Protein 8Q6R (pdb70)

B-factor: mean 65.74, std 29.76, range [19.93, 190.62]

GO terms:
  GO:0005515 protein binding (F, IPI)
  GO:0050821 protein stabilization (P, IDA)
  GO:0045958 positive regulation of complement activation, alternative pathway (P, IDA)
  GO:0005576 extracellular region (C, TAS)
  GO:0042742 defense response to bacterium (P, TAS)
  GO:0006955 immune response (P, TAS)
  GO:1904724 tertiary granule lumen (C, TAS)
  GO:0035580 specific granule lumen (C, TAS)
  GO:0005788 endoplasmic reticulum lumen (C, TAS)
  GO:0005576 extracellular region (C, HDA)
  GO:0098548 cytoplasmic side of Golgi membrane (C, IDA)
  GO:0005576 extracellular region (C, EXP)

InterPro domains:
  IPR000884 Thrombospondin type-1 (TSP1) repeat [PF00090] (81-132)
  IPR000884 Thrombospondin type-1 (TSP1) repeat [PF00090] (140-190)
  IPR000884 Thrombospondin type-1 (TSP1) repeat [PF00090] (198-254)
  IPR000884 Thrombospondin type-1 (TSP1) repeat [PF00090] (261-312)
  IPR000884 Thrombospondin type-1 (TSP1) repeat [PF00090] (320-376)
  IPR000884 Thrombospondin type-1 (TSP1) repeat [PS50092] (77-134)
  IPR000884 Thrombospondin type-1 (TSP1) repeat [PS50092] (136-191)
  IPR000884 Thrombospondin type-1 (TSP1) repeat [PS50092] (193-255)
  IPR000884 Thrombospondin type-1 (TSP1) repeat [PS50092] (257-313)
  IPR000884 Thrombospondin type-1 (TSP1) repeat [PS50092] (315-377)
  IPR000884 Thrombospondin type-1 (TSP1) repeat [PS50092] (379-462)
  IPR000884 Thrombospondin type-1 (TSP1) repeat [SM00209] (80-134)
  IPR000884 Thrombospondin type-1 (TSP1) repeat [SM00209] (139-191)
  IPR000884 Thrombospondin type-1 (TSP1) repeat [SM00209] (196-255)
  IPR000884 Thrombospondin type-1 (TSP1) repeat [SM00209] (260-313)
  IPR000884 Thrombospondin type-1 (TSP1) repeat [SM00209] (318-377)
  IPR000884 Thrombospondin type-1 (TSP1) repeat [SM00209] (382-462)
  IPR036383 Thrombospondin type-1 repeat superfamily [G3DSA:2.20.100.10] (63-134)
  IPR036383 Thrombospondin type-1 repeat superfamily [G3DSA:2.20.100.10] (135-190)
  IPR036383 Thrombospondin type-1 repeat superfamily [G3DSA:2.20.100.10] (191-254)

Radius of gyration: 34.57 Å; Cα contacts (8 Å, |Δi|>4): 2242; chains: 6; bounding box: 92×76×89 Å

Solvent-accessible surface area: 49781 Å² total; per-residue (Å²): 131,4,88,17,117,6,65,36,32,29,131,27,125,61,58,25,58,33,111,0,32,0,51,13,58,48,150,51,78,3,3,16,2,12,0,0,25,12,64,15,110,74,82,94,34,17,7,0,0,0,17,4,109,129,41,75,56,32,41,2,122,68,0,117,82,34,4,71,7,40,60,40,114,105,138,68,19,0,29,0,45,0,65,62,2,89,73,116,0,34,3,50,0,20,0,0,0,10,18,37,100,163,84,26,12,5,9,35,52,8,108,15,19,96,0,33,6,53,126,129,6,86,17,132,17,62,37,33,32,119,25,89,20,22,6,22,34,124,0,26,0,49,15,59,48,157,51,72,8,4,13,3,11,0,0,24,17,51,18,119,76,89,110,98,16,7,1,0,0,18,4,105,127,46,74,55,35,48,2,122,66,0,127,84,33,4,46,5,41,64,38,114,102,138,72,19,1,25,0,15,0,16,49,2,87,74,117,1,37,2,47,0,23,0,0,0,16,17,38,98,161,95,63,28,44,66,42,98,5,169,24,17,103,0,40,4,34,74,195,163,96,6,44,0,18,47,108,40,61,125,101,46,36,115,15,92,45,101,18,16,42,71,17,36,25,100,45,0,3,39,33,32,70,18,0,11,22,130,190,88,86,29,61,2,6,2,2,48,54,16,82,44,36,161,72,27,120,68,43,121,13,42,38,108,24,41,46,0,0,32,12,59,62,59,20,0,8,0,60,92,38,109,3,89,61,167,31,58,46,23,52,28,68,41,37,0,63,20,19,89,91,90,154,74,68,156,56,89,51,29,17,51,5,121,76,22,92,75,59,119,34,95,52,132,22,0,1,5,80,14,87,15,77,50,69,20,86,129,62,81,26,94,162,84,16,97,143,13,91,60,105,50,66,84,92,79,28,20,68,42,73,64,42,8,76,23,67,10,79,64,50,101,72,40,166,50,42,82,7,98,79,211,122,75,196,53,4,30,68,75,99,35,20,2,61,5,27,65,28,50,59,49,141,46,81,80,90,27,0,8,36,14,16,9,50,91,60,36,52,66,26,0,2,4,9,54,120,2,98,27,124,14,75,47,37,137,73,48,125,56,37,60,0,112,64,29,68,22,96,129,6,34,30,17,57,49,51,92,8,63,36,100,83,33,174,51,62,100,48,33,44,74,101,187,44,189,25,113,79,110,11,53,53,54,25,170,16,98,17,147,15,148,101,45,134,57,87,108,78,63,5,95,62,130,104,81,11,74,121,63,45,70,32,158,58,87,150,148,94,9,44,0,20,51,102,40,65,124,106,44,27,122,14,104,44,100,21,17,43,72,18,35,24,104,44,0,5,36,33,39,71,17,0,19,17,118,183,90,87,35,52,1,5,2,2,47,63,16,83,40,35,166,73,28,120,65,45,120,18,47,35,106,18,41,42,0,0,25,13,59,65,58,23,0,8,0,61,111,37,110,3,88,60,170,35,55,49,24,52,28,66,42,41,0,56,19,21,95,81,83,153,76,77,151,61,78,51,22,17,56,6,118,77,22,103,69,58,122,35,92,54,132,22,0,2,5,79,13,87,16,78,50,68,21,86,124,56,82,32,69,160,86,18,85,147,17,92,61,99,45,68,89,86,82,31,21,65,36,71,76,43,8,74,34,67,10,84,66,47,100,72,39,163,52,44,78,6,102,76,224,114,86,201,57,4,30,67,82,98,34,20,2,72,4,26,66,25,51,61,43,141,50,107,112,80,34,2,6,29,13,19,11,64,82,54,37,69,64,20,0,2,4,9,53,128,3,101,28,122,6,74,49,37,136,69,50,124,66,37,64,1,127,66,35,70,24,118,130,8,36,38,17,56,50,50,91,9,62,37,103,81,31,180,53,60,96,46,33,40,74,87,179,74,101,49,110,68,109,11,57,51,53,26,188,17,101,24,150,14,159,103,41,127,53,85,118,93,64,6,93,63,136,112,79,10,75,120,54,45,68,34,151,56,90,163

Nearest PDB structures (foldseek):
  8q6r-assembly1_C  TM=9.906E-01  e=1.893E-21  Homo sapiens
  6rus-assembly1_A  TM=9.676E-01  e=1.822E-18  Homo sapiens
  6s0b-assembly1_B  TM=9.899E-01  e=2.818E-18  Homo sapiens
  6s08-assembly1_B  TM=9.796E-01  e=3.701E-18  Homo sapiens
  6s0a-assembly1_B  TM=9.145E-01  e=3.654E-17  Homo sapiens

Sequence (875 aa):
EVQLLESGGGLVQPGGSLRLSCAASGRISSIIHMAWFRQAPGKERELVSEISRVGTTVYADSVKGRFTISRDNSKNTLYLQMNSLKPEDTAVYYCNALQYEKHGGADYWGQGTLVTVSSEVQLLESGGGLVQPGGSLRLSCAASGRISSIIHMAWFRQAPGKERELVSEISRVGTTVYADSVKGRFTISRDNSKNTLYLQMNSLKPEDTAVYYCNALQYEKHGGADYWGQGTLVTVSSHDPVLCFTQYEESSGKCKGLLGGGVSVEDCCLNTAFAYQKRSGGLCQPCRSPRWSLWSTWAPCSVTCSEGSQLRYRRCVGWNGQCSGKVAPGTLEWQLQACEDQQACPGVAGGWGPWGPVSPCPVTCGLGQTMEQRTCNHPVPQHGGPFCAGDATRTHICNTAVPCPVDGEWDSWGEWSPCIRRNMKSISCQEIPGQQSRGRTCRGRKFDGHRCAGQQQDIRHCYSIQHCPLKGSWSEWSTWGLCMPPCGPNPTRARQRLCTPLLPKYPPTVSMVEGQGEKNVTFWGRPLPRCEELQGQKLVVEEKRPCLHVPACKDPEDPVLCFTQYEESSGKCKGLLGGGVSVEDCCLNTAFAYQKRSGGLCQPCRSPRWSLWSTWAPCSVTCSEGSQLRYRRCVGWNGQCSGKVAPGTLEWQLQACEDQQACPGVAGGWGPWGPVSPCPVTCGLGQTMEQRTCNHPVPQHGGPFCAGDATRTHICNTAVPCPVDGEWDSWGEWSPCIRRNMKSISCQEIPGQQSRGRTCRGRKFDGHRCAGQQQDIRHCYSIQHCPLKGSWSEWSTWGLCMPPCGPNPTRARQRLCTPLLPKYPPTVSMVEGQGEKNVTFWGRPLPRCEELQGQKLVVEEKRPCLHVPACKDPE

Foldseek 3Di:
DKAKAKDWADEAAAQAKTKMKIAIDDPCVQFFKKFKWWADVPGDIGTAKMAGPVGDMDGDPVQPPFWDWDADPVRNMIMIIGGRDDQRVWTWMKIWTFGDVVVPGDIYIYPTHTHGYDD/DKAKAKDWADEAEAQAKTKMKIAIDDPCVQFFKKFKWWADPPDDIGTAKMAGPVGDMDGPPVQPPFWDWDADVVRNMIMIIGGRHDQVPWTWMKMKTFGDVVSPGDMDIYPTGTHGHDPD/DKWWKAQAQPLVDQDGDHTPGIDDDVVVSLVPQRIWIDRDDPDTIAGAHEWEKRDKADWDPFPDQAAKGKTKIKIFTGHDDYAYPVRHDGGDIDMDMDMDGNHNHDD/DLDWDKDDKDFPDPQPDPAAKGKGKIFIDRPPPNHDPNHDHDDDDGIDIDMDHPVHHDWDAWDKDDKDDKAAFDAPVDDDQAPHLDKGKIKIFIDTDDTDPPHHYDDDDRMDMAIEHENAAPEFAWDKDDKDDWDDFPPLADPFTKIKIKIFGHGDDDDHDQWDDPDPPDDTGGYYYDHDYDYADPDDPNDGTMDMDMDTDPPRDHDDDPD/DKWFKAQAQPLVDQDGDHTPGIDDDVVVRLVPQRIWIDRDPPGTIAGAHEWEKRDKDDWDDFPDQAAKGKTKIKIFTGHDDYAYPVRHHGGDIDMDMDMDGNHRDDD/DQAWDKDDKDFPDPQPDPAAKDKGKIFIDGPNPNHDPNHDTDDDDRMDIDMDHPVHHDWDAWDKDDKDDKDAFAAPVDDDQAPHLDKGKIKIFIDTPDGDPPHHYDDDDGMDMAIEHENAAAEAEWDKADKDPKDDFPPLADPFTKIKIKIFGHGDDPPHDQWDDPDPVDDTTGYYYDHDYHYADDDDPNHGTMDMDMDTDPPRDHDDDPD

Secondary structure (DSSP, 8-state):
-EEEEEE--EEE-TT--EEEEEEEEESGGGEEEEEEEEE-TTS--EEEEEEETTS-EEE-TTTTTTEEEEEEGGGTEEEEEE-S--GGG-EEEEEEEEE-GGGT--EEE---EEEEE--/-EEEEEE--EEE-TT--EEEEEEEEESGGGEEEEEEEEE-TTS--EEEEEEETTS-EEE-TTTTTTEEEEEEGGGTEEEEEE-S--GGG-EEEEEEEEE-GGGT--EEE---EEEEE---/--EEEEEEE-SSS--EEEEEEEEE-HHHHTTSTT-EEESSTTS-EEESSPPEEPPPPPPPPPSSSBSSEEEEEEEEEE-SSS-BTTTB-TT-EEEEEEEE-SBSS--/-----B---EESS--S-SSSEEEEEEE--B-TTPP-TTPPPPPS-SEEEEEEE--PPPPB--EE----PPPPPB-TT-S--TTSS--EEEEEE--EE--BTTPPPPPB-SEEEEEEEE-TT-EEEEEEPPPPPP---BSSSSSS-EEEEEEEEEE------SEE--SSSS--EEEEEES--EEE---BTTBSSEEEEEEE--SPPP-----/--EEEEEEE-SSSS-EEEEEEEEE-HHHHTTSTT-EEESSTTS-EEESSPPEEPPPPPPPPPSSSBSEEEEEEEEEEESSSS-BTTTB-TT-EEEEEEEEESBSS--/--S--B---EESSS-SSSSSEEEEEEE--B-TTPP-TTPPPPPS-SEEEEEEE--PPPPB--EE----PPPP-B-TT-S--TTSS--EEEEEE--EE--BTTPPPPPB-SEEEEEEEE-TT-EEEEEEPPPPPP--BBSSSSSS-EEEEEEEEEE------SEE-SSSSS--EEEEEES--EEE---BTTBSSEEEEEEE-SSPPP-----

Structure (mmCIF, N/CA/C/O backbone):
data_8Q6R
#
_entry.id   8Q6R
#
_cell.length_a   79.210
_cell.length_b   63.701
_cell.length_c   119.249
_cell.angle_alpha   90.000
_cell.angle_beta   103.752
_cell.angle_gamma   90.000
#
_symmetry.space_group_name_H-M   'P 1 21 1'
#
loop_
_entity.id
_entity.type
_entity.pdbx_description
1 polymer 'The properdin specific VHH TPP-3077'
2 polymer Properdin
3 polymer Properdin
4 branched beta-D-glucopyranose-(1-3)-alpha-L-fucopyranose
5 branched 2-acetamido-2-deoxy-beta-D-glucopyranose-(1-4)-2-acetamido-2-deoxy-beta-D-glucopyranose
6 non-polymer 'GLYCOCHOLIC ACID'
7 non-polymer alpha-D-mannopyranose
8 non-polymer 2-acetamido-2-deoxy-beta-D-glucopyranose
9 water water
#
loop_
_atom_site.group_PDB
_atom_site.id
_atom_site.type_symbol
_atom_site.label_atom_id
_atom_site.label_alt_id
_atom_site.label_comp_id
_atom_site.label_asym_id
_atom_site.label_entity_id
_atom_site.label_seq_id
_atom_site.pdbx_PDB_ins_code
_atom_site.Cartn_x
_atom_site.Cartn_y
_atom_site.Cartn_z
_atom_site.occupancy
_atom_site.B_iso_or_equiv
_atom_site.auth_seq_id
_atom_site.auth_comp_id
_atom_site.auth_asym_id
_atom_site.auth_atom_id
_atom_site.pdbx_PDB_model_num
ATOM 1 N N . GLU A 1 1 ? 7.74469 27.95252 42.70556 1.000 48.60458 1 GLU A N 1
ATOM 2 C CA . GLU A 1 1 ? 8.72884 27.08599 43.41292 1.000 51.94019 1 GLU A CA 1
ATOM 3 C C . GLU A 1 1 ? 8.47222 25.62193 43.00636 1.000 44.16723 1 GLU A C 1
ATOM 4 O O . GLU A 1 1 ? 7.34833 25.26224 42.60466 1.000 41.20758 1 GLU A O 1
ATOM 18 N N . VAL A 1 2 ? 9.55198 24.85128 42.99967 1.000 38.63529 2 VAL A N 1
ATOM 19 C CA . VAL A 1 2 ? 9.55837 23.40817 42.83515 1.000 35.66541 2 VAL A CA 1
ATOM 20 C C . VAL A 1 2 ? 10.19548 22.78456 44.07793 1.000 40.30677 2 VAL A C 1
ATOM 21 O O . VAL A 1 2 ? 11.28014 23.20729 44.49021 1.000 42.38017 2 VAL A O 1
ATOM 34 N N . GLN A 1 3 ? 9.56829 21.74149 44.60631 1.000 35.40894 3 GLN A N 1
ATOM 35 C CA . GLN A 1 3 ? 10.05815 21.01171 45.75995 1.000 35.61168 3 GLN A CA 1
ATOM 36 C C . GLN A 1 3 ? 10.51050 19.65332 45.28211 1.000 36.49607 3 GLN A C 1
ATOM 37 O O . GLN A 1 3 ? 9.85482 19.03497 44.44420 1.000 34.57777 3 GLN A O 1
ATOM 51 N N . LEU A 1 4 ? 11.63771 19.18681 45.83233 1.000 31.25579 4 LEU A N 1
ATOM 52 C CA . LEU A 1 4 ? 12.21488 17.90953 45.42885 1.000 25.97160 4 LEU A CA 1
ATOM 53 C C . LEU A 1 4 ? 12.41878 17.04990 46.65759 1.000 34.64016 4 LEU A C 1
ATOM 54 O O . LEU A 1 4 ? 12.89515 17.55647 47.68064 1.000 31.33510 4 LEU A O 1
ATOM 70 N N . LEU A 1 5 ? 12.12635 15.74360 46.55475 1.000 29.38801 5 LEU A N 1
ATOM 71 C CA . LEU A 1 5 ? 12.26676 14.82175 47.68697 1.000 35.34725 5 LEU A CA 1
ATOM 72 C C . LEU A 1 5 ? 12.87915 13.52022 47.20311 1.000 38.51779 5 LEU A C 1
ATOM 73 O O . LEU A 1 5 ? 12.23103 12.81074 46.41886 1.000 32.29553 5 LEU A O 1
ATOM 89 N N . GLU A 1 6 ? 14.13451 13.25435 47.56547 1.000 32.59400 6 GLU A N 1
ATOM 90 C CA . GLU A 1 6 ? 14.87022 12.06841 47.09505 1.000 34.40283 6 GLU A CA 1
ATOM 91 C C . GLU A 1 6 ? 14.73796 10.89977 48.09627 1.000 37.18902 6 GLU A C 1
ATOM 92 O O . GLU A 1 6 ? 14.42895 11.07969 49.28116 1.000 37.18516 6 GLU A O 1
ATOM 104 N N . SER A 1 7 ? 14.98018 9.70493 47.60760 1.000 34.96102 7 SER A N 1
ATOM 105 C CA . SER A 1 7 ? 15.01044 8.52742 48.48187 1.000 39.47968 7 SER A CA 1
ATOM 106 C C . SER A 1 7 ? 15.86448 7.48847 47.75391 1.000 34.14498 7 SER A C 1
ATOM 107 O O . SER A 1 7 ? 16.23173 7.67944 46.58126 1.000 31.47031 7 SER A O 1
ATOM 115 N N . GLY A 1 8 ? 16.12572 6.37229 48.45298 1.000 31.35393 8 GLY A N 1
ATOM 116 C CA . GLY A 1 8 ? 16.80351 5.23976 47.86107 1.000 32.33111 8 GLY A CA 1
ATOM 117 C C . GLY A 1 8 ? 18.23509 4.99090 48.26942 1.000 38.05262 8 GLY A C 1
ATOM 118 O O . GLY A 1 8 ? 18.82035 3.97271 47.84560 1.000 36.57408 8 GLY A O 1
ATOM 122 N N . GLY A 1 9 ? 18.81803 5.84079 49.11878 1.000 39.06550 9 GLY A N 1
ATOM 123 C CA . GLY A 1 9 ? 20.22325 5.65491 49.46069 1.000 34.78291 9 GLY A CA 1
ATOM 124 C C . GLY A 1 9 ? 20.41287 4.45664 50.36777 1.000 38.16651 9 GLY A C 1
ATOM 125 O O . GLY A 1 9 ? 19.48951 3.94130 50.95721 1.000 38.69414 9 GLY A O 1
ATOM 129 N N . GLY A 1 10 ? 21.63841 3.97262 50.51050 1.000 33.15643 10 GLY A N 1
ATOM 130 C CA . GLY A 1 10 ? 21.83924 2.86126 51.42300 1.000 36.05156 10 GLY A CA 1
ATOM 131 C C . GLY A 1 10 ? 23.28048 2.39658 51.31780 1.000 34.48222 10 GLY A C 1
ATOM 132 O O . GLY A 1 10 ? 24.08051 3.01530 50.64259 1.000 28.72402 10 GLY A O 1
ATOM 136 N N . LEU A 1 11 ? 23.56331 1.25836 51.94540 1.000 34.29146 11 LEU A N 1
ATOM 137 C CA . LEU A 1 11 ? 24.89782 0.67632 51.93321 1.000 35.86581 11 LEU A CA 1
ATOM 138 C C . LEU A 1 11 ? 24.91775 -0.50407 50.98432 1.000 34.79548 11 LEU A C 1
ATOM 139 O O . LEU A 1 11 ? 24.11325 -1.41494 51.13998 1.000 33.94899 11 LEU A O 1
ATOM 155 N N . VAL A 1 12 ? 25.90882 -0.54431 50.08607 1.000 31.61132 12 VAL A N 1
ATOM 156 C CA . VAL A 1 12 ? 26.08320 -1.62502 49.11245 1.000 34.26622 12 VAL A CA 1
ATOM 157 C C . VAL A 1 12 ? 27.55128 -1.97088 49.01267 1.000 32.07833 12 VAL A C 1
ATOM 158 O O . VAL A 1 12 ? 28.39510 -1.23219 49.48211 1.000 34.61972 12 VAL A O 1
ATOM 171 N N . GLN A 1 13 ? 27.80955 -3.13847 48.54537 1.000 33.08497 13 GLN A N 1
ATOM 172 C CA . GLN A 1 13 ? 29.16862 -3.65511 48.24869 1.000 40.78899 13 GLN A CA 1
ATOM 173 C C . GLN A 1 13 ? 29.63314 -3.28594 46.84029 1.000 35.05060 13 GLN A C 1
ATOM 174 O O . GLN A 1 13 ? 28.81353 -3.05040 45.95027 1.000 33.43346 13 GLN A O 1
ATOM 188 N N . PRO A 1 14 ? 30.95728 -3.28258 46.57529 1.000 35.87488 14 PRO A N 1
ATOM 189 C CA . PRO A 1 14 ? 31.43494 -2.95998 45.22684 1.000 34.17862 14 PRO A CA 1
ATOM 190 C C . PRO A 1 14 ? 30.85744 -3.91241 44.20441 1.000 37.90276 14 PRO A C 1
ATOM 191 O O . PRO A 1 14 ? 30.65107 -5.09449 44.45854 1.000 31.88711 14 PRO A O 1
ATOM 202 N N . GLY A 1 15 ? 30.52442 -3.35278 43.06785 1.000 32.76504 15 GLY A N 1
ATOM 203 C CA . GLY A 1 15 ? 29.85344 -4.12026 42.05980 1.000 30.86253 15 GLY A CA 1
ATOM 204 C C . GLY A 1 15 ? 28.33076 -4.17328 42.19744 1.000 31.02237 15 GLY A C 1
ATOM 205 O O . GLY A 1 15 ? 27.66412 -4.68278 41.29087 1.000 37.94252 15 GLY A O 1
ATOM 209 N N . GLY A 1 16 ? 27.75971 -3.63894 43.26776 1.000 30.50029 16 GLY A N 1
ATOM 210 C CA . GLY A 1 16 ? 26.32368 -3.72283 43.46852 1.000 31.93381 16 GLY A CA 1
ATOM 211 C C . GLY A 1 16 ? 25.59900 -2.62127 42.70264 1.000 30.10168 16 GLY A C 1
ATOM 212 O O . GLY A 1 16 ? 26.19058 -1.83333 41.95964 1.000 29.65899 16 GLY A O 1
ATOM 216 N N . SER A 1 17 ? 24.27692 -2.55263 42.92178 1.000 32.25725 17 SER A N 1
ATOM 217 C CA . SER A 1 17 ? 23.47234 -1.51154 42.30309 1.000 30.67921 17 SER A CA 1
ATOM 218 C C . SER A 1 17 ? 22.49324 -0.94825 43.30549 1.000 29.70140 17 SER A C 1
ATOM 219 O O . SER A 1 17 ? 22.04204 -1.63716 44.22135 1.000 30.46428 17 SER A O 1
ATOM 227 N N . LEU A 1 18 ? 22.06125 0.28022 43.04242 1.000 27.15313 18 LEU A N 1
ATOM 228 C CA . LEU A 1 18 ? 21.08714 0.99320 43.82707 1.000 31.98603 18 LEU A CA 1
ATOM 229 C C . LEU A 1 18 ? 20.36466 1.94482 42.90115 1.000 29.76966 18 LEU A C 1
ATOM 230 O O . LEU A 1 18 ? 20.95162 2.43615 41.93397 1.000 31.98353 18 LEU A O 1
ATOM 246 N N . ARG A 1 19 ? 19.14520 2.30108 43.24030 1.000 29.31404 19 ARG A N 1
ATOM 247 C CA . ARG A 1 19 ? 18.35631 3.24202 42.43793 1.000 27.29218 19 ARG A CA 1
ATOM 248 C C . ARG A 1 19 ? 17.88094 4.36824 43.33137 1.000 26.70578 19 ARG A C 1
ATOM 249 O O . ARG A 1 19 ? 17.27618 4.09076 44.36114 1.000 27.71779 19 ARG A O 1
ATOM 270 N N . LEU A 1 20 ? 18.19838 5.60496 42.98563 1.000 21.46765 20 LEU A N 1
ATOM 271 C CA . LEU A 1 20 ? 17.70368 6.77146 43.70862 1.000 21.41568 20 LEU A CA 1
ATOM 272 C C . LEU A 1 20 ? 16.44314 7.25888 42.96132 1.000 26.57780 20 LEU A C 1
ATOM 273 O O . LEU A 1 20 ? 16.39829 7.19569 41.73193 1.000 24.83463 20 LEU A O 1
ATOM 289 N N . SER A 1 21 ? 15.47494 7.75041 43.69646 1.000 24.52318 21 SER A N 1
ATOM 290 C CA . SER A 1 21 ? 14.30573 8.35898 43.09643 1.000 27.98581 21 SER A CA 1
ATOM 291 C C . SER A 1 21 ? 14.15864 9.75440 43.66122 1.000 34.60802 21 SER A C 1
ATOM 292 O O . SER A 1 21 ? 14.49856 9.96817 44.80890 1.000 31.23983 21 SER A O 1
ATOM 300 N N . CYS A 1 22 ? 13.56074 10.64782 42.88766 1.000 27.78361 22 CYS A N 1
ATOM 301 C CA . CYS A 1 22 ? 13.24618 12.00393 43.35841 1.000 23.90316 22 CYS A CA 1
ATOM 302 C C . CYS A 1 22 ? 11.87829 12.44517 42.83627 1.000 30.05673 22 CYS A C 1
ATOM 303 O O . CYS A 1 22 ? 11.70720 12.49773 41.62972 1.000 30.23377 22 CYS A O 1
ATOM 310 N N . ALA A 1 23 ? 10.94471 12.74907 43.72935 1.000 28.36322 23 ALA A N 1
ATOM 311 C CA . ALA A 1 23 ? 9.60200 13.15818 43.33491 1.000 28.78190 23 ALA A CA 1
ATOM 312 C C . ALA A 1 23 ? 9.64816 14.67554 43.30610 1.000 32.51420 23 ALA A C 1
ATOM 313 O O . ALA A 1 23 ? 10.11169 15.31126 44.27664 1.000 32.86804 23 ALA A O 1
ATOM 320 N N . ALA A 1 24 ? 9.20688 15.24437 42.19806 1.000 33.46575 24 ALA A N 1
ATOM 321 C CA . ALA A 1 24 ? 9.15690 16.68087 42.02558 1.000 30.11925 24 ALA A CA 1
ATOM 322 C C . ALA A 1 24 ? 7.71755 17.14532 42.14729 1.000 33.50062 24 ALA A C 1
ATOM 323 O O . ALA A 1 24 ? 6.79870 16.46843 41.69679 1.000 38.23146 24 ALA A O 1
ATOM 330 N N . SER A 1 25 ? 7.53753 18.34948 42.68348 1.000 34.49321 25 SER A N 1
ATOM 331 C CA . SER A 1 25 ? 6.21368 18.92171 42.84975 1.000 31.21862 25 SER A CA 1
ATOM 332 C C . SER A 1 25 ? 6.33602 20.43047 42.70641 1.000 36.87644 25 SER A C 1
ATOM 333 O O . SER A 1 25 ? 7.44431 20.97941 42.75499 1.000 34.82383 25 SER A O 1
ATOM 341 N N . GLY A 1 26 ? 5.19395 21.09896 42.50029 1.000 35.13644 26 GLY A N 1
ATOM 342 C CA . GLY A 1 26 ? 5.19807 22.54707 42.24717 1.000 36.50495 26 GLY A CA 1
ATOM 343 C C . GLY A 1 26 ? 5.21890 22.92907 40.77939 1.000 39.55652 26 GLY A C 1
ATOM 344 O O . GLY A 1 26 ? 4.60195 22.27128 39.96329 1.000 42.61313 26 GLY A O 1
ATOM 348 N N . ARG A 1 27 ? 5.90758 24.00422 40.43032 1.000 38.09794 27 ARG A N 1
ATOM 349 C CA . ARG A 1 27 ? 5.91438 24.57336 39.07552 1.000 43.96945 27 ARG A CA 1
ATOM 350 C C . ARG A 1 27 ? 6.86083 23.78006 38.16043 1.000 36.64041 27 ARG A C 1
ATOM 351 O O . ARG A 1 27 ? 7.86374 24.27342 37.62281 1.000 37.07972 27 ARG A O 1
ATOM 372 N N . ILE A 1 28 ? 6.55377 22.49642 38.00627 1.000 33.29631 28 ILE A N 1
ATOM 373 C CA . ILE A 1 28 ? 7.45876 21.61808 37.28548 1.000 34.09104 28 ILE A CA 1
ATOM 374 C C . ILE A 1 28 ? 7.54917 21.92951 35.80502 1.000 37.26117 28 ILE A C 1
ATOM 375 O O . ILE A 1 28 ? 8.56927 21.65603 35.16570 1.000 31.64340 28 ILE A O 1
ATOM 391 N N . SER A 1 29 ? 6.52530 22.58266 35.25409 1.000 36.40911 29 SER A N 1
ATOM 392 C CA . SER A 1 29 ? 6.56184 22.99043 33.85296 1.000 37.45735 29 SER A CA 1
ATOM 393 C C . SER A 1 29 ? 7.65842 24.00020 33.57761 1.000 34.59314 29 SER A C 1
ATOM 394 O O . SER A 1 29 ? 7.94084 24.25918 32.41744 1.000 34.77114 29 SER A O 1
ATOM 402 N N . SER A 1 30 ? 8.20929 24.65966 34.59310 1.000 34.56267 30 SER A N 1
ATOM 403 C CA . SER A 1 30 ? 9.25434 25.67065 34.39904 1.000 29.11120 30 SER A CA 1
ATOM 404 C C . SER A 1 30 ? 10.65797 25.05107 34.28962 1.000 31.92149 30 SER A C 1
ATOM 405 O O . SER A 1 30 ? 11.61002 25.79692 34.12613 1.000 29.40248 30 SER A O 1
ATOM 413 N N . ILE A 1 31 ? 10.76115 23.75482 34.45948 1.000 29.82687 31 ILE A N 1
ATOM 414 C CA . ILE A 1 31 ? 12.03801 23.06639 34.56092 1.000 26.82246 31 ILE A CA 1
ATOM 415 C C . ILE A 1 31 ? 12.47873 22.63306 33.18070 1.000 30.66837 31 ILE A C 1
ATOM 416 O O . ILE A 1 31 ? 11.70618 21.96308 32.46656 1.000 26.04675 31 ILE A O 1
ATOM 432 N N . ILE A 1 32 ? 13.74870 22.91290 32.85861 1.000 28.48367 32 ILE A N 1
ATOM 433 C CA . ILE A 1 32 ? 14.37601 22.41800 31.63353 1.000 29.65623 32 ILE A CA 1
ATOM 434 C C . ILE A 1 32 ? 15.24828 21.20904 31.89241 1.000 29.96304 32 ILE A C 1
ATOM 435 O O . ILE A 1 32 ? 15.19042 20.25943 31.11617 1.000 31.77713 32 ILE A O 1
ATOM 451 N N . HIS A 1 33 ? 16.06027 21.22497 32.96418 1.000 27.05904 33 HIS A N 1
ATOM 452 C CA . HIS A 1 33 ? 16.94081 20.12400 33.25238 1.000 26.21990 33 HIS A CA 1
ATOM 453 C C . HIS A 1 33 ? 16.67308 19.58547 34.65853 1.000 25.50311 33 HIS A C 1
ATOM 454 O O . HIS A 1 33 ? 16.42670 20.36680 35.58717 1.000 25.94406 33 HIS A O 1
ATOM 468 N N . MET A 1 34 ? 16.73586 18.26094 34.78017 1.000 22.72474 34 MET A N 1
ATOM 469 C CA . MET A 1 34 ? 16.82871 17.62248 36.07296 1.000 22.13275 34 MET A CA 1
ATOM 470 C C . MET A 1 34 ? 18.17227 16.89789 36.12794 1.000 22.80124 34 MET A C 1
ATOM 471 O O . MET A 1 34 ? 18.65702 16.41110 35.10148 1.000 24.91017 34 MET A O 1
ATOM 485 N N . ALA A 1 35 ? 18.70970 16.77844 37.36625 1.000 23.82282 35 ALA A N 1
ATOM 486 C CA . ALA A 1 35 ? 20.08420 16.32202 37.49882 1.000 22.67104 35 ALA A CA 1
ATOM 487 C C . ALA A 1 35 ? 20.29105 15.70989 38.87221 1.000 22.71061 35 ALA A C 1
ATOM 488 O O . ALA A 1 35 ? 19.52812 15.97300 39.83813 1.000 27.21923 35 ALA A O 1
ATOM 495 N N . TRP A 1 36 ? 21.37634 14.91378 38.93614 1.000 24.92675 36 TRP A N 1
ATOM 496 C CA . TRP A 1 36 ? 21.90731 14.41856 40.17813 1.000 23.29373 36 TRP A CA 1
ATOM 497 C C . TRP A 1 36 ? 23.33004 14.95814 40.36010 1.000 21.98983 36 TRP A C 1
ATOM 498 O O . TRP A 1 36 ? 24.15746 14.91022 39.43087 1.000 24.13830 36 TRP A O 1
ATOM 519 N N . PHE A 1 37 ? 23.56880 15.41394 41.55881 1.000 23.10191 37 PHE A N 1
ATOM 520 C CA . PHE A 1 37 ? 24.87254 15.85315 41.97415 1.000 24.22914 37 PHE A CA 1
ATOM 521 C C . PHE A 1 37 ? 25.29110 14.95501 43.13775 1.000 26.29488 37 PHE A C 1
ATOM 522 O O . PHE A 1 37 ? 24.45801 14.25747 43.71363 1.000 27.93718 37 PHE A O 1
ATOM 539 N N . ARG A 1 38 ? 26.57663 15.00963 43.49239 1.000 23.13257 38 ARG A N 1
ATOM 540 C CA . ARG A 1 38 ? 26.97498 14.25762 44.67609 1.000 23.19379 38 ARG A CA 1
ATOM 541 C C . ARG A 1 38 ? 28.09776 14.99588 45.34822 1.000 28.13413 38 ARG A C 1
ATOM 542 O O . ARG A 1 38 ? 28.87727 15.70467 44.68849 1.000 28.01269 38 ARG A O 1
ATOM 563 N N . GLN A 1 39 ? 28.22674 14.73354 46.65376 1.000 26.58152 39 GLN A N 1
ATOM 564 C CA . GLN A 1 39 ? 29.27212 15.37068 47.45021 1.000 26.66460 39 GLN A CA 1
ATOM 565 C C . GLN A 1 39 ? 30.00239 14.27447 48.21597 1.000 31.95216 39 GLN A C 1
ATOM 566 O O . GLN A 1 39 ? 29.44219 13.64675 49.12725 1.000 30.58522 39 GLN A O 1
ATOM 580 N N . ALA A 1 40 ? 31.22155 14.03793 47.82365 1.000 33.84505 40 ALA A N 1
ATOM 581 C CA . ALA A 1 40 ? 32.05260 12.99643 48.37854 1.000 35.04376 40 ALA A CA 1
ATOM 582 C C . ALA A 1 40 ? 32.90986 13.57780 49.48952 1.000 39.97707 40 ALA A C 1
ATOM 583 O O . ALA A 1 40 ? 33.12396 14.80361 49.53325 1.000 38.75333 40 ALA A O 1
ATOM 590 N N . PRO A 1 41 ? 33.34539 12.73782 50.44442 1.000 42.08309 41 PRO A N 1
ATOM 591 C CA . PRO A 1 41 ? 34.07228 13.27752 51.60222 1.000 49.65106 41 PRO A CA 1
ATOM 592 C C . PRO A 1 41 ? 35.31941 14.00467 51.14591 1.000 47.03175 41 PRO A C 1
ATOM 593 O O . PRO A 1 41 ? 36.08163 13.48383 50.32963 1.000 50.41579 41 PRO A O 1
ATOM 604 N N . GLY A 1 42 ? 35.46350 15.22862 51.61801 1.000 44.92251 42 GLY A N 1
ATOM 605 C CA . GLY A 1 42 ? 36.58609 16.03622 51.25766 1.000 49.22552 42 GLY A CA 1
ATOM 606 C C . GLY A 1 42 ? 36.40661 16.85153 50.01514 1.000 51.76574 42 GLY A C 1
ATOM 607 O O . GLY A 1 42 ? 37.34935 17.51099 49.61059 1.000 47.40362 42 GLY A O 1
ATOM 611 N N . LYS A 1 43 ? 35.23632 16.77446 49.35328 1.000 48.93776 43 LYS A N 1
ATOM 612 C CA . LYS A 1 43 ? 35.07654 17.33764 48.02306 1.000 47.39785 43 LYS A CA 1
ATOM 613 C C . LYS A 1 43 ? 33.87309 18.24701 47.91604 1.000 48.30245 43 LYS A C 1
ATOM 614 O O . LYS A 1 43 ? 32.94631 18.21232 48.72308 1.000 43.59412 43 LYS A O 1
ATOM 633 N N . GLU A 1 44 ? 33.94697 19.10161 46.91725 1.000 47.95298 44 GLU A N 1
ATOM 634 C CA . GLU A 1 44 ? 32.84107 19.96344 46.55915 1.000 49.19980 44 GLU A CA 1
ATOM 635 C C . GLU A 1 44 ? 31.81840 19.09529 45.84798 1.000 43.06193 44 GLU A C 1
ATOM 636 O O . GLU A 1 44 ? 32.14297 18.00533 45.36198 1.000 39.40318 44 GLU A O 1
ATOM 648 N N . ARG A 1 45 ? 30.55941 19.55338 45.88252 1.000 41.81805 45 ARG A N 1
ATOM 649 C CA . ARG A 1 45 ? 29.45034 18.90132 45.20847 1.000 38.29405 45 ARG A CA 1
ATOM 650 C C . ARG A 1 45 ? 29.67703 19.05141 43.70745 1.000 39.71987 45 ARG A C 1
ATOM 651 O O . ARG A 1 45 ? 30.11535 20.10414 43.27112 1.000 35.62376 45 ARG A O 1
ATOM 672 N N . GLU A 1 46 ? 29.39055 17.98393 42.94777 1.000 30.15076 46 GLU A N 1
ATOM 673 C CA . GLU A 1 46 ? 29.71095 17.91297 41.53019 1.000 28.45313 46 GLU A CA 1
ATOM 674 C C . GLU A 1 46 ? 28.48421 17.36222 40.81141 1.000 27.25329 46 GLU A C 1
ATOM 675 O O . GLU A 1 46 ? 27.79647 16.49902 41.36130 1.000 25.58459 46 GLU A O 1
ATOM 687 N N . LEU A 1 47 ? 28.33025 17.71524 39.55592 1.000 24.86676 47 LEU A N 1
ATOM 688 C CA . LEU A 1 47 ? 27.23400 17.16521 38.75053 1.000 22.25680 47 LEU A CA 1
ATOM 689 C C . LEU A 1 47 ? 27.60510 15.77511 38.26847 1.000 24.60890 47 LEU A C 1
ATOM 690 O O . LEU A 1 47 ? 28.62045 15.59877 37.63962 1.000 29.96818 47 LEU A O 1
ATOM 706 N N . VAL A 1 48 ? 26.72034 14.81729 38.51160 1.000 23.35168 48 VAL A N 1
ATOM 707 C CA . VAL A 1 48 ? 26.92696 13.43383 38.06307 1.000 21.03205 48 VAL A CA 1
ATOM 708 C C . VAL A 1 48 ? 26.23633 13.17510 36.73439 1.000 24.59893 48 VAL A C 1
ATOM 709 O O . VAL A 1 48 ? 26.75285 12.46510 35.87458 1.000 24.87987 48 VAL A O 1
ATOM 722 N N . SER A 1 49 ? 24.98810 13.64144 36.60864 1.000 25.63386 49 SER A N 1
ATOM 723 C CA . SER A 1 49 ? 24.25204 13.33471 35.40597 1.000 22.81632 49 SER A CA 1
ATOM 724 C C . SER A 1 49 ? 23.06101 14.29085 35.34002 1.000 22.71576 49 SER A C 1
ATOM 725 O O . SER A 1 49 ? 22.57981 14.76743 36.35341 1.000 26.94815 49 SER A O 1
ATOM 733 N N . GLU A 1 50 ? 22.60244 14.56194 34.10207 1.000 23.84528 50 GLU A N 1
ATOM 734 C CA . GLU A 1 50 ? 21.53482 15.55093 33.95337 1.000 22.22536 50 GLU A CA 1
ATOM 735 C C . GLU A 1 50 ? 20.75613 15.14857 32.70797 1.000 22.31025 50 GLU A C 1
ATOM 736 O O . GLU A 1 50 ? 21.32478 14.57436 31.77754 1.000 26.55273 50 GLU A O 1
ATOM 748 N N . ILE A 1 51 ? 19.49158 15.51313 32.70244 1.000 21.84011 51 ILE A N 1
ATOM 749 C CA . ILE A 1 51 ? 18.62920 15.15573 31.58863 1.000 24.21686 51 ILE A CA 1
ATOM 750 C C . ILE A 1 51 ? 17.71724 16.31488 31.28355 1.000 26.33403 51 ILE A C 1
ATOM 751 O O . ILE A 1 51 ? 17.18068 16.93130 32.19993 1.000 28.30775 51 ILE A O 1
ATOM 767 N N . SER A 1 52 ? 17.56152 16.60747 29.98894 1.000 27.15850 52 SER A N 1
ATOM 768 C CA . SER A 1 52 ? 16.78808 17.77006 29.62068 1.000 31.38360 52 SER A CA 1
ATOM 769 C C . SER A 1 52 ? 15.33048 17.30662 29.34982 1.000 35.93218 52 SER A C 1
ATOM 770 O O . SER A 1 52 ? 15.02409 16.10441 29.22125 1.000 30.06363 52 SER A O 1
ATOM 778 N N . ARG A 1 53 ? 14.43865 18.29116 29.25957 1.000 32.39649 53 ARG A N 1
ATOM 779 C CA . ARG A 1 53 ? 13.04507 17.98496 28.94732 1.000 43.17404 53 ARG A CA 1
ATOM 780 C C . ARG A 1 53 ? 12.92564 17.25864 27.62060 1.000 40.19293 53 ARG A C 1
ATOM 781 O O . ARG A 1 53 ? 12.24527 16.24529 27.55184 1.000 47.84981 53 ARG A O 1
ATOM 802 N N . VAL A 1 54 ? 13.74202 17.63368 26.63675 1.000 38.32661 54 VAL A N 1
ATOM 803 C CA . VAL A 1 54 ? 13.70108 16.91328 25.36047 1.000 44.80049 54 VAL A CA 1
ATOM 804 C C . VAL A 1 54 ? 14.36756 15.54929 25.42836 1.000 46.51208 54 VAL A C 1
ATOM 805 O O . VAL A 1 54 ? 14.27402 14.80299 24.46819 1.000 54.38465 54 VAL A O 1
ATOM 818 N N . GLY A 1 55 ? 15.03628 15.20146 26.52257 1.000 37.26686 55 GLY A N 1
ATOM 819 C CA . GLY A 1 55 ? 15.58216 13.86981 26.66644 1.000 41.36591 55 GLY A CA 1
ATOM 820 C C . GLY A 1 55 ? 17.09248 13.72866 26.50821 1.000 40.97544 55 GLY A C 1
ATOM 821 O O . GLY A 1 55 ? 17.57749 12.63035 26.68472 1.000 36.70859 55 GLY A O 1
ATOM 825 N N . THR A 1 56 ? 17.83142 14.77163 26.14107 1.000 37.25661 56 THR A N 1
ATOM 826 C CA . THR A 1 56 ? 19.28731 14.63349 25.98242 1.000 32.65967 56 THR A CA 1
ATOM 827 C C . THR A 1 56 ? 19.90477 14.52426 27.38997 1.000 29.01898 56 THR A C 1
ATOM 828 O O . THR A 1 56 ? 19.36348 15.08904 28.33300 1.000 27.91275 56 THR A O 1
ATOM 839 N N . THR A 1 57 ? 21.04248 13.81741 27.49485 1.000 28.62834 57 THR A N 1
ATOM 840 C CA . THR A 1 57 ? 21.67462 13.61524 28.77064 1.000 26.18233 57 THR A CA 1
ATOM 841 C C . THR A 1 57 ? 23.17388 13.92912 28.67400 1.000 26.96826 57 THR A C 1
ATOM 842 O O . THR A 1 57 ? 23.76576 13.92036 27.60027 1.000 30.60374 57 THR A O 1
ATOM 853 N N . VAL A 1 58 ? 23.76820 14.13940 29.84752 1.000 29.35326 58 VAL A N 1
ATOM 854 C CA . VAL A 1 58 ? 25.21519 14.24709 29.96632 1.000 30.87940 58 VAL A CA 1
ATOM 855 C C . VAL A 1 58 ? 25.56289 13.47610 31.23249 1.000 26.06838 58 VAL A C 1
ATOM 856 O O . VAL A 1 58 ? 24.75379 13.43862 32.16937 1.000 25.10690 58 VAL A O 1
ATOM 869 N N . TYR A 1 59 ? 26.75590 12.85808 31.24238 1.000 26.21504 59 TYR A N 1
ATOM 870 C CA . TYR A 1 59 ? 27.19697 12.12412 32.40718 1.000 24.36776 59 TYR A CA 1
ATOM 871 C C . TYR A 1 59 ? 28.64262 12.52481 32.70368 1.000 27.33295 59 TYR A C 1
ATOM 872 O O . TYR A 1 59 ? 29.37028 12.87160 31.79515 1.000 28.06834 59 TYR A O 1
ATOM 890 N N . ALA A 1 60 ? 29.01419 12.46997 33.97996 1.000 26.12458 60 ALA A N 1
ATOM 891 C CA . ALA A 1 60 ? 30.43398 12.66442 34.33245 1.000 28.68593 60 ALA A CA 1
ATOM 892 C C . ALA A 1 60 ? 31.18282 11.50523 33.74646 1.000 29.80640 60 ALA A C 1
ATOM 893 O O . ALA A 1 60 ? 30.70141 10.37141 33.71705 1.000 26.11538 60 ALA A O 1
ATOM 900 N N . ASP A 1 61 ? 32.41030 11.78763 33.31982 1.000 31.29820 61 ASP A N 1
ATOM 901 C CA . ASP A 1 61 ? 33.20558 10.71173 32.75424 1.000 36.37057 61 ASP A CA 1
ATOM 902 C C . ASP A 1 61 ? 33.38600 9.52798 33.72151 1.000 33.53633 61 ASP A C 1
ATOM 903 O O . ASP A 1 61 ? 33.49371 8.38004 33.28169 1.000 36.46233 61 ASP A O 1
ATOM 912 N N . SER A 1 62 ? 33.37879 9.78707 35.02723 1.000 34.23636 62 SER A N 1
ATOM 913 C CA . SER A 1 62 ? 33.66908 8.72590 35.97908 1.000 35.38907 62 SER A CA 1
ATOM 914 C C . SER A 1 62 ? 32.52606 7.75375 36.15079 1.000 38.01270 62 SER A C 1
ATOM 915 O O . SER A 1 62 ? 32.75524 6.66286 36.68194 1.000 33.41611 62 SER A O 1
ATOM 923 N N . VAL A 1 63 ? 31.30366 8.12551 35.74603 1.000 30.92486 63 VAL A N 1
ATOM 924 C CA . VAL A 1 63 ? 30.11799 7.27366 35.89056 1.000 29.65977 63 VAL A CA 1
ATOM 925 C C . VAL A 1 63 ? 29.53951 6.82790 34.55652 1.000 33.58415 63 VAL A C 1
ATOM 926 O O . VAL A 1 63 ? 28.60867 6.04587 34.55532 1.000 32.95756 63 VAL A O 1
ATOM 939 N N . LYS A 1 64 ? 30.08670 7.28174 33.43811 1.000 35.54849 64 LYS A N 1
ATOM 940 C CA . LYS A 1 64 ? 29.51235 7.01390 32.11539 1.000 38.93654 64 LYS A CA 1
ATOM 941 C C . LYS A 1 64 ? 29.48709 5.52066 31.85698 1.000 40.05539 64 LYS A C 1
ATOM 942 O O . LYS A 1 64 ? 30.43754 4.82304 32.13517 1.000 37.09396 64 LYS A O 1
ATOM 961 N N . GLY A 1 65 ? 28.36457 5.01223 31.40101 1.000 37.04392 65 GLY A N 1
ATOM 962 C CA . GLY A 1 65 ? 28.15414 3.58641 31.14337 1.000 37.85921 65 GLY A CA 1
ATOM 963 C C . GLY A 1 65 ? 27.71327 2.79799 32.37656 1.000 38.38923 65 GLY A C 1
ATOM 964 O O . GLY A 1 65 ? 27.08109 1.75132 32.24244 1.000 35.69645 65 GLY A O 1
ATOM 968 N N . ARG A 1 66 ? 27.92810 3.34490 33.57086 1.000 33.35391 66 ARG A N 1
ATOM 969 C CA . ARG A 1 66 ? 27.58148 2.67834 34.83542 1.000 30.71787 66 ARG A CA 1
ATOM 970 C C . ARG A 1 66 ? 26.30538 3.22963 35.43304 1.000 27.79102 66 ARG A C 1
ATOM 971 O O . ARG A 1 66 ? 25.57411 2.49977 36.09565 1.000 28.98110 66 ARG A O 1
ATOM 992 N N . PHE A 1 67 ? 26.06937 4.51384 35.29613 1.000 27.17264 67 PHE A N 1
ATOM 993 C CA . PHE A 1 67 ? 24.90770 5.14502 35.88003 1.000 24.70017 67 PHE A CA 1
ATOM 994 C C . PHE A 1 67 ? 23.98464 5.51372 34.69245 1.000 30.46079 67 PHE A C 1
ATOM 995 O O . PHE A 1 67 ? 24.46068 5.74578 33.55961 1.000 30.63425 67 PHE A O 1
ATOM 1012 N N . THR A 1 68 ? 22.67179 5.51296 34.94911 1.000 28.31682 68 THR A N 1
ATOM 1013 C CA . THR A 1 68 ? 21.68100 5.87126 33.93977 1.000 24.17670 68 THR A CA 1
ATOM 1014 C C . THR A 1 68 ? 20.63861 6.77991 34.58593 1.000 28.07026 68 THR A C 1
ATOM 1015 O O . THR A 1 68 ? 19.99161 6.35030 35.53752 1.000 26.45402 68 THR A O 1
ATOM 1026 N N . ILE A 1 69 ? 20.44933 7.98783 34.05345 1.000 27.35129 69 ILE A N 1
ATOM 1027 C CA . ILE A 1 69 ? 19.43172 8.90538 34.51854 1.000 20.97614 69 ILE A CA 1
ATOM 1028 C C . ILE A 1 69 ? 18.18078 8.75008 33.66394 1.000 26.85350 69 ILE A C 1
ATOM 1029 O O . ILE A 1 69 ? 18.27367 8.47323 32.44137 1.000 25.91548 69 ILE A O 1
ATOM 1045 N N . SER A 1 70 ? 17.01727 8.88919 34.29788 1.000 27.91414 70 SER A N 1
ATOM 1046 C CA . SER A 1 70 ? 15.77705 8.70137 33.55492 1.000 25.08145 70 SER A CA 1
ATOM 1047 C C . SER A 1 70 ? 14.68074 9.43114 34.31072 1.000 32.12111 70 SER A C 1
ATOM 1048 O O . SER A 1 70 ? 14.86101 9.77607 35.50436 1.000 26.73910 70 SER A O 1
ATOM 1056 N N . ARG A 1 71 ? 13.54649 9.65439 33.60840 1.000 35.77145 71 ARG A N 1
ATOM 1057 C CA . ARG A 1 71 ? 12.39661 10.34075 34.17704 1.000 38.70667 71 ARG A CA 1
ATOM 1058 C C . ARG A 1 71 ? 11.17044 9.48609 33.93256 1.000 49.24478 71 ARG A C 1
ATOM 1059 O O . ARG A 1 71 ? 11.06974 8.90597 32.85494 1.000 41.98351 71 ARG A O 1
ATOM 1080 N N . ASP A 1 72 ? 10.23818 9.45421 34.87744 1.000 41.80083 72 ASP A N 1
ATOM 1081 C CA . ASP A 1 72 ? 8.86814 8.99766 34.62400 1.000 52.48237 72 ASP A CA 1
ATOM 1082 C C . ASP A 1 72 ? 7.91744 10.19748 34.71405 1.000 57.09791 72 ASP A C 1
ATOM 1083 O O . ASP A 1 72 ? 7.48355 10.58920 35.80889 1.000 53.43117 72 ASP A O 1
ATOM 1092 N N . ASN A 1 73 ? 7.57204 10.76824 33.56456 1.000 61.70323 73 ASN A N 1
ATOM 1093 C CA . ASN A 1 73 ? 6.68206 11.92690 33.56685 1.000 87.39034 73 ASN A CA 1
ATOM 1094 C C . ASN A 1 73 ? 5.31194 11.58986 34.14438 1.000 76.06129 73 ASN A C 1
ATOM 1095 O O . ASN A 1 73 ? 4.69954 12.42135 34.81573 1.000 61.77002 73 ASN A O 1
ATOM 1106 N N . SER A 1 74 ? 4.83594 10.36610 33.94668 1.000 74.46051 74 SER A N 1
ATOM 1107 C CA . SER A 1 74 ? 3.52926 10.02359 34.48792 1.000 69.91829 74 SER A CA 1
ATOM 1108 C C . SER A 1 74 ? 3.51920 10.04719 36.00752 1.000 70.05154 74 SER A C 1
ATOM 1109 O O . SER A 1 74 ? 2.44388 10.22248 36.59308 1.000 64.29568 74 SER A O 1
ATOM 1117 N N . LYS A 1 75 ? 4.68822 9.89511 36.64153 1.000 60.43700 75 LYS A N 1
ATOM 1118 C CA . LYS A 1 75 ? 4.81659 9.98980 38.08267 1.000 57.91098 75 LYS A CA 1
ATOM 1119 C C . LYS A 1 75 ? 5.53546 11.25031 38.55631 1.000 52.29240 75 LYS A C 1
ATOM 1120 O O . LYS A 1 75 ? 5.68226 11.42049 39.77067 1.000 52.28790 75 LYS A O 1
ATOM 1139 N N . ASN A 1 76 ? 5.98796 12.12035 37.65222 1.000 42.48626 76 ASN A N 1
ATOM 1140 C CA . ASN A 1 76 ? 6.76673 13.32616 38.00873 1.000 37.04321 76 ASN A CA 1
ATOM 1141 C C . ASN A 1 76 ? 7.94386 12.94190 38.90139 1.000 38.43032 76 ASN A C 1
ATOM 1142 O O . ASN A 1 76 ? 8.21508 13.58323 39.92420 1.000 34.85344 76 ASN A O 1
ATOM 1153 N N . THR A 1 77 ? 8.56233 11.82060 38.56295 1.000 30.53305 77 THR A N 1
ATOM 1154 C CA . THR A 1 77 ? 9.76862 11.33342 39.28832 1.000 30.87433 77 THR A CA 1
ATOM 1155 C C . THR A 1 77 ? 10.97490 11.22682 38.37248 1.000 32.81511 77 THR A C 1
ATOM 1156 O O . THR A 1 77 ? 10.88990 10.94325 37.19128 1.000 34.64081 77 THR A O 1
ATOM 1167 N N . LEU A 1 78 ? 12.13206 11.43534 38.97495 1.000 26.26544 78 LEU A N 1
ATOM 1168 C CA . LEU A 1 78 ? 13.42354 11.31097 38.32647 1.000 27.77334 78 LEU A CA 1
ATOM 1169 C C . LEU A 1 78 ? 14.14029 10.16422 39.03302 1.000 28.01486 78 LEU A C 1
ATOM 1170 O O . LEU A 1 78 ? 14.04441 10.05940 40.26105 1.000 28.38265 78 LEU A O 1
ATOM 1186 N N . TYR A 1 79 ? 14.91251 9.38884 38.27014 1.000 26.18057 79 TYR A N 1
ATOM 1187 C CA . TYR A 1 79 ? 15.63836 8.24366 38.77457 1.000 25.74369 79 TYR A CA 1
ATOM 1188 C C . TYR A 1 79 ? 17.12365 8.35508 38.43593 1.000 24.40270 79 TYR A C 1
ATOM 1189 O O . TYR A 1 79 ? 17.50677 8.96004 37.43365 1.000 28.04586 79 TYR A O 1
ATOM 1207 N N . LEU A 1 80 ? 17.96855 7.81972 39.32703 1.000 21.43686 80 LEU A N 1
ATOM 1208 C CA . LEU A 1 80 ? 19.36624 7.51311 38.97965 1.000 21.14161 80 LEU A CA 1
ATOM 1209 C C . LEU A 1 80 ? 19.56841 6.02307 39.26688 1.000 22.80316 80 LEU A C 1
ATOM 1210 O O . LEU A 1 80 ? 19.52398 5.61510 40.42725 1.000 25.10337 80 LEU A O 1
ATOM 1226 N N . GLN A 1 81 ? 19.81937 5.25221 38.23078 1.000 25.91532 81 GLN A N 1
ATOM 1227 C CA . GLN A 1 81 ? 20.06820 3.83036 38.36959 1.000 23.57355 81 GLN A CA 1
ATOM 1228 C C . GLN A 1 81 ? 21.59247 3.72628 38.36073 1.000 24.56060 81 GLN A C 1
ATOM 1229 O O . GLN A 1 81 ? 22.23750 4.09400 37.38205 1.000 26.84483 81 GLN A O 1
ATOM 1243 N N . MET A 1 82 ? 22.14663 3.18589 39.44428 1.000 26.96870 82 MET A N 1
ATOM 1244 C CA . MET A 1 82 ? 23.59325 3.01568 39.56817 1.000 22.45332 82 MET A CA 1
ATOM 1245 C C . MET A 1 82 ? 23.91002 1.52582 39.52526 1.000 26.40122 82 MET A C 1
ATOM 1246 O O . MET A 1 82 ? 23.27616 0.74979 40.22172 1.000 30.51250 82 MET A O 1
ATOM 1260 N N . ASN A 1 83 ? 24.74136 1.13414 38.61714 1.000 22.97516 83 ASN A N 1
ATOM 1261 C CA . ASN A 1 83 ? 25.22735 -0.22692 38.52947 1.000 28.35041 83 ASN A CA 1
ATOM 1262 C C . ASN A 1 83 ? 26.75065 -0.21902 38.70573 1.000 28.05276 83 ASN A C 1
ATOM 1263 O O . ASN A 1 83 ? 27.38559 0.80208 38.54202 1.000 26.05462 83 ASN A O 1
ATOM 1274 N N . SER A 1 84 ? 27.32687 -1.38093 38.92326 1.000 26.63298 84 SER A N 1
ATOM 1275 C CA . SER A 1 84 ? 28.79033 -1.55459 39.04011 1.000 29.60124 84 SER A CA 1
ATOM 1276 C C . SER A 1 84 ? 29.40743 -0.54018 40.01715 1.000 29.16420 84 SER A C 1
ATOM 1277 O O . SER A 1 84 ? 30.36325 0.12877 39.69905 1.000 26.94707 84 SER A O 1
ATOM 1285 N N . LEU A 1 85 ? 28.78776 -0.37594 41.17379 1.000 25.51774 85 LEU A N 1
ATOM 1286 C CA . LEU A 1 85 ? 29.17762 0.68424 42.09194 1.000 27.85335 85 LEU A CA 1
ATOM 1287 C C . LEU A 1 85 ? 30.61105 0.40527 42.61466 1.000 25.33922 85 LEU A C 1
ATOM 1288 O O . LEU A 1 85 ? 31.03126 -0.74767 42.73528 1.000 26.56387 85 LEU A O 1
ATOM 1304 N N . LYS A 1 86 ? 31.33357 1.47268 42.87200 1.000 27.91680 86 LYS A N 1
ATOM 1305 C CA . LYS A 1 86 ? 32.70917 1.42200 43.31292 1.000 25.69065 86 LYS A CA 1
ATOM 1306 C C . LYS A 1 86 ? 32.79489 2.24638 44.56676 1.000 31.61483 86 LYS A C 1
ATOM 1307 O O . LYS A 1 86 ? 32.05384 3.21213 44.71117 1.000 28.22107 86 LYS A O 1
ATOM 1326 N N . PRO A 1 87 ? 33.81641 1.99752 45.41871 1.000 31.30916 87 PRO A N 1
ATOM 1327 C CA . PRO A 1 87 ? 33.95565 2.78957 46.65139 1.000 28.09204 87 PRO A CA 1
ATOM 1328 C C . PRO A 1 87 ? 34.01711 4.27707 46.43467 1.000 28.74285 87 PRO A C 1
ATOM 1329 O O . PRO A 1 87 ? 33.46419 5.04417 47.22927 1.000 30.56446 87 PRO A O 1
ATOM 1340 N N . GLU A 1 88 ? 34.59947 4.68763 45.32557 1.000 29.77411 88 GLU A N 1
ATOM 1341 C CA . GLU A 1 88 ? 34.68461 6.11353 45.08919 1.000 34.07897 88 GLU A CA 1
ATOM 1342 C C . GLU A 1 88 ? 33.33274 6.75091 44.71129 1.000 30.02141 88 GLU A C 1
ATOM 1343 O O . GLU A 1 88 ? 33.27486 7.96742 44.60397 1.000 30.94123 88 GLU A O 1
ATOM 1355 N N . ASP A 1 89 ? 32.28308 5.97139 44.50472 1.000 27.60868 89 ASP A N 1
ATOM 1356 C CA . ASP A 1 89 ? 30.94001 6.56068 44.36413 1.000 28.38585 89 ASP A CA 1
ATOM 1357 C C . ASP A 1 89 ? 30.28588 6.91146 45.70903 1.000 27.89087 89 ASP A C 1
ATOM 1358 O O . ASP A 1 89 ? 29.15762 7.42848 45.73896 1.000 29.19832 89 ASP A O 1
ATOM 1367 N N . THR A 1 90 ? 30.93722 6.60742 46.84276 1.000 26.44357 90 THR A N 1
ATOM 1368 C CA . THR A 1 90 ? 30.37383 6.94476 48.13698 1.000 23.57905 90 THR A CA 1
ATOM 1369 C C . THR A 1 90 ? 30.23779 8.45092 48.22130 1.000 28.83564 90 THR A C 1
ATOM 1370 O O . THR A 1 90 ? 31.19566 9.18679 47.98242 1.000 27.93861 90 THR A O 1
ATOM 1381 N N . ALA A 1 91 ? 29.07429 8.91460 48.64531 1.000 23.40423 91 ALA A N 1
ATOM 1382 C CA . ALA A 1 91 ? 28.78657 10.35547 48.72600 1.000 23.61277 91 ALA A CA 1
ATOM 1383 C C . ALA A 1 91 ? 27.32563 10.56140 49.14228 1.000 23.40342 91 ALA A C 1
ATOM 1384 O O . ALA A 1 91 ? 26.52297 9.64155 49.08765 1.000 26.29260 91 ALA A O 1
ATOM 1391 N N . VAL A 1 92 ? 26.99625 11.78766 49.52829 1.000 24.03409 92 VAL A N 1
ATOM 1392 C CA . VAL A 1 92 ? 25.58242 12.17860 49.62032 1.000 23.84400 92 VAL A CA 1
ATOM 1393 C C . VAL A 1 92 ? 25.16289 12.60847 48.21564 1.000 25.71281 92 VAL A C 1
ATOM 1394 O O . VAL A 1 92 ? 25.80192 13.48977 47.60926 1.000 27.66904 92 VAL A O 1
ATOM 1407 N N . TYR A 1 93 ? 24.04340 12.06263 47.73920 1.000 23.86126 93 TYR A N 1
ATOM 1408 C CA . TYR A 1 93 ? 23.58959 12.40115 46.37783 1.000 21.04170 93 TYR A CA 1
ATOM 1409 C C . TYR A 1 93 ? 22.38716 13.31360 46.48677 1.000 23.00171 93 TYR A C 1
ATOM 1410 O O . TYR A 1 93 ? 21.53704 13.07119 47.34196 1.000 26.55130 93 TYR A O 1
ATOM 1428 N N . TYR A 1 94 ? 22.32375 14.37514 45.68129 1.000 24.22029 94 TYR A N 1
ATOM 1429 C CA . TYR A 1 94 ? 21.27396 15.39534 45.75299 1.000 23.03168 94 TYR A CA 1
ATOM 1430 C C . TYR A 1 94 ? 20.53209 15.42784 44.39648 1.000 23.74769 94 TYR A C 1
ATOM 1431 O O . TYR A 1 94 ? 21.19211 15.34127 43.36905 1.000 26.26418 94 TYR A O 1
ATOM 1449 N N . CYS A 1 95 ? 19.17330 15.44039 44.41083 1.000 23.90621 95 CYS A N 1
ATOM 1450 C CA . CYS A 1 95 ? 18.31669 15.71858 43.20120 1.000 19.93298 95 CYS A CA 1
ATOM 1451 C C . CYS A 1 95 ? 18.40811 17.24672 42.97025 1.000 20.64243 95 CYS A C 1
ATOM 1452 O O . CYS A 1 95 ? 18.53268 18.01976 43.93264 1.000 25.35759 95 CYS A O 1
ATOM 1459 N N . ASN A 1 96 ? 18.33834 17.68774 41.72025 1.000 22.61630 96 ASN A N 1
ATOM 1460 C CA . ASN A 1 96 ? 18.42544 19.11106 41.37568 1.000 24.13242 96 ASN A CA 1
ATOM 1461 C C . ASN A 1 96 ? 17.48658 19.31931 40.15445 1.000 24.17395 96 ASN A C 1
ATOM 1462 O O . ASN A 1 96 ? 17.29528 18.39472 39.38018 1.000 25.42916 96 ASN A O 1
ATOM 1473 N N . ALA A 1 97 ? 16.91408 20.50420 40.05478 1.000 21.77529 97 ALA A N 1
ATOM 1474 C CA . ALA A 1 97 ? 16.08913 20.83047 38.88577 1.000 24.33125 97 ALA A CA 1
ATOM 1475 C C . ALA A 1 97 ? 16.43704 22.27051 38.59367 1.000 27.27688 97 ALA A C 1
ATOM 1476 O O . ALA A 1 97 ? 16.58877 23.06127 39.53349 1.000 25.04317 97 ALA A O 1
ATOM 1483 N N . LEU A 1 98 ? 16.59159 22.59339 37.30253 1.000 24.93262 98 LEU A N 1
ATOM 1484 C CA . LEU A 1 98 ? 16.99171 23.94797 36.88288 1.000 23.59227 98 LEU A CA 1
ATOM 1485 C C . LEU A 1 98 ? 15.89102 24.47516 35.96087 1.000 24.83384 98 LEU A C 1
ATOM 1486 O O . LEU A 1 98 ? 15.54041 23.81572 34.98926 1.000 24.07164 98 LEU A O 1
ATOM 1502 N N . GLN A 1 99 ? 15.45029 25.70387 36.22267 1.000 25.39255 99 GLN A N 1
ATOM 1503 C CA . GLN A 1 99 ? 14.42817 26.28829 35.34150 1.000 26.27425 99 GLN A CA 1
ATOM 1504 C C . GLN A 1 99 ? 15.00260 26.76159 34.01228 1.000 29.61533 99 GLN A C 1
ATOM 1505 O O . GLN A 1 99 ? 16.19376 27.06362 33.88917 1.000 28.27705 99 GLN A O 1
ATOM 1519 N N . TYR A 1 100 ? 14.12004 26.86301 32.98825 1.000 27.70482 100 TYR A N 1
ATOM 1520 C CA . TYR A 1 100 ? 14.52098 27.56795 31.81212 1.000 29.00436 100 TYR A CA 1
ATOM 1521 C C . TYR A 1 100 ? 14.88344 28.98110 32.19615 1.000 31.51999 100 TYR A C 1
ATOM 1522 O O . TYR A 1 100 ? 14.31627 29.51760 33.14175 1.000 32.61540 100 TYR A O 1
ATOM 1540 N N . GLU A 1 101 ? 15.81349 29.59604 31.46039 1.000 31.51266 101 GLU A N 1
ATOM 1541 C CA . GLU A 1 101 ? 16.12964 30.98415 31.73599 1.000 40.98656 101 GLU A CA 1
ATOM 1542 C C . GLU A 1 101 ? 14.93389 31.87559 31.59880 1.000 41.18488 101 GLU A C 1
ATOM 1543 O O . GLU A 1 101 ? 14.82658 32.85449 32.34868 1.000 39.03739 101 GLU A O 1
ATOM 1555 N N . LYS A 1 102 ? 14.05717 31.60002 30.63195 1.000 40.59830 102 LYS A N 1
ATOM 1556 C CA . LYS A 1 102 ? 12.91666 32.48271 30.45754 1.000 37.81756 102 LYS A CA 1
ATOM 1557 C C . LYS A 1 102 ? 11.97293 32.46838 31.64099 1.000 38.40701 102 LYS A C 1
ATOM 1558 O O . LYS A 1 102 ? 11.14623 33.36782 31.74134 1.000 46.75775 102 LYS A O 1
ATOM 1577 N N . HIS A 1 103 ? 12.01496 31.40645 32.48880 1.000 39.09068 103 HIS A N 1
ATOM 1578 C CA . HIS A 1 103 ? 11.18139 31.34040 33.67828 1.000 41.08391 103 HIS A CA 1
ATOM 1579 C C . HIS A 1 103 ? 11.85672 31.80034 34.94347 1.000 44.49543 103 HIS A C 1
ATOM 1580 O O . HIS A 1 103 ? 11.23120 31.72456 36.00737 1.000 42.90055 103 HIS A O 1
ATOM 1594 N N . GLY A 1 104 ? 13.10324 32.24326 34.85051 1.000 38.20997 104 GLY A N 1
ATOM 1595 C CA . GLY A 1 104 ? 13.83972 32.75156 35.99095 1.000 40.02774 104 GLY A CA 1
ATOM 1596 C C . GLY A 1 104 ? 15.12333 32.00352 36.27045 1.000 36.02916 104 GLY A C 1
ATOM 1597 O O . GLY A 1 104 ? 15.88062 32.44907 37.14174 1.000 38.33850 104 GLY A O 1
ATOM 1601 N N . GLY A 1 105 ? 15.39564 30.83819 35.68750 1.000 34.79812 105 GLY A N 1
ATOM 1602 C CA . GLY A 1 105 ? 16.74957 30.29065 35.85954 1.000 35.48857 105 GLY A CA 1
ATOM 1603 C C . GLY A 1 105 ? 17.10518 29.71472 37.22714 1.000 32.60211 105 GLY A C 1
ATOM 1604 O O . GLY A 1 105 ? 18.28244 29.45532 37.50123 1.000 33.40627 105 GLY A O 1
ATOM 1608 N N . ALA A 1 106 ? 16.12104 29.44656 38.07238 1.000 30.62525 106 ALA A N 1
ATOM 1609 C CA . ALA A 1 106 ? 16.41824 29.03999 39.42465 1.000 30.92590 106 ALA A CA 1
ATOM 1610 C C . ALA A 1 106 ? 16.84643 27.59099 39.48764 1.000 29.89151 106 ALA A C 1
ATOM 1611 O O . ALA A 1 106 ? 16.30848 26.76259 38.78439 1.000 28.05782 106 ALA A O 1
ATOM 1618 N N . ASP A 1 107 ? 17.78267 27.29683 40.40825 1.000 27.59099 107 ASP A N 1
ATOM 1619 C CA . ASP A 1 107 ? 18.10575 25.91206 40.73978 1.000 26.20989 107 ASP A CA 1
ATOM 1620 C C . ASP A 1 107 ? 17.30396 25.55651 42.00546 1.000 26.61048 107 ASP A C 1
ATOM 1621 O O . ASP A 1 107 ? 17.26194 26.36735 42.96612 1.000 27.96038 107 ASP A O 1
ATOM 1630 N N . TYR A 1 108 ? 16.81734 24.31106 42.07455 1.000 26.09633 108 TYR A N 1
ATOM 1631 C CA . TYR A 1 108 ? 16.13978 23.80876 43.24253 1.000 28.61749 108 TYR A CA 1
ATOM 1632 C C . TYR A 1 108 ? 16.81863 22.51435 43.65764 1.000 27.38882 108 TYR A C 1
ATOM 1633 O O . TYR A 1 108 ? 17.36968 21.81644 42.83643 1.000 26.12655 108 TYR A O 1
ATOM 1651 N N . TRP A 1 109 ? 16.76871 22.21347 44.94341 1.000 28.02802 109 TRP A N 1
ATOM 1652 C CA . TRP A 1 109 ? 17.58098 21.13312 45.48699 1.000 30.52972 109 TRP A CA 1
ATOM 1653 C C . TRP A 1 109 ? 16.77662 20.21578 46.41112 1.000 26.79728 109 TRP A C 1
ATOM 1654 O O . TRP A 1 109 ? 15.93223 20.68220 47.16748 1.000 27.04940 109 TRP A O 1
ATOM 1675 N N . GLY A 1 110 ? 17.05543 18.92734 46.34856 1.000 27.31941 110 GLY A N 1
ATOM 1676 C CA . GLY A 1 110 ? 16.56406 18.01209 47.33850 1.000 30.71441 110 GLY A CA 1
ATOM 1677 C C . GLY A 1 110 ? 17.46443 18.07285 48.55508 1.000 31.52742 110 GLY A C 1
ATOM 1678 O O . GLY A 1 110 ? 18.36296 18.91609 48.64885 1.000 34.47535 110 GLY A O 1
ATOM 1682 N N . GLN A 1 111 ? 17.11922 17.25683 49.55389 1.000 30.26979 111 GLN A N 1
ATOM 1683 C CA . GLN A 1 111 ? 17.78561 17.31383 50.85624 1.000 32.65525 111 GLN A CA 1
ATOM 1684 C C . GLN A 1 111 ? 19.05845 16.45450 50.90766 1.000 33.20970 111 GLN A C 1
ATOM 1685 O O . GLN A 1 111 ? 19.77871 16.48622 51.92128 1.000 38.24091 111 GLN A O 1
ATOM 1699 N N . GLY A 1 112 ? 19.16539 15.49828 50.01467 1.000 31.25550 112 GLY A N 1
ATOM 1700 C CA . GLY A 1 112 ? 20.29647 14.61311 49.94071 1.000 29.17190 112 GLY A CA 1
ATOM 1701 C C . GLY A 1 112 ? 19.94851 13.22696 50.46736 1.000 29.30011 112 GLY A C 1
ATOM 1702 O O . GLY A 1 112 ? 19.07526 13.04672 51.33361 1.000 28.19147 112 GLY A O 1
ATOM 1706 N N . THR A 1 113 ? 20.63528 12.23739 49.93566 1.000 25.64910 113 THR A N 1
ATOM 1707 C CA . THR A 1 113 ? 20.52158 10.84649 50.34056 1.000 28.27149 113 THR A CA 1
ATOM 1708 C C . THR A 1 113 ? 21.89703 10.21226 50.25661 1.000 24.98626 113 THR A C 1
ATOM 1709 O O . THR A 1 113 ? 22.62401 10.39895 49.28322 1.000 25.62657 113 THR A O 1
ATOM 1720 N N . LEU A 1 114 ? 22.19785 9.36348 51.24418 1.000 27.63300 114 LEU A N 1
ATOM 1721 C CA . LEU A 1 114 ? 23.57917 8.85458 51.39484 1.000 28.35300 114 LEU A CA 1
ATOM 1722 C C . LEU A 1 114 ? 23.70566 7.51219 50.68721 1.000 29.21972 114 LEU A C 1
ATOM 1723 O O . LEU A 1 114 ? 22.92824 6.58924 50.94935 1.000 28.22854 114 LEU A O 1
ATOM 1739 N N . VAL A 1 115 ? 24.69428 7.40725 49.82004 1.000 25.63109 115 VAL A N 1
ATOM 1740 C CA . VAL A 1 115 ? 25.06815 6.16319 49.19603 1.000 23.01689 115 VAL A CA 1
ATOM 1741 C C . VAL A 1 115 ? 26.47313 5.82797 49.72367 1.000 29.20201 115 VAL A C 1
ATOM 1742 O O . VAL A 1 115 ? 27.38333 6.63323 49.52190 1.000 27.89085 115 VAL A O 1
ATOM 1755 N N . THR A 1 116 ? 26.62923 4.63879 50.31417 1.000 28.53549 116 THR A N 1
ATOM 1756 C CA . THR A 1 116 ? 27.92275 4.18400 50.80641 1.000 33.42883 116 THR A CA 1
ATOM 1757 C C . THR A 1 116 ? 28.24922 2.86090 50.13486 1.000 29.81003 116 THR A C 1
ATOM 1758 O O . THR A 1 116 ? 27.44458 1.93774 50.14677 1.000 32.78250 116 THR A O 1
ATOM 1769 N N . VAL A 1 117 ? 29.39337 2.82258 49.49517 1.000 27.85539 117 VAL A N 1
ATOM 1770 C CA . VAL A 1 117 ? 29.86115 1.60826 48.83857 1.000 27.65781 117 VAL A CA 1
ATOM 1771 C C . VAL A 1 117 ? 31.06805 1.15734 49.60946 1.000 37.81230 117 VAL A C 1
ATOM 1772 O O . VAL A 1 117 ? 32.08338 1.85820 49.58144 1.000 29.69240 117 VAL A O 1
ATOM 1785 N N . SER A 1 118 ? 30.96862 -0.01351 50.24356 1.000 35.66118 118 SER A N 1
ATOM 1786 C CA . SER A 1 118 ? 32.11435 -0.50886 50.99110 1.000 46.98124 118 SER A CA 1
ATOM 1787 C C . SER A 1 118 ? 32.19989 -2.03118 51.02928 1.000 61.55722 118 SER A C 1
ATOM 1788 O O . SER A 1 118 ? 31.18921 -2.71451 51.17807 1.000 52.74704 118 SER A O 1
ATOM 1796 N N . SER A 1 119 ? 33.42068 -2.54469 51.00439 1.000 81.47907 119 SER A N 1
ATOM 1797 C CA . SER A 1 119 ? 33.66617 -3.97362 51.18906 1.000 102.89041 119 SER A CA 1
ATOM 1798 C C . SER A 1 119 ? 33.85250 -4.30794 52.68656 1.000 95.49740 119 SER A C 1
ATOM 1799 O O . SER A 1 119 ? 32.88884 -4.53604 53.43796 1.000 85.43332 119 SER A O 1
ATOM 1807 N N . GLU B 1 1 ? 7.22931 58.29662 49.48548 1.000 52.94095 1 GLU B N 1
ATOM 1808 C CA . GLU B 1 1 ? 8.04843 57.31372 50.22914 1.000 53.57964 1 GLU B CA 1
ATOM 1809 C C . GLU B 1 1 ? 7.70457 55.91898 49.71383 1.000 44.21333 1 GLU B C 1
ATOM 1810 O O . GLU B 1 1 ? 6.56475 55.60507 49.47100 1.000 41.68500 1 GLU B O 1
ATOM 1824 N N . VAL B 1 2 ? 8.71538 55.07244 49.62021 1.000 40.12832 2 VAL B N 1
ATOM 1825 C CA . VAL B 1 2 ? 8.53076 53.65921 49.34388 1.000 37.68024 2 VAL B CA 1
ATOM 1826 C C . VAL B 1 2 ? 9.12122 52.88100 50.49909 1.000 44.20117 2 VAL B C 1
ATOM 1827 O O . VAL B 1 2 ? 10.18745 53.24510 50.99694 1.000 38.95174 2 VAL B O 1
ATOM 1840 N N . GLN B 1 3 ? 8.41545 51.85074 50.95894 1.000 37.15032 3 GLN B N 1
ATOM 1841 C CA . GLN B 1 3 ? 8.86611 50.98160 52.03820 1.000 33.89218 3 GLN B CA 1
ATOM 1842 C C . GLN B 1 3 ? 9.22778 49.62950 51.43014 1.000 36.33284 3 GLN B C 1
ATOM 1843 O O . GLN B 1 3 ? 8.54271 49.15674 50.52792 1.000 34.89861 3 GLN B O 1
ATOM 1857 N N . LEU B 1 4 ? 10.34565 49.01557 51.90265 1.000 30.98536 4 LEU B N 1
ATOM 1858 C CA . LEU B 1 4 ? 10.83332 47.75082 51.36601 1.000 26.90953 4 LEU B CA 1
ATOM 1859 C C . LEU B 1 4 ? 11.00490 46.77617 52.51327 1.000 37.35134 4 LEU B C 1
ATOM 1860 O O . LEU B 1 4 ? 11.44844 47.15563 53.57960 1.000 35.23680 4 LEU B O 1
ATOM 1876 N N . LEU B 1 5 ? 10.64294 45.52821 52.29634 1.000 33.32380 5 LEU B N 1
ATOM 1877 C CA . LEU B 1 5 ? 10.66216 44.50931 53.35335 1.000 35.65768 5 LEU B CA 1
ATOM 1878 C C . LEU B 1 5 ? 11.24100 43.24372 52.74632 1.000 39.73804 5 LEU B C 1
ATOM 1879 O O . LEU B 1 5 ? 10.56411 42.59816 51.92313 1.000 35.65727 5 LEU B O 1
ATOM 1895 N N . GLU B 1 6 ? 12.47461 42.93207 53.13398 1.000 33.96572 6 GLU B N 1
ATOM 1896 C CA . GLU B 1 6 ? 13.15137 41.76953 52.58375 1.000 34.81438 6 GLU B CA 1
ATOM 1897 C C . GLU B 1 6 ? 12.86716 40.54046 53.40273 1.000 40.06976 6 GLU B C 1
ATOM 1898 O O . GLU B 1 6 ? 12.58984 40.60691 54.59987 1.000 40.24428 6 GLU B O 1
ATOM 1910 N N . SER B 1 7 ? 12.97350 39.40797 52.75585 1.000 31.17044 7 SER B N 1
ATOM 1911 C CA . SER B 1 7 ? 12.85432 38.12110 53.44597 1.000 37.01088 7 SER B CA 1
ATOM 1912 C C . SER B 1 7 ? 13.52702 37.06023 52.59865 1.000 33.39218 7 SER B C 1
ATOM 1913 O O . SER B 1 7 ? 13.91575 37.30402 51.45758 1.000 30.45649 7 SER B O 1
ATOM 1921 N N . GLY B 1 8 ? 13.68768 35.87945 53.20287 1.000 38.79581 8 GLY B N 1
ATOM 1922 C CA . GLY B 1 8 ? 14.30353 34.75816 52.53473 1.000 37.56253 8 GLY B CA 1
ATOM 1923 C C . GLY B 1 8 ? 15.72734 34.42262 52.89875 1.000 39.03043 8 GLY B C 1
ATOM 1924 O O . GLY B 1 8 ? 16.24207 33.46062 52.33364 1.000 37.37407 8 GLY B O 1
ATOM 1928 N N . GLY B 1 9 ? 16.36732 35.14932 53.82407 1.000 35.57636 9 GLY B N 1
ATOM 1929 C CA . GLY B 1 9 ? 17.76500 34.88985 54.13849 1.000 38.16357 9 GLY B CA 1
ATOM 1930 C C . GLY B 1 9 ? 17.89469 33.57771 54.89324 1.000 40.28102 9 GLY B C 1
ATOM 1931 O O . GLY B 1 9 ? 16.90187 32.96694 55.29622 1.000 42.74045 9 GLY B O 1
ATOM 1935 N N . GLY B 1 10 ? 19.11404 33.06273 54.99859 1.000 34.91760 10 GLY B N 1
ATOM 1936 C CA . GLY B 1 10 ? 19.29669 31.86282 55.79260 1.000 39.11203 10 GLY B CA 1
ATOM 1937 C C . GLY B 1 10 ? 20.69521 31.31072 55.58144 1.000 32.77413 10 GLY B C 1
ATOM 1938 O O . GLY B 1 10 ? 21.53980 31.94951 54.97227 1.000 32.58512 10 GLY B O 1
ATOM 1942 N N . LEU B 1 11 ? 20.87784 30.05930 55.99383 1.000 35.07997 11 LEU B N 1
ATOM 1943 C CA . LEU B 1 11 ? 22.13363 29.36798 55.88930 1.000 40.36022 11 LEU B CA 1
ATOM 1944 C C . LEU B 1 11 ? 22.05094 28.34661 54.80579 1.000 39.01468 11 LEU B C 1
ATOM 1945 O O . LEU B 1 11 ? 21.13029 27.54316 54.81325 1.000 35.32834 11 LEU B O 1
ATOM 1961 N N . VAL B 1 12 ? 23.05572 28.27593 53.95753 1.000 35.42747 12 VAL B N 1
ATOM 1962 C CA . VAL B 1 12 ? 23.07359 27.29648 52.85657 1.000 36.73866 12 VAL B CA 1
ATOM 1963 C C . VAL B 1 12 ? 24.46850 26.74251 52.65084 1.000 37.46280 12 VAL B C 1
ATOM 1964 O O . VAL B 1 12 ? 25.46441 27.39814 52.92611 1.000 34.68913 12 VAL B O 1
ATOM 1977 N N . GLN B 1 13 ? 24.52053 25.58299 52.17458 1.000 34.88809 13 GLN B N 1
ATOM 1978 C CA . GLN B 1 13 ? 25.80501 24.96438 51.91763 1.000 44.41551 13 GLN B CA 1
ATOM 1979 C C . GLN B 1 13 ? 26.33625 25.51451 50.61054 1.000 38.35190 13 GLN B C 1
ATOM 1980 O O . GLN B 1 13 ? 25.54024 25.82941 49.70768 1.000 40.33751 13 GLN B O 1
ATOM 1994 N N . PRO B 1 14 ? 27.65254 25.54776 50.43663 1.000 40.45901 14 PRO B N 1
ATOM 1995 C CA . PRO B 1 14 ? 28.21732 26.02585 49.17213 1.000 35.49649 14 PRO B CA 1
ATOM 1996 C C . PRO B 1 14 ? 27.72557 25.18017 48.03627 1.000 41.11730 14 PRO B C 1
ATOM 1997 O O . PRO B 1 14 ? 27.53372 23.97515 48.17249 1.000 33.93053 14 PRO B O 1
ATOM 2008 N N . GLY B 1 15 ? 27.47048 25.84556 46.92615 1.000 35.64283 15 GLY B N 1
ATOM 2009 C CA . GLY B 1 15 ? 26.85580 25.17092 45.75310 1.000 33.15727 15 GLY B CA 1
ATOM 2010 C C . GLY B 1 15 ? 25.35412 25.14469 45.76948 1.000 39.36830 15 GLY B C 1
ATOM 2011 O O . GLY B 1 15 ? 24.75561 24.90487 44.71604 1.000 38.74635 15 GLY B O 1
ATOM 2015 N N . GLY B 1 16 ? 24.74036 25.51443 46.87853 1.000 34.47946 16 GLY B N 1
ATOM 2016 C CA . GLY B 1 16 ? 23.28957 25.49130 47.01539 1.000 35.23460 16 GLY B CA 1
ATOM 2017 C C . GLY B 1 16 ? 22.70363 26.76828 46.45880 1.000 35.18805 16 GLY B C 1
ATOM 2018 O O . GLY B 1 16 ? 23.42287 27.61774 45.92610 1.000 33.64926 16 GLY B O 1
ATOM 2022 N N . SER B 1 17 ? 21.38463 26.92848 46.62613 1.000 31.11284 17 SER B N 1
ATOM 2023 C CA . SER B 1 17 ? 20.72949 28.14332 46.15097 1.000 31.29899 17 SER B CA 1
ATOM 2024 C C . SER B 1 17 ? 19.76826 28.68347 47.18616 1.000 33.74470 17 SER B C 1
ATOM 2025 O O . SER B 1 17 ? 19.31847 27.97031 48.10146 1.000 28.23567 17 SER B O 1
ATOM 2033 N N . LEU B 1 18 ? 19.42673 29.95289 46.98874 1.000 28.28833 18 LEU B N 1
ATOM 2034 C CA . LEU B 1 18 ? 18.45238 30.63087 47.82255 1.000 32.98271 18 LEU B CA 1
ATOM 2035 C C . LEU B 1 18 ? 17.78784 31.71513 47.00312 1.000 33.50150 18 LEU B C 1
ATOM 2036 O O . LEU B 1 18 ? 18.43138 32.29991 46.11878 1.000 32.65636 18 LEU B O 1
ATOM 2052 N N . ARG B 1 19 ? 16.53352 32.05635 47.36709 1.000 31.92625 19 ARG B N 1
ATOM 2053 C CA . ARG B 1 19 ? 15.82892 33.16496 46.71562 1.000 30.24640 19 ARG B CA 1
ATOM 2054 C C . ARG B 1 19 ? 15.45887 34.19749 47.77465 1.000 30.09520 19 ARG B C 1
ATOM 2055 O O . ARG B 1 19 ? 14.78647 33.86509 48.74508 1.000 29.87874 19 ARG B O 1
ATOM 2076 N N . LEU B 1 20 ? 15.90929 35.42541 47.60343 1.000 24.17493 20 LEU B N 1
ATOM 2077 C CA . LEU B 1 20 ? 15.48942 36.55502 48.43189 1.000 26.06157 20 LEU B CA 1
ATOM 2078 C C . LEU B 1 20 ? 14.29402 37.24753 47.76553 1.000 29.61726 20 LEU B C 1
ATOM 2079 O O . LEU B 1 20 ? 14.23813 37.30585 46.54095 1.000 27.88748 20 LEU B O 1
ATOM 2095 N N . SER B 1 21 ? 13.39316 37.78353 48.57786 1.000 25.33508 21 SER B N 1
ATOM 2096 C CA . SER B 1 21 ? 12.24093 38.53720 48.10124 1.000 32.14480 21 SER B CA 1
ATOM 2097 C C . SER B 1 21 ? 12.26055 39.88217 48.79406 1.000 33.41300 21 SER B C 1
ATOM 2098 O O . SER B 1 21 ? 12.67209 39.98038 49.94984 1.000 31.75609 21 SER B O 1
ATOM 2106 N N . CYS B 1 22 ? 11.72362 40.89162 48.12022 1.000 31.76015 22 CYS B N 1
ATOM 2107 C CA . CYS B 1 22 ? 11.56383 42.20042 48.74352 1.000 29.88582 22 CYS B CA 1
ATOM 2108 C C . CYS B 1 22 ? 10.24099 42.77309 48.31485 1.000 32.86635 22 CYS B C 1
ATOM 2109 O O . CYS B 1 22 ? 10.08023 43.05525 47.12819 1.000 31.81812 22 CYS B O 1
ATOM 2116 N N . ALA B 1 23 ? 9.34206 42.98972 49.25957 1.000 33.17135 23 ALA B N 1
ATOM 2117 C CA . ALA B 1 23 ? 7.99522 43.48362 48.96115 1.000 33.42211 23 ALA B CA 1
ATOM 2118 C C . ALA B 1 23 ? 8.01067 45.00442 49.07839 1.000 33.31876 23 ALA B C 1
ATOM 2119 O O . ALA B 1 23 ? 8.45633 45.52806 50.11518 1.000 34.48608 23 ALA B O 1
ATOM 2126 N N . ALA B 1 24 ? 7.58029 45.69602 48.01770 1.000 35.52077 24 ALA B N 1
ATOM 2127 C CA . ALA B 1 24 ? 7.57975 47.15064 48.00232 1.000 31.22918 24 ALA B CA 1
ATOM 2128 C C . ALA B 1 24 ? 6.18575 47.70533 48.20409 1.000 38.15062 24 ALA B C 1
ATOM 2129 O O . ALA B 1 24 ? 5.22847 47.13804 47.71704 1.000 34.98089 24 ALA B O 1
ATOM 2136 N N . SER B 1 25 ? 6.10898 48.84803 48.87909 1.000 32.12196 25 SER B N 1
ATOM 2137 C CA . SER B 1 25 ? 4.81274 49.50088 49.10154 1.000 33.97457 25 SER B CA 1
ATOM 2138 C C . SER B 1 25 ? 5.08090 50.99218 49.12221 1.000 38.96664 25 SER B C 1
ATOM 2139 O O . SER B 1 25 ? 6.24922 51.41202 49.18991 1.000 34.70975 25 SER B O 1
ATOM 2147 N N . GLY B 1 26 ? 4.00908 51.77581 48.99694 1.000 34.29036 26 GLY B N 1
ATOM 2148 C CA . GLY B 1 26 ? 4.08563 53.22502 48.93701 1.000 32.62202 26 GLY B CA 1
ATOM 2149 C C . GLY B 1 26 ? 4.07449 53.78763 47.53200 1.000 39.95701 26 GLY B C 1
ATOM 2150 O O . GLY B 1 26 ? 3.35541 53.30929 46.67913 1.000 36.73428 26 GLY B O 1
ATOM 2154 N N . ARG B 1 27 ? 4.83527 54.84655 47.26454 1.000 40.52806 27 ARG B N 1
ATOM 2155 C CA . ARG B 1 27 ? 4.86584 55.48515 45.93829 1.000 41.90532 27 ARG B CA 1
ATOM 2156 C C . ARG B 1 27 ? 5.70122 54.68378 44.92794 1.000 36.11380 27 ARG B C 1
ATOM 2157 O O . ARG B 1 27 ? 6.68144 55.14352 44.35053 1.000 32.26926 27 ARG B O 1
ATOM 2178 N N . ILE B 1 28 ? 5.27957 53.44557 44.68464 1.000 30.86862 28 ILE B N 1
ATOM 2179 C CA . ILE B 1 28 ? 6.09103 52.57459 43.83677 1.000 32.36474 28 ILE B CA 1
ATOM 2180 C C . ILE B 1 28 ? 6.10962 53.01335 42.37325 1.000 37.29704 28 ILE B C 1
ATOM 2181 O O . ILE B 1 28 ? 7.05281 52.69875 41.63612 1.000 31.72927 28 ILE B O 1
ATOM 2197 N N . SER B 1 29 ? 5.09624 53.76174 41.92600 1.000 29.60153 29 SER B N 1
ATOM 2198 C CA . SER B 1 29 ? 5.13476 54.26827 40.55263 1.000 35.59075 29 SER B CA 1
ATOM 2199 C C . SER B 1 29 ? 6.28075 55.25868 40.33852 1.000 33.98024 29 SER B C 1
ATOM 2200 O O . SER B 1 29 ? 6.61393 55.53621 39.19323 1.000 34.63603 29 SER B O 1
ATOM 2208 N N . SER B 1 30 ? 6.84430 55.81781 41.37805 1.000 32.67784 30 SER B N 1
ATOM 2209 C CA . SER B 1 30 ? 7.97768 56.75732 41.19162 1.000 32.09785 30 SER B CA 1
ATOM 2210 C C . SER B 1 30 ? 9.31728 56.05347 40.97793 1.000 31.24110 30 SER B C 1
ATOM 2211 O O . SER B 1 30 ? 10.32298 56.74101 40.79076 1.000 29.79593 30 SER B O 1
ATOM 2219 N N . ILE B 1 31 ? 9.35137 54.73902 41.08078 1.000 29.85825 31 ILE B N 1
ATOM 2220 C CA . ILE B 1 31 ? 10.58699 53.92984 41.01939 1.000 26.64885 31 ILE B CA 1
ATOM 2221 C C . ILE B 1 31 ? 10.94130 53.53754 39.57083 1.000 30.43545 31 ILE B C 1
ATOM 2222 O O . ILE B 1 31 ? 10.13052 52.92310 38.86728 1.000 26.67601 31 ILE B O 1
ATOM 2238 N N . ILE B 1 32 ? 12.19378 53.79844 39.19437 1.000 26.91690 32 ILE B N 1
ATOM 2239 C CA . ILE B 1 32 ? 12.78610 53.33766 37.93183 1.000 26.89147 32 ILE B CA 1
ATOM 2240 C C . ILE B 1 32 ? 13.67464 52.10514 38.09596 1.000 29.17488 32 ILE B C 1
ATOM 2241 O O . ILE B 1 32 ? 13.58567 51.20032 37.27344 1.000 29.75462 32 ILE B O 1
ATOM 2257 N N . HIS B 1 33 ? 14.55077 52.05878 39.11560 1.000 29.36682 33 HIS B N 1
ATOM 2258 C CA . HIS B 1 33 ? 15.40991 50.91346 39.32654 1.000 28.15294 33 HIS B CA 1
ATOM 2259 C C . HIS B 1 33 ? 15.15734 50.31320 40.71673 1.000 28.84785 33 HIS B C 1
ATOM 2260 O O . HIS B 1 33 ? 14.89967 51.05406 41.67107 1.000 27.44930 33 HIS B O 1
ATOM 2274 N N . MET B 1 34 ? 15.19548 48.97843 40.78931 1.000 26.34430 34 MET B N 1
ATOM 2275 C CA . MET B 1 34 ? 15.25707 48.25305 42.02040 1.000 24.90893 34 MET B CA 1
ATOM 2276 C C . MET B 1 34 ? 16.54948 47.46441 41.95178 1.000 27.47299 34 MET B C 1
ATOM 2277 O O . MET B 1 34 ? 16.91809 46.94426 40.90409 1.000 26.23582 34 MET B O 1
ATOM 2291 N N . ALA B 1 35 ? 17.17902 47.28775 43.09627 1.000 27.10366 35 ALA B N 1
ATOM 2292 C CA . ALA B 1 35 ? 18.48901 46.69724 43.12965 1.000 26.26279 35 ALA B CA 1
ATOM 2293 C C . ALA B 1 35 ? 18.68280 45.95433 44.44826 1.000 25.55513 35 ALA B C 1
ATOM 2294 O O . ALA B 1 35 ? 17.94460 46.18128 45.44404 1.000 28.47745 35 ALA B O 1
ATOM 2301 N N . TRP B 1 36 ? 19.67013 45.03094 44.42007 1.000 26.15144 36 TRP B N 1
ATOM 2302 C CA . TRP B 1 36 ? 20.15815 44.39968 45.61567 1.000 26.45342 36 TRP B CA 1
ATOM 2303 C C . TRP B 1 36 ? 21.62352 44.83555 45.80003 1.000 22.51054 36 TRP B C 1
ATOM 2304 O O . TRP B 1 36 ? 22.42440 44.78271 44.84776 1.000 28.06564 36 TRP B O 1
ATOM 2325 N N . PHE B 1 37 ? 21.90610 45.17469 47.03887 1.000 24.28344 37 PHE B N 1
ATOM 2326 C CA . PHE B 1 37 ? 23.24872 45.47890 47.52636 1.000 20.87347 37 PHE B CA 1
ATOM 2327 C C . PHE B 1 37 ? 23.58434 44.41557 48.56763 1.000 24.28095 37 PHE B C 1
ATOM 2328 O O . PHE B 1 37 ? 22.69556 43.79498 49.11845 1.000 27.66285 37 PHE B O 1
ATOM 2345 N N . ARG B 1 38 ? 24.86956 44.30181 48.89882 1.000 24.61527 38 ARG B N 1
ATOM 2346 C CA . ARG B 1 38 ? 25.23407 43.38549 49.95907 1.000 24.75748 38 ARG B CA 1
ATOM 2347 C C . ARG B 1 38 ? 26.42813 43.98780 50.68490 1.000 27.37921 38 ARG B C 1
ATOM 2348 O O . ARG B 1 38 ? 27.18575 44.77882 50.11240 1.000 27.84129 38 ARG B O 1
ATOM 2369 N N . GLN B 1 39 ? 26.55992 43.54050 51.93583 1.000 27.11083 39 GLN B N 1
ATOM 2370 C CA . GLN B 1 39 ? 27.66209 43.98490 52.78701 1.000 26.95949 39 GLN B CA 1
ATOM 2371 C C . GLN B 1 39 ? 28.21543 42.83435 53.58940 1.000 29.94556 39 GLN B C 1
ATOM 2372 O O . GLN B 1 39 ? 27.51310 42.30280 54.45039 1.000 27.23346 39 GLN B O 1
ATOM 2386 N N . ALA B 1 40 ? 29.40294 42.44518 53.28013 1.000 34.16553 40 ALA B N 1
ATOM 2387 C CA . ALA B 1 40 ? 30.07101 41.38746 54.01167 1.000 35.03285 40 ALA B CA 1
ATOM 2388 C C . ALA B 1 40 ? 30.80226 42.01020 55.19050 1.000 36.14471 40 ALA B C 1
ATOM 2389 O O . ALA B 1 40 ? 31.15368 43.19405 55.14050 1.000 34.93029 40 ALA B O 1
ATOM 2396 N N . PRO B 1 41 ? 31.02237 41.25026 56.26665 1.000 35.72468 41 PRO B N 1
ATOM 2397 C CA . PRO B 1 41 ? 31.59651 41.86116 57.45986 1.000 41.38076 41 PRO B CA 1
ATOM 2398 C C . PRO B 1 41 ? 32.96929 42.45602 57.16136 1.000 41.60532 41 PRO B C 1
ATOM 2399 O O . PRO B 1 41 ? 33.86262 41.76159 56.69517 1.000 46.24911 41 PRO B O 1
ATOM 2410 N N . GLY B 1 42 ? 33.14046 43.74635 57.47047 1.000 38.32550 42 GLY B N 1
ATOM 2411 C CA . GLY B 1 42 ? 34.38243 44.45572 57.20988 1.000 41.96251 42 GLY B CA 1
ATOM 2412 C C . GLY B 1 42 ? 34.44536 45.26779 55.93732 1.000 47.31869 42 GLY B C 1
ATOM 2413 O O . GLY B 1 42 ? 35.38035 46.01706 55.74685 1.000 44.77553 42 GLY B O 1
ATOM 2417 N N . LYS B 1 43 ? 33.40261 45.23222 55.10993 1.000 46.18417 43 LYS B N 1
ATOM 2418 C CA . LYS B 1 43 ? 33.42268 45.81987 53.77915 1.000 41.92777 43 LYS B CA 1
ATOM 2419 C C . LYS B 1 43 ? 32.26889 46.76771 53.70778 1.000 40.77922 43 LYS B C 1
ATOM 2420 O O . LYS B 1 43 ? 31.33703 46.70665 54.50712 1.000 39.06445 43 LYS B O 1
ATOM 2439 N N . GLU B 1 44 ? 32.40156 47.69216 52.75819 1.000 40.11223 44 GLU B N 1
ATOM 2440 C CA . GLU B 1 44 ? 31.37824 48.65117 52.38976 1.000 39.54659 44 GLU B CA 1
ATOM 2441 C C . GLU B 1 44 ? 30.33291 47.91264 51.55861 1.000 37.00732 44 GLU B C 1
ATOM 2442 O O . GLU B 1 44 ? 30.59233 46.80720 51.07942 1.000 35.47811 44 GLU B O 1
ATOM 2454 N N . ARG B 1 45 ? 29.13447 48.49676 51.51040 1.000 36.44624 45 ARG B N 1
ATOM 2455 C CA . ARG B 1 45 ? 28.00633 47.97711 50.72934 1.000 37.12430 45 ARG B CA 1
ATOM 2456 C C . ARG B 1 45 ? 28.34801 48.04234 49.24503 1.000 36.59663 45 ARG B C 1
ATOM 2457 O O . ARG B 1 45 ? 29.04140 48.96268 48.81839 1.000 41.57955 45 ARG B O 1
ATOM 2478 N N . GLU B 1 46 ? 27.93560 47.01255 48.48111 1.000 25.98663 46 GLU B N 1
ATOM 2479 C CA . GLU B 1 46 ? 28.22660 46.98220 47.06029 1.000 26.84539 46 GLU B CA 1
ATOM 2480 C C . GLU B 1 46 ? 26.92798 46.62467 46.34312 1.000 25.58330 46 GLU B C 1
ATOM 2481 O O . GLU B 1 46 ? 26.19055 45.78555 46.83257 1.000 28.78628 46 GLU B O 1
ATOM 2493 N N . LEU B 1 47 ? 26.70578 47.18524 45.18105 1.000 24.82980 47 LEU B N 1
ATOM 2494 C CA . LEU B 1 47 ? 25.53591 46.85138 44.34868 1.000 20.87838 47 LEU B CA 1
ATOM 2495 C C . LEU B 1 47 ? 25.82392 45.51367 43.68895 1.000 23.84637 47 LEU B C 1
ATOM 2496 O O . LEU B 1 47 ? 26.86650 45.35108 43.06783 1.000 29.13713 47 LEU B O 1
ATOM 2512 N N . VAL B 1 48 ? 24.94976 44.55519 43.87442 1.000 23.35154 48 VAL B N 1
ATOM 2513 C CA . VAL B 1 48 ? 25.13034 43.22704 43.30294 1.000 27.65074 48 VAL B CA 1
ATOM 2514 C C . VAL B 1 48 ? 24.36385 43.12678 41.98886 1.000 26.14339 48 VAL B C 1
ATOM 2515 O O . VAL B 1 48 ? 24.82442 42.51234 41.00604 1.000 26.59876 48 VAL B O 1
ATOM 2528 N N . SER B 1 49 ? 23.14977 43.66842 41.99145 1.000 26.05187 49 SER B N 1
ATOM 2529 C CA . SER B 1 49 ? 22.36489 43.57332 40.75731 1.000 25.18517 49 SER B CA 1
ATOM 2530 C C . SER B 1 49 ? 21.27646 44.62714 40.77145 1.000 25.62167 49 SER B C 1
ATOM 2531 O O . SER B 1 49 ? 20.82989 45.02515 41.81461 1.000 26.70778 49 SER B O 1
ATOM 2539 N N . GLU B 1 50 ? 20.81479 45.03254 39.56171 1.000 29.00324 50 GLU B N 1
ATOM 2540 C CA . GLU B 1 50 ? 19.81439 46.07990 39.48442 1.000 27.57593 50 GLU B CA 1
ATOM 2541 C C . GLU B 1 50 ? 19.00419 45.82220 38.21709 1.000 24.22645 50 GLU B C 1
ATOM 2542 O O . GLU B 1 50 ? 19.52891 45.27655 37.26860 1.000 26.98980 50 GLU B O 1
ATOM 2554 N N . ILE B 1 51 ? 17.74896 46.23883 38.25899 1.000 24.65069 51 ILE B N 1
ATOM 2555 C CA . ILE B 1 51 ? 16.80239 46.01282 37.14842 1.000 25.44639 51 ILE B CA 1
ATOM 2556 C C . ILE B 1 51 ? 15.92772 47.24491 37.00316 1.000 25.58523 51 ILE B C 1
ATOM 2557 O O . ILE B 1 51 ? 15.44889 47.78281 37.99860 1.000 29.26369 51 ILE B O 1
ATOM 2573 N N . SER B 1 52 ? 15.76538 47.71342 35.76055 1.000 26.92023 52 SER B N 1
ATOM 2574 C CA . SER B 1 52 ? 15.04499 48.94511 35.51358 1.000 32.33908 52 SER B CA 1
ATOM 2575 C C . SER B 1 52 ? 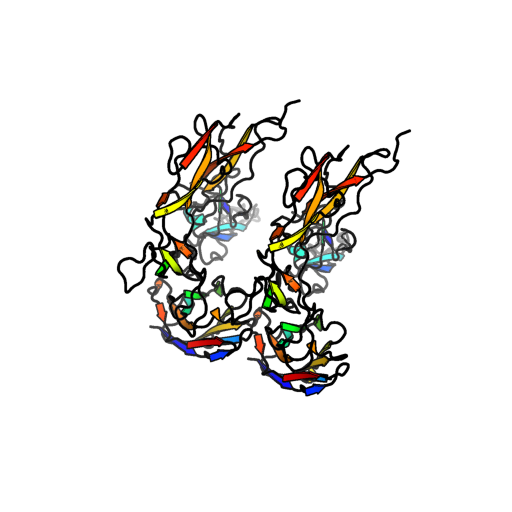13.60712 48.54889 35.18845 1.000 32.71888 52 SER B C 1
ATOM 2576 O O . SER B 1 52 ? 13.32192 47.42460 34.80389 1.000 28.88918 52 SER B O 1
ATOM 2584 N N . ARG B 1 53 ? 12.72485 49.51176 35.24004 1.000 32.77198 53 ARG B N 1
ATOM 2585 C CA . ARG B 1 53 ? 11.31884 49.25295 34.85129 1.000 34.00677 53 ARG B CA 1
ATOM 2586 C C . ARG B 1 53 ? 11.16415 48.72230 33.41755 1.000 39.12310 53 ARG B C 1
ATOM 2587 O O . ARG B 1 53 ? 10.33865 47.84294 33.19516 1.000 39.47090 53 ARG B O 1
ATOM 2608 N N . VAL B 1 54 ? 12.01236 49.16156 32.47513 1.000 39.64127 54 VAL B N 1
ATOM 2609 C CA . VAL B 1 54 ? 11.93298 48.66001 31.08901 1.000 39.89968 54 VAL B CA 1
ATOM 2610 C C . VAL B 1 54 ? 12.55481 47.28776 30.90968 1.000 42.99114 54 VAL B C 1
ATOM 2611 O O . VAL B 1 54 ? 12.60544 46.79847 29.80527 1.000 41.30146 54 VAL B O 1
ATOM 2624 N N . GLY B 1 55 ? 13.18881 46.70686 31.96081 1.000 37.58623 55 GLY B N 1
ATOM 2625 C CA . GLY B 1 55 ? 13.69032 45.33490 31.98607 1.000 42.23861 55 GLY B CA 1
ATOM 2626 C C . GLY B 1 55 ? 15.20580 45.14441 31.87648 1.000 41.37243 55 GLY B C 1
ATOM 2627 O O . GLY B 1 55 ? 15.64623 43.99599 31.91772 1.000 41.28911 55 GLY B O 1
ATOM 2631 N N . THR B 1 56 ? 16.00151 46.18553 31.65857 1.000 35.84223 56 THR B N 1
ATOM 2632 C CA . THR B 1 56 ? 17.42604 46.01648 31.50038 1.000 34.41848 56 THR B CA 1
ATOM 2633 C C . THR B 1 56 ? 18.01619 45.77462 32.88873 1.000 32.49383 56 THR B C 1
ATOM 2634 O O . THR B 1 56 ? 17.52877 46.31609 33.89266 1.000 29.41179 56 THR B O 1
ATOM 2645 N N . THR B 1 57 ? 19.11816 45.00913 32.92793 1.000 32.91098 57 THR B N 1
ATOM 2646 C CA . THR B 1 57 ? 19.76374 44.67026 34.15368 1.000 24.57205 57 THR B CA 1
ATOM 2647 C C . THR B 1 57 ? 21.28825 44.89966 34.06801 1.000 25.19125 57 THR B C 1
ATOM 2648 O O . THR B 1 57 ? 21.89102 44.96398 32.99092 1.000 27.79357 57 THR B O 1
ATOM 2659 N N . VAL B 1 58 ? 21.88612 45.00089 35.25680 1.000 32.91189 58 VAL B N 1
ATOM 2660 C CA . VAL B 1 58 ? 23.35258 44.98483 35.41133 1.000 33.01097 58 VAL B CA 1
ATOM 2661 C C . VAL B 1 58 ? 23.63755 44.08340 36.61164 1.000 27.42611 58 VAL B C 1
ATOM 2662 O O . VAL B 1 58 ? 22.86376 44.04028 37.55129 1.000 29.37088 58 VAL B O 1
ATOM 2675 N N . TYR B 1 59 ? 24.79486 43.39859 36.56152 1.000 28.01494 59 TYR B N 1
ATOM 2676 C CA . TYR B 1 59 ? 25.22148 42.50907 37.61994 1.000 28.79218 59 TYR B CA 1
ATOM 2677 C C . TYR B 1 59 ? 26.69260 42.78085 37.91738 1.000 27.65291 59 TYR B C 1
ATOM 2678 O O . TYR B 1 59 ? 27.42691 43.13337 37.01336 1.000 28.79466 59 TYR B O 1
ATOM 2696 N N . ALA B 1 60 ? 27.10469 42.58920 39.15818 1.000 29.79460 60 ALA B N 1
ATOM 2697 C CA . ALA B 1 60 ? 28.55477 42.62806 39.46688 1.000 28.44417 60 ALA B CA 1
ATOM 2698 C C . ALA B 1 60 ? 29.22272 41.44982 38.78301 1.000 34.67419 60 ALA B C 1
ATOM 2699 O O . ALA B 1 60 ? 28.64398 40.36759 38.65795 1.000 33.79025 60 ALA B O 1
ATOM 2706 N N . ASP B 1 61 ? 30.46561 41.65540 38.35284 1.000 32.50409 61 ASP B N 1
ATOM 2707 C CA . ASP B 1 61 ? 31.22905 40.56831 37.74758 1.000 34.00325 61 ASP B CA 1
ATOM 2708 C C . ASP B 1 61 ? 31.32547 39.32552 38.63897 1.000 33.27188 61 ASP B C 1
ATOM 2709 O O . ASP B 1 61 ? 31.32268 38.20412 38.13646 1.000 39.07872 61 ASP B O 1
ATOM 2718 N N . SER B 1 62 ? 31.34077 39.48272 39.93531 1.000 35.05406 62 SER B N 1
ATOM 2719 C CA . SER B 1 62 ? 31.48590 38.33291 40.83201 1.000 40.58686 62 SER B CA 1
ATOM 2720 C C . SER B 1 62 ? 30.23736 37.44282 40.92171 1.000 39.02958 62 SER B C 1
ATOM 2721 O O . SER B 1 62 ? 30.36965 36.31364 41.43794 1.000 32.85841 62 SER B O 1
ATOM 2729 N N . VAL B 1 63 ? 29.04987 37.92617 40.50989 1.000 32.93307 63 VAL B N 1
ATOM 2730 C CA . VAL B 1 63 ? 27.81960 37.12724 40.55518 1.000 31.77853 63 VAL B CA 1
ATOM 2731 C C . VAL B 1 63 ? 27.23856 36.80959 39.20149 1.000 36.18558 63 VAL B C 1
ATOM 2732 O O . VAL B 1 63 ? 26.25813 36.03568 39.12989 1.000 33.16235 63 VAL B O 1
ATOM 2745 N N . LYS B 1 64 ? 27.80003 37.35092 38.14105 1.000 35.75698 64 LYS B N 1
ATOM 2746 C CA . LYS B 1 64 ? 27.22965 37.20028 36.80780 1.000 37.52384 64 LYS B CA 1
ATOM 2747 C C . LYS B 1 64 ? 27.18523 35.73341 36.45651 1.000 35.08262 64 LYS B C 1
ATOM 2748 O O . LYS B 1 64 ? 28.15379 35.03631 36.63182 1.000 34.86656 64 LYS B O 1
ATOM 2767 N N . GLY B 1 65 ? 26.05621 35.26370 35.96460 1.000 36.80688 65 GLY B N 1
ATOM 2768 C CA . GLY B 1 65 ? 25.88752 33.86497 35.60585 1.000 35.31895 65 GLY B CA 1
ATOM 2769 C C . GLY B 1 65 ? 25.37133 32.99849 36.74275 1.000 37.28542 65 GLY B C 1
ATOM 2770 O O . GLY B 1 65 ? 25.01889 31.82061 36.50110 1.000 39.78973 65 GLY B O 1
ATOM 2774 N N . ARG B 1 66 ? 25.38639 33.52258 37.95521 1.000 31.86042 66 ARG B N 1
ATOM 2775 C CA . ARG B 1 66 ? 24.91035 32.81126 39.12501 1.000 30.64053 66 ARG B CA 1
ATOM 2776 C C . ARG B 1 66 ? 23.68201 33.44875 39.73913 1.000 32.55341 66 ARG B C 1
ATOM 2777 O O . ARG B 1 66 ? 22.86590 32.74292 40.31913 1.000 33.30880 66 ARG B O 1
ATOM 2798 N N . PHE B 1 67 ? 23.62186 34.76746 39.71965 1.000 28.39851 67 PHE B N 1
ATOM 2799 C CA . PHE B 1 67 ? 22.53350 35.45907 40.37030 1.000 26.71911 67 PHE B CA 1
ATOM 2800 C C . PHE B 1 67 ? 21.61877 35.98346 39.27411 1.000 32.11201 67 PHE B C 1
ATOM 2801 O O . PHE B 1 67 ? 22.09024 36.34046 38.19479 1.000 34.66936 67 PHE B O 1
ATOM 2818 N N . THR B 1 68 ? 20.30809 36.02946 39.55295 1.000 26.70429 68 THR B N 1
ATOM 2819 C CA . THR B 1 68 ? 19.33623 36.54515 38.58110 1.000 27.65841 68 THR B CA 1
ATOM 2820 C C . THR B 1 68 ? 18.38811 37.48022 39.35707 1.000 28.64014 68 THR B C 1
ATOM 2821 O O . THR B 1 68 ? 17.80514 37.07096 40.36684 1.000 31.31597 68 THR B O 1
ATOM 2832 N N . ILE B 1 69 ? 18.26727 38.73708 38.91646 1.000 27.37727 69 ILE B N 1
ATOM 2833 C CA . ILE B 1 69 ? 17.34211 39.65650 39.56996 1.000 22.29593 69 ILE B CA 1
ATOM 2834 C C . ILE B 1 69 ? 16.05458 39.64371 38.75878 1.000 24.66350 69 ILE B C 1
ATOM 2835 O O . ILE B 1 69 ? 16.11684 39.57914 37.54999 1.000 27.75045 69 ILE B O 1
ATOM 2851 N N . SER B 1 70 ? 14.88723 39.73199 39.41032 1.000 27.34857 70 SER B N 1
ATOM 2852 C CA . SER B 1 70 ? 13.62976 39.78081 38.63884 1.000 29.75747 70 SER B CA 1
ATOM 2853 C C . SER B 1 70 ? 12.54092 40.45030 39.44643 1.000 33.92089 70 SER B C 1
ATOM 2854 O O . SER B 1 70 ? 12.65391 40.58385 40.65702 1.000 29.63155 70 SER B O 1
ATOM 2862 N N . ARG B 1 71 ? 11.42149 40.81291 38.74796 1.000 34.11519 71 ARG B N 1
ATOM 2863 C CA . ARG B 1 71 ? 10.30570 41.49082 39.37844 1.000 40.97050 71 ARG B CA 1
ATOM 2864 C C . ARG B 1 71 ? 9.04300 40.71596 39.05115 1.000 44.47787 71 ARG B C 1
ATOM 2865 O O . ARG B 1 71 ? 8.89042 40.24951 37.92672 1.000 44.01303 71 ARG B O 1
ATOM 2886 N N . ASP B 1 72 ? 8.12811 40.63543 39.98528 1.000 42.63285 72 ASP B N 1
ATOM 2887 C CA . ASP B 1 72 ? 6.75148 40.24573 39.69028 1.000 56.93397 72 ASP B CA 1
ATOM 2888 C C . ASP B 1 72 ? 5.92490 41.51590 39.87744 1.000 59.29564 72 ASP B C 1
ATOM 2889 O O . ASP B 1 72 ? 5.65459 41.92496 41.02159 1.000 58.08495 72 ASP B O 1
ATOM 2898 N N . ASN B 1 73 ? 5.56078 42.16099 38.77546 1.000 73.09569 73 ASN B N 1
ATOM 2899 C CA . ASN B 1 73 ? 4.77279 43.38377 38.90878 1.000 100.44807 73 ASN B CA 1
ATOM 2900 C C . ASN B 1 73 ? 3.43945 43.11765 39.60251 1.000 84.22518 73 ASN B C 1
ATOM 2901 O O . ASN B 1 73 ? 3.03088 43.89698 40.46791 1.000 71.52875 73 ASN B O 1
ATOM 2912 N N . SER B 1 74 ? 2.83720 41.95097 39.35703 1.000 79.48045 74 SER B N 1
ATOM 2913 C CA . SER B 1 74 ? 1.53022 41.63957 39.92107 1.000 72.34175 74 SER B CA 1
ATOM 2914 C C . SER B 1 74 ? 1.52472 41.52537 41.44045 1.000 72.41224 74 SER B C 1
ATOM 2915 O O . SER B 1 74 ? 0.44548 41.59018 42.03445 1.000 81.95405 74 SER B O 1
ATOM 2923 N N . LYS B 1 75 ? 2.68627 41.27589 42.06265 1.000 55.31220 75 LYS B N 1
ATOM 2924 C CA . LYS B 1 75 ? 2.81481 41.19615 43.50692 1.000 57.97418 75 LYS B CA 1
ATOM 2925 C C . LYS B 1 75 ? 3.64156 42.32626 44.10997 1.000 51.59258 75 LYS B C 1
ATOM 2926 O O . LYS B 1 75 ? 3.90899 42.29728 45.32534 1.000 54.44494 75 LYS B O 1
ATOM 2945 N N . ASN B 1 76 ? 4.12319 43.25224 43.29635 1.000 46.31365 76 ASN B N 1
ATOM 2946 C CA . ASN B 1 76 ? 5.00179 44.33187 43.74256 1.000 40.63805 76 ASN B CA 1
ATOM 2947 C C . ASN B 1 76 ? 6.18872 43.77127 44.50680 1.000 39.28966 76 ASN B C 1
ATOM 2948 O O . ASN B 1 76 ? 6.48133 44.20387 45.62802 1.000 34.04520 76 ASN B O 1
ATOM 2959 N N . THR B 1 77 ? 6.73887 42.68346 43.99560 1.000 36.07433 77 THR B N 1
ATOM 2960 C CA . THR B 1 77 ? 7.88926 42.04927 44.65887 1.000 33.36862 77 THR B CA 1
ATOM 2961 C C . THR B 1 77 ? 9.07689 41.93686 43.72253 1.000 31.74034 77 THR B C 1
ATOM 2962 O O . THR B 1 77 ? 8.93205 41.70543 42.53680 1.000 33.15004 77 THR B O 1
ATOM 2973 N N . LEU B 1 78 ? 10.25070 42.05827 44.29800 1.000 26.52200 78 LEU B N 1
ATOM 2974 C CA . LEU B 1 78 ? 11.53449 41.90606 43.60380 1.000 23.82545 78 LEU B CA 1
ATOM 2975 C C . LEU B 1 78 ? 12.17877 40.65544 44.18518 1.000 30.74408 78 LEU B C 1
ATOM 2976 O O . LEU B 1 78 ? 12.03380 40.38559 45.38116 1.000 30.40581 78 LEU B O 1
ATOM 2992 N N . TYR B 1 79 ? 12.88031 39.91892 43.35062 1.000 26.79495 79 TYR B N 1
ATOM 2993 C CA . TYR B 1 79 ? 13.50307 38.67832 43.79086 1.000 29.05033 79 TYR B CA 1
ATOM 2994 C C . TYR B 1 79 ? 15.00436 38.75003 43.43568 1.000 28.74609 79 TYR B C 1
ATOM 2995 O O . TYR B 1 79 ? 15.38895 39.39692 42.47012 1.000 29.80228 79 TYR B O 1
ATOM 3013 N N . LEU B 1 80 ? 15.82616 38.09550 44.27293 1.000 25.49315 80 LEU B N 1
ATOM 3014 C CA . LEU B 1 80 ? 17.18924 37.76861 43.89472 1.000 24.92991 80 LEU B CA 1
ATOM 3015 C C . LEU B 1 80 ? 17.29159 36.24928 43.95066 1.000 26.04198 80 LEU B C 1
ATOM 3016 O O . LEU B 1 80 ? 17.27364 35.66303 45.05090 1.000 27.80866 80 LEU B O 1
ATOM 3032 N N . GLN B 1 81 ? 17.53005 35.65924 42.81729 1.000 26.01540 81 GLN B N 1
ATOM 3033 C CA . GLN B 1 81 ? 17.70762 34.21689 42.72789 1.000 27.75429 81 GLN B CA 1
ATOM 3034 C C . GLN B 1 81 ? 19.21838 34.01714 42.77123 1.000 30.96799 81 GLN B C 1
ATOM 3035 O O . GLN B 1 81 ? 19.92295 34.45441 41.87411 1.000 27.29330 81 GLN B O 1
ATOM 3049 N N . MET B 1 82 ? 19.67720 33.30928 43.75084 1.000 27.18886 82 MET B N 1
ATOM 3050 C CA . MET B 1 82 ? 21.11987 33.12012 43.96015 1.000 27.68782 82 MET B CA 1
ATOM 3051 C C . MET B 1 82 ? 21.39469 31.63711 43.77774 1.000 29.59310 82 MET B C 1
ATOM 3052 O O . MET B 1 82 ? 21.14678 30.85306 44.72260 1.000 30.77044 82 MET B O 1
ATOM 3066 N N . ASN B 1 83 ? 22.02945 31.30417 42.67847 1.000 30.92024 83 ASN B N 1
ATOM 3067 C CA . ASN B 1 83 ? 22.40135 29.92474 42.48574 1.000 32.57846 83 ASN B CA 1
ATOM 3068 C C . ASN B 1 83 ? 23.90806 29.76690 42.78519 1.000 32.49608 83 ASN B C 1
ATOM 3069 O O . ASN B 1 83 ? 24.67581 30.72073 42.74023 1.000 29.55843 83 ASN B O 1
ATOM 3080 N N . SER B 1 84 ? 24.31135 28.51988 42.97572 1.000 29.45204 84 SER B N 1
ATOM 3081 C CA . SER B 1 84 ? 25.72062 28.12582 43.05815 1.000 38.12414 84 SER B CA 1
ATOM 3082 C C . SER B 1 84 ? 26.48074 28.97941 44.06469 1.000 35.27728 84 SER B C 1
ATOM 3083 O O . SER B 1 84 ? 27.51324 29.57880 43.74527 1.000 33.75788 84 SER B O 1
ATOM 3091 N N . LEU B 1 85 ? 25.88464 29.11775 45.25110 1.000 31.23179 85 LEU B N 1
ATOM 3092 C CA . LEU B 1 85 ? 26.39752 30.01836 46.27044 1.000 31.18004 85 LEU B CA 1
ATOM 3093 C C . LEU B 1 85 ? 27.77174 29.55695 46.72004 1.000 33.44759 85 LEU B C 1
ATOM 3094 O O . LEU B 1 85 ? 28.08388 28.36182 46.73359 1.000 32.25766 85 LEU B O 1
ATOM 3110 N N . LYS B 1 86 ? 28.59106 30.54011 47.11181 1.000 30.33923 86 LYS B N 1
ATOM 3111 C CA . LYS B 1 86 ? 29.98549 30.37972 47.54554 1.000 33.42664 86 LYS B CA 1
ATOM 3112 C C . LYS B 1 86 ? 30.15440 31.05889 48.89722 1.000 35.66156 86 LYS B C 1
ATOM 3113 O O . LYS B 1 86 ? 29.42632 32.02960 49.18442 1.000 30.97277 86 LYS B O 1
ATOM 3132 N N . PRO B 1 87 ? 31.13534 30.64363 49.70294 1.000 33.94582 87 PRO B N 1
ATOM 3133 C CA . PRO B 1 87 ? 31.30877 31.30989 51.01120 1.000 34.80065 87 PRO B CA 1
ATOM 3134 C C . PRO B 1 87 ? 31.51955 32.79679 50.90232 1.000 36.82045 87 PRO B C 1
ATOM 3135 O O . PRO B 1 87 ? 30.99505 33.54440 51.74531 1.000 33.45371 87 PRO B O 1
ATOM 3146 N N . GLU B 1 88 ? 32.14795 33.26155 49.85299 1.000 34.83678 88 GLU B N 1
ATOM 3147 C CA . GLU B 1 88 ? 32.34357 34.71430 49.73982 1.000 39.87374 88 GLU B CA 1
ATOM 3148 C C . GLU B 1 88 ? 31.05778 35.48552 49.39240 1.000 37.22108 88 GLU B C 1
ATOM 3149 O O . GLU B 1 88 ? 31.10227 36.73373 49.25636 1.000 33.12256 88 GLU B O 1
ATOM 3161 N N . ASP B 1 89 ? 29.96672 34.79305 49.14672 1.000 33.27456 89 ASP B N 1
ATOM 3162 C CA . ASP B 1 89 ? 28.64804 35.45684 49.02637 1.000 33.01957 89 ASP B CA 1
ATOM 3163 C C . ASP B 1 89 ? 27.99015 35.71036 50.40362 1.000 33.25071 89 ASP B C 1
ATOM 3164 O O . ASP B 1 89 ? 26.92047 36.34780 50.43683 1.000 30.52739 89 ASP B O 1
ATOM 3173 N N . THR B 1 90 ? 28.59151 35.25560 51.52658 1.000 32.42440 90 THR B N 1
ATOM 3174 C CA . THR B 1 90 ? 28.04097 35.56019 52.84082 1.000 29.76642 90 THR B CA 1
ATOM 3175 C C . THR B 1 90 ? 28.00220 37.06599 53.03443 1.000 30.60863 90 THR B C 1
ATOM 3176 O O . THR B 1 90 ? 28.99898 37.73458 52.75998 1.000 32.26028 90 THR B O 1
ATOM 3187 N N . ALA B 1 91 ? 26.86342 37.59739 53.49058 1.000 26.49936 91 ALA B N 1
ATOM 3188 C CA . ALA B 1 91 ? 26.70769 39.04967 53.67762 1.000 24.23848 91 ALA B CA 1
ATOM 3189 C C . ALA B 1 91 ? 25.27885 39.35054 54.10607 1.000 27.80888 91 ALA B C 1
ATOM 3190 O O . ALA B 1 91 ? 24.40624 38.47130 54.01904 1.000 26.15124 91 ALA B O 1
ATOM 3197 N N . VAL B 1 92 ? 25.05786 40.57713 54.57977 1.000 27.18642 92 VAL B N 1
ATOM 3198 C CA . VAL B 1 92 ? 23.70934 41.10728 54.69668 1.000 24.72217 92 VAL B CA 1
ATOM 3199 C C . VAL B 1 92 ? 23.33269 41.62855 53.30518 1.000 27.18361 92 VAL B C 1
ATOM 3200 O O . VAL B 1 92 ? 24.11892 42.36527 52.71939 1.000 26.93506 92 VAL B O 1
ATOM 3213 N N . TYR B 1 93 ? 22.15928 41.24417 52.82947 1.000 26.84139 93 TYR B N 1
ATOM 3214 C CA . TYR B 1 93 ? 21.68517 41.68838 51.53305 1.000 21.92698 93 TYR B CA 1
ATOM 3215 C C . TYR B 1 93 ? 20.54480 42.68154 51.75763 1.000 29.32807 93 TYR B C 1
ATOM 3216 O O . TYR B 1 93 ? 19.66851 42.39426 52.57648 1.000 30.74310 93 TYR B O 1
ATOM 3234 N N . TYR B 1 94 ? 20.57590 43.83031 51.03267 1.000 23.46724 94 TYR B N 1
ATOM 3235 C CA . TYR B 1 94 ? 19.60835 44.90879 51.27085 1.000 24.19500 94 TYR B CA 1
ATOM 3236 C C . TYR B 1 94 ? 18.88189 45.16545 49.93950 1.000 27.28524 94 TYR B C 1
ATOM 3237 O O . TYR B 1 94 ? 19.53164 45.24497 48.91254 1.000 27.46854 94 TYR B O 1
ATOM 3255 N N . CYS B 1 95 ? 17.57049 45.27517 49.99700 1.000 23.83689 95 CYS B N 1
ATOM 3256 C CA . CYS B 1 95 ? 16.76353 45.72727 48.83626 1.000 25.13144 95 CYS B CA 1
ATOM 3257 C C . CYS B 1 95 ? 16.93499 47.24198 48.76647 1.000 23.92244 95 CYS B C 1
ATOM 3258 O O . CYS B 1 95 ? 17.01451 47.88814 49.78989 1.000 26.10157 95 CYS B O 1
ATOM 3265 N N . ASN B 1 96 ? 16.86384 47.80915 47.56714 1.000 25.04653 96 ASN B N 1
ATOM 3266 C CA . ASN B 1 96 ? 17.00631 49.27445 47.38367 1.000 25.71295 96 ASN B CA 1
ATOM 3267 C C . ASN B 1 96 ? 16.08562 49.64934 46.18438 1.000 27.40810 96 ASN B C 1
ATOM 3268 O O . ASN B 1 96 ? 15.97688 48.86317 45.25855 1.000 32.57560 96 ASN B O 1
ATOM 3279 N N . ALA B 1 97 ? 15.47971 50.85279 46.20140 1.000 22.46397 97 ALA B N 1
ATOM 3280 C CA . ALA B 1 97 ? 14.64723 51.31158 45.10971 1.000 26.25403 97 ALA B CA 1
ATOM 3281 C C . ALA B 1 97 ? 15.05055 52.75731 44.85725 1.000 24.24788 97 ALA B C 1
ATOM 3282 O O . ALA B 1 97 ? 15.1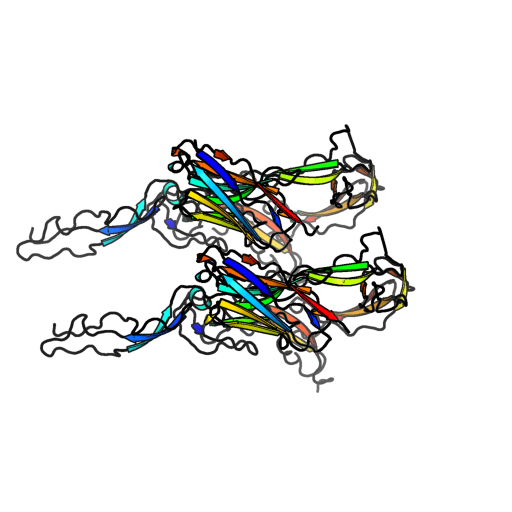6035 53.53019 45.81529 1.000 26.30314 97 ALA B O 1
ATOM 3289 N N . LEU B 1 98 ? 15.20315 53.10979 43.57470 1.000 26.29061 98 LEU B N 1
ATOM 3290 C CA . LEU B 1 98 ? 15.67890 54.42317 43.17478 1.000 26.57356 98 LEU B CA 1
ATOM 3291 C C . LEU B 1 98 ? 14.59855 55.04191 42.30179 1.000 25.18506 98 LEU B C 1
ATOM 3292 O O . LEU B 1 98 ? 14.22832 54.44584 41.27981 1.000 27.62867 98 LEU B O 1
ATOM 3308 N N . GLN B 1 99 ? 14.21540 56.26783 42.61928 1.000 27.08873 99 GLN B N 1
ATOM 3309 C CA . GLN B 1 99 ? 13.20369 56.96464 41.81266 1.000 26.00728 99 GLN B CA 1
ATOM 3310 C C . GLN B 1 99 ? 13.78186 57.46600 40.48831 1.000 30.16396 99 GLN B C 1
ATOM 3311 O O . GLN B 1 99 ? 14.98171 57.78368 40.37281 1.000 24.65401 99 GLN B O 1
ATOM 3325 N N . TYR B 1 100 ? 12.87231 57.64514 39.52064 1.000 23.11138 100 TYR B N 1
ATOM 3326 C CA . TYR B 1 100 ? 13.18791 58.43097 38.35422 1.000 25.24810 100 TYR B CA 1
ATOM 3327 C C . TYR B 1 100 ? 13.65495 59.78071 38.84535 1.000 26.82403 100 TYR B C 1
ATOM 3328 O O . TYR B 1 100 ? 13.11071 60.28952 39.81553 1.000 27.23870 100 TYR B O 1
ATOM 3346 N N . GLU B 1 101 ? 14.61158 60.39160 38.14051 1.000 27.80338 101 GLU B N 1
ATOM 3347 C CA . GLU B 1 101 ? 15.02047 61.73586 38.52991 1.000 28.34205 101 GLU B CA 1
ATOM 3348 C C . GLU B 1 101 ? 13.86955 62.70312 38.48799 1.000 29.75886 101 GLU B C 1
ATOM 3349 O O . GLU B 1 101 ? 13.82588 63.66349 39.25063 1.000 32.53247 101 GLU B O 1
ATOM 3361 N N . LYS B 1 102 ? 12.97694 62.52569 37.51814 1.000 33.08492 102 LYS B N 1
ATOM 3362 C CA . LYS B 1 102 ? 11.87631 63.48328 37.37832 1.000 31.10992 102 LYS B CA 1
ATOM 3363 C C . LYS B 1 102 ? 10.94769 63.48347 38.59580 1.000 33.18094 102 LYS B C 1
ATOM 3364 O O . LYS B 1 102 ? 10.24818 64.46436 38.81757 1.000 38.04623 102 LYS B O 1
ATOM 3383 N N . HIS B 1 103 ? 10.90222 62.39339 39.34720 1.000 34.20655 103 HIS B N 1
ATOM 3384 C CA . HIS B 1 103 ? 10.14319 62.32811 40.58412 1.000 33.90841 103 HIS B CA 1
ATOM 3385 C C . HIS B 1 103 ? 10.96584 62.62750 41.83240 1.000 35.09281 103 HIS B C 1
ATOM 3386 O O . HIS B 1 103 ? 10.43832 62.49656 42.92038 1.000 38.75333 103 HIS B O 1
ATOM 3400 N N . GLY B 1 104 ? 12.21563 63.00124 41.68483 1.000 32.00386 104 GLY B N 1
ATOM 3401 C CA . GLY B 1 104 ? 13.08028 63.43999 42.78012 1.000 33.37126 104 GLY B CA 1
ATOM 3402 C C . GLY B 1 104 ? 14.35620 62.64636 42.91952 1.000 30.94378 104 GLY B C 1
ATOM 3403 O O . GLY B 1 104 ? 15.32324 63.08848 43.60774 1.000 35.22402 104 GLY B O 1
ATOM 3407 N N . GLY B 1 105 ? 14.41754 61.45443 42.31872 1.000 27.17038 105 GLY B N 1
ATOM 3408 C CA . GLY B 1 105 ? 15.72632 60.79562 42.37496 1.000 30.28334 105 GLY B CA 1
ATOM 3409 C C . GLY B 1 105 ? 16.15194 60.20815 43.69968 1.000 32.71380 105 GLY B C 1
ATOM 3410 O O . GLY B 1 105 ? 17.31124 59.85816 43.81827 1.000 30.54352 105 GLY B O 1
ATOM 3414 N N . ALA B 1 106 ? 15.24639 60.08199 44.67708 1.000 35.01084 106 ALA B N 1
ATOM 3415 C CA . ALA B 1 106 ? 15.58656 59.58552 46.02050 1.000 33.79942 106 ALA B CA 1
ATOM 3416 C C . ALA B 1 106 ? 15.71087 58.05358 46.01849 1.000 32.92239 106 ALA B C 1
ATOM 3417 O O . ALA B 1 106 ? 15.15946 57.37387 45.16678 1.000 30.90439 106 ALA B O 1
ATOM 3424 N N . ASP B 1 107 ? 16.53393 57.54425 46.94004 1.000 28.54922 107 ASP B N 1
ATOM 3425 C CA . ASP B 1 107 ? 16.58326 56.09459 47.17220 1.000 28.84427 107 ASP B CA 1
ATOM 3426 C C . ASP B 1 107 ? 16.05925 55.65298 48.53485 1.000 30.31092 107 ASP B C 1
ATOM 3427 O O . ASP B 1 107 ? 16.03128 56.42249 49.49721 1.000 32.42600 107 ASP B O 1
ATOM 3436 N N . TYR B 1 108 ? 15.57789 54.41416 48.56456 1.000 25.30586 108 TYR B N 1
ATOM 3437 C CA . TYR B 1 108 ? 14.94793 53.84612 49.72505 1.000 25.35096 108 TYR B CA 1
ATOM 3438 C C . TYR B 1 108 ? 15.57190 52.48162 49.93944 1.000 28.56438 108 TYR B C 1
ATOM 3439 O O . TYR B 1 108 ? 15.98759 51.84100 48.97446 1.000 27.46492 108 TYR B O 1
ATOM 3457 N N . TRP B 1 109 ? 15.63109 52.05714 51.21833 1.000 31.24360 109 TRP B N 1
ATOM 3458 C CA . TRP B 1 109 ? 16.39385 50.88540 51.64426 1.000 27.12793 109 TRP B CA 1
ATOM 3459 C C . TRP B 1 109 ? 15.51323 50.01424 52.51644 1.000 26.62654 109 TRP B C 1
ATOM 3460 O O . TRP B 1 109 ? 14.75957 50.51664 53.32729 1.000 30.63371 109 TRP B O 1
ATOM 3481 N N . GLY B 1 110 ? 15.65374 48.70253 52.33380 1.000 24.88739 110 GLY B N 1
ATOM 3482 C CA . GLY B 1 110 ? 15.10237 47.74692 53.27813 1.000 27.60115 110 GLY B CA 1
ATOM 3483 C C . GLY B 1 110 ? 16.08664 47.58551 54.42249 1.000 31.68380 110 GLY B C 1
ATOM 3484 O O . GLY B 1 110 ? 17.15701 48.16165 54.40764 1.000 34.51107 110 GLY B O 1
ATOM 3488 N N . GLN B 1 111 ? 15.71997 46.74777 55.37573 1.000 32.35907 111 GLN B N 1
ATOM 3489 C CA . GLN B 1 111 ? 16.47027 46.59007 56.63388 1.000 38.08163 111 GLN B CA 1
ATOM 3490 C C . GLN B 1 111 ? 17.55976 45.52348 56.54529 1.000 35.34338 111 GLN B C 1
ATOM 3491 O O . GLN B 1 111 ? 18.42381 45.46744 57.45901 1.000 40.80351 111 GLN B O 1
ATOM 3505 N N . GLY B 1 112 ? 17.51241 44.67801 55.54013 1.000 34.27347 112 GLY B N 1
ATOM 3506 C CA . GLY B 1 112 ? 18.53886 43.70135 55.32551 1.000 35.59488 112 GLY B CA 1
ATOM 3507 C C . GLY B 1 112 ? 18.12836 42.30046 55.74264 1.000 34.08686 112 GLY B C 1
ATOM 3508 O O . GLY B 1 112 ? 17.29348 42.07768 56.62222 1.000 32.28607 112 GLY B O 1
ATOM 3512 N N . THR B 1 113 ? 18.72887 41.33631 55.07982 1.000 30.04349 113 THR B N 1
ATOM 3513 C CA . THR B 1 113 ? 18.49222 39.93612 55.38549 1.000 36.44182 113 THR B CA 1
ATOM 3514 C C . THR B 1 113 ? 19.84024 39.25226 55.25407 1.000 32.12679 113 THR B C 1
ATOM 3515 O O . THR B 1 113 ? 20.61246 39.51610 54.33037 1.000 30.67840 113 THR B O 1
ATOM 3526 N N . LEU B 1 114 ? 20.08114 38.31459 56.16347 1.000 31.35848 114 LEU B N 1
ATOM 3527 C CA . LEU B 1 114 ? 21.38835 37.69595 56.25803 1.000 30.93726 114 LEU B CA 1
ATOM 3528 C C . LEU B 1 114 ? 21.39603 36.42604 55.42058 1.000 30.33627 114 LEU B C 1
ATOM 3529 O O . LEU B 1 114 ? 20.53732 35.53680 55.59276 1.000 31.12761 114 LEU B O 1
ATOM 3545 N N . VAL B 1 115 ? 22.42752 36.30296 54.58974 1.000 27.22769 115 VAL B N 1
ATOM 3546 C CA . VAL B 1 115 ? 22.73355 35.06221 53.88742 1.000 27.51848 115 VAL B CA 1
ATOM 3547 C C . VAL B 1 115 ? 24.11270 34.55560 54.36086 1.000 30.52463 115 VAL B C 1
ATOM 3548 O O . VAL B 1 115 ? 25.09086 35.30094 54.27956 1.000 29.87174 115 VAL B O 1
ATOM 3561 N N . THR B 1 116 ? 24.18311 33.31144 54.82988 1.000 30.83613 116 THR B N 1
ATOM 3562 C CA . THR B 1 116 ? 25.42956 32.76364 55.35029 1.000 31.21237 116 THR B CA 1
ATOM 3563 C C . THR B 1 116 ? 25.63600 31.51155 54.53894 1.000 32.10008 116 THR B C 1
ATOM 3564 O O . THR B 1 116 ? 24.77759 30.66365 54.49618 1.000 35.01437 116 THR B O 1
ATOM 3575 N N . VAL B 1 117 ? 26.74556 31.44646 53.84936 1.000 31.01983 117 VAL B N 1
ATOM 3576 C CA . VAL B 1 117 ? 27.10609 30.29233 53.02527 1.000 31.74852 117 VAL B CA 1
ATOM 3577 C C . VAL B 1 117 ? 28.31862 29.71642 53.69756 1.000 38.37419 117 VAL B C 1
ATOM 3578 O O . VAL B 1 117 ? 29.37325 30.34918 53.64842 1.000 37.50699 117 VAL B O 1
ATOM 3591 N N . SER B 1 118 ? 28.18005 28.53248 54.29384 1.000 43.13804 118 SER B N 1
ATOM 3592 C CA . SER B 1 118 ? 29.25587 27.89968 55.03350 1.000 50.76720 118 SER B CA 1
ATOM 3593 C C . SER B 1 118 ? 29.03639 26.39887 55.04815 1.000 55.74524 118 SER B C 1
ATOM 3594 O O . SER B 1 118 ? 27.92227 25.93434 55.26012 1.000 53.77580 118 SER B O 1
ATOM 3602 N N . SER B 1 119 ? 30.13689 25.65353 54.96905 1.000 79.29434 119 SER B N 1
ATOM 3603 C CA . SER B 1 119 ? 30.12419 24.20114 55.07380 1.000 91.31225 119 SER B CA 1
ATOM 3604 C C . SER B 1 119 ? 30.25347 23.68869 56.50721 1.000 99.74843 119 SER B C 1
ATOM 3605 O O . SER B 1 119 ? 30.54943 22.49814 56.68509 1.000 104.83411 119 SER B O 1
ATOM 3613 N N . HIS B 1 120 ? 30.04129 24.55312 57.51209 1.000 101.10812 120 HIS B N 1
ATOM 3614 C CA . HIS B 1 120 ? 30.29072 24.21903 58.91606 1.000 113.55139 120 HIS B CA 1
ATOM 3615 C C . HIS B 1 120 ? 29.08311 24.46452 59.82883 1.000 86.16279 120 HIS B C 1
ATOM 3616 O O . HIS B 1 120 ? 28.27186 25.35512 59.58299 1.000 92.92941 120 HIS B O 1
ATOM 3630 N N . ASP C 2 1 ? 28.27522 39.34483 5.24076 1.000 98.77992 28 ASP C N 1
ATOM 3631 C CA . ASP C 2 1 ? 28.68371 38.89880 3.89687 1.000 100.67645 28 ASP C CA 1
ATOM 3632 C C . ASP C 2 1 ? 28.17118 37.43766 3.80618 1.000 100.97554 28 ASP C C 1
ATOM 3633 O O . ASP C 2 1 ? 28.46699 36.65742 4.70611 1.000 88.60347 28 ASP C O 1
ATOM 3641 N N . PRO C 2 2 ? 27.43975 37.05373 2.73751 1.000 99.19418 29 PRO C N 1
ATOM 3642 C CA . PRO C 2 2 ? 26.78797 35.72876 2.72446 1.000 86.95874 29 PRO C CA 1
ATOM 3643 C C . PRO C 2 2 ? 27.75194 34.54976 2.79332 1.000 81.07038 29 PRO C C 1
ATOM 3644 O O . PRO C 2 2 ? 28.85360 34.59084 2.24782 1.000 81.70790 29 PRO C O 1
ATOM 3655 N N . VAL C 2 3 ? 27.28440 33.46136 3.39141 1.000 78.70715 30 VAL C N 1
ATOM 3656 C CA . VAL C 2 3 ? 28.07733 32.27452 3.66057 1.000 68.83306 30 VAL C CA 1
ATOM 3657 C C . VAL C 2 3 ? 27.30099 31.04038 3.19142 1.000 80.52903 30 VAL C C 1
ATOM 3658 O O . VAL C 2 3 ? 26.07136 31.00859 3.22539 1.000 74.70771 30 VAL C O 1
ATOM 3671 N N . LEU C 2 4 ? 28.05957 29.96061 2.88583 1.000 69.03014 31 LEU C N 1
ATOM 3672 C CA . LEU C 2 4 ? 27.46450 28.63754 2.67643 1.000 71.08135 31 LEU C CA 1
ATOM 3673 C C . LEU C 2 4 ? 27.32384 27.90244 4.00331 1.000 71.32371 31 LEU C C 1
ATOM 3674 O O . LEU C 2 4 ? 28.32963 27.65636 4.67610 1.000 65.44453 31 LEU C O 1
ATOM 3690 N N . CYS C 2 5 ? 26.11118 27.47981 4.34826 1.000 64.32696 32 CYS C N 1
ATOM 3691 C CA . CYS C 2 5 ? 25.82117 26.91085 5.64965 1.000 62.14491 32 CYS C CA 1
ATOM 3692 C C . CYS C 2 5 ? 25.55475 25.42400 5.53322 1.000 65.20134 32 CYS C C 1
ATOM 3693 O O . CYS C 2 5 ? 24.79463 25.02383 4.63067 1.000 67.03385 32 CYS C O 1
ATOM 3700 N N . PHE C 2 6 ? 26.15670 24.63975 6.47334 1.000 59.29642 33 PHE C N 1
ATOM 3701 C CA . PHE C 2 6 ? 26.03914 23.20226 6.38156 1.000 63.78535 33 PHE C CA 1
ATOM 3702 C C . PHE C 2 6 ? 25.61969 22.62844 7.73142 1.000 61.15397 33 PHE C C 1
ATOM 3703 O O . PHE C 2 6 ? 25.80850 23.25681 8.76647 1.000 61.87376 33 PHE C O 1
ATOM 3720 N N . THR C 2 7 ? 25.09190 21.40338 7.70785 1.000 62.42365 34 THR C N 1
ATOM 3721 C CA . THR C 2 7 ? 24.52037 20.81530 8.90840 1.000 64.01635 34 THR C CA 1
ATOM 3722 C C . THR C 2 7 ? 25.49195 19.96914 9.71060 1.000 65.08015 34 THR C C 1
ATOM 3723 O O . THR C 2 7 ? 25.10553 19.51614 10.79561 1.000 65.51922 34 THR C O 1
ATOM 3734 N N . GLN C 2 8 ? 26.69847 19.69308 9.20330 1.000 72.55243 35 GLN C N 1
ATOM 3735 C CA . GLN C 2 8 ? 27.62581 18.82198 9.91080 1.000 75.49919 35 GLN C CA 1
ATOM 3736 C C . GLN C 2 8 ? 29.06506 19.26766 9.67082 1.000 76.04732 35 GLN C C 1
ATOM 3737 O O . GLN C 2 8 ? 29.38736 19.81841 8.61446 1.000 74.22093 35 GLN C O 1
ATOM 3751 N N . TYR C 2 9 ? 29.92587 19.01061 10.65741 1.000 76.09121 36 TYR C N 1
ATOM 3752 C CA . TYR C 2 9 ? 31.37085 19.14402 10.51997 1.000 76.94680 36 TYR C CA 1
ATOM 3753 C C . TYR C 2 9 ? 31.98153 17.76461 10.73054 1.000 83.74787 36 TYR C C 1
ATOM 3754 O O . TYR C 2 9 ? 31.70594 17.11325 11.74614 1.000 76.12699 36 TYR C O 1
ATOM 3772 N N . GLU C 2 10 ? 32.78283 17.30777 9.75805 1.000 89.31227 37 GLU C N 1
ATOM 3773 C CA . GLU C 2 10 ? 33.29940 15.94145 9.80969 1.000 98.61706 37 GLU C CA 1
ATOM 3774 C C . GLU C 2 10 ? 34.23836 15.72041 10.99642 1.000 105.03368 37 GLU C C 1
ATOM 3775 O O . GLU C 2 10 ? 34.27138 14.61238 11.54656 1.000 110.57226 37 GLU C O 1
ATOM 3787 N N . GLU C 2 11 ? 35.01950 16.73271 11.37089 1.000 104.16858 38 GLU C N 1
ATOM 3788 C CA . GLU C 2 11 ? 35.93403 16.70154 12.51268 1.000 108.50979 38 GLU C CA 1
ATOM 3789 C C . GLU C 2 11 ? 37.18521 15.84838 12.29832 1.000 112.00900 38 GLU C C 1
ATOM 3790 O O . GLU C 2 11 ? 38.29622 16.33815 12.52985 1.000 110.89897 38 GLU C O 1
ATOM 3802 N N . SER C 2 12 ? 37.04930 14.58943 11.86120 1.000 114.70145 39 SER C N 1
ATOM 3803 C CA . SER C 2 12 ? 38.24059 13.82775 11.48138 1.000 107.68196 39 SER C CA 1
ATOM 3804 C C . SER C 2 12 ? 38.94664 14.47103 10.29437 1.000 110.53279 39 SER C C 1
ATOM 3805 O O . SER C 2 12 ? 40.16918 14.33947 10.14514 1.000 119.09894 39 SER C O 1
ATOM 3813 N N . SER C 2 13 ? 38.18305 15.12678 9.42446 1.000 106.00015 40 SER C N 1
ATOM 3814 C CA . SER C 2 13 ? 38.71238 16.04307 8.43776 1.000 102.48042 40 SER C CA 1
ATOM 3815 C C . SER C 2 13 ? 37.94653 17.35355 8.55231 1.000 107.72936 40 SER C C 1
ATOM 3816 O O . SER C 2 13 ? 36.82341 17.39969 9.06726 1.000 107.66252 40 SER C O 1
ATOM 3824 N N . GLY C 2 14 ? 38.56117 18.42377 8.06516 1.000 112.65150 41 GLY C N 1
ATOM 3825 C CA . GLY C 2 14 ? 37.94687 19.73380 8.13585 1.000 101.61251 41 GLY C CA 1
ATOM 3826 C C . GLY C 2 14 ? 37.02429 19.97493 6.96926 1.000 109.61586 41 GLY C C 1
ATOM 3827 O O . GLY C 2 14 ? 37.21982 20.93816 6.21438 1.000 118.08637 41 GLY C O 1
ATOM 3831 N N . LYS C 2 15 ? 36.02717 19.10117 6.81822 1.000 103.09150 42 LYS C N 1
ATOM 3832 C CA . LYS C 2 15 ? 35.16090 19.09985 5.65885 1.000 105.92547 42 LYS C CA 1
ATOM 3833 C C . LYS C 2 15 ? 33.74141 19.41353 6.08845 1.000 97.76783 42 LYS C C 1
ATOM 3834 O O . LYS C 2 15 ? 33.20166 18.77587 7.00156 1.000 92.24948 42 LYS C O 1
ATOM 3853 N N . CYS C 2 16 ? 33.15687 20.40652 5.44260 1.000 97.12627 43 CYS C N 1
ATOM 3854 C CA . CYS C 2 16 ? 31.73585 20.67304 5.59030 1.000 89.53094 43 CYS C CA 1
ATOM 3855 C C . CYS C 2 16 ? 30.92965 19.59993 4.86612 1.000 85.76670 43 CYS C C 1
ATOM 3856 O O . CYS C 2 16 ? 31.33772 19.09287 3.82070 1.000 84.14792 43 CYS C O 1
ATOM 3863 N N . LYS C 2 17 ? 29.77294 19.25108 5.44060 1.000 80.07493 44 LYS C N 1
ATOM 3864 C CA . LYS C 2 17 ? 28.93755 18.18752 4.90312 1.000 81.59509 44 LYS C CA 1
ATOM 3865 C C . LYS C 2 17 ? 27.47076 18.50348 5.13704 1.000 82.64004 44 LYS C C 1
ATOM 3866 O O . LYS C 2 17 ? 27.11024 19.01911 6.20002 1.000 75.80156 44 LYS C O 1
ATOM 3885 N N . GLY C 2 18 ? 26.63074 18.14811 4.15562 1.000 79.68797 45 GLY C N 1
ATOM 3886 C CA . GLY C 2 18 ? 25.19334 18.30659 4.26422 1.000 74.71382 45 GLY C CA 1
ATOM 3887 C C . GLY C 2 18 ? 24.75562 19.72560 4.00595 1.000 71.70537 45 GLY C C 1
ATOM 3888 O O . GLY C 2 18 ? 24.33486 20.42812 4.92939 1.000 70.60092 45 GLY C O 1
ATOM 3892 N N . LEU C 2 19 ? 24.92072 20.18102 2.76793 1.000 73.64862 46 LEU C N 1
ATOM 3893 C CA . LEU C 2 19 ? 24.63715 21.57088 2.46327 1.000 69.62758 46 LEU C CA 1
ATOM 3894 C C . LEU C 2 19 ? 23.17582 21.89615 2.70485 1.000 76.16269 46 LEU C C 1
ATOM 3895 O O . LEU C 2 19 ? 22.25756 21.24894 2.19195 1.000 70.27737 46 LEU C O 1
ATOM 3911 N N . LEU C 2 20 ? 22.97952 22.96442 3.42979 1.000 70.16742 47 LEU C N 1
ATOM 3912 C CA . LEU C 2 20 ? 21.66522 23.50130 3.64596 1.000 71.28549 47 LEU C CA 1
ATOM 3913 C C . LEU C 2 20 ? 21.38665 24.56290 2.60777 1.000 75.23959 47 LEU C C 1
ATOM 3914 O O . LEU C 2 20 ? 20.27016 24.63417 2.08772 1.000 77.86457 47 LEU C O 1
ATOM 3930 N N . GLY C 2 21 ? 22.40948 25.34139 2.25448 1.000 73.28342 48 GLY C N 1
ATOM 3931 C CA . GLY C 2 21 ? 22.27889 26.34312 1.21149 1.000 72.46993 48 GLY C CA 1
ATOM 3932 C C . GLY C 2 21 ? 23.05502 27.60241 1.52700 1.000 76.79387 48 GLY C C 1
ATOM 3933 O O . GLY C 2 21 ? 23.53786 27.78800 2.64455 1.000 77.83142 48 GLY C O 1
ATOM 3937 N N . GLY C 2 22 ? 23.17923 28.47405 0.54304 1.000 72.13521 49 GLY C N 1
ATOM 3938 C CA . GLY C 2 22 ? 23.90578 29.70718 0.71279 1.000 83.85550 49 GLY C CA 1
ATOM 3939 C C . GLY C 2 22 ? 22.99159 30.82833 1.12524 1.000 81.43521 49 GLY C C 1
ATOM 3940 O O . GLY C 2 22 ? 21.85733 30.61416 1.55147 1.000 77.76750 49 GLY C O 1
ATOM 3944 N N . GLY C 2 23 ? 23.49891 32.04647 0.98501 1.000 80.87361 50 GLY C N 1
ATOM 3945 C CA . GLY C 2 23 ? 22.67459 33.21774 1.14633 1.000 76.43786 50 GLY C CA 1
ATOM 3946 C C . GLY C 2 23 ? 22.30472 33.52884 2.56912 1.000 73.57551 50 GLY C C 1
ATOM 3947 O O . GLY C 2 23 ? 21.27813 34.16699 2.80231 1.000 77.32778 50 GLY C O 1
ATOM 3951 N N . VAL C 2 24 ? 23.07104 33.04857 3.53071 1.000 71.43760 51 VAL C N 1
ATOM 3952 C CA . VAL C 2 24 ? 22.74195 33.27313 4.92275 1.000 76.47086 51 VAL C CA 1
ATOM 3953 C C . VAL C 2 24 ? 24.02610 33.70781 5.62755 1.000 72.94300 51 VAL C C 1
ATOM 3954 O O . VAL C 2 24 ? 25.13212 33.34830 5.21643 1.000 69.71373 51 VAL C O 1
ATOM 3967 N N . SER C 2 25 ? 23.86840 34.56382 6.62686 1.000 66.63717 52 SER C N 1
ATOM 3968 C CA . SER C 2 25 ? 25.00568 35.06379 7.37044 1.000 70.67152 52 SER C CA 1
ATOM 3969 C C . SER C 2 25 ? 25.55169 33.96523 8.27278 1.000 66.97646 52 SER C C 1
ATOM 3970 O O . SER C 2 25 ? 24.85226 33.01264 8.63504 1.000 59.46977 52 SER C O 1
ATOM 3978 N N . VAL C 2 26 ? 26.82770 34.09938 8.63804 1.000 69.40137 53 VAL C N 1
ATOM 3979 C CA . VAL C 2 26 ? 27.43331 33.13688 9.55996 1.000 62.11332 53 VAL C CA 1
ATOM 3980 C C . VAL C 2 26 ? 26.73971 33.17006 10.92109 1.000 52.43788 53 VAL C C 1
ATOM 3981 O O . VAL C 2 26 ? 26.63847 32.13702 11.59709 1.000 53.44681 53 VAL C O 1
ATOM 3994 N N . GLU C 2 27 ? 26.26749 34.34381 11.36078 1.000 59.15325 54 GLU C N 1
ATOM 3995 C CA . GLU C 2 27 ? 25.58504 34.43456 12.64534 1.000 55.81725 54 GLU C CA 1
ATOM 3996 C C . GLU C 2 27 ? 24.32939 33.59159 12.63177 1.000 59.65549 54 GLU C C 1
ATOM 3997 O O . GLU C 2 27 ? 24.09114 32.78721 13.54320 1.000 50.52596 54 GLU C O 1
ATOM 4009 N N . ASP C 2 28 ? 23.50678 33.76731 11.58779 1.000 57.58447 55 ASP C N 1
ATOM 4010 C CA . ASP C 2 28 ? 22.31083 32.95483 11.46424 1.000 59.10085 55 ASP C CA 1
ATOM 4011 C C . ASP C 2 28 ? 22.68185 31.48909 11.25793 1.000 53.62001 55 ASP C C 1
ATOM 4012 O O . ASP C 2 28 ? 22.01587 30.59800 11.80266 1.000 49.54150 55 ASP C O 1
ATOM 4021 N N . CYS C 2 29 ? 23.75054 31.22204 10.48240 1.000 56.76540 56 CYS C N 1
ATOM 4022 C CA . CYS C 2 29 ? 24.15165 29.84019 10.25538 1.000 50.41359 56 CYS C CA 1
ATOM 4023 C C . CYS C 2 29 ? 24.53059 29.17208 11.58087 1.000 53.30902 56 CYS C C 1
ATOM 4024 O O . CYS C 2 29 ? 24.13144 28.03415 11.85180 1.000 51.10948 56 CYS C O 1
ATOM 4031 N N . CYS C 2 30 ? 25.25737 29.89452 12.43643 1.000 47.13052 57 CYS C N 1
ATOM 4032 C CA . CYS C 2 30 ? 25.79473 29.33621 13.66911 1.000 42.60338 57 CYS C CA 1
ATOM 4033 C C . CYS C 2 30 ? 24.87393 29.47619 14.89228 1.000 45.02384 57 CYS C C 1
ATOM 4034 O O . CYS C 2 30 ? 25.28379 29.11608 15.99251 1.000 41.34654 57 CYS C O 1
ATOM 4041 N N . LEU C 2 31 ? 23.59390 29.87418 14.68884 1.000 45.26631 58 LEU C N 1
ATOM 4042 C CA . LEU C 2 31 ? 22.63467 29.80802 15.79073 1.000 39.83792 58 LEU C CA 1
ATOM 4043 C C . LEU C 2 31 ? 22.50857 28.37975 16.30968 1.000 40.92101 58 LEU C C 1
ATOM 4044 O O . LEU C 2 31 ? 22.18148 28.16420 17.47356 1.000 39.68815 58 LEU C O 1
ATOM 4060 N N . ASN C 2 32 ? 22.66202 27.39751 15.43322 1.000 43.65155 59 ASN C N 1
ATOM 4061 C CA . ASN C 2 32 ? 22.83990 26.00317 15.82983 1.000 44.30639 59 ASN C CA 1
ATOM 4062 C C . ASN C 2 32 ? 24.34102 25.75734 15.80135 1.000 45.21012 59 ASN C C 1
ATOM 4063 O O . ASN C 2 32 ? 24.91420 25.64448 14.73096 1.000 44.98067 59 ASN C O 1
ATOM 4074 N N . THR C 2 33 ? 24.97393 25.60338 16.96982 1.000 40.68165 60 THR C N 1
ATOM 4075 C CA . THR C 2 33 ? 26.42489 25.48275 16.95881 1.000 43.05328 60 THR C CA 1
ATOM 4076 C C . THR C 2 33 ? 26.91777 24.14041 16.42567 1.000 46.99235 60 THR C C 1
ATOM 4077 O O . THR C 2 33 ? 28.13248 23.92022 16.38427 1.000 51.12938 60 THR C O 1
ATOM 4088 N N . ALA C 2 34 ? 26.03557 23.19828 16.10246 1.000 45.84732 61 ALA C N 1
ATOM 4089 C CA . ALA C 2 34 ? 26.44628 21.95853 15.45470 1.000 50.04817 61 ALA C CA 1
ATOM 4090 C C . ALA C 2 34 ? 26.70234 22.12455 13.95165 1.000 48.64478 61 ALA C C 1
ATOM 4091 O O . ALA C 2 34 ? 27.25092 21.21386 13.31540 1.000 53.26245 61 ALA C O 1
ATOM 4098 N N . PHE C 2 35 ? 26.34177 23.26520 13.38120 1.000 49.92209 62 PHE C N 1
ATOM 4099 C CA . PHE C 2 35 ? 26.47175 23.48225 11.96231 1.000 51.75171 62 PHE C CA 1
ATOM 4100 C C . PHE C 2 35 ? 27.90621 23.86891 11.61007 1.000 53.62988 62 PHE C C 1
ATOM 4101 O O . PHE C 2 35 ? 28.77986 24.00429 12.46835 1.000 48.40339 62 PHE C O 1
ATOM 4118 N N . ALA C 2 36 ? 28.16642 24.00677 10.31312 1.000 54.83838 63 ALA C N 1
ATOM 4119 C CA . ALA C 2 36 ? 29.47386 24.42610 9.84392 1.000 55.63473 63 ALA C CA 1
ATOM 4120 C C . ALA C 2 36 ? 29.25658 25.28180 8.61439 1.000 63.86508 63 ALA C C 1
ATOM 4121 O O . ALA C 2 36 ? 28.17239 25.27202 8.01400 1.000 55.89252 63 ALA C O 1
ATOM 4128 N N . TYR C 2 37 ? 30.31213 26.00614 8.23019 1.000 61.31147 64 TYR C N 1
ATOM 4129 C CA . TYR C 2 37 ? 30.13869 26.94401 7.13391 1.000 62.27425 64 TYR C CA 1
ATOM 4130 C C . TYR C 2 37 ? 31.43633 27.14386 6.35873 1.000 68.15051 64 TYR C C 1
ATOM 4131 O O . TYR C 2 37 ? 32.53096 27.01258 6.90440 1.000 60.53131 64 TYR C O 1
ATOM 4149 N N . GLN C 2 38 ? 31.28103 27.51533 5.09034 1.000 68.98080 65 GLN C N 1
ATOM 4150 C CA . GLN C 2 38 ? 32.37454 27.94537 4.22619 1.000 74.36258 65 GLN C CA 1
ATOM 4151 C C . GLN C 2 38 ? 32.07495 29.35610 3.75009 1.000 76.14316 65 GLN C C 1
ATOM 4152 O O . GLN C 2 38 ? 30.94196 29.65392 3.37480 1.000 75.80749 65 GLN C O 1
ATOM 4166 N N . LYS C 2 39 ? 33.07443 30.22991 3.82889 1.000 76.47058 66 LYS C N 1
ATOM 4167 C CA . LYS C 2 39 ? 32.97569 31.56037 3.23228 1.000 81.12490 66 LYS C CA 1
ATOM 4168 C C . LYS C 2 39 ? 32.94767 31.51161 1.70731 1.000 91.03195 66 LYS C C 1
ATOM 4169 O O . LYS C 2 39 ? 32.37379 32.40926 1.08064 1.000 101.35656 66 LYS C O 1
ATOM 4188 N N . ARG C 2 40 ? 33.54892 30.48944 1.09915 1.000 94.37200 67 ARG C N 1
ATOM 4189 C CA . ARG C 2 40 ? 33.57396 30.34868 -0.34873 1.000 94.39083 67 ARG C CA 1
ATOM 4190 C C . ARG C 2 40 ? 33.50920 28.86450 -0.67240 1.000 93.53068 67 ARG C C 1
ATOM 4191 O O . ARG C 2 40 ? 33.92190 28.01976 0.12280 1.000 93.06278 67 ARG C O 1
ATOM 4212 N N . SER C 2 41 ? 33.01981 28.56480 -1.87155 1.000 96.78493 68 SER C N 1
ATOM 4213 C CA . SER C 2 41 ? 32.61582 27.20106 -2.20314 1.000 104.23054 68 SER C CA 1
ATOM 4214 C C . SER C 2 41 ? 33.78523 26.22522 -2.15141 1.000 106.08311 68 SER C C 1
ATOM 4215 O O . SER C 2 41 ? 33.62719 25.09053 -1.67850 1.000 107.79740 68 SER C O 1
ATOM 4223 N N . GLY C 2 42 ? 34.97350 26.67629 -2.54736 1.000 102.05617 69 GLY C N 1
ATOM 4224 C CA . GLY C 2 42 ? 36.15240 25.84075 -2.58246 1.000 104.55396 69 GLY C CA 1
ATOM 4225 C C . GLY C 2 42 ? 37.14274 26.25699 -1.51279 1.000 117.98904 69 GLY C C 1
ATOM 4226 O O . GLY C 2 42 ? 38.32115 26.50003 -1.81770 1.000 128.62948 69 GLY C O 1
ATOM 4230 N N . GLY C 2 43 ? 36.65534 26.39306 -0.27250 1.000 93.31804 70 GLY C N 1
ATOM 4231 C CA . GLY C 2 43 ? 37.43708 26.96857 0.80081 1.000 96.13082 70 GLY C CA 1
ATOM 4232 C C . GLY C 2 43 ? 37.30560 26.25350 2.14031 1.000 89.20476 70 GLY C C 1
ATOM 4233 O O . GLY C 2 43 ? 36.66638 25.20517 2.27148 1.000 83.29030 70 GLY C O 1
ATOM 4237 N N . LEU C 2 44 ? 37.94053 26.85384 3.13648 1.000 92.51126 71 LEU C N 1
ATOM 4238 C CA . LEU C 2 44 ? 38.03101 26.23210 4.44762 1.000 82.50390 71 LEU C CA 1
ATOM 4239 C C . LEU C 2 44 ? 36.65684 26.11223 5.09075 1.000 73.15624 71 LEU C C 1
ATOM 4240 O O . LEU C 2 44 ? 35.91656 27.09626 5.19612 1.000 78.65500 71 LEU C O 1
ATOM 4256 N N . CYS C 2 45 ? 36.37446 24.93879 5.63381 1.000 71.79636 72 CYS C N 1
ATOM 4257 C CA . CYS C 2 45 ? 35.20340 24.74379 6.46683 1.000 78.89156 72 CYS C CA 1
ATOM 4258 C C . CYS C 2 45 ? 35.53757 25.06355 7.92869 1.000 73.24184 72 CYS C C 1
ATOM 4259 O O . CYS C 2 45 ? 36.53915 24.59048 8.45944 1.000 78.69395 72 CYS C O 1
ATOM 4266 N N . GLN C 2 46 ? 34.69362 25.87146 8.56627 1.000 65.88152 73 GLN C N 1
ATOM 4267 C CA . GLN C 2 46 ? 34.77943 26.21066 9.99332 1.000 64.24263 73 GLN C CA 1
ATOM 4268 C C . GLN C 2 46 ? 33.52220 25.72237 10.69092 1.000 68.72886 73 GLN C C 1
ATOM 4269 O O . GLN C 2 46 ? 32.41565 25.99716 10.21453 1.000 54.57648 73 GLN C O 1
ATOM 4283 N N . PRO C 2 47 ? 33.64087 24.95823 11.78316 1.000 63.53128 74 PRO C N 1
ATOM 4284 C CA . PRO C 2 47 ? 32.45589 24.63556 12.57339 1.000 52.39135 74 PRO C CA 1
ATOM 4285 C C . PRO C 2 47 ? 31.95606 25.86497 13.30607 1.000 54.89773 74 PRO C C 1
ATOM 4286 O O . PRO C 2 47 ? 32.66937 26.85088 13.50157 1.000 49.32215 74 PRO C O 1
ATOM 4297 N N . CYS C 2 48 ? 30.65679 25.81473 13.64563 1.000 47.41716 75 CYS C N 1
ATOM 4298 C CA . CYS C 2 48 ? 30.02704 26.85710 14.43391 1.000 49.96867 75 CYS C CA 1
ATOM 4299 C C . CYS C 2 48 ? 30.26413 26.71746 15.93580 1.000 49.20015 75 CYS C C 1
ATOM 4300 O O . CYS C 2 48 ? 29.91295 27.63645 16.67793 1.000 46.70278 75 CYS C O 1
ATOM 4307 N N . ARG C 2 49 ? 30.80267 25.60947 16.41387 1.000 67.48379 76 ARG C N 1
ATOM 4308 C CA . ARG C 2 49 ? 30.98642 25.47764 17.84909 1.000 66.86380 76 ARG C CA 1
ATOM 4309 C C . ARG C 2 49 ? 32.12418 26.38489 18.33608 1.000 61.83511 76 ARG C C 1
ATOM 4310 O O . ARG C 2 49 ? 32.89530 26.91917 17.54314 1.000 61.25013 76 ARG C O 1
ATOM 4331 N N . SER C 2 50 ? 32.23461 26.57157 19.66401 1.000 61.35482 77 SER C N 1
ATOM 4332 C CA . SER C 2 50 ? 33.25267 27.49322 20.21186 1.000 57.65455 77 SER C CA 1
ATOM 4333 C C . SER C 2 50 ? 34.66279 27.00665 19.87314 1.000 54.57095 77 SER C C 1
ATOM 4334 O O . SER C 2 50 ? 34.88293 25.80575 19.75248 1.000 59.05856 77 SER C O 1
ATOM 4342 N N . PRO C 2 51 ? 35.62123 27.92173 19.66687 1.000 51.15348 78 PRO C N 1
ATOM 4343 C CA . PRO C 2 51 ? 36.92201 27.51789 19.08308 1.000 54.81013 78 PRO C CA 1
ATOM 4344 C C . PRO C 2 51 ? 37.72870 26.60218 19.94639 1.000 57.37057 78 PRO C C 1
ATOM 4345 O O . PRO C 2 51 ? 37.68446 26.66694 21.16614 1.000 54.23023 78 PRO C O 1
ATOM 4356 N N . ARG C 2 52 ? 38.48379 25.74990 19.27571 1.000 49.70621 79 ARG C N 1
ATOM 4357 C CA . ARG C 2 52 ? 39.46017 24.85848 19.90599 1.000 52.38247 79 ARG C CA 1
ATOM 4358 C C . ARG C 2 52 ? 40.44618 24.43718 18.83755 1.000 55.70194 79 ARG C C 1
ATOM 4359 O O . ARG C 2 52 ? 40.17594 24.52681 17.63653 1.000 54.96029 79 ARG C O 1
ATOM 4380 N N . TRP C 2 53 ? 41.62499 24.03586 19.28240 1.000 51.67202 80 TRP C N 1
ATOM 4381 C CA . TRP C 2 53 ? 42.62777 23.57588 18.33658 1.000 48.95389 80 TRP C CA 1
ATOM 4382 C C . TRP C 2 53 ? 42.21310 22.25160 17.73650 1.000 48.72628 80 TRP C C 1
ATOM 4383 O O . TRP C 2 53 ? 41.78137 21.33702 18.44484 1.000 51.40943 80 TRP C O 1
ATOM 4404 N N . SER C 2 54 ? 42.39503 22.13143 16.43012 1.000 50.75553 81 SER C N 1
ATOM 4405 C CA . SER C 2 54 ? 42.27953 20.85729 15.74000 1.000 52.19448 81 SER C CA 1
ATOM 4406 C C . SER C 2 54 ? 43.51269 19.98278 16.01667 1.000 58.24593 81 SER C C 1
ATOM 4407 O O . SER C 2 54 ? 44.52105 20.42973 16.54772 1.000 56.67790 81 SER C O 1
ATOM 4415 N N . LEU C 2 55 ? 43.38604 18.70468 15.67989 1.000 62.90480 82 LEU C N 1
ATOM 4416 C CA . LEU C 2 55 ? 44.49057 17.77648 15.80490 1.000 64.15958 82 LEU C CA 1
ATOM 4417 C C . LEU C 2 55 ? 45.58650 18.13404 14.81867 1.000 68.13614 82 LEU C C 1
ATOM 4418 O O . LEU C 2 55 ? 45.31360 18.64466 13.73070 1.000 57.94545 82 LEU C O 1
ATOM 4434 N N . TRP C 2 56 ? 46.83645 17.78370 15.18340 1.000 59.76004 83 TRP C N 1
ATOM 4435 C CA . TRP C 2 56 ? 47.97984 18.07273 14.31573 1.000 56.17689 83 TRP C CA 1
ATOM 4436 C C . TRP C 2 56 ? 47.78369 17.37093 12.97969 1.000 59.87766 83 TRP C C 1
ATOM 4437 O O . TRP C 2 56 ? 47.24601 16.26121 12.91959 1.000 60.48346 83 TRP C O 1
ATOM 4457 N N . SER C 2 57 ? 48.14394 18.06238 11.90270 1.000 57.24503 84 SER C N 1
ATOM 4458 C CA . SER C 2 57 ? 48.17911 17.45092 10.59325 1.000 58.08258 84 SER C CA 1
ATOM 4459 C C . SER C 2 57 ? 49.31176 16.44347 10.53194 1.000 62.72951 84 SER C C 1
ATOM 4460 O O . SER C 2 57 ? 50.23246 16.44032 11.35208 1.000 60.99070 84 SER C O 1
ATOM 4468 N N . THR C 2 58 ? 49.23598 15.56745 9.56066 1.000 67.00052 85 THR C N 1
ATOM 4469 C CA . THR C 2 58 ? 50.36670 14.70097 9.28410 1.000 69.33205 85 THR C CA 1
ATOM 4470 C C . THR C 2 58 ? 51.58227 15.54323 8.90597 1.000 67.25530 85 THR C C 1
ATOM 4471 O O . THR C 2 58 ? 51.46167 16.67247 8.42643 1.000 69.85013 85 THR C O 1
ATOM 4482 N N . TRP C 2 59 ? 52.76239 15.01585 9.18709 1.000 66.73938 86 TRP C N 1
ATOM 4483 C CA . TRP C 2 59 ? 53.96632 15.69067 8.74024 1.000 64.30982 86 TRP C CA 1
ATOM 4484 C C . TRP C 2 59 ? 54.01391 15.69266 7.22463 1.000 64.95180 86 TRP C C 1
ATOM 4485 O O . TRP C 2 59 ? 53.73949 14.67973 6.57429 1.000 73.22652 86 TRP C O 1
ATOM 4505 N N . ALA C 2 60 ? 54.36900 16.83610 6.66493 1.000 58.33741 87 ALA C N 1
ATOM 4506 C CA . ALA C 2 60 ? 54.51784 16.94440 5.22798 1.000 58.74798 87 ALA C CA 1
ATOM 4507 C C . ALA C 2 60 ? 55.76138 16.18224 4.78933 1.000 58.65442 87 ALA C C 1
ATOM 4508 O O . ALA C 2 60 ? 56.64267 15.90027 5.59978 1.000 60.36813 87 ALA C O 1
ATOM 4515 N N . PRO C 2 61 ? 55.86014 15.84606 3.49925 1.000 64.12275 88 PRO C N 1
ATOM 4516 C CA . PRO C 2 61 ? 57.05037 15.12809 3.03607 1.000 65.32538 88 PRO C CA 1
ATOM 4517 C C . PRO C 2 61 ? 58.32487 15.91991 3.28649 1.000 62.21514 88 PRO C C 1
ATOM 4518 O O . PRO C 2 61 ? 58.33300 17.15496 3.33314 1.000 59.94398 88 PRO C O 1
ATOM 4529 N N . CYS C 2 62 ? 59.38832 15.18416 3.52444 1.000 59.37257 89 CYS C N 1
ATOM 4530 C CA . CYS C 2 62 ? 60.65194 15.79939 3.87968 1.000 65.53533 89 CYS C CA 1
ATOM 4531 C C . CYS C 2 62 ? 61.08475 16.75887 2.77388 1.000 65.08459 89 CYS C C 1
ATOM 4532 O O . CYS C 2 62 ? 60.77265 16.56362 1.59628 1.000 64.49754 89 CYS C O 1
ATOM 4539 N N . SER C 2 63 ? 61.68069 17.88159 3.19535 1.000 58.20551 90 SER C N 1
ATOM 4540 C CA . SER C 2 63 ? 61.90695 18.99318 2.27119 1.000 61.27622 90 SER C CA 1
ATOM 4541 C C . SER C 2 63 ? 62.88658 18.63729 1.16996 1.000 69.16932 90 SER C C 1
ATOM 4542 O O . SER C 2 63 ? 62.93030 19.33310 0.14331 1.000 70.17929 90 SER C O 1
ATOM 4550 N N . VAL C 2 64 ? 63.70518 17.62013 1.38841 1.000 72.90535 91 VAL C N 1
ATOM 4551 C CA . VAL C 2 64 ? 64.53949 17.05269 0.34091 1.000 75.49722 91 VAL C CA 1
ATOM 4552 C C . VAL C 2 64 ? 64.34182 15.54899 0.38598 1.000 89.80945 91 VAL C C 1
ATOM 4553 O O . VAL C 2 64 ? 64.18866 14.94726 1.45473 1.000 85.95275 91 VAL C O 1
ATOM 4566 N N . THR C 2 65 ? 64.39633 14.94278 -0.79979 1.000 107.83611 92 THR C N 1
ATOM 4567 C CA . THR C 2 65 ? 64.27231 13.50065 -0.96147 1.000 109.53215 92 THR C CA 1
ATOM 4568 C C . THR C 2 65 ? 65.52693 12.75936 -0.52281 1.000 91.21985 92 THR C C 1
ATOM 4569 O O . THR C 2 65 ? 65.50404 11.52837 -0.47493 1.000 94.90359 92 THR C O 1
ATOM 4579 N N . CYS C 2 66 ? 66.61389 13.46277 -0.23183 1.000 86.28629 93 CYS C N 1
ATOM 4580 C CA . CYS C 2 66 ? 67.83990 12.80471 0.19621 1.000 92.64349 93 CYS C CA 1
ATOM 4581 C C . CYS C 2 66 ? 68.67152 13.74573 1.05719 1.000 92.66702 93 CYS C C 1
ATOM 4582 O O . CYS C 2 66 ? 68.67658 14.96113 0.84513 1.000 87.66936 93 CYS C O 1
ATOM 4589 N N . SER C 2 67 ? 69.41857 13.15371 1.99599 1.000 88.68373 94 SER C N 1
ATOM 4590 C CA . SER C 2 67 ? 70.15116 13.84398 3.05379 1.000 77.12812 94 SER C CA 1
ATOM 4591 C C . SER C 2 67 ? 69.20265 14.60148 3.98242 1.000 72.01242 94 SER C C 1
ATOM 4592 O O . SER C 2 67 ? 67.98034 14.51657 3.83928 1.000 74.26440 94 SER C O 1
ATOM 4600 N N . GLU C 2 68 ? 69.75088 15.30072 4.96570 1.000 70.71341 95 GLU C N 1
ATOM 4601 C CA . GLU C 2 68 ? 68.91573 15.89380 5.99916 1.000 67.58384 95 GLU C CA 1
ATOM 4602 C C . GLU C 2 68 ? 68.12449 17.07748 5.46907 1.000 64.78232 95 GLU C C 1
ATOM 4603 O O . GLU C 2 68 ? 68.69530 18.01929 4.91703 1.000 69.96564 95 GLU C O 1
ATOM 4615 N N . GLY C 2 69 ? 66.83092 17.08849 5.78409 1.000 61.12924 96 GLY C N 1
ATOM 4616 C CA . GLY C 2 69 ? 65.93611 18.19553 5.50553 1.000 53.25290 96 GLY C CA 1
ATOM 4617 C C . GLY C 2 69 ? 65.08424 18.45133 6.72605 1.000 55.62983 96 GLY C C 1
ATOM 4618 O O . GLY C 2 69 ? 65.50354 18.14652 7.83450 1.000 56.11794 96 GLY C O 1
ATOM 4622 N N . SER C 2 70 ? 63.88443 19.00597 6.51880 1.000 50.65848 97 SER C N 1
ATOM 4623 C CA . SER C 2 70 ? 62.94560 19.38378 7.56891 1.000 49.18519 97 SER C CA 1
ATOM 4624 C C . SER C 2 70 ? 61.53996 19.21894 7.01693 1.000 55.87595 97 SER C C 1
ATOM 4625 O O . SER C 2 70 ? 61.32819 19.21299 5.81412 1.000 51.05317 97 SER C O 1
ATOM 4633 N N . GLN C 2 71 ? 60.56722 19.12540 7.90524 1.000 52.47646 98 GLN C N 1
ATOM 4634 C CA . GLN C 2 71 ? 59.18605 18.83614 7.53781 1.000 50.93367 98 GLN C CA 1
ATOM 4635 C C . GLN C 2 71 ? 58.30717 19.49535 8.56964 1.000 50.44693 98 GLN C C 1
ATOM 4636 O O . GLN C 2 71 ? 58.70383 19.63849 9.72408 1.000 53.37173 98 GLN C O 1
ATOM 4650 N N . LEU C 2 72 ? 57.16425 19.97875 8.11023 1.000 52.91802 99 LEU C N 1
ATOM 4651 C CA . LEU C 2 72 ? 56.21958 20.72101 8.91680 1.000 51.06777 99 LEU C CA 1
ATOM 4652 C C . LEU C 2 72 ? 54.94186 19.93412 9.14870 1.000 52.41483 99 LEU C C 1
ATOM 4653 O O . LEU C 2 72 ? 54.54356 19.10870 8.33112 1.000 53.60432 99 LEU C O 1
ATOM 4669 N N . ARG C 2 73 ? 54.30131 20.23344 10.27016 1.000 48.99280 100 ARG C N 1
ATOM 4670 C CA . ARG C 2 73 ? 52.91118 19.87301 10.50411 1.000 53.68908 100 ARG C CA 1
ATOM 4671 C C . ARG C 2 73 ? 52.27024 21.09427 11.14132 1.000 54.71109 100 ARG C C 1
ATOM 4672 O O . ARG C 2 73 ? 52.96027 21.99979 11.61604 1.000 48.98656 100 ARG C O 1
ATOM 4693 N N . TYR C 2 74 ? 50.93830 21.10539 11.14642 1.000 53.08801 101 TYR C N 1
ATOM 4694 C CA . TYR C 2 74 ? 50.22915 22.26087 11.65314 1.000 51.82873 101 TYR C CA 1
ATOM 4695 C C . TYR C 2 74 ? 48.90075 21.83358 12.25213 1.000 53.86196 101 TYR C C 1
ATOM 4696 O O . TYR C 2 74 ? 48.38783 20.73030 12.01225 1.000 55.33855 101 TYR C O 1
ATOM 4714 N N . ARG C 2 75 ? 48.31868 22.76066 12.99556 1.000 52.99781 102 ARG C N 1
ATOM 4715 C CA . ARG C 2 75 ? 46.93543 22.60908 13.45433 1.000 56.30770 102 ARG C CA 1
ATOM 4716 C C . ARG C 2 75 ? 46.30289 23.99121 13.41291 1.000 57.29059 102 ARG C C 1
ATOM 4717 O O . ARG C 2 75 ? 47.00051 25.00661 13.43977 1.000 59.00923 102 ARG C O 1
ATOM 4738 N N . ARG C 2 76 ? 44.97576 24.01689 13.43040 1.000 54.21808 103 ARG C N 1
ATOM 4739 C CA . ARG C 2 76 ? 44.23638 25.23651 13.17395 1.000 56.87856 103 ARG C CA 1
ATOM 4740 C C . ARG C 2 76 ? 43.28869 25.44809 14.33752 1.000 53.97807 103 ARG C C 1
ATOM 4741 O O . ARG C 2 76 ? 42.82114 24.48528 14.95709 1.000 49.42608 103 ARG C O 1
ATOM 4762 N N . CYS C 2 77 ? 43.05807 26.72435 14.65203 1.000 51.36955 104 CYS C N 1
ATOM 4763 C CA . CYS C 2 77 ? 42.03150 27.11695 15.60118 1.000 53.28416 104 CYS C CA 1
ATOM 4764 C C . CYS C 2 77 ? 40.71540 27.12945 14.82739 1.000 52.21713 104 CYS C C 1
ATOM 4765 O O . CYS C 2 77 ? 40.47596 28.03830 14.01394 1.000 54.33770 104 CYS C O 1
ATOM 4772 N N . VAL C 2 78 ? 39.85474 26.16264 15.11818 1.000 52.31645 105 VAL C N 1
ATOM 4773 C CA . VAL C 2 78 ? 38.62101 25.94495 14.34482 1.000 51.65007 105 VAL C CA 1
ATOM 4774 C C . VAL C 2 78 ? 37.41743 26.21321 15.22545 1.000 54.40420 105 VAL C C 1
ATOM 4775 O O . VAL C 2 78 ? 37.34973 25.73259 16.35505 1.000 55.39610 105 VAL C O 1
ATOM 4788 N N . GLY C 2 79 ? 36.47006 26.96416 14.70180 1.000 53.18060 106 GLY C N 1
ATOM 4789 C CA . GLY C 2 79 ? 35.24290 27.32152 15.37982 1.000 54.73738 106 GLY C CA 1
ATOM 4790 C C . GLY C 2 79 ? 34.87749 28.75097 15.09374 1.000 55.22591 106 GLY C C 1
ATOM 4791 O O . GLY C 2 79 ? 35.39514 29.37133 14.17848 1.000 58.11094 106 GLY C O 1
ATOM 4795 N N . TRP C 2 80 ? 33.98010 29.28051 15.91126 1.000 53.52741 107 TRP C N 1
ATOM 4796 C CA . TRP C 2 80 ? 33.44065 30.60783 15.65295 1.000 54.38086 107 TRP C CA 1
ATOM 4797 C C . TRP C 2 80 ? 33.04569 31.25330 16.96229 1.000 59.63846 107 TRP C C 1
ATOM 4798 O O . TRP C 2 80 ? 32.58380 30.57284 17.88300 1.000 58.62021 107 TRP C O 1
ATOM 4819 N N . ASN C 2 81 ? 33.20497 32.57185 17.02642 1.000 55.80842 108 ASN C N 1
ATOM 4820 C CA . ASN C 2 81 ? 32.73221 33.36003 18.16479 1.000 57.62707 108 ASN C CA 1
ATOM 4821 C C . ASN C 2 81 ? 33.47564 32.99405 19.45151 1.000 59.88994 108 ASN C C 1
ATOM 4822 O O . ASN C 2 81 ? 32.89599 32.53341 20.43831 1.000 65.21100 108 ASN C O 1
ATOM 4833 N N . GLY C 2 82 ? 34.77878 33.21913 19.42867 1.000 61.11146 109 GLY C N 1
ATOM 4834 C CA . GLY C 2 82 ? 35.57902 33.03316 20.62389 1.000 57.93251 109 GLY C CA 1
ATOM 4835 C C . GLY C 2 82 ? 37.03699 33.09180 20.25873 1.000 56.86635 109 GLY C C 1
ATOM 4836 O O . GLY C 2 82 ? 37.41157 33.66844 19.23123 1.000 62.17671 109 GLY C O 1
ATOM 4840 N N . GLN C 2 83 ? 37.85019 32.42409 21.08068 1.000 61.58580 110 GLN C N 1
ATOM 4841 C CA . GLN C 2 83 ? 39.28759 32.33196 20.88718 1.000 62.57263 110 GLN C CA 1
ATOM 4842 C C . GLN C 2 83 ? 39.77728 30.99990 21.41506 1.000 61.33205 110 GLN C C 1
ATOM 4843 O O . GLN C 2 83 ? 39.26043 30.50552 22.41511 1.000 61.88492 110 GLN C O 1
ATOM 4857 N N . CYS C 2 84 ? 40.74354 30.40773 20.72761 1.000 58.47621 111 CYS C N 1
ATOM 4858 C CA . CYS C 2 84 ? 41.45980 29.24724 21.24287 1.000 64.91490 111 CYS C CA 1
ATOM 4859 C C . CYS C 2 84 ? 42.47723 29.70768 22.29269 1.000 75.68529 111 CYS C C 1
ATOM 4860 O O . CYS C 2 84 ? 42.88350 30.87635 22.32920 1.000 69.01928 111 CYS C O 1
ATOM 4867 N N . SER C 2 85 ? 42.88631 28.77374 23.14178 1.000 78.37671 112 SER C N 1
ATOM 4868 C CA . SER C 2 85 ? 43.86492 29.06889 24.18097 1.000 80.86422 112 SER C CA 1
ATOM 4869 C C . SER C 2 85 ? 45.14175 29.62769 23.57816 1.000 83.76699 112 SER C C 1
ATOM 4870 O O . SER C 2 85 ? 45.67970 29.07569 22.60486 1.000 69.93481 112 SER C O 1
ATOM 4878 N N . GLY C 2 86 ? 45.64665 30.69049 24.19075 1.000 100.15347 113 GLY C N 1
ATOM 4879 C CA . GLY C 2 86 ? 46.59767 31.59418 23.58015 1.000 91.52727 113 GLY C CA 1
ATOM 4880 C C . GLY C 2 86 ? 46.02071 32.92032 23.14073 1.000 90.07053 113 GLY C C 1
ATOM 4881 O O . GLY C 2 86 ? 46.79510 33.79346 22.72853 1.000 81.62385 113 GLY C O 1
ATOM 4885 N N . LYS C 2 87 ? 44.70531 33.13160 23.27089 1.000 99.09642 114 LYS C N 1
ATOM 4886 C CA . LYS C 2 87 ? 44.02981 34.37040 22.86290 1.000 101.00758 114 LYS C CA 1
ATOM 4887 C C . LYS C 2 87 ? 44.26789 34.65159 21.37800 1.000 87.60777 114 LYS C C 1
ATOM 4888 O O . LYS C 2 87 ? 44.89642 35.63376 20.98010 1.000 92.14747 114 LYS C O 1
ATOM 4907 N N . VAL C 2 88 ? 43.73447 33.75676 20.55761 1.000 85.62521 115 VAL C N 1
ATOM 4908 C CA . VAL C 2 88 ? 43.91356 33.78388 19.11248 1.000 81.40667 115 VAL C CA 1
ATOM 4909 C C . VAL C 2 88 ? 42.59610 33.47762 18.41188 1.000 69.13559 115 VAL C C 1
ATOM 4910 O O . VAL C 2 88 ? 41.83290 32.61817 18.85292 1.000 66.36276 115 VAL C O 1
ATOM 4923 N N . ALA C 2 89 ? 42.40559 34.10647 17.26354 1.000 69.35334 116 ALA C N 1
ATOM 4924 C CA . ALA C 2 89 ? 41.17263 34.04788 16.48081 1.000 74.98876 116 ALA C CA 1
ATOM 4925 C C . ALA C 2 89 ? 41.01814 32.73500 15.72141 1.000 65.47721 116 ALA C C 1
ATOM 4926 O O . ALA C 2 89 ? 41.99733 32.07769 15.38216 1.000 68.30681 116 ALA C O 1
ATOM 4933 N N . PRO C 2 90 ? 39.77335 32.37748 15.36962 1.000 64.65320 117 PRO C N 1
ATOM 4934 C CA . PRO C 2 90 ? 39.59440 31.19768 14.51028 1.000 61.04632 117 PRO C CA 1
ATOM 4935 C C . PRO C 2 90 ? 40.25851 31.38405 13.15946 1.000 56.96794 117 PRO C C 1
ATOM 4936 O O . PRO C 2 90 ? 40.26275 32.46594 12.58829 1.000 66.38179 117 PRO C O 1
ATOM 4947 N N . GLY C 2 91 ? 40.78107 30.27183 12.63988 1.000 57.90345 118 GLY C N 1
ATOM 4948 C CA . GLY C 2 91 ? 41.54723 30.24814 11.39953 1.000 58.62544 118 GLY C CA 1
ATOM 4949 C C . GLY C 2 91 ? 43.06274 30.27800 11.60329 1.000 55.86487 118 GLY C C 1
ATOM 4950 O O . GLY C 2 91 ? 43.80629 29.90219 10.69906 1.000 59.72924 118 GLY C O 1
ATOM 4954 N N . THR C 2 92 ? 43.53155 30.69580 12.75152 1.000 56.29781 119 THR C N 1
ATOM 4955 C CA . THR C 2 92 ? 44.97660 30.78964 12.95733 1.000 57.43597 119 THR C CA 1
ATOM 4956 C C . THR C 2 92 ? 45.65154 29.41365 12.99878 1.000 59.78902 119 THR C C 1
ATOM 4957 O O . THR C 2 92 ? 45.13466 28.47342 13.61409 1.000 54.86066 119 THR C O 1
ATOM 4968 N N . LEU C 2 93 ? 46.84828 29.32124 12.41619 1.000 59.99957 120 LEU C N 1
ATOM 4969 C CA . LEU C 2 93 ? 47.65921 28.11021 12.47433 1.000 55.68863 120 LEU C CA 1
ATOM 4970 C C . LEU C 2 93 ? 48.74635 28.19495 13.55060 1.000 57.43654 120 LEU C C 1
ATOM 4971 O O . LEU C 2 93 ? 49.24976 29.27330 13.85861 1.000 56.10715 120 LEU C O 1
ATOM 4987 N N . GLU C 2 94 ? 49.03499 27.04995 14.16116 1.000 53.72547 121 GLU C N 1
ATOM 4988 C CA . GLU C 2 94 ? 50.28233 26.80915 14.87363 1.000 56.92748 121 GLU C CA 1
ATOM 4989 C C . GLU C 2 94 ? 51.04700 25.73727 14.11607 1.000 54.62102 121 GLU C C 1
ATOM 4990 O O . GLU C 2 94 ? 50.42678 24.80839 13.56754 1.000 53.76039 121 GLU C O 1
ATOM 5002 N N . TRP C 2 95 ? 52.37911 25.85617 14.08404 1.000 50.42216 122 TRP C N 1
ATOM 5003 C CA . TRP C 2 95 ? 53.22996 25.00081 13.27775 1.000 45.95892 122 TRP C CA 1
ATOM 5004 C C . TRP C 2 95 ? 54.25629 24.32619 14.16390 1.000 48.72201 122 TRP C C 1
ATOM 5005 O O . TRP C 2 95 ? 54.69696 24.90989 15.14253 1.000 43.45533 122 TRP C O 1
ATOM 5026 N N . GLN C 2 96 ? 54.65638 23.10814 13.79172 1.000 44.66248 123 GLN C N 1
ATOM 5027 C CA . GLN C 2 96 ? 55.83956 22.43308 14.32438 1.000 49.74202 123 GLN C CA 1
ATOM 5028 C C . GLN C 2 96 ? 56.76130 22.03909 13.16868 1.000 49.74077 123 GLN C C 1
ATOM 5029 O O . GLN C 2 96 ? 56.27912 21.72312 12.05597 1.000 49.43457 123 GLN C O 1
ATOM 5043 N N . LEU C 2 97 ? 58.07194 22.09241 13.42286 1.000 48.46998 124 LEU C N 1
ATOM 5044 C CA . LEU C 2 97 ? 59.10394 21.79812 12.43993 1.000 47.73426 124 LEU C CA 1
ATOM 5045 C C . LEU C 2 97 ? 60.09152 20.82887 13.06004 1.000 50.27300 124 LEU C C 1
ATOM 5046 O O . LEU C 2 97 ? 60.58029 21.07626 14.16471 1.000 47.41592 124 LEU C O 1
ATOM 5062 N N . GLN C 2 98 ? 60.42915 19.78062 12.31947 1.000 49.77989 125 GLN C N 1
ATOM 5063 C CA . GLN C 2 98 ? 61.28446 18.70865 12.78415 1.000 51.78573 125 GLN C CA 1
ATOM 5064 C C . GLN C 2 98 ? 62.30652 18.36991 11.71043 1.000 54.55557 125 GLN C C 1
ATOM 5065 O O . GLN C 2 98 ? 62.02864 18.54012 10.53912 1.000 51.92327 125 GLN C O 1
ATOM 5079 N N . ALA C 2 99 ? 63.46844 17.86551 12.09919 1.000 52.47514 126 ALA C N 1
ATOM 5080 C CA . ALA C 2 99 ? 64.42123 17.29434 11.14854 1.000 50.70537 126 ALA C CA 1
ATOM 5081 C C . ALA C 2 99 ? 63.90056 15.96111 10.60305 1.000 56.83096 126 ALA C C 1
ATOM 5082 O O . ALA C 2 99 ? 63.13143 15.26074 11.25139 1.000 60.34089 126 ALA C O 1
ATOM 5089 N N . CYS C 2 100 ? 64.31872 15.62435 9.38231 1.000 59.32332 127 CYS C N 1
ATOM 5090 C CA . CYS C 2 100 ? 63.85952 14.42656 8.67663 1.000 61.74339 127 CYS C CA 1
ATOM 5091 C C . CYS C 2 100 ? 64.94587 14.02559 7.68939 1.000 66.22790 127 CYS C C 1
ATOM 5092 O O . CYS C 2 100 ? 65.94008 14.73533 7.51528 1.000 67.37479 127 CYS C O 1
ATOM 5099 N N . GLU C 2 101 ? 64.81111 12.80323 7.16053 1.000 74.46520 128 GLU C N 1
ATOM 5100 C CA . GLU C 2 101 ? 65.76023 12.27560 6.18021 1.000 82.35918 128 GLU C CA 1
ATOM 5101 C C . GLU C 2 101 ? 65.12198 11.08944 5.46614 1.000 80.44640 128 GLU C C 1
ATOM 5102 O O . GLU C 2 101 ? 64.99725 10.01015 6.05083 1.000 84.84513 128 GLU C O 1
ATOM 5114 N N . ASP C 2 102 ? 64.77650 11.25607 4.19798 1.000 79.07464 129 ASP C N 1
ATOM 5115 C CA . ASP C 2 102 ? 64.26042 10.12080 3.44662 1.000 86.40757 129 ASP C CA 1
ATOM 5116 C C . ASP C 2 102 ? 65.43475 9.20923 3.09450 1.000 86.82144 129 ASP C C 1
ATOM 5117 O O . ASP C 2 102 ? 65.72013 8.26249 3.83406 1.000 87.36935 129 ASP C O 1
ATOM 5126 N N . GLN C 2 103 ? 66.15606 9.49562 2.00818 1.000 109.38312 130 GLN C N 1
ATOM 5127 C CA . GLN C 2 103 ? 67.40297 8.78584 1.75787 1.000 96.09493 130 GLN C CA 1
ATOM 5128 C C . GLN C 2 103 ? 68.49460 9.39474 2.62809 1.000 93.49260 130 GLN C C 1
ATOM 5129 O O . GLN C 2 103 ? 68.48179 10.59338 2.93182 1.000 90.59039 130 GLN C O 1
ATOM 5143 N N . GLN C 2 104 ? 69.45098 8.56797 3.02667 1.000 89.04830 131 GLN C N 1
ATOM 5144 C CA . GLN C 2 104 ? 70.55170 9.10358 3.81753 1.000 99.93549 131 GLN C CA 1
ATOM 5145 C C . GLN C 2 104 ? 71.52352 9.90566 2.95985 1.000 109.00907 131 GLN C C 1
ATOM 5146 O O . GLN C 2 104 ? 72.00300 10.96566 3.39443 1.000 95.03100 131 GLN C O 1
ATOM 5160 N N . ALA C 2 105 ? 71.85241 9.39761 1.76183 1.000 107.03609 132 ALA C N 1
ATOM 5161 C CA . ALA C 2 105 ? 72.80089 10.00684 0.84467 1.000 107.45955 132 ALA C CA 1
ATOM 5162 C C . ALA C 2 105 ? 72.13846 10.28632 -0.49815 1.000 116.59665 132 ALA C C 1
ATOM 5163 O O . ALA C 2 105 ? 71.25885 9.54206 -0.94232 1.000 114.28822 132 ALA C O 1
ATOM 5170 N N . CYS C 2 106 ? 72.60842 11.33923 -1.16226 1.000 122.88797 133 CYS C N 1
ATOM 5171 C CA . CYS C 2 106 ? 72.01251 11.77569 -2.41342 1.000 136.29985 133 CYS C CA 1
ATOM 5172 C C . CYS C 2 106 ? 72.73523 11.13195 -3.58181 1.000 126.16629 133 CYS C C 1
ATOM 5173 O O . CYS C 2 106 ? 73.94020 11.35870 -3.74564 1.000 97.79608 133 CYS C O 1
ATOM 5180 N N . PRO C 2 107 ? 72.04392 10.35709 -4.44121 1.000 148.95974 134 PRO C N 1
ATOM 5181 C CA . PRO C 2 107 ? 72.72512 9.95104 -5.67160 1.000 137.31824 134 PRO C CA 1
ATOM 5182 C C . PRO C 2 107 ? 72.99983 11.12559 -6.60654 1.000 124.48968 134 PRO C C 1
ATOM 5183 O O . PRO C 2 107 ? 73.53420 12.16242 -6.20564 1.000 120.25116 134 PRO C O 1
ATOM 5194 N N . GLY D 3 1 ? -6.64236 39.85363 -14.77942 1.000 103.55386 255 GLY D N 1
ATOM 5195 C CA . GLY D 3 1 ? -6.14505 40.28435 -16.07703 1.000 120.33853 255 GLY D CA 1
ATOM 5196 C C . GLY D 3 1 ? -5.57559 39.15153 -16.91715 1.000 128.49139 255 GLY D C 1
ATOM 5197 O O . GLY D 3 1 ? -5.45939 38.02547 -16.42203 1.000 125.54710 255 GLY D O 1
ATOM 5200 N N . VAL D 3 2 ? -5.23084 39.44205 -18.18575 1.000 121.37114 256 VAL D N 1
ATOM 5201 C CA . VAL D 3 2 ? -4.63741 38.42371 -19.04930 1.000 114.41017 256 VAL D CA 1
ATOM 5202 C C . VAL D 3 2 ? -3.25380 38.00029 -18.55012 1.000 119.43036 256 VAL D C 1
ATOM 5203 O O . VAL D 3 2 ? -2.93822 36.80714 -18.49457 1.000 114.55215 256 VAL D O 1
ATOM 5216 N N . ALA D 3 3 ? -2.42713 38.95246 -18.13369 1.000 119.77166 257 ALA D N 1
ATOM 5217 C CA . ALA D 3 3 ? -1.04817 38.64057 -17.78469 1.000 114.69564 257 ALA D CA 1
ATOM 5218 C C . ALA D 3 3 ? -0.96292 37.75246 -16.54744 1.000 116.15319 257 ALA D C 1
ATOM 5219 O O . ALA D 3 3 ? -1.80606 37.82983 -15.65025 1.000 124.31574 257 ALA D O 1
ATOM 5226 N N . GLY D 3 4 ? -0.01184 36.82005 -16.56598 1.000 99.59138 258 GLY D N 1
ATOM 5227 C CA . GLY D 3 4 ? 0.33132 36.04240 -15.38708 1.000 86.08048 258 GLY D CA 1
ATOM 5228 C C . GLY D 3 4 ? 1.53740 36.66758 -14.71302 1.000 82.41267 258 GLY D C 1
ATOM 5229 O O . GLY D 3 4 ? 2.49050 37.07504 -15.37721 1.000 89.53847 258 GLY D O 1
ATOM 5233 N N . GLY D 3 5 ? 1.51098 36.69263 -13.38734 1.000 83.86778 259 GLY D N 1
ATOM 5234 C CA . GLY D 3 5 ? 2.66209 37.13774 -12.63287 1.000 77.72495 259 GLY D CA 1
ATOM 5235 C C . GLY D 3 5 ? 2.71676 36.51061 -11.25288 1.000 78.26969 259 GLY D C 1
ATOM 5236 O O . GLY D 3 5 ? 1.71004 36.44577 -10.53323 1.000 72.21393 259 GLY D O 1
ATOM 5240 N N . TRP D 3 6 ? 3.88978 36.02446 -10.88176 1.000 67.33105 260 TRP D N 1
ATOM 5241 C CA . TRP D 3 6 ? 3.99518 35.27852 -9.64559 1.000 66.77056 260 TRP D CA 1
ATOM 5242 C C . TRP D 3 6 ? 3.86679 36.19786 -8.44963 1.000 74.33577 260 TRP D C 1
ATOM 5243 O O . TRP D 3 6 ? 4.34705 37.33297 -8.46787 1.000 72.68482 260 TRP D O 1
ATOM 5263 N N . GLY D 3 7 ? 3.20219 35.69656 -7.40408 1.000 69.96999 261 GLY D N 1
ATOM 5264 C CA . GLY D 3 7 ? 3.28801 36.30907 -6.10964 1.000 72.14072 261 GLY D CA 1
ATOM 5265 C C . GLY D 3 7 ? 4.54441 35.89564 -5.36978 1.000 67.27957 261 GLY D C 1
ATOM 5266 O O . GLY D 3 7 ? 5.31505 35.04517 -5.81851 1.000 64.27214 261 GLY D O 1
ATOM 5270 N N . PRO D 3 8 ? 4.74755 36.47210 -4.17751 1.000 76.54089 262 PRO D N 1
ATOM 5271 C CA . PRO D 3 8 ? 5.97015 36.18319 -3.40745 1.000 75.26221 262 PRO D CA 1
ATOM 5272 C C . PRO D 3 8 ? 6.09657 34.73218 -2.95386 1.000 69.41337 262 PRO D C 1
ATOM 5273 O O . PRO D 3 8 ? 5.10546 34.06318 -2.65533 1.000 63.15763 262 PRO D O 1
ATOM 5284 N N . TRP D 3 9 ? 7.33800 34.25309 -2.87558 1.000 63.05181 263 TRP D N 1
ATOM 5285 C CA . TRP D 3 9 ? 7.60375 32.94829 -2.28561 1.000 58.18821 263 TRP D CA 1
ATOM 5286 C C . TRP D 3 9 ? 7.18382 32.95674 -0.81785 1.000 62.81899 263 TRP D C 1
ATOM 5287 O O . TRP D 3 9 ? 7.20055 34.00839 -0.17076 1.000 56.70199 263 TRP D O 1
ATOM 5307 N N . GLY D 3 10 ? 6.77651 31.77270 -0.28759 1.000 54.66835 264 GLY D N 1
ATOM 5308 C CA . GLY D 3 10 ? 6.47181 31.58483 1.12263 1.000 54.54825 264 GLY D CA 1
ATOM 5309 C C . GLY D 3 10 ? 6.52157 30.13173 1.58071 1.000 56.12084 264 GLY D C 1
ATOM 5310 O O . GLY D 3 10 ? 6.39176 29.23184 0.76641 1.000 52.95471 264 GLY D O 1
ATOM 5314 N N . PRO D 3 11 ? 6.71900 29.86942 2.88357 1.000 58.03589 265 PRO D N 1
ATOM 5315 C CA . PRO D 3 11 ? 6.83548 28.46271 3.35256 1.000 54.00181 265 PRO D CA 1
ATOM 5316 C C . PRO D 3 11 ? 5.52112 27.71683 3.13187 1.000 58.48897 265 PRO D C 1
ATOM 5317 O O . PRO D 3 11 ? 4.44937 28.30907 3.16282 1.000 54.21202 265 PRO D O 1
ATOM 5328 N N . VAL D 3 12 ? 5.64677 26.41976 2.82116 1.000 54.52852 266 VAL D N 1
ATOM 5329 C CA . VAL D 3 12 ? 4.48653 25.54154 2.71508 1.000 60.49738 266 VAL D CA 1
ATOM 5330 C C . VAL D 3 12 ? 3.99007 25.12239 4.07893 1.000 62.33404 266 VAL D C 1
ATOM 5331 O O . VAL D 3 12 ? 2.78673 24.97636 4.28139 1.000 58.18309 266 VAL D O 1
ATOM 5344 N N . SER D 3 13 ? 4.89666 24.89281 5.01574 1.000 60.23860 267 SER D N 1
ATOM 5345 C CA . SER D 3 13 ? 4.69924 24.28318 6.32341 1.000 66.26450 267 SER D CA 1
ATOM 5346 C C . SER D 3 13 ? 5.56924 24.95597 7.26337 1.000 61.64399 267 SER D C 1
ATOM 5347 O O . SER D 3 13 ? 6.62232 25.58914 6.88340 1.000 58.45873 267 SER D O 1
ATOM 5355 N N . PRO D 3 14 ? 5.36290 24.93623 8.59554 1.000 71.32743 268 PRO D N 1
ATOM 5356 C CA . PRO D 3 14 ? 6.23487 25.58681 9.54250 1.000 64.94359 268 PRO D CA 1
ATOM 5357 C C . PRO D 3 14 ? 7.63865 25.01418 9.47653 1.000 64.56779 268 PRO D C 1
ATOM 5358 O O . PRO D 3 14 ? 7.83560 23.90372 8.98386 1.000 58.99025 268 PRO D O 1
ATOM 5369 N N . CYS D 3 15 ? 8.60647 25.84183 9.83039 1.000 69.42042 269 CYS D N 1
ATOM 5370 C CA . CYS D 3 15 ? 10.00038 25.41451 9.71810 1.000 56.75049 269 CYS D CA 1
ATOM 5371 C C . CYS D 3 15 ? 10.12141 24.20381 10.62755 1.000 53.03384 269 CYS D C 1
ATOM 5372 O O . CYS D 3 15 ? 9.56360 24.21075 11.72578 1.000 64.33114 269 CYS D O 1
ATOM 5379 N N . PRO D 3 16 ? 10.71626 23.10602 10.15767 1.000 54.67795 270 PRO D N 1
ATOM 5380 C CA . PRO D 3 16 ? 10.64088 21.88782 10.96227 1.000 54.64450 270 PRO D CA 1
ATOM 5381 C C . PRO D 3 16 ? 11.70073 21.81897 12.07412 1.000 57.02268 270 PRO D C 1
ATOM 5382 O O . PRO D 3 16 ? 11.96194 20.72402 12.57315 1.000 57.48138 270 PRO D O 1
ATOM 5393 N N . VAL D 3 17 ? 12.28561 22.93848 12.46335 1.000 55.31725 271 VAL D N 1
ATOM 5394 C CA . VAL D 3 17 ? 13.19481 22.95171 13.59273 1.000 55.57793 271 VAL D CA 1
ATOM 5395 C C . VAL D 3 17 ? 12.68098 23.94440 14.63101 1.000 58.93400 271 VAL D C 1
ATOM 5396 O O . VAL D 3 17 ? 11.95618 24.88995 14.28518 1.000 59.58489 271 VAL D O 1
ATOM 5409 N N . THR D 3 18 ? 13.07832 23.72450 15.90086 1.000 55.94187 272 THR D N 1
ATOM 5410 C CA . THR D 3 18 ? 12.78297 24.61292 17.01426 1.000 61.59215 272 THR D CA 1
ATOM 5411 C C . THR D 3 18 ? 13.89614 25.64047 17.28250 1.000 58.88895 272 THR D C 1
ATOM 5412 O O . THR D 3 18 ? 13.72379 26.53019 18.11429 1.000 58.37619 272 THR D O 1
ATOM 5422 N N . CYS D 3 19 ? 14.99943 25.60611 16.54892 1.000 50.99363 273 CYS D N 1
ATOM 5423 C CA . CYS D 3 19 ? 15.97285 26.67916 16.64661 1.000 50.49073 273 CYS D CA 1
ATOM 5424 C C . CYS D 3 19 ? 16.86283 26.65314 15.41740 1.000 49.02308 273 CYS D C 1
ATOM 5425 O O . CYS D 3 19 ? 16.93025 25.67263 14.68945 1.000 48.40324 273 CYS D O 1
ATOM 5432 N N . GLY D 3 20 ? 17.52125 27.77875 15.17259 1.000 47.30212 274 GLY D N 1
ATOM 5433 C CA . GLY D 3 20 ? 18.46440 27.82068 14.06486 1.000 46.41291 274 GLY D CA 1
ATOM 5434 C C . GLY D 3 20 ? 17.71755 27.76454 12.73097 1.000 54.82710 274 GLY D C 1
ATOM 5435 O O . GLY D 3 20 ? 16.51019 27.98764 12.65932 1.000 46.87022 274 GLY D O 1
ATOM 5439 N N . LEU D 3 21 ? 18.46630 27.40043 11.68249 1.000 50.13486 275 LEU D N 1
ATOM 5440 C CA . LEU D 3 21 ? 17.95345 27.19557 10.33671 1.000 57.29971 275 LEU D CA 1
ATOM 5441 C C . LEU D 3 21 ? 17.54355 25.73773 10.14086 1.000 58.15196 275 LEU D C 1
ATOM 5442 O O . LEU D 3 21 ? 18.03795 24.82564 10.81359 1.000 51.75927 275 LEU D O 1
ATOM 5458 N N . GLY D 3 22 ? 16.65870 25.53027 9.16424 1.000 52.50204 276 GLY D N 1
ATOM 5459 C CA . GLY D 3 22 ? 16.24418 24.23161 8.67800 1.000 52.76154 276 GLY D CA 1
ATOM 5460 C C . GLY D 3 22 ? 15.95846 24.43432 7.20002 1.000 62.73018 276 GLY D C 1
ATOM 5461 O O . GLY D 3 22 ? 16.09099 25.54760 6.68636 1.000 57.60799 276 GLY D O 1
ATOM 5465 N N . GLN D 3 23 ? 15.60684 23.34577 6.51655 1.000 66.67143 277 GLN D N 1
ATOM 5466 C CA . GLN D 3 23 ? 15.11333 23.40762 5.15515 1.000 69.14362 277 GLN D CA 1
ATOM 5467 C C . GLN D 3 23 ? 13.61827 23.13515 5.13664 1.000 72.52761 277 GLN D C 1
ATOM 5468 O O . GLN D 3 23 ? 13.11401 22.30559 5.91051 1.000 59.79399 277 GLN D O 1
ATOM 5482 N N . THR D 3 24 ? 12.91939 23.83992 4.25082 1.000 71.32347 278 THR D N 1
ATOM 5483 C CA . THR D 3 24 ? 11.49263 23.66074 4.08490 1.000 69.04406 278 THR D CA 1
ATOM 5484 C C . THR D 3 24 ? 11.17039 23.79230 2.60415 1.000 61.16692 278 THR D C 1
ATOM 5485 O O . THR D 3 24 ? 11.93064 24.39094 1.83824 1.000 57.00976 278 THR D O 1
ATOM 5496 N N . MET D 3 25 ? 10.05297 23.18996 2.20470 1.000 61.07352 279 MET D N 1
ATOM 5497 C CA . MET D 3 25 ? 9.53459 23.47496 0.87710 1.000 62.02627 279 MET D CA 1
ATOM 5498 C C . MET D 3 25 ? 8.90785 24.86418 0.89371 1.000 56.29758 279 MET D C 1
ATOM 5499 O O . MET D 3 25 ? 8.30787 25.28264 1.89478 1.000 54.81186 279 MET D O 1
ATOM 5513 N N . GLU D 3 26 ? 9.02117 25.58017 -0.22194 1.000 62.64693 280 GLU D N 1
ATOM 5514 C CA . GLU D 3 26 ? 8.31415 26.84972 -0.33764 1.000 60.36413 280 GLU D CA 1
ATOM 5515 C C . GLU D 3 26 ? 7.56077 26.87936 -1.66038 1.000 58.08562 280 GLU D C 1
ATOM 5516 O O . GLU D 3 26 ? 7.81283 26.05844 -2.52928 1.000 59.74468 280 GLU D O 1
ATOM 5528 N N . GLN D 3 27 ? 6.58335 27.76379 -1.72710 1.000 49.56674 281 GLN D N 1
ATOM 5529 C CA . GLN D 3 27 ? 5.66640 27.79694 -2.84540 1.000 49.63621 281 GLN D CA 1
ATOM 5530 C C . GLN D 3 27 ? 5.35577 29.25224 -3.14132 1.000 55.28906 281 GLN D C 1
ATOM 5531 O O . GLN D 3 27 ? 5.61114 30.14157 -2.31382 1.000 47.88863 281 GLN D O 1
ATOM 5545 N N . ARG D 3 28 ? 4.73232 29.46272 -4.31504 1.000 48.72322 282 ARG D N 1
ATOM 5546 C CA . ARG D 3 28 ? 4.25815 30.77337 -4.71815 1.000 52.70310 282 ARG D CA 1
ATOM 5547 C C . ARG D 3 28 ? 3.06139 30.60249 -5.63396 1.000 54.06441 282 ARG D C 1
ATOM 5548 O O . ARG D 3 28 ? 2.86979 29.54296 -6.22680 1.000 47.93534 282 ARG D O 1
ATOM 5569 N N . THR D 3 29 ? 2.28807 31.66808 -5.75478 1.000 51.92223 283 THR D N 1
ATOM 5570 C CA . THR D 3 29 ? 0.99564 31.59734 -6.39837 1.000 56.34642 283 THR D CA 1
ATOM 5571 C C . THR D 3 29 ? 0.96069 32.54273 -7.57117 1.000 57.51033 283 THR D C 1
ATOM 5572 O O . THR D 3 29 ? 1.47885 33.66340 -7.49715 1.000 61.16634 283 THR D O 1
ATOM 5583 N N . CYS D 3 30 ? 0.32311 32.08121 -8.63930 1.000 59.32072 284 CYS D N 1
ATOM 5584 C CA . CYS D 3 30 ? 0.11991 32.88057 -9.84065 1.000 65.17412 284 CYS D CA 1
ATOM 5585 C C . CYS D 3 30 ? -1.13251 33.73152 -9.64542 1.000 66.09888 284 CYS D C 1
ATOM 5586 O O . CYS D 3 30 ? -2.23779 33.39133 -10.07727 1.000 67.61938 284 CYS D O 1
ATOM 5593 N N . ASN D 3 31 ? -0.92419 34.87748 -9.01608 1.000 69.80300 285 ASN D N 1
ATOM 5594 C CA . ASN D 3 31 ? -2.02952 35.74677 -8.65707 1.000 74.61444 285 ASN D CA 1
ATOM 5595 C C . ASN D 3 31 ? -1.63842 37.21548 -8.64794 1.000 79.68827 285 ASN D C 1
ATOM 5596 O O . ASN D 3 31 ? -2.29568 38.00638 -7.95944 1.000 78.71200 285 ASN D O 1
ATOM 5607 N N . HIS D 3 32 ? -0.51341 37.57092 -9.24380 1.000 80.28537 286 HIS D N 1
ATOM 5608 C CA . HIS D 3 32 ? 0.03275 38.92027 -9.16179 1.000 81.86012 286 HIS D CA 1
ATOM 5609 C C . HIS D 3 32 ? 0.42304 39.34031 -10.56920 1.000 81.54801 286 HIS D C 1
ATOM 5610 O O . HIS D 3 32 ? 1.59679 39.59554 -10.84728 1.000 83.22934 286 HIS D O 1
ATOM 5624 N N . PRO D 3 33 ? -0.55240 39.47567 -11.47868 1.000 83.37752 287 PRO D N 1
ATOM 5625 C CA . PRO D 3 33 ? -1.99778 39.24775 -11.37195 1.000 89.01141 287 PRO D CA 1
ATOM 5626 C C . PRO D 3 33 ? -2.44328 37.84845 -11.78996 1.000 87.59022 287 PRO D C 1
ATOM 5627 O O . PRO D 3 33 ? -1.71292 37.13092 -12.49212 1.000 87.76691 287 PRO D O 1
ATOM 5638 N N . VAL D 3 34 ? -3.67115 37.50326 -11.41412 1.000 86.70910 288 VAL D N 1
ATOM 5639 C CA . VAL D 3 34 ? -4.27344 36.22665 -11.82918 1.000 90.23629 288 VAL D CA 1
ATOM 5640 C C . VAL D 3 34 ? -4.49259 36.21288 -13.34036 1.000 95.51473 288 VAL D C 1
ATOM 5641 O O . VAL D 3 34 ? -5.01079 37.19670 -13.89440 1.000 98.97784 288 VAL D O 1
ATOM 5654 N N . PRO D 3 35 ? -4.11619 35.13840 -14.05818 1.000 94.17037 289 PRO D N 1
ATOM 5655 C CA . PRO D 3 35 ? -4.50689 35.04330 -15.47160 1.000 96.62392 289 PRO D CA 1
ATOM 5656 C C . PRO D 3 35 ? -6.00818 34.91243 -15.62565 1.000 107.95591 289 PRO D C 1
ATOM 5657 O O . PRO D 3 35 ? -6.69915 34.33947 -14.77962 1.000 113.80828 289 PRO D O 1
ATOM 5668 N N . GLN D 3 36 ? -6.52915 35.47421 -16.71305 1.000 114.49144 290 GLN D N 1
ATOM 5669 C CA . GLN D 3 36 ? -7.97415 35.59857 -16.90522 1.000 121.57593 290 GLN D CA 1
ATOM 5670 C C . GLN D 3 36 ? -8.21139 35.84176 -18.39299 1.000 126.92421 290 GLN D C 1
ATOM 5671 O O . GLN D 3 36 ? -7.40132 36.47588 -19.06879 1.000 119.61860 290 GLN D O 1
ATOM 5685 N N . HIS D 3 37 ? -9.32893 35.31213 -18.90301 1.000 123.92246 291 HIS D N 1
ATOM 5686 C CA . HIS D 3 37 ? -9.69237 35.42467 -20.32449 1.000 123.80445 291 HIS D CA 1
ATOM 5687 C C . HIS D 3 37 ? -8.61544 34.86963 -21.26254 1.000 124.13983 291 HIS D C 1
ATOM 5688 O O . HIS D 3 37 ? -8.29586 35.46533 -22.29268 1.000 124.42994 291 HIS D O 1
ATOM 5702 N N . GLY D 3 38 ? -8.03013 33.73995 -20.89173 1.000 106.83890 292 GLY D N 1
ATOM 5703 C CA . GLY D 3 38 ? -7.07854 33.08347 -21.75957 1.000 109.49611 292 GLY D CA 1
ATOM 5704 C C . GLY D 3 38 ? -5.71115 33.71306 -21.86749 1.000 112.19493 292 GLY D C 1
ATOM 5705 O O . GLY D 3 38 ? -4.95766 33.35468 -22.77581 1.000 130.07291 292 GLY D O 1
ATOM 5709 N N . GLY D 3 39 ? -5.35970 34.64614 -20.99319 1.000 111.91929 293 GLY D N 1
ATOM 5710 C CA . GLY D 3 39 ? -4.04023 35.23219 -21.04539 1.000 105.64586 293 GLY D CA 1
ATOM 5711 C C . GLY D 3 39 ? -3.04282 34.22270 -20.4964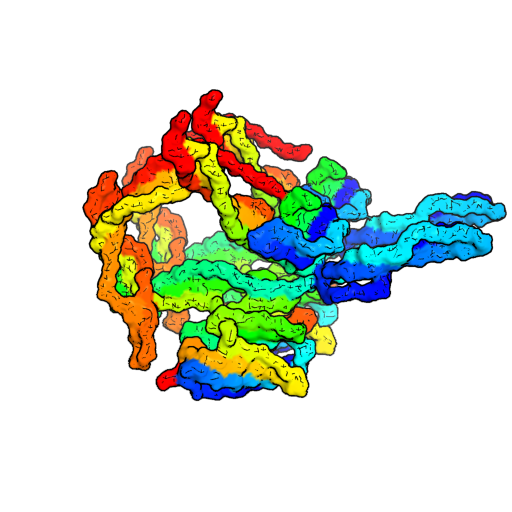8 1.000 107.07322 293 GLY D C 1
ATOM 5712 O O . GLY D 3 39 ? -3.42832 33.26577 -19.81790 1.000 108.20470 293 GLY D O 1
ATOM 5716 N N . PRO D 3 40 ? -1.74407 34.42640 -20.75585 1.000 102.87235 294 PRO D N 1
ATOM 5717 C CA . PRO D 3 40 ? -0.74007 33.41186 -20.38797 1.000 93.03194 294 PRO D CA 1
ATOM 5718 C C . PRO D 3 40 ? -0.64234 33.19430 -18.88718 1.000 83.36669 294 PRO D C 1
ATOM 5719 O O . PRO D 3 40 ? -0.79766 34.12617 -18.09395 1.000 91.35428 294 PRO D O 1
ATOM 5730 N N . PHE D 3 41 ? -0.39139 31.94165 -18.50458 1.000 83.09900 295 PHE D N 1
ATOM 5731 C CA . PHE D 3 41 ? -0.12893 31.55768 -17.12722 1.000 76.09211 295 PHE D CA 1
ATOM 5732 C C . PHE D 3 41 ? 1.32271 31.88235 -16.78426 1.000 73.30084 295 PHE D C 1
ATOM 5733 O O . PHE D 3 41 ? 2.17807 32.01630 -17.66018 1.000 83.90472 295 PHE D O 1
ATOM 5750 N N . CYS D 3 42 ? 1.58461 32.04605 -15.49385 1.000 69.38215 296 CYS D N 1
ATOM 5751 C CA . CYS D 3 42 ? 2.92585 32.36430 -15.03884 1.000 68.13862 296 CYS D CA 1
ATOM 5752 C C . CYS D 3 42 ? 3.86456 31.22436 -15.42468 1.000 66.52165 296 CYS D C 1
ATOM 5753 O O . CYS D 3 42 ? 3.55825 30.05366 -15.18457 1.000 64.30409 296 CYS D O 1
ATOM 5760 N N . ALA D 3 43 ? 5.00733 31.56469 -16.02308 1.000 67.21647 297 ALA D N 1
ATOM 5761 C CA . ALA D 3 43 ? 6.03624 30.58334 -16.32659 1.000 63.13376 297 ALA D CA 1
ATOM 5762 C C . ALA D 3 43 ? 6.94567 30.38400 -15.11347 1.000 66.03857 297 ALA D C 1
ATOM 5763 O O . ALA D 3 43 ? 7.25062 31.34109 -14.40551 1.000 71.30152 297 ALA D O 1
ATOM 5770 N N . GLY D 3 44 ? 7.44269 29.15263 -14.94619 1.000 67.95597 298 GLY D N 1
ATOM 5771 C CA . GLY D 3 44 ? 8.40544 28.81362 -13.91050 1.000 71.45473 298 GLY D CA 1
ATOM 5772 C C . GLY D 3 44 ? 7.88407 27.81738 -12.87829 1.000 59.89244 298 GLY D C 1
ATOM 5773 O O . GLY D 3 44 ? 6.75393 27.33878 -12.93157 1.000 56.92581 298 GLY D O 1
ATOM 5777 N N . ASP D 3 45 ? 8.76380 27.49488 -11.91770 1.000 56.47316 299 ASP D N 1
ATOM 5778 C CA . ASP D 3 45 ? 8.41901 26.56413 -10.84818 1.000 56.10395 299 ASP D CA 1
ATOM 5779 C C . ASP D 3 45 ? 7.43588 27.22015 -9.86991 1.000 55.74121 299 ASP D C 1
ATOM 5780 O O . ASP D 3 45 ? 7.53119 28.41100 -9.56483 1.000 57.91135 299 ASP D O 1
ATOM 5789 N N . ALA D 3 46 ? 6.47054 26.43805 -9.37293 1.000 51.20680 300 ALA D N 1
ATOM 5790 C CA . ALA D 3 46 ? 5.57233 26.86684 -8.31795 1.000 47.76945 300 ALA D CA 1
ATOM 5791 C C . ALA D 3 46 ? 6.10369 26.53935 -6.93087 1.000 49.01643 300 ALA D C 1
ATOM 5792 O O . ALA D 3 46 ? 5.52460 27.01738 -5.94191 1.000 45.90432 300 ALA D O 1
ATOM 5799 N N . THR D 3 47 ? 7.19459 25.75881 -6.84314 1.000 50.12404 301 THR D N 1
ATOM 5800 C CA . THR D 3 47 ? 7.72359 25.32325 -5.55773 1.000 52.29702 301 THR D CA 1
ATOM 5801 C C . THR D 3 47 ? 9.25675 25.23106 -5.64714 1.000 54.69605 301 THR D C 1
ATOM 5802 O O . THR D 3 47 ? 9.82782 25.07909 -6.72819 1.000 53.04961 301 THR D O 1
ATOM 5813 N N . ARG D 3 48 ? 9.90634 25.24612 -4.48048 1.000 65.54919 302 ARG D N 1
ATOM 5814 C CA . ARG D 3 48 ? 11.36290 25.07200 -4.41006 1.000 67.35733 302 ARG D CA 1
ATOM 5815 C C . ARG D 3 48 ? 11.65433 24.66224 -2.97549 1.000 64.90201 302 ARG D C 1
ATOM 5816 O O . ARG D 3 48 ? 10.84127 24.90793 -2.08177 1.000 62.04540 302 ARG D O 1
ATOM 5837 N N . THR D 3 49 ? 12.81174 24.05242 -2.75911 1.000 66.68693 303 THR D N 1
ATOM 5838 C CA . THR D 3 49 ? 13.33811 23.82780 -1.41400 1.000 65.68276 303 THR D CA 1
ATOM 5839 C C . THR D 3 49 ? 14.14782 25.05500 -1.03932 1.000 67.78410 303 THR D C 1
ATOM 5840 O O . THR D 3 49 ? 14.86538 25.61285 -1.87552 1.000 68.63060 303 THR D O 1
ATOM 5851 N N . HIS D 3 50 ? 14.07551 25.45761 0.23050 1.000 65.09987 304 HIS D N 1
ATOM 5852 C CA . HIS D 3 50 ? 14.75827 26.67325 0.61872 1.000 66.62402 304 HIS D CA 1
ATOM 5853 C C . HIS D 3 50 ? 14.99938 26.68974 2.12397 1.000 62.29214 304 HIS D C 1
ATOM 5854 O O . HIS D 3 50 ? 14.30120 26.03250 2.90224 1.000 56.15487 304 HIS D O 1
ATOM 5868 N N . ILE D 3 51 ? 16.01421 27.46249 2.53437 1.000 58.96816 305 ILE D N 1
ATOM 5869 C CA . ILE D 3 51 ? 16.29068 27.62476 3.94124 1.000 63.59534 305 ILE D CA 1
ATOM 5870 C C . ILE D 3 51 ? 15.19276 28.44662 4.58463 1.000 65.27693 305 ILE D C 1
ATOM 5871 O O . ILE D 3 51 ? 14.77871 29.48073 4.04360 1.000 67.27345 305 ILE D O 1
ATOM 5887 N N . CYS D 3 52 ? 14.81264 28.04592 5.81182 1.000 58.87457 306 CYS D N 1
ATOM 5888 C CA . CYS D 3 52 ? 13.95325 28.81801 6.68842 1.000 61.39031 306 CYS D CA 1
ATOM 5889 C C . CYS D 3 52 ? 14.72093 29.10052 7.97607 1.000 59.69464 306 CYS D C 1
ATOM 5890 O O . CYS D 3 52 ? 15.42939 28.22722 8.48661 1.000 62.92132 306 CYS D O 1
ATOM 5897 N N . ASN D 3 53 ? 14.52822 30.29807 8.52507 1.000 55.55133 307 ASN D N 1
ATOM 5898 C CA . ASN D 3 53 ? 15.29793 30.78270 9.66006 1.000 58.19183 307 ASN D CA 1
ATOM 5899 C C . ASN D 3 53 ? 14.32076 31.00805 10.80550 1.000 62.56417 307 ASN D C 1
ATOM 5900 O O . ASN D 3 53 ? 13.39381 31.81324 10.68358 1.000 61.46428 307 ASN D O 1
ATOM 5911 N N . THR D 3 54 ? 14.46343 30.23976 11.87743 1.000 56.66490 308 THR D N 1
ATOM 5912 C CA . THR D 3 54 ? 13.66772 30.52391 13.07484 1.000 54.94880 308 THR D CA 1
ATOM 5913 C C . THR D 3 54 ? 14.15873 31.76974 13.80840 1.000 59.97838 308 THR D C 1
ATOM 5914 O O . THR D 3 54 ? 13.42177 32.29678 14.59156 1.000 58.05156 308 THR D O 1
ATOM 5925 N N . ALA D 3 55 ? 15.39855 32.20076 13.62276 1.000 63.34392 309 ALA D N 1
ATOM 5926 C CA . ALA D 3 55 ? 16.01650 33.29724 14.37539 1.000 58.37238 309 ALA D CA 1
ATOM 5927 C C . ALA D 3 55 ? 16.18310 33.03867 15.89413 1.000 57.62919 309 ALA D C 1
ATOM 5928 O O . ALA D 3 55 ? 16.58040 33.96348 16.61219 1.000 58.70550 309 ALA D O 1
ATOM 5935 N N . VAL D 3 56 ? 15.91833 31.83163 16.37220 1.000 55.85874 310 VAL D N 1
ATOM 5936 C CA . VAL D 3 56 ? 16.06389 31.49316 17.79184 1.000 57.29539 310 VAL D CA 1
ATOM 5937 C C . VAL D 3 56 ? 17.32324 30.69495 18.03617 1.000 53.74954 310 VAL D C 1
ATOM 5938 O O . VAL D 3 56 ? 17.55657 29.66419 17.37169 1.000 46.03586 310 VAL D O 1
ATOM 5951 N N . PRO D 3 57 ? 18.21512 31.12230 18.93254 1.000 49.86293 311 PRO D N 1
ATOM 5952 C CA . PRO D 3 57 ? 19.43516 30.33719 19.20473 1.000 48.23164 311 PRO D CA 1
ATOM 5953 C C . PRO D 3 57 ? 19.19891 28.96996 19.82192 1.000 45.71854 311 PRO D C 1
ATOM 5954 O O . PRO D 3 57 ? 18.24686 28.77577 20.56148 1.000 48.12115 311 PRO D O 1
ATOM 5965 N N . CYS D 3 58 ? 20.01822 28.02206 19.45084 1.000 45.41533 312 CYS D N 1
ATOM 5966 C CA . CYS D 3 58 ? 19.88494 26.68960 20.01209 1.000 46.14604 312 CYS D CA 1
ATOM 5967 C C . CYS D 3 58 ? 20.61829 26.63967 21.33652 1.000 46.29002 312 CYS D C 1
ATOM 5968 O O . CYS D 3 58 ? 21.55457 27.43051 21.55382 1.000 45.55837 312 CYS D O 1
ATOM 5975 N N . PRO D 3 59 ? 20.28328 25.66748 22.19038 1.000 39.31474 313 PRO D N 1
ATOM 5976 C CA . PRO D 3 59 ? 21.04124 25.51264 23.45098 1.000 38.69829 313 PRO D CA 1
ATOM 5977 C C . PRO D 3 59 ? 22.47788 25.17493 23.12706 1.000 35.46662 313 PRO D C 1
ATOM 5978 O O . PRO D 3 59 ? 22.75893 24.50001 22.12887 1.000 35.09461 313 PRO D O 1
ATOM 5989 N N . VAL D 3 60 ? 23.37675 25.65781 23.98525 1.000 30.85982 314 VAL D N 1
ATOM 5990 C CA . VAL D 3 60 ? 24.79676 25.41743 23.81871 1.000 29.90053 314 VAL D CA 1
ATOM 5991 C C . VAL D 3 60 ? 25.29896 24.83463 25.13291 1.000 32.96076 314 VAL D C 1
ATOM 5992 O O . VAL D 3 60 ? 25.18231 25.46602 26.18536 1.000 31.48442 314 VAL D O 1
ATOM 6005 N N . ASP D 3 61 ? 25.77036 23.60889 25.08474 1.000 31.25796 315 ASP D N 1
ATOM 6006 C CA . ASP D 3 61 ? 26.16642 22.91376 26.29320 1.000 33.79308 315 ASP D CA 1
ATOM 6007 C C . ASP D 3 61 ? 27.50082 23.45812 26.78046 1.000 32.86556 315 ASP D C 1
ATOM 6008 O O . ASP D 3 61 ? 28.36300 23.81135 25.98861 1.000 32.43576 315 ASP D O 1
ATOM 6017 N N . GLY D 3 62 ? 27.68826 23.47096 28.10400 1.000 34.22721 316 GLY D N 1
ATOM 6018 C CA . GLY D 3 62 ? 28.95746 23.89332 28.62512 1.000 37.71733 316 GLY D CA 1
ATOM 6019 C C . GLY D 3 62 ? 30.00131 22.82722 28.38319 1.000 36.33795 316 GLY D C 1
ATOM 6020 O O . GLY D 3 62 ? 29.68313 21.63241 28.32856 1.000 31.58813 316 GLY D O 1
ATOM 6024 N N . GLU D 3 63 ? 31.26672 23.25786 28.35168 1.000 34.91652 317 GLU D N 1
ATOM 6025 C CA . GLU D 3 63 ? 32.36130 22.31042 28.26989 1.000 34.02260 317 GLU D CA 1
ATOM 6026 C C . GLU D 3 63 ? 33.47235 22.77049 29.22025 1.000 37.55918 317 GLU D C 1
ATOM 6027 O O . GLU D 3 63 ? 33.73645 23.97268 29.34104 1.000 34.22492 317 GLU D O 1
ATOM 6039 N N . TRP D 3 64 ? 34.14152 21.81654 29.84962 1.000 33.96643 318 TRP D N 1
ATOM 6040 C CA . TRP D 3 64 ? 35.23594 22.18739 30.74859 1.000 37.01502 318 TRP D CA 1
ATOM 6041 C C . TRP D 3 64 ? 36.39567 22.80849 29.99100 1.000 35.33009 318 TRP D C 1
ATOM 6042 O O . TRP D 3 64 ? 36.81221 22.30293 28.95442 1.000 37.49702 318 TRP D O 1
ATOM 6062 N N . ASP D 3 65 ? 36.93701 23.90162 30.53081 1.000 38.94591 319 ASP D N 1
ATOM 6063 C CA . ASP D 3 65 ? 38.25639 24.32610 30.08136 1.000 42.24666 319 ASP D CA 1
ATOM 6064 C C . ASP D 3 65 ? 39.32006 23.41477 30.73506 1.000 46.34339 319 ASP D C 1
ATOM 6065 O O . ASP D 3 65 ? 39.00157 22.45543 31.44584 1.000 42.46812 319 ASP D O 1
ATOM 6074 N N . SER D 3 66 ? 40.59666 23.67750 30.43213 1.000 43.33007 320 SER D N 1
ATOM 6075 C CA . SER D 3 66 ? 41.69775 22.83457 30.87503 1.000 48.27236 320 SER D CA 1
ATOM 6076 C C . SER D 3 66 ? 42.01289 23.09295 32.34341 1.000 45.28033 320 SER D C 1
ATOM 6077 O O . SER D 3 66 ? 41.89845 24.21987 32.82658 1.000 46.08568 320 SER D O 1
ATOM 6085 N N . TRP D 3 67 ? 42.47057 22.04587 33.02858 1.000 40.87328 321 TRP D N 1
ATOM 6086 C CA . TRP D 3 67 ? 42.86680 22.18227 34.41441 1.000 43.11431 321 TRP D CA 1
ATOM 6087 C C . TRP D 3 67 ? 43.95564 23.22802 34.57496 1.000 41.17545 321 TRP D C 1
ATOM 6088 O O . TRP D 3 67 ? 44.83057 23.35965 33.71829 1.000 42.48288 321 TRP D O 1
ATOM 6108 N N . GLY D 3 68 ? 43.84529 24.02692 35.64323 1.000 43.73326 322 GLY D N 1
ATOM 6109 C CA . GLY D 3 68 ? 44.91790 24.91519 36.02588 1.000 48.23859 322 GLY D CA 1
ATOM 6110 C C . GLY D 3 68 ? 46.02896 24.13985 36.74311 1.000 44.99905 322 GLY D C 1
ATOM 6111 O O . GLY D 3 68 ? 46.05184 22.91278 36.77947 1.000 42.20136 322 GLY D O 1
ATOM 6115 N N . GLU D 3 69 ? 47.02048 24.88518 37.22440 1.000 57.03006 323 GLU D N 1
ATOM 6116 C CA . GLU D 3 69 ? 48.19649 24.27873 37.87503 1.000 56.72466 323 GLU D CA 1
ATOM 6117 C C . GLU D 3 69 ? 47.89215 23.82248 39.29242 1.000 47.79381 323 GLU D C 1
ATOM 6118 O O . GLU D 3 69 ? 47.10250 24.43924 40.00548 1.000 49.30649 323 GLU D O 1
ATOM 6130 N N . TRP D 3 70 ? 48.57252 22.75733 39.72390 1.000 44.19954 324 TRP D N 1
ATOM 6131 C CA . TRP D 3 70 ? 48.41142 22.29799 41.09711 1.000 41.48689 324 TRP D CA 1
ATOM 6132 C C . TRP D 3 70 ? 48.84698 23.37921 42.07912 1.000 43.39756 324 TRP D C 1
ATOM 6133 O O . TRP D 3 70 ? 49.85573 24.04514 41.87483 1.000 42.66430 324 TRP D O 1
ATOM 6153 N N . SER D 3 71 ? 48.06261 23.55182 43.13881 1.000 39.51275 325 SER D N 1
ATOM 6154 C CA . SER D 3 71 ? 48.41436 24.45353 44.25363 1.000 43.65375 325 SER D CA 1
ATOM 6155 C C . SER D 3 71 ? 49.55906 23.85731 45.05769 1.000 43.98421 325 SER D C 1
ATOM 6156 O O . SER D 3 71 ? 49.93287 22.73097 44.83814 1.000 43.15292 325 SER D O 1
ATOM 6164 N N . PRO D 3 72 ? 50.21303 24.63085 45.89729 1.000 46.08244 326 PRO D N 1
ATOM 6165 C CA . PRO D 3 72 ? 51.41482 24.10036 46.60380 1.000 44.76687 326 PRO D CA 1
ATOM 6166 C C . PRO D 3 72 ? 51.05137 22.93225 47.51308 1.000 49.41178 326 PRO D C 1
ATOM 6167 O O . PRO D 3 72 ? 49.94799 22.85744 48.06582 1.000 48.71456 326 PRO D O 1
ATOM 6178 N N . CYS D 3 73 ? 51.96812 21.97596 47.60484 1.000 46.04055 327 CYS D N 1
ATOM 6179 C CA . CYS D 3 73 ? 51.74518 20.84543 48.49472 1.000 50.01433 327 CYS D CA 1
ATOM 6180 C C . CYS D 3 73 ? 51.87240 21.31331 49.94772 1.000 53.98568 327 CYS D C 1
ATOM 6181 O O . CYS D 3 73 ? 52.95670 21.73554 50.36988 1.000 52.72968 327 CYS D O 1
ATOM 6188 N N . ILE D 3 74 ? 50.76848 21.22693 50.71327 1.000 56.31904 328 ILE D N 1
ATOM 6189 C CA . ILE D 3 74 ? 50.70129 21.72093 52.08784 1.000 57.19960 328 ILE D CA 1
ATOM 6190 C C . ILE D 3 74 ? 49.85029 20.80256 52.96738 1.000 59.74047 328 ILE D C 1
ATOM 6191 O O . ILE D 3 74 ? 48.93710 20.11198 52.48847 1.000 57.19370 328 ILE D O 1
ATOM 6207 N N . ARG D 3 75 ? 50.05239 20.94318 54.27269 1.000 64.97456 329 ARG D N 1
ATOM 6208 C CA . ARG D 3 75 ? 49.29000 20.24269 55.29043 1.000 76.79766 329 ARG D CA 1
ATOM 6209 C C . ARG D 3 75 ? 48.75436 21.30122 56.24412 1.000 80.83491 329 ARG D C 1
ATOM 6210 O O . ARG D 3 75 ? 49.53517 22.06405 56.83250 1.000 70.78570 329 ARG D O 1
ATOM 6231 N N . ARG D 3 76 ? 47.44137 21.25208 56.48560 1.000 78.94755 330 ARG D N 1
ATOM 6232 C CA . ARG D 3 76 ? 46.72151 22.37092 57.08936 1.000 85.91566 330 ARG D CA 1
ATOM 6233 C C . ARG D 3 76 ? 47.18754 22.67439 58.49980 1.000 80.96498 330 ARG D C 1
ATOM 6234 O O . ARG D 3 76 ? 47.11689 23.83770 58.92131 1.000 93.27965 330 ARG D O 1
ATOM 6255 N N . ASN D 3 77 ? 47.70056 21.68286 59.22831 1.000 82.30729 331 ASN D N 1
ATOM 6256 C CA . ASN D 3 77 ? 48.17123 21.92494 60.58704 1.000 101.49816 331 ASN D CA 1
ATOM 6257 C C . ASN D 3 77 ? 49.63633 22.36993 60.69430 1.000 107.25116 331 ASN D C 1
ATOM 6258 O O . ASN D 3 77 ? 50.10063 22.55897 61.82946 1.000 111.77786 331 ASN D O 1
ATOM 6269 N N . MET D 3 78 ? 50.35873 22.55585 59.57011 1.000 99.42347 332 MET D N 1
ATOM 6270 C CA . MET D 3 78 ? 51.80617 22.73423 59.60794 1.000 90.22696 332 MET D CA 1
ATOM 6271 C C . MET D 3 78 ? 52.33206 23.79781 58.65431 1.000 87.57648 332 MET D C 1
ATOM 6272 O O . MET D 3 78 ? 51.84492 23.95246 57.53492 1.000 92.05653 332 MET D O 1
ATOM 6286 N N . LYS D 3 79 ? 53.38823 24.48832 59.08712 1.000 82.80236 333 LYS D N 1
ATOM 6287 C CA . LYS D 3 79 ? 53.89736 25.59078 58.27911 1.000 98.11035 333 LYS D CA 1
ATOM 6288 C C . LYS D 3 79 ? 54.57753 25.07956 57.01610 1.000 101.14968 333 LYS D C 1
ATOM 6289 O O . LYS D 3 79 ? 54.27975 25.56557 55.91198 1.000 106.35547 333 LYS D O 1
ATOM 6308 N N . SER D 3 80 ? 55.51092 24.12919 57.16316 1.000 84.50737 334 SER D N 1
ATOM 6309 C CA . SER D 3 80 ? 56.18989 23.58426 56.00100 1.000 83.59962 334 SER D CA 1
ATOM 6310 C C . SER D 3 80 ? 56.50317 22.10909 56.18381 1.000 64.32953 334 SER D C 1
ATOM 6311 O O . SER D 3 80 ? 57.10161 21.71825 57.18406 1.000 65.14896 334 SER D O 1
ATOM 6319 N N . ILE D 3 81 ? 56.11033 21.32494 55.18457 1.000 63.23186 335 ILE D N 1
ATOM 6320 C CA . ILE D 3 81 ? 56.36009 19.90195 55.09455 1.000 57.48291 335 ILE D CA 1
ATOM 6321 C C . ILE D 3 81 ? 57.45734 19.56249 54.09681 1.000 52.30190 335 ILE D C 1
ATOM 6322 O O . ILE D 3 81 ? 57.65332 18.3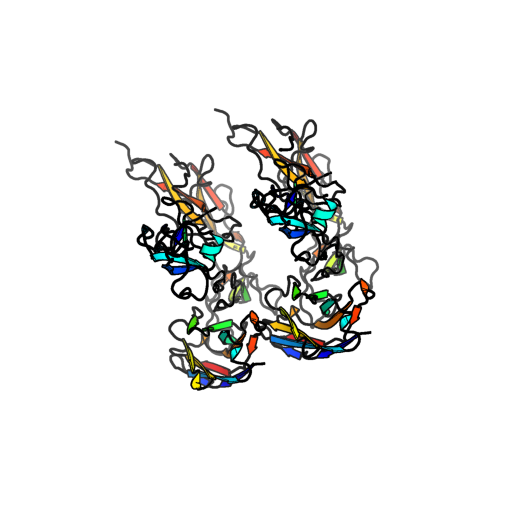7507 53.80946 1.000 48.38409 335 ILE D O 1
ATOM 6338 N N . SER D 3 82 ? 58.15533 20.56733 53.53844 1.000 49.36379 336 SER D N 1
ATOM 6339 C CA . SER D 3 82 ? 59.16930 20.31210 52.51127 1.000 54.73778 336 SER D CA 1
ATOM 6340 C C . SER D 3 82 ? 60.26112 19.44240 53.05868 1.000 57.03717 336 SER D C 1
ATOM 6341 O O . SER D 3 82 ? 60.65875 19.60566 54.20667 1.000 48.10132 336 SER D O 1
ATOM 6349 N N . CYS D 3 83 ? 60.74498 18.51835 52.24451 1.000 49.53008 337 CYS D N 1
ATOM 6350 C CA . CYS D 3 83 ? 61.95528 17.76520 52.56038 1.000 56.03410 337 CYS D CA 1
ATOM 6351 C C . CYS D 3 83 ? 61.74958 16.82538 53.74251 1.000 54.25680 337 CYS D C 1
ATOM 6352 O O . CYS D 3 83 ? 62.69249 16.55744 54.46108 1.000 52.80418 337 CYS D O 1
ATOM 6359 N N . GLN D 3 84 ? 60.51013 16.36933 53.97967 1.000 47.51409 338 GLN D N 1
ATOM 6360 C CA . GLN D 3 84 ? 60.19878 15.47670 55.09004 1.000 51.22088 338 GLN D CA 1
ATOM 6361 C C . GLN D 3 84 ? 59.23773 14.42119 54.57786 1.000 50.42912 338 GLN D C 1
ATOM 6362 O O . GLN D 3 84 ? 58.55385 14.65120 53.57328 1.000 47.05443 338 GLN D O 1
ATOM 6376 N N . GLU D 3 85 ? 59.21073 13.24947 55.21042 1.000 47.61196 339 GLU D N 1
ATOM 6377 C CA . GLU D 3 85 ? 58.28050 12.21460 54.78090 1.000 53.76924 339 GLU D CA 1
ATOM 6378 C C . GLU D 3 85 ? 56.91612 12.48233 55.42678 1.000 59.05578 339 GLU D C 1
ATOM 6379 O O . GLU D 3 85 ? 56.48603 11.78725 56.34846 1.000 56.57829 339 GLU D O 1
ATOM 6391 N N . ILE D 3 86 ? 56.25001 13.52407 54.93580 1.000 55.64801 340 ILE D N 1
ATOM 6392 C CA . ILE D 3 86 ? 54.93764 13.93643 55.43896 1.000 51.62885 340 ILE D CA 1
ATOM 6393 C C . ILE D 3 86 ? 54.03989 14.17497 54.22238 1.000 53.61673 340 ILE D C 1
ATOM 6394 O O . ILE D 3 86 ? 54.28592 15.12060 53.46788 1.000 49.78411 340 ILE D O 1
ATOM 6410 N N . PRO D 3 87 ? 53.01183 13.35675 53.97767 1.000 53.92492 341 PRO D N 1
ATOM 6411 C CA . PRO D 3 87 ? 52.05551 13.70336 52.91439 1.000 56.20453 341 PRO D CA 1
ATOM 6412 C C . PRO D 3 87 ? 51.29075 14.98734 53.22030 1.000 55.85917 341 PRO D C 1
ATOM 6413 O O . PRO D 3 87 ? 50.79710 15.17496 54.32744 1.000 54.37637 341 PRO D O 1
ATOM 6424 N N . GLY D 3 88 ? 51.09377 15.79883 52.20520 1.000 49.73800 342 GLY D N 1
ATOM 6425 C CA . GLY D 3 88 ? 50.24265 16.97151 52.29322 1.000 45.41237 342 GLY D CA 1
ATOM 6426 C C . GLY D 3 88 ? 49.13994 16.78835 51.21516 1.000 49.98136 342 GLY D C 1
ATOM 6427 O O . GLY D 3 88 ? 48.98016 15.67887 50.72760 1.000 41.39018 342 GLY D O 1
ATOM 6431 N N . GLN D 3 89 ? 48.44189 17.84115 50.84748 1.000 46.25942 343 GLN D N 1
ATOM 6432 C CA . GLN D 3 89 ? 47.39811 17.78032 49.82411 1.000 45.21287 343 GLN D CA 1
ATOM 6433 C C . GLN D 3 89 ? 47.56793 18.99336 48.92669 1.000 45.00190 343 GLN D C 1
ATOM 6434 O O . GLN D 3 89 ? 48.20742 19.97525 49.28218 1.000 44.98975 343 GLN D O 1
ATOM 6448 N N . GLN D 3 90 ? 46.91730 18.92705 47.74972 1.000 41.69875 344 GLN D N 1
ATOM 6449 C CA . GLN D 3 90 ? 47.19971 19.82477 46.66068 1.000 36.97335 344 GLN D CA 1
ATOM 6450 C C . GLN D 3 90 ? 45.92906 19.78610 45.82346 1.000 35.91105 344 GLN D C 1
ATOM 6451 O O . GLN D 3 90 ? 45.34814 18.73023 45.71769 1.000 35.29780 344 GLN D O 1
ATOM 6465 N N . SER D 3 91 ? 45.62246 20.86131 45.11660 1.000 35.83514 345 SER D N 1
ATOM 6466 C CA . SER D 3 91 ? 44.44116 20.84766 44.23554 1.000 38.35101 345 SER D CA 1
ATOM 6467 C C . SER D 3 91 ? 44.60391 21.71175 42.99929 1.000 40.50943 345 SER D C 1
ATOM 6468 O O . SER D 3 91 ? 45.52618 22.52122 42.87129 1.000 37.99990 345 SER D O 1
ATOM 6476 N N . ARG D 3 92 ? 43.67643 21.51832 42.05788 1.000 41.12954 346 ARG D N 1
ATOM 6477 C CA . ARG D 3 92 ? 43.66448 22.31713 40.85147 1.000 34.49090 346 ARG D CA 1
ATOM 6478 C C . ARG D 3 92 ? 42.21593 22.38255 40.39885 1.000 43.54232 346 ARG D C 1
ATOM 6479 O O . ARG D 3 92 ? 41.40925 21.56066 40.83602 1.000 34.52599 346 ARG D O 1
ATOM 6500 N N . GLY D 3 93 ? 41.87953 23.38015 39.57438 1.000 42.50536 347 GLY D N 1
ATOM 6501 C CA . GLY D 3 93 ? 40.50668 23.53210 39.16313 1.000 41.65766 347 GLY D CA 1
ATOM 6502 C C . GLY D 3 93 ? 40.36291 23.85492 37.69393 1.000 37.66294 347 GLY D C 1
ATOM 6503 O O . GLY D 3 93 ? 41.33346 24.11713 36.97499 1.000 39.19945 347 GLY D O 1
ATOM 6507 N N . ARG D 3 94 ? 39.09158 23.82578 37.25664 1.000 39.99954 348 ARG D N 1
ATOM 6508 C CA . ARG D 3 94 ? 38.76911 24.16397 35.88366 1.000 37.66140 348 ARG D CA 1
ATOM 6509 C C . ARG D 3 94 ? 37.37072 24.75013 35.90713 1.000 41.27825 348 ARG D C 1
ATOM 6510 O O . ARG D 3 94 ? 36.67504 24.65298 36.89796 1.000 36.35567 348 ARG D O 1
ATOM 6531 N N . THR D 3 95 ? 36.97569 25.33608 34.79111 1.000 42.80813 349 THR D N 1
ATOM 6532 C CA . THR D 3 95 ? 35.77068 26.13223 34.70941 1.000 45.99508 349 THR D CA 1
ATOM 6533 C C . THR D 3 95 ? 34.92816 25.62588 33.54707 1.000 40.27369 349 THR D C 1
ATOM 6534 O O . THR D 3 95 ? 35.44350 25.27639 32.47280 1.000 37.47077 349 THR D O 1
ATOM 6545 N N . CYS D 3 96 ? 33.63384 25.63436 33.77524 1.000 40.11043 350 CYS D N 1
ATOM 6546 C CA . CYS D 3 96 ? 32.65891 25.27166 32.74821 1.000 34.39043 350 CYS D CA 1
ATOM 6547 C C . CYS D 3 96 ? 32.42497 26.49391 31.87514 1.000 34.94228 350 CYS D C 1
ATOM 6548 O O . CYS D 3 96 ? 32.00644 27.53825 32.38869 1.000 46.58723 350 CYS D O 1
ATOM 6555 N N . ARG D 3 97 ? 32.73398 26.39017 30.57902 1.000 35.14509 351 ARG D N 1
ATOM 6556 C CA . ARG D 3 97 ? 32.65207 27.51553 29.66635 1.000 38.89575 351 ARG D CA 1
ATOM 6557 C C . ARG D 3 97 ? 31.60646 27.27211 28.56366 1.000 39.53149 351 ARG D C 1
ATOM 6558 O O . ARG D 3 97 ? 31.38888 26.13292 28.15431 1.000 34.27041 351 ARG D O 1
ATOM 6579 N N . GLY D 3 98 ? 30.97950 28.35223 28.08546 1.000 37.73045 352 GLY D N 1
ATOM 6580 C CA . GLY D 3 98 ? 30.15284 28.38080 26.88525 1.000 38.82020 352 GLY D CA 1
ATOM 6581 C C . GLY D 3 98 ? 28.69134 28.03188 27.03720 1.000 39.27021 352 GLY D C 1
ATOM 6582 O O . GLY D 3 98 ? 27.95088 28.12724 26.04397 1.000 39.24531 352 GLY D O 1
ATOM 6586 N N . ARG D 3 99 ? 28.22147 27.63556 28.23126 1.000 37.03074 353 ARG D N 1
AT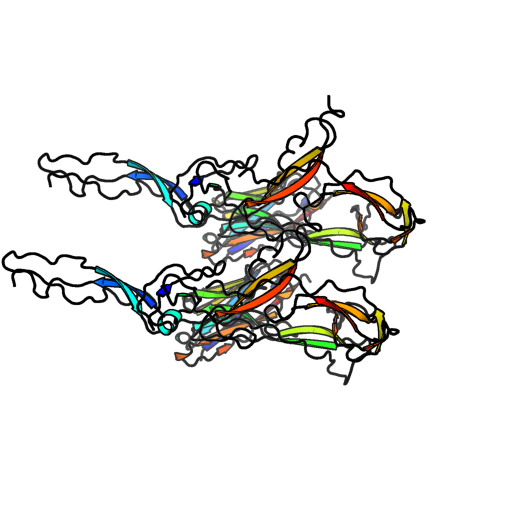OM 6587 C CA . ARG D 3 99 ? 26.82060 27.23988 28.36531 1.000 30.81777 353 ARG D CA 1
ATOM 6588 C C . ARG D 3 99 ? 25.93524 28.42977 28.11339 1.000 38.07283 353 ARG D C 1
ATOM 6589 O O . ARG D 3 99 ? 26.14849 29.50563 28.67390 1.000 31.01319 353 ARG D O 1
ATOM 6610 N N . LYS D 3 100 ? 24.90661 28.22865 27.30410 1.000 32.30341 354 LYS D N 1
ATOM 6611 C CA . LYS D 3 100 ? 24.01164 29.33799 26.99056 1.000 34.85661 354 LYS D CA 1
ATOM 6612 C C . LYS D 3 100 ? 22.73639 28.78606 26.38746 1.000 31.60694 354 LYS D C 1
ATOM 6613 O O . LYS D 3 100 ? 22.65732 27.62275 25.97383 1.000 30.35177 354 LYS D O 1
ATOM 6632 N N . PHE D 3 101 ? 21.70800 29.60857 26.52161 1.000 35.01688 355 PHE D N 1
ATOM 6633 C CA . PHE D 3 101 ? 20.34919 29.32673 26.00130 1.000 33.97127 355 PHE D CA 1
ATOM 6634 C C . PHE D 3 101 ? 19.84710 27.96567 26.42157 1.000 35.56347 355 PHE D C 1
ATOM 6635 O O . PHE D 3 101 ? 19.43302 27.16981 25.59815 1.000 32.47455 355 PHE D O 1
ATOM 6652 N N . ASP D 3 102 ? 19.98018 27.68564 27.72439 1.000 35.44745 356 ASP D N 1
ATOM 6653 C CA . ASP D 3 102 ? 19.52151 26.46235 28.37489 1.000 30.04317 356 ASP D CA 1
ATOM 6654 C C . ASP D 3 102 ? 20.29708 25.22828 27.92343 1.000 32.20033 356 ASP D C 1
ATOM 6655 O O . ASP D 3 102 ? 19.78325 24.10413 28.01942 1.000 30.13662 356 ASP D O 1
ATOM 6664 N N . GLY D 3 103 ? 21.57159 25.35036 27.55073 1.000 30.94302 357 GLY D N 1
ATOM 6665 C CA . GLY D 3 103 ? 22.33668 24.13871 27.27943 1.000 32.80377 357 GLY D CA 1
ATOM 6666 C C . GLY D 3 103 ? 22.64574 23.40861 28.59279 1.000 32.13743 357 GLY D C 1
ATOM 6667 O O . GLY D 3 103 ? 22.32016 23.88226 29.66473 1.000 29.23338 357 GLY D O 1
ATOM 6671 N N . HIS D 3 104 ? 23.20576 22.20592 28.48098 1.000 28.39941 358 HIS D N 1
ATOM 6672 C CA . HIS D 3 104 ? 23.46404 21.39355 29.66315 1.000 30.12519 358 HIS D CA 1
ATOM 6673 C C . HIS D 3 104 ? 24.64473 22.00273 30.43570 1.000 31.10064 358 HIS D C 1
ATOM 6674 O O . HIS D 3 104 ? 25.49959 22.67990 29.85536 1.000 31.94374 358 HIS D O 1
ATOM 6688 N N . ARG D 3 105 ? 24.66553 21.73866 31.72313 1.000 27.66312 359 ARG D N 1
ATOM 6689 C CA . ARG D 3 105 ? 25.83154 22.03915 32.56306 1.000 30.38622 359 ARG D CA 1
ATOM 6690 C C . ARG D 3 105 ? 26.93614 21.00904 32.32385 1.000 35.49623 359 ARG D C 1
ATOM 6691 O O . ARG D 3 105 ? 26.73134 19.98767 31.67316 1.000 32.83855 359 ARG D O 1
ATOM 6712 N N . CYS D 3 106 ? 28.15061 21.34886 32.74076 1.000 34.38514 360 CYS D N 1
ATOM 6713 C CA . CYS D 3 106 ? 29.24595 20.39044 32.62839 1.000 34.88132 360 CYS D CA 1
ATOM 6714 C C . CYS D 3 106 ? 29.16944 19.36458 33.74496 1.000 32.19033 360 CYS D C 1
ATOM 6715 O O . CYS D 3 106 ? 28.99710 19.72271 34.90103 1.000 37.68522 360 CYS D O 1
ATOM 6722 N N . ALA D 3 107 ? 29.37974 18.10418 33.40459 1.000 27.46236 361 ALA D N 1
ATOM 6723 C CA . ALA D 3 107 ? 29.32202 17.02931 34.37814 1.000 25.45066 361 ALA D CA 1
ATOM 6724 C C . ALA D 3 107 ? 30.75521 16.67826 34.79966 1.000 30.00778 361 ALA D C 1
ATOM 6725 O O . ALA D 3 107 ? 31.67859 16.71153 34.00083 1.000 30.50829 361 ALA D O 1
ATOM 6732 N N . GLY D 3 108 ? 30.89766 16.28817 36.03367 1.000 30.97800 362 GLY D N 1
ATOM 6733 C CA . GLY D 3 108 ? 32.18149 15.90548 36.62019 1.000 32.97439 362 GLY D CA 1
ATOM 6734 C C . GLY D 3 108 ? 32.75157 16.94400 37.57565 1.000 32.72478 362 GLY D C 1
ATOM 6735 O O . GLY D 3 108 ? 32.13042 17.94234 37.90860 1.000 32.16503 362 GLY D O 1
ATOM 6739 N N . GLN D 3 109 ? 33.95485 16.65410 38.06218 1.000 31.24573 363 GLN D N 1
ATOM 6740 C CA . GLN D 3 109 ? 34.55141 17.47732 39.11136 1.000 39.89502 363 GLN D CA 1
ATOM 6741 C C . GLN D 3 109 ? 35.03769 18.81670 38.60314 1.000 33.08469 363 GLN D C 1
ATOM 6742 O O . GLN D 3 109 ? 35.62614 18.90913 37.52636 1.000 36.96761 363 GLN D O 1
ATOM 6756 N N . GLN D 3 110 ? 34.79673 19.86145 39.39212 1.000 31.08434 364 GLN D N 1
ATOM 6757 C CA . GLN D 3 110 ? 35.34050 21.17783 39.09795 1.000 33.85717 364 GLN D CA 1
ATOM 6758 C C . GLN D 3 110 ? 36.74474 21.33344 39.72839 1.000 38.75240 364 GLN D C 1
ATOM 6759 O O . GLN D 3 110 ? 37.51159 22.22245 39.32959 1.000 36.65232 364 GLN D O 1
ATOM 6773 N N . GLN D 3 111 ? 37.06887 20.50612 40.69207 1.000 32.58831 365 GLN D N 1
ATOM 6774 C CA . GLN D 3 111 ? 38.30954 20.59602 41.44426 1.000 41.19690 365 GLN D CA 1
ATOM 6775 C C . GLN D 3 111 ? 38.87015 19.18668 41.50706 1.000 37.49225 365 GLN D C 1
ATOM 6776 O O . GLN D 3 111 ? 38.10547 18.24022 41.65491 1.000 39.01585 365 GLN D O 1
ATOM 6790 N N . ASP D 3 112 ? 40.21239 19.03472 41.43685 1.000 39.29601 366 ASP D N 1
ATOM 6791 C CA . ASP D 3 112 ? 40.87357 17.73094 41.51833 1.000 37.37967 366 ASP D CA 1
ATOM 6792 C C . ASP D 3 112 ? 41.85370 17.91838 42.66612 1.000 42.58854 366 ASP D C 1
ATOM 6793 O O . ASP D 3 112 ? 42.50803 18.96268 42.73624 1.000 35.94379 366 ASP D O 1
ATOM 6802 N N . ILE D 3 113 ? 41.88603 16.96005 43.57569 1.000 37.49306 367 ILE D N 1
ATOM 6803 C CA . ILE D 3 113 ? 42.66473 17.04011 44.80737 1.000 40.41889 367 ILE D CA 1
ATOM 6804 C C . ILE D 3 113 ? 43.49406 15.77937 44.83873 1.000 43.59538 367 ILE D C 1
ATOM 6805 O O . ILE D 3 113 ? 42.98135 14.71373 44.51221 1.000 42.30405 367 ILE D O 1
ATOM 6821 N N . ARG D 3 114 ? 44.73083 15.87118 45.34234 1.000 42.61504 368 ARG D N 1
ATOM 6822 C CA . ARG D 3 114 ? 45.52390 14.66719 45.48072 1.000 39.58586 368 ARG D CA 1
ATOM 6823 C C . ARG D 3 114 ? 46.47253 14.88320 46.64549 1.000 42.41309 368 ARG D C 1
ATOM 6824 O O . ARG D 3 114 ? 46.74793 16.02379 47.01950 1.000 39.09355 368 ARG D O 1
ATOM 6845 N N . HIS D 3 115 ? 47.02505 13.77676 47.11165 1.000 43.89353 369 HIS D N 1
ATOM 6846 C CA . HIS D 3 115 ? 48.10407 13.76683 48.09258 1.000 41.43050 369 HIS D CA 1
ATOM 6847 C C . HIS D 3 115 ? 49.47724 13.93148 47.44418 1.000 41.70913 369 HIS D C 1
ATOM 6848 O O . HIS D 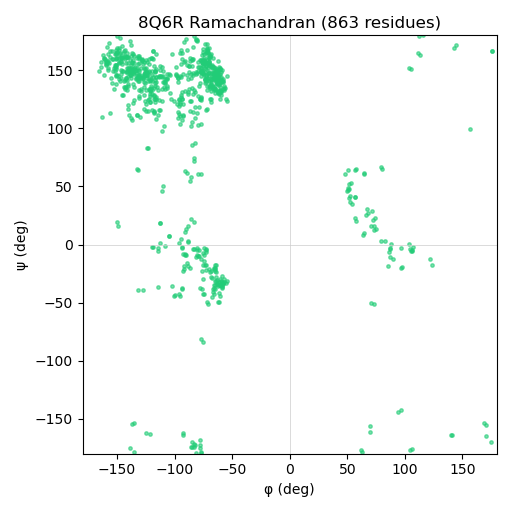3 115 ? 49.68979 13.57296 46.28594 1.000 46.73182 369 HIS D O 1
ATOM 6862 N N . CYS D 3 116 ? 50.42662 14.47302 48.21496 1.000 40.98998 370 CYS D N 1
ATOM 6863 C CA . CYS D 3 116 ? 51.67495 14.83223 47.57545 1.000 38.21512 370 CYS D CA 1
ATOM 6864 C C . CYS D 3 116 ? 52.70837 14.92798 48.66644 1.000 39.29901 370 CYS D C 1
ATOM 6865 O O . CYS D 3 116 ? 52.35668 15.19132 49.83242 1.000 42.11770 370 CYS D O 1
ATOM 6872 N N . TYR D 3 117 ? 53.97836 14.72948 48.28710 1.000 41.80273 371 TYR D N 1
ATOM 6873 C CA . TYR D 3 117 ? 55.09235 15.06614 49.16900 1.000 43.66110 371 TYR D CA 1
ATOM 6874 C C . TYR D 3 117 ? 55.75396 16.30002 48.56181 1.000 42.63279 371 TYR D C 1
ATOM 6875 O O . TYR D 3 117 ? 55.93218 16.35770 47.34118 1.000 42.32278 371 TYR D O 1
ATOM 6893 N N . SER D 3 118 ? 56.20532 17.23430 49.40855 1.000 43.33701 372 SER D N 1
ATOM 6894 C CA . SER D 3 118 ? 56.83760 18.42783 48.87129 1.000 41.32091 372 SER D CA 1
ATOM 6895 C C . SER D 3 118 ? 58.34146 18.23189 48.85331 1.000 42.78242 372 SER D C 1
ATOM 6896 O O . SER D 3 118 ? 58.93534 18.03418 49.91783 1.000 43.22139 372 SER D O 1
ATOM 6904 N N . ILE D 3 119 ? 58.94723 18.35519 47.66970 1.000 43.89128 373 ILE D N 1
ATOM 6905 C CA . ILE D 3 119 ? 60.39985 18.48403 47.56286 1.000 48.15521 373 ILE D CA 1
ATOM 6906 C C . ILE D 3 119 ? 60.80312 19.86430 47.05603 1.000 48.53881 373 ILE D C 1
ATOM 6907 O O . ILE D 3 119 ? 61.90193 20.01823 46.53600 1.000 47.58542 373 ILE D O 1
ATOM 6923 N N . GLN D 3 120 ? 59.89064 20.84022 47.15395 1.000 47.03276 374 GLN D N 1
ATOM 6924 C CA . GLN D 3 120 ? 60.20154 22.21312 46.75219 1.000 51.25838 374 GLN D CA 1
ATOM 6925 C C . GLN D 3 120 ? 61.46245 22.69987 47.49092 1.000 49.72474 374 GLN D C 1
ATOM 6926 O O . GLN D 3 120 ? 61.52751 22.68976 48.71454 1.000 50.51602 374 GLN D O 1
ATOM 6940 N N . HIS D 3 121 ? 62.44615 23.11228 46.70919 1.000 52.89548 375 HIS D N 1
ATOM 6941 C CA . HIS D 3 121 ? 63.75239 23.60024 47.14713 1.000 54.67301 375 HIS D CA 1
ATOM 6942 C C . HIS D 3 121 ? 64.50204 22.60678 48.01611 1.000 55.71930 375 HIS D C 1
ATOM 6943 O O . HIS D 3 121 ? 65.39295 23.02560 48.75359 1.000 57.75593 375 HIS D O 1
ATOM 6957 N N . CYS D 3 122 ? 64.20275 21.30405 47.93558 1.000 51.70616 376 CYS D N 1
ATOM 6958 C CA . CYS D 3 122 ? 64.98222 20.37225 48.76592 1.000 49.85440 376 CYS D CA 1
ATOM 6959 C C . CYS D 3 122 ? 66.28910 20.00465 48.08343 1.000 55.50722 376 CYS D C 1
ATOM 6960 O O . CYS D 3 122 ? 66.29673 19.65535 46.89825 1.000 50.27364 376 CYS D O 1
ATOM 6967 N N . PRO D 3 123 ? 67.40492 20.05094 48.79991 1.000 49.43828 377 PRO D N 1
ATOM 6968 C CA . PRO D 3 123 ? 68.62935 19.48734 48.22338 1.000 52.55020 377 PRO D CA 1
ATOM 6969 C C . PRO D 3 123 ? 68.48443 17.98119 48.06750 1.000 50.07858 377 PRO D C 1
ATOM 6970 O O . PRO D 3 123 ? 68.03430 17.27841 48.96587 1.000 51.78048 377 PRO D O 1
ATOM 6981 N N . LEU D 3 124 ? 68.88436 17.49039 46.91443 1.000 49.19230 378 LEU D N 1
ATOM 6982 C CA . LEU D 3 124 ? 68.86852 16.06754 46.65766 1.000 53.19772 378 LEU D CA 1
ATOM 6983 C C . LEU D 3 124 ? 70.12458 15.75865 45.86345 1.000 54.69995 378 LEU D C 1
ATOM 6984 O O . LEU D 3 124 ? 70.55623 16.56909 45.04625 1.000 54.72347 378 LEU D O 1
ATOM 7000 N N . LYS D 3 125 ? 70.66208 14.56042 46.05701 1.000 46.32123 379 LYS D N 1
ATOM 7001 C CA . LYS D 3 125 ? 71.76782 14.09520 45.22631 1.000 56.47235 379 LYS D CA 1
ATOM 7002 C C . LYS D 3 125 ? 71.29292 14.00431 43.77748 1.000 55.48378 379 LYS D C 1
ATOM 7003 O O . LYS D 3 125 ? 70.18378 13.54360 43.50828 1.000 49.50732 379 LYS D O 1
ATOM 7022 N N . GLY D 3 126 ? 72.14807 14.44526 42.85755 1.000 48.00669 380 GLY D N 1
ATOM 7023 C CA . GLY D 3 126 ? 71.80540 14.45953 41.44543 1.000 53.40630 380 GLY D CA 1
ATOM 7024 C C . GLY D 3 126 ? 72.78823 13.61558 40.67101 1.000 52.58556 380 GLY D C 1
ATOM 7025 O O . GLY D 3 126 ? 73.88219 13.31557 41.17244 1.000 46.33061 380 GLY D O 1
ATOM 7029 N N . SER D 3 127 ? 72.39704 13.20280 39.46638 1.000 45.16184 381 SER D N 1
ATOM 7030 C CA . SER D 3 127 ? 73.30260 12.60959 38.48183 1.000 53.39607 381 SER D CA 1
ATOM 7031 C C . SER D 3 127 ? 72.92409 13.11323 37.08570 1.000 53.29769 381 SER D C 1
ATOM 7032 O O . SER D 3 127 ? 71.77167 13.39950 36.81090 1.000 53.49078 381 SER D O 1
ATOM 7040 N N . TRP D 3 128 ? 73.92730 13.21453 36.20904 1.000 56.56610 382 TRP D N 1
ATOM 7041 C CA . TRP D 3 128 ? 73.71326 13.75701 34.87742 1.000 58.12639 382 TRP D CA 1
ATOM 7042 C C . TRP D 3 128 ? 73.06314 12.72718 33.97804 1.000 56.13152 382 TRP D C 1
ATOM 7043 O O . TRP D 3 128 ? 73.61757 11.64789 33.75971 1.000 50.44860 382 TRP D O 1
ATOM 7063 N N . SER D 3 129 ? 71.92437 13.10021 33.38373 1.000 50.88232 383 SER D N 1
ATOM 7064 C CA . SER D 3 129 ? 71.23714 12.24343 32.43376 1.000 53.48353 383 SER D CA 1
ATOM 7065 C C . SER D 3 129 ? 72.01895 12.16708 31.11796 1.000 60.62745 383 SER D C 1
ATOM 7066 O O . SER D 3 129 ? 72.80924 13.04648 30.77020 1.000 59.57158 383 SER D O 1
ATOM 7074 N N . GLU D 3 130 ? 71.75053 11.11106 30.36171 1.000 60.94483 384 GLU D N 1
ATOM 7075 C CA . GLU D 3 130 ? 72.24630 11.06819 28.99208 1.000 67.92817 384 GLU D CA 1
ATOM 7076 C C . GLU D 3 130 ? 71.48778 12.09281 28.16804 1.000 56.91456 384 GLU D C 1
ATOM 7077 O O . GLU D 3 130 ? 70.50201 12.67745 28.63704 1.000 56.69701 384 GLU D O 1
ATOM 7089 N N . TRP D 3 131 ? 71.97356 12.33942 26.94483 1.000 62.67639 385 TRP D N 1
ATOM 7090 C CA . TRP D 3 131 ? 71.35038 13.33071 26.05800 1.000 61.81355 385 TRP D CA 1
ATOM 7091 C C . TRP D 3 131 ? 69.89044 12.98163 25.80482 1.000 58.20936 385 TRP D C 1
ATOM 7092 O O . TRP D 3 131 ? 69.55777 11.83434 25.50887 1.000 51.70517 385 TRP D O 1
ATOM 7112 N N . SER D 3 132 ? 69.02724 13.98143 25.91066 1.000 53.44340 386 SER D N 1
ATOM 7113 C CA . SER D 3 132 ? 67.67287 13.83927 25.40430 1.000 52.18893 386 SER D CA 1
ATOM 7114 C C . SER D 3 132 ? 67.70768 13.78126 23.88159 1.000 52.66504 386 SER D C 1
ATOM 7115 O O . SER D 3 132 ? 68.71037 14.10789 23.23104 1.000 53.40368 386 SER D O 1
ATOM 7123 N N . THR D 3 133 ? 66.63211 13.28324 23.30547 1.000 57.97133 387 THR D N 1
ATOM 7124 C CA . THR D 3 133 ? 66.51880 13.34044 21.84966 1.000 66.80954 387 THR D CA 1
ATOM 7125 C C . THR D 3 133 ? 66.36865 14.79936 21.41973 1.000 62.78100 387 THR D C 1
ATOM 7126 O O . THR D 3 133 ? 65.94359 15.66250 22.20242 1.000 59.72842 387 THR D O 1
ATOM 7137 N N . TRP D 3 134 ? 66.77800 15.08435 20.19428 1.000 55.75293 388 TRP D N 1
ATOM 7138 C CA . TRP D 3 134 ? 66.64800 16.44646 19.68492 1.000 58.13324 388 TRP D CA 1
ATOM 7139 C C . TRP D 3 134 ? 65.17966 16.87814 19.73133 1.000 59.01356 388 TRP D C 1
ATOM 7140 O O . TRP D 3 134 ? 64.28245 16.06270 19.52158 1.000 55.14880 388 TRP D O 1
ATOM 7160 N N . GLY D 3 135 ? 64.94272 18.14694 20.09146 1.000 52.16187 389 GLY D N 1
ATOM 7161 C CA . GLY D 3 135 ? 63.60647 18.71919 20.14292 1.000 52.13133 389 GLY D CA 1
ATOM 7162 C C . GLY D 3 135 ? 63.17085 19.23189 18.77199 1.000 48.22230 389 GLY D C 1
ATOM 7163 O O . GLY D 3 135 ? 63.82075 18.99104 17.75122 1.000 49.63525 389 GLY D O 1
ATOM 7167 N N . LEU D 3 136 ? 62.05794 19.95604 18.75632 1.000 49.04321 390 LEU D N 1
ATOM 7168 C CA . LEU D 3 136 ? 61.57531 20.59608 17.53940 1.000 53.73043 390 LEU D CA 1
ATOM 7169 C C . LEU D 3 136 ? 62.48668 21.75696 17.13908 1.000 52.22556 390 LEU D C 1
ATOM 7170 O O . LEU D 3 136 ? 63.23374 22.30866 17.94613 1.000 51.11173 390 LEU D O 1
ATOM 7186 N N . CYS D 3 137 ? 62.45098 22.08704 15.85014 1.000 48.38235 391 CYS D N 1
ATOM 7187 C CA . CYS D 3 137 ? 63.16024 23.25197 15.35343 1.000 51.11977 391 CYS D CA 1
ATOM 7188 C C . CYS D 3 137 ? 62.38810 24.50923 15.71459 1.000 54.29933 391 CYS D C 1
ATOM 7189 O O . CYS D 3 137 ? 61.20866 24.62295 15.38592 1.000 53.56140 391 CYS D O 1
ATOM 7196 N N . MET D 3 138 ? 63.07704 25.46774 16.35831 1.000 51.38400 392 MET D N 1
ATOM 7197 C CA . MET D 3 138 ? 62.38509 26.64352 16.87343 1.000 56.52676 392 MET D CA 1
ATOM 7198 C C . MET D 3 138 ? 63.11627 27.91352 16.46153 1.000 49.79522 392 MET D C 1
ATOM 7199 O O . MET D 3 138 ? 64.34375 27.92275 16.40966 1.000 52.38175 392 MET D O 1
ATOM 7213 N N . PRO D 3 139 ? 62.37381 28.99097 16.13750 1.000 51.12703 393 PRO D N 1
ATOM 7214 C CA . PRO D 3 139 ? 60.91610 29.11392 15.78841 1.000 54.90350 393 PRO D CA 1
ATOM 7215 C C . PRO D 3 139 ? 60.55328 28.31061 14.51601 1.000 55.39941 393 PRO D C 1
ATOM 7216 O O . PRO D 3 139 ? 61.35493 28.30818 13.61886 1.000 55.81530 393 PRO D O 1
ATOM 7227 N N . PRO D 3 140 ? 59.39759 27.64246 14.46317 1.000 57.49966 394 PRO D N 1
ATOM 7228 C CA . PRO D 3 140 ? 59.06759 26.81129 13.28369 1.000 51.78037 394 PRO D CA 1
ATOM 7229 C C . PRO D 3 140 ? 59.02281 27.57012 11.98649 1.000 54.33615 394 PRO D C 1
ATOM 7230 O O . PRO D 3 140 ? 59.30213 26.99245 10.92905 1.000 52.47081 394 PRO D O 1
ATOM 7241 N N . CYS D 3 141 ? 58.64239 28.84580 12.04882 1.000 58.14657 395 CYS D N 1
ATOM 7242 C CA . CYS D 3 141 ? 58.45768 29.65123 10.85822 1.000 59.48063 395 CYS D CA 1
ATOM 7243 C C . CYS D 3 141 ? 59.36179 30.87413 10.80514 1.000 64.65820 395 CYS D C 1
ATOM 7244 O O . CYS D 3 141 ? 59.26579 31.64152 9.84239 1.000 62.38003 395 CYS D O 1
ATOM 7251 N N . GLY D 3 142 ? 60.17248 31.11368 11.83860 1.000 68.63400 396 GLY D N 1
ATOM 7252 C CA . GLY D 3 142 ? 60.93579 32.33521 11.94064 1.000 68.71124 396 GLY D CA 1
ATOM 7253 C C . GLY D 3 142 ? 62.27935 32.12637 11.31021 1.000 76.30868 396 GLY D C 1
ATOM 7254 O O . GLY D 3 142 ? 62.61078 31.00528 10.91904 1.000 80.40356 396 GLY D O 1
ATOM 7258 N N . PRO D 3 143 ? 63.09074 33.17469 11.20304 1.000 75.74620 397 PRO D N 1
ATOM 7259 C CA . PRO D 3 143 ? 64.40654 32.99382 10.58504 1.000 80.54105 397 PRO D CA 1
ATOM 7260 C C . PRO D 3 143 ? 65.28100 32.04355 11.39275 1.000 77.95744 397 PRO D C 1
ATOM 7261 O O . PRO D 3 143 ? 65.23969 32.01193 12.62682 1.000 72.94777 397 PRO D O 1
ATOM 7272 N N . ASN D 3 144 ? 66.06540 31.24822 10.65860 1.000 74.69572 398 ASN D N 1
ATOM 7273 C CA . ASN D 3 144 ? 67.08851 30.38601 11.16083 1.000 64.43999 398 ASN D CA 1
ATOM 7274 C C . ASN D 3 144 ? 66.68272 29.42040 12.32515 1.000 65.01528 398 ASN D C 1
ATOM 7275 O O . ASN D 3 144 ? 67.18024 29.53941 13.41457 1.000 64.68193 398 ASN D O 1
ATOM 7286 N N . PRO D 3 145 ? 65.76505 28.49803 12.02595 1.000 60.16871 399 PRO D N 1
ATOM 7287 C CA . PRO D 3 145 ? 65.36279 27.57594 13.09326 1.000 55.77164 399 PRO D CA 1
ATOM 7288 C C . PRO D 3 145 ? 66.52125 26.71794 13.57034 1.000 56.45424 399 PRO D C 1
ATOM 7289 O O . PRO D 3 145 ? 67.38943 26.33424 12.79960 1.000 49.15540 399 PRO D O 1
ATOM 7300 N N . THR D 3 146 ? 66.51462 26.44508 14.86867 1.000 57.61666 400 THR D N 1
ATOM 7301 C CA . THR D 3 146 ? 67.46936 25.57188 15.52119 1.000 59.01403 400 THR D CA 1
ATOM 7302 C C . THR D 3 146 ? 66.72814 24.65943 16.47975 1.000 61.29998 400 THR D C 1
ATOM 7303 O O . THR D 3 146 ? 65.65497 25.01233 17.00176 1.000 55.21679 400 THR D O 1
ATOM 7314 N N . ARG D 3 147 ? 67.30566 23.47408 16.67007 1.000 50.23814 401 ARG D N 1
ATOM 7315 C CA . ARG D 3 147 ? 66.79599 22.47850 17.58382 1.000 50.12815 401 ARG D CA 1
ATOM 7316 C C . ARG D 3 147 ? 67.84592 22.18272 18.64684 1.000 55.14107 401 ARG D C 1
ATOM 7317 O O . ARG D 3 147 ? 69.03702 22.39063 18.42193 1.000 52.09368 401 ARG D O 1
ATOM 7338 N N . ALA D 3 148 ? 67.39324 21.60656 19.75287 1.000 53.23154 402 ALA D N 1
ATOM 7339 C CA . ALA D 3 148 ? 68.24401 21.48342 20.92878 1.000 47.63814 402 ALA D CA 1
ATOM 7340 C C . ALA D 3 148 ? 68.09791 20.10879 21.55551 1.000 48.89118 402 ALA D C 1
ATOM 7341 O O . ALA D 3 148 ? 67.07391 19.43493 21.44015 1.000 45.25262 402 ALA D O 1
ATOM 7348 N N . ARG D 3 149 ? 69.12678 19.72585 22.30317 1.000 49.49550 403 ARG D N 1
ATOM 7349 C CA . ARG D 3 149 ? 69.02942 18.56527 23.16644 1.000 48.29991 403 ARG D CA 1
ATOM 7350 C C . ARG D 3 149 ? 69.78816 18.92614 24.42822 1.000 49.21199 403 ARG D C 1
ATOM 7351 O O . ARG D 3 149 ? 70.61648 19.85804 24.40797 1.000 45.25622 403 ARG D O 1
ATOM 7372 N N . GLN D 3 150 ? 69.50710 18.18441 25.49459 1.000 48.41742 404 GLN D N 1
ATOM 7373 C CA . GLN D 3 150 ? 70.03737 18.54360 26.81057 1.000 49.96558 404 GLN D CA 1
ATOM 7374 C C . GLN D 3 150 ? 70.47348 17.31625 27.57405 1.000 47.24424 404 GLN D C 1
ATOM 7375 O O . GLN D 3 150 ? 69.92495 16.23044 27.38734 1.000 46.57390 404 GLN D O 1
ATOM 7389 N N . ARG D 3 151 ? 71.46201 17.52099 28.46800 1.000 48.71387 405 ARG D N 1
ATOM 7390 C CA . ARG D 3 151 ? 71.71271 16.66197 29.61480 1.000 45.31287 405 ARG D CA 1
ATOM 7391 C C . ARG D 3 151 ? 71.30188 17.44678 30.86024 1.000 46.54938 405 ARG D C 1
ATOM 7392 O O . ARG D 3 151 ? 71.59396 18.64771 30.97420 1.000 48.65700 405 ARG D O 1
ATOM 7413 N N . LEU D 3 152 ? 70.66828 16.75594 31.79492 1.000 45.03442 406 LEU D N 1
ATOM 7414 C CA . LEU D 3 152 ? 70.10364 17.37290 32.97030 1.000 47.41330 406 LEU D CA 1
ATOM 7415 C C . LEU D 3 152 ? 70.62975 16.74969 34.23906 1.000 47.89869 406 LEU D C 1
ATOM 7416 O O . LEU D 3 152 ? 70.74408 15.51252 34.34540 1.000 47.25861 406 LEU D O 1
ATOM 7432 N N . CYS D 3 153 ? 70.81799 17.58631 35.24290 1.000 47.15720 407 CYS D N 1
ATOM 7433 C CA . CYS D 3 153 ? 71.20899 17.08109 36.55972 1.000 47.65789 407 CYS D CA 1
ATOM 7434 C C . CYS D 3 153 ? 69.92416 16.56833 37.20031 1.000 45.90530 407 CYS D C 1
ATOM 7435 O O . CYS D 3 153 ? 69.08621 17.35663 37.62222 1.000 46.09371 407 CYS D O 1
ATOM 7442 N N . THR D 3 154 ? 69.74747 15.24354 37.20362 1.000 45.66577 408 THR D N 1
ATOM 7443 C CA . THR D 3 154 ? 68.46935 14.62972 37.56045 1.000 47.46905 408 THR D CA 1
ATOM 7444 C C . THR D 3 154 ? 68.46837 14.22817 39.02401 1.000 48.19925 408 THR D C 1
ATOM 7445 O O . THR D 3 154 ? 69.35925 13.50446 39.45282 1.000 50.16086 408 THR D O 1
ATOM 7456 N N . PRO D 3 155 ? 67.49747 14.70606 39.83007 1.000 48.66911 409 PRO D N 1
ATOM 7457 C CA . PRO D 3 155 ? 67.51229 14.36998 41.26570 1.000 53.21162 409 PRO D CA 1
ATOM 7458 C C . PRO D 3 155 ? 67.19154 12.92262 41.54765 1.000 49.18091 409 PRO D C 1
ATOM 7459 O O . PRO D 3 155 ? 66.37314 12.30964 40.89744 1.000 48.29989 409 PRO D O 1
ATOM 7470 N N . LEU D 3 156 ? 67.78921 12.40474 42.60831 1.000 48.49278 410 LEU D N 1
ATOM 7471 C CA . LEU D 3 156 ? 67.40119 11.11682 43.18558 1.000 50.75289 410 LEU D CA 1
ATOM 7472 C C . LEU D 3 156 ? 66.22868 11.36044 44.12092 1.000 48.63590 410 LEU D C 1
ATOM 7473 O O . LEU D 3 156 ? 66.36720 12.00624 45.15987 1.000 44.15882 410 LEU D O 1
ATOM 7489 N N . LEU D 3 157 ? 65.06468 10.84199 43.78584 1.000 49.34467 411 LEU D N 1
ATOM 7490 C CA . LEU D 3 157 ? 63.87689 11.09314 44.62171 1.000 47.80512 411 LEU D CA 1
ATOM 7491 C C . LEU D 3 157 ? 63.99324 10.28095 45.90379 1.000 45.79495 411 LEU D C 1
ATOM 7492 O O . LEU D 3 157 ? 64.49108 9.14275 45.88236 1.000 48.27033 411 LEU D O 1
ATOM 7508 N N . PRO D 3 158 ? 63.56989 10.82694 47.04181 1.000 46.18986 412 PRO D N 1
ATOM 7509 C CA . PRO D 3 158 ? 63.62643 10.05433 48.27590 1.000 52.02643 412 PRO D CA 1
ATOM 7510 C C . PRO D 3 158 ? 62.73747 8.83631 48.22125 1.000 57.84612 412 PRO D C 1
ATOM 7511 O O . PRO D 3 158 ? 61.75592 8.81185 47.48466 1.000 54.97372 412 PRO D O 1
ATOM 7522 N N . LYS D 3 159 ? 63.14183 7.77656 48.91944 1.000 55.02232 413 LYS D N 1
ATOM 7523 C CA . LYS D 3 159 ? 62.47621 6.48028 48.75782 1.000 64.97348 413 LYS D CA 1
ATOM 7524 C C . LYS D 3 159 ? 61.31795 6.30348 49.74937 1.000 65.73146 413 LYS D C 1
ATOM 7525 O O . LYS D 3 159 ? 61.32532 5.46932 50.64764 1.000 62.73157 413 LYS D O 1
ATOM 7544 N N . TYR D 3 160 ? 60.32042 7.17235 49.59001 1.000 56.94938 414 TYR D N 1
ATOM 7545 C CA . TYR D 3 160 ? 59.10081 7.15414 50.39072 1.000 56.26367 414 TYR D CA 1
ATOM 7546 C C . TYR D 3 160 ? 58.08589 6.20219 49.76253 1.000 58.05451 414 TYR D C 1
ATOM 7547 O O . TYR D 3 160 ? 58.20523 5.83734 48.59101 1.000 64.15237 414 TYR D O 1
ATOM 7565 N N . PRO D 3 161 ? 57.08088 5.74393 50.51852 1.000 59.25848 415 PRO D N 1
ATOM 7566 C CA . PRO D 3 161 ? 56.01870 4.91451 49.88830 1.000 62.26410 415 PRO D CA 1
ATOM 7567 C C . PRO D 3 161 ? 55.28372 5.69084 48.80922 1.000 60.88032 415 PRO D C 1
ATOM 7568 O O . PRO D 3 161 ? 54.99704 6.87972 48.99576 1.000 59.24496 415 PRO D O 1
ATOM 7579 N N . PRO D 3 162 ? 54.96441 5.06312 47.66141 1.000 62.46406 416 PRO D N 1
ATOM 7580 C CA . PRO D 3 162 ? 54.15973 5.77538 46.66017 1.000 63.42878 416 PRO D CA 1
ATOM 7581 C C . PRO D 3 162 ? 52.69758 5.90112 47.02144 1.000 63.99093 416 PRO D C 1
ATOM 7582 O O . PRO D 3 162 ? 51.98014 6.66350 46.35945 1.000 66.58947 416 PRO D O 1
ATOM 7593 N N . THR D 3 163 ? 52.22892 5.13880 48.00226 1.000 66.16144 417 THR D N 1
ATOM 7594 C CA . THR D 3 163 ? 50.83350 5.17952 48.41561 1.000 67.55892 417 THR D CA 1
ATOM 7595 C C . THR D 3 163 ? 50.80325 5.14585 49.93441 1.000 77.67259 417 THR D C 1
ATOM 7596 O O . THR D 3 163 ? 51.68623 4.56202 50.56986 1.000 86.36642 417 THR D O 1
ATOM 7607 N N . VAL D 3 164 ? 49.79293 5.79064 50.51325 1.000 85.86352 418 VAL D N 1
ATOM 7608 C CA . VAL D 3 164 ? 49.66089 5.92203 51.96315 1.000 96.24261 418 VAL D CA 1
ATOM 7609 C C . VAL D 3 164 ? 48.18204 5.81528 52.31831 1.000 104.44307 418 VAL D C 1
ATOM 7610 O O . VAL D 3 164 ? 47.32425 6.29573 51.57092 1.000 99.37238 418 VAL D O 1
ATOM 7623 N N . SER D 3 165 ? 47.88931 5.17861 53.46466 1.000 111.53542 419 SER D N 1
ATOM 7624 C CA . SER D 3 165 ? 46.55727 5.18803 54.06296 1.000 108.39558 419 SER D CA 1
ATOM 7625 C C . SER D 3 165 ? 46.52959 6.28525 55.11618 1.000 110.21672 419 SER D C 1
ATOM 7626 O O . SER D 3 165 ? 47.22694 6.20046 56.13358 1.000 106.55323 419 SER D O 1
ATOM 7634 N N . MET D 3 166 ? 45.74639 7.32362 54.85151 1.000 113.81723 420 MET D N 1
ATOM 7635 C CA . MET D 3 166 ? 45.59025 8.42826 55.78405 1.000 114.20681 420 MET D CA 1
ATOM 7636 C C . MET D 3 166 ? 44.69440 8.08411 56.96911 1.000 110.58133 420 MET D C 1
ATOM 7637 O O . MET D 3 166 ? 44.82332 8.72678 58.01686 1.000 109.56917 420 MET D O 1
ATOM 7651 N N . VAL D 3 167 ? 43.81654 7.08079 56.83272 1.000 114.78551 421 VAL D N 1
ATOM 7652 C CA . VAL D 3 167 ? 42.80758 6.74548 57.83157 1.000 115.01780 421 VAL D CA 1
ATOM 7653 C C . VAL D 3 167 ? 43.08458 5.32981 58.32354 1.000 117.14004 421 VAL D C 1
ATOM 7654 O O . VAL D 3 167 ? 43.67966 4.51959 57.60303 1.000 117.70542 421 VAL D O 1
ATOM 7667 N N . GLU D 3 168 ? 42.65747 5.03584 59.56573 1.000 116.28332 422 GLU D N 1
ATOM 7668 C CA . GLU D 3 168 ? 42.81390 3.69046 60.11743 1.000 124.16239 422 GLU D CA 1
ATOM 7669 C C . GLU D 3 168 ? 42.06210 2.67325 59.26000 1.000 137.35730 422 GLU D C 1
ATOM 7670 O O . GLU D 3 168 ? 42.49087 1.51630 59.14367 1.000 135.84790 422 GLU D O 1
ATOM 7682 N N . GLY D 3 169 ? 40.92094 3.06776 58.70342 1.000 131.99980 423 GLY D N 1
ATOM 7683 C CA . GLY D 3 169 ? 40.25536 2.22790 57.73377 1.000 119.64801 423 GLY D CA 1
ATOM 7684 C C . GLY D 3 169 ? 41.08297 2.12204 56.46881 1.000 119.73596 423 GLY D C 1
ATOM 7685 O O . GLY D 3 169 ? 41.76754 3.06648 56.06164 1.000 118.20283 423 GLY D O 1
ATOM 7689 N N . GLN D 3 170 ? 40.98432 0.96926 55.81551 1.000 123.68920 424 GLN D N 1
ATOM 7690 C CA . GLN D 3 170 ? 41.88424 0.67844 54.70879 1.000 130.88430 424 GLN D CA 1
ATOM 7691 C C . GLN D 3 170 ? 41.57583 1.61157 53.54557 1.000 119.67417 424 GLN D C 1
ATOM 7692 O O . GLN D 3 170 ? 40.43355 2.04047 53.34959 1.000 127.73440 424 GLN D O 1
ATOM 7706 N N . GLY D 3 171 ? 42.61887 1.95433 52.79528 1.000 111.97301 425 GLY D N 1
ATOM 7707 C CA . GLY D 3 171 ? 42.46337 2.82402 51.64596 1.000 126.66943 425 GLY D CA 1
ATOM 7708 C C . GLY D 3 171 ? 43.74672 3.54091 51.29134 1.000 116.27431 425 GLY D C 1
ATOM 7709 O O . GLY D 3 171 ? 44.07963 4.54654 51.92094 1.000 122.55701 425 GLY D O 1
ATOM 7713 N N . GLU D 3 172 ? 44.47083 3.02693 50.29147 1.000 114.16478 426 GLU D N 1
ATOM 7714 C CA . GLU D 3 172 ? 45.80574 3.51288 49.92811 1.000 108.36517 426 GLU D CA 1
ATOM 7715 C C . GLU D 3 172 ? 45.68240 4.52256 48.79840 1.000 104.23435 426 GLU D C 1
ATOM 7716 O O . GLU D 3 172 ? 45.48726 4.15259 47.64055 1.000 107.47262 426 GLU D O 1
ATOM 7728 N N . LYS D 3 173 ? 45.81600 5.80892 49.12727 1.000 101.54774 427 LYS D N 1
ATOM 7729 C CA . LYS D 3 173 ? 45.78723 6.87930 48.13604 1.000 93.14285 427 LYS D CA 1
ATOM 7730 C C . LYS D 3 173 ? 47.19260 7.04927 47.57844 1.000 81.44942 427 LYS D C 1
ATOM 7731 O O . LYS D 3 173 ? 48.16406 6.95351 48.32837 1.000 83.26910 427 LYS D O 1
ATOM 7750 N N . ASN D 3 174 ? 47.30623 7.35040 46.28515 1.000 72.39124 428 ASN D N 1
ATOM 7751 C CA . ASN D 3 174 ? 48.62232 7.62265 45.72917 1.000 70.52864 428 ASN D CA 1
ATOM 7752 C C . ASN D 3 174 ? 49.17538 8.89799 46.35848 1.000 69.97096 428 ASN D C 1
ATOM 7753 O O . ASN D 3 174 ? 48.42093 9.75715 46.82047 1.000 64.18418 428 ASN D O 1
ATOM 7762 N N . VAL D 3 175 ? 50.50451 8.99748 46.42010 1.000 64.35629 429 VAL D N 1
ATOM 7763 C CA . VAL D 3 175 ? 51.16836 10.21373 46.86640 1.000 53.28339 429 VAL D CA 1
ATOM 7764 C C . VAL D 3 175 ? 52.23455 10.53770 45.82830 1.000 54.10688 429 VAL D C 1
ATOM 7765 O O . VAL D 3 175 ? 53.07286 9.68079 45.52697 1.000 62.03512 429 VAL D O 1
ATOM 7778 N N . THR D 3 176 ? 52.22435 11.76984 45.31834 1.000 52.10425 430 THR D N 1
ATOM 7779 C CA . THR D 3 176 ? 53.08255 12.17182 44.21728 1.000 46.06283 430 THR D CA 1
ATOM 7780 C C . THR D 3 176 ? 54.05084 13.25953 44.64125 1.000 47.67867 430 THR D C 1
ATOM 7781 O O . THR D 3 176 ? 53.66311 14.23075 45.26216 1.000 44.77663 430 THR D O 1
ATOM 7792 N N . PHE D 3 177 ? 55.28326 13.16255 44.20066 1.000 46.30345 431 PHE D N 1
ATOM 7793 C CA . PHE D 3 177 ? 56.22965 14.22988 44.51325 1.000 39.26044 431 PHE D CA 1
ATOM 7794 C C . PHE D 3 177 ? 55.86492 15.47655 43.76472 1.000 44.14546 431 PHE D C 1
ATOM 7795 O O . PHE D 3 177 ? 55.58759 15.41795 42.58534 1.000 46.27088 431 PHE D O 1
ATOM 7812 N N . TRP D 3 178 ? 55.90745 16.59442 44.45071 1.000 37.83526 432 TRP D N 1
ATOM 7813 C CA . TRP D 3 178 ? 55.67538 17.89412 43.86096 1.000 35.34455 432 TRP D CA 1
ATOM 7814 C C . TRP D 3 178 ? 56.76992 18.87346 44.27113 1.000 40.34168 432 TRP D C 1
ATOM 7815 O O . TRP D 3 178 ? 57.16557 18.90693 45.43304 1.000 41.77247 432 TRP D O 1
ATOM 7836 N N . GLY D 3 179 ? 57.14040 19.75632 43.35505 1.000 38.73314 433 GLY D N 1
ATOM 7837 C CA . GLY D 3 179 ? 57.96480 20.91904 43.59785 1.000 47.85393 433 GLY D CA 1
ATOM 7838 C C . GLY D 3 179 ? 59.30592 20.77719 42.90420 1.000 46.88932 433 GLY D C 1
ATOM 7839 O O . GLY D 3 179 ? 59.70763 19.68054 42.48321 1.000 43.78310 433 GLY D O 1
ATOM 7843 N N . ARG D 3 180 ? 60.01532 21.91668 42.75235 1.000 46.94216 434 ARG D N 1
ATOM 7844 C CA . ARG D 3 180 ? 61.28778 21.90473 42.04395 1.000 46.17653 434 ARG D CA 1
ATOM 7845 C C . ARG D 3 180 ? 62.40412 21.71527 43.07051 1.000 41.22609 434 ARG D C 1
ATOM 7846 O O . ARG D 3 180 ? 62.63874 22.62429 43.89364 1.000 45.43306 434 ARG D O 1
ATOM 7867 N N . PRO D 3 181 ? 63.08319 20.58027 43.08813 1.000 41.25913 435 PRO D N 1
ATOM 7868 C CA . PRO D 3 181 ? 64.15056 20.42462 44.09200 1.000 43.14280 435 PRO D CA 1
ATOM 7869 C C . PRO D 3 181 ? 65.45362 21.08701 43.63289 1.000 44.05230 435 PRO D C 1
ATOM 7870 O O . PRO D 3 181 ? 65.49550 21.71056 42.58184 1.000 43.06283 435 PRO D O 1
ATOM 7881 N N . LEU D 3 182 ? 66.53407 20.88873 44.36462 1.000 43.09101 436 LEU D N 1
ATOM 7882 C CA . LEU D 3 182 ? 67.81528 21.52310 44.05173 1.000 47.73606 436 LEU D CA 1
ATOM 7883 C C . LEU D 3 182 ? 68.79149 20.36525 43.92075 1.000 46.90320 436 LEU D C 1
ATOM 7884 O O . LEU D 3 182 ? 69.37126 19.93501 44.91874 1.000 42.82475 436 LEU D O 1
ATOM 7900 N N . PRO D 3 183 ? 68.84829 19.72533 42.75579 1.000 44.43167 437 PRO D N 1
ATOM 7901 C CA . PRO D 3 183 ? 69.71162 18.54835 42.61984 1.000 47.18285 437 PRO D CA 1
ATOM 7902 C C . PRO D 3 183 ? 71.16622 18.97696 42.59630 1.000 49.56287 437 PRO D C 1
ATOM 7903 O O . PRO D 3 183 ? 71.50058 20.00977 42.02975 1.000 43.15046 437 PRO D O 1
ATOM 7914 N N . ARG D 3 184 ? 72.03061 18.14208 43.16785 1.000 43.90727 438 ARG D N 1
ATOM 7915 C CA . ARG D 3 184 ? 73.45290 18.42024 43.32573 1.000 53.51296 438 ARG D CA 1
ATOM 7916 C C . ARG D 3 184 ? 74.27796 17.46377 42.47638 1.000 54.37610 438 ARG D C 1
ATOM 7917 O O . ARG D 3 184 ? 74.27410 16.25732 42.72443 1.000 55.51580 438 ARG D O 1
ATOM 7938 N N . CYS D 3 185 ? 74.98220 18.00875 41.48861 1.000 56.82249 439 CYS D N 1
ATOM 7939 C CA . CYS D 3 185 ? 75.92323 17.27605 40.65851 1.000 55.05678 439 CYS D CA 1
ATOM 7940 C C . CYS D 3 185 ? 77.21356 18.08714 40.57247 1.000 57.88331 439 CYS D C 1
ATOM 7941 O O . CYS D 3 185 ? 77.18089 19.31994 40.63864 1.000 53.58986 439 CYS D O 1
ATOM 7948 N N . GLU D 3 186 ? 78.34954 17.42422 40.38215 1.000 63.58627 440 GLU D N 1
ATOM 7949 C CA . GLU D 3 186 ? 79.52573 18.17785 39.98378 1.000 60.12910 440 GLU D CA 1
ATOM 7950 C C . GLU D 3 186 ? 79.28959 18.71106 38.58000 1.000 60.64939 440 GLU D C 1
ATOM 7951 O O . GLU D 3 186 ? 78.53821 18.12134 37.77462 1.000 60.13489 440 GLU D O 1
ATOM 7963 N N . GLU D 3 187 ? 79.94599 19.83697 38.27535 1.000 60.69706 441 GLU D N 1
ATOM 7964 C CA . GLU D 3 187 ? 79.67481 20.49980 37.00356 1.000 67.52162 441 GLU D CA 1
ATOM 7965 C C . GLU D 3 187 ? 80.09771 19.67562 35.79888 1.000 63.55260 441 GLU D C 1
ATOM 7966 O O . GLU D 3 187 ? 81.10008 18.94894 35.83178 1.000 63.26178 441 GLU D O 1
ATOM 7978 N N . LEU D 3 188 ? 79.31726 19.81945 34.73963 1.000 58.29493 442 LEU D N 1
ATOM 7979 C CA . LEU D 3 188 ? 79.57810 19.24761 33.42751 1.000 60.73146 442 LEU D CA 1
ATOM 7980 C C . LEU D 3 188 ? 79.62452 20.41104 32.45720 1.000 63.49074 442 LEU D C 1
ATOM 7981 O O . LEU D 3 188 ? 78.69416 21.22210 32.42317 1.000 57.98704 442 LEU D O 1
ATOM 7997 N N . GLN D 3 189 ? 80.71276 20.51606 31.72424 1.000 58.05879 443 GLN D N 1
ATOM 7998 C CA . GLN D 3 189 ? 80.92795 21.57368 30.73771 1.000 66.36107 443 GLN D CA 1
ATOM 7999 C C . GLN D 3 189 ? 80.70327 22.97076 31.34110 1.000 67.63205 443 GLN D C 1
ATOM 8000 O O . GLN D 3 189 ? 80.14031 23.85781 30.70846 1.000 69.93911 443 GLN D O 1
ATOM 8014 N N . GLY D 3 190 ? 81.08168 23.15808 32.59458 1.000 58.92403 444 GLY D N 1
ATOM 8015 C CA . GLY D 3 190 ? 80.88785 24.43248 33.25314 1.000 60.58568 444 GLY D CA 1
ATOM 8016 C C . GLY D 3 190 ? 79.51104 24.68359 33.83424 1.000 59.15547 444 GLY D C 1
ATOM 8017 O O . GLY D 3 190 ? 79.29530 25.77654 34.38682 1.000 64.20352 444 GLY D O 1
ATOM 8021 N N . GLN D 3 191 ? 78.58638 23.70517 33.75623 1.000 55.55698 445 GLN D N 1
ATOM 8022 C CA . GLN D 3 191 ? 77.20240 23.85687 34.22635 1.000 54.82294 445 GLN D CA 1
ATOM 8023 C C . GLN D 3 191 ? 76.85971 22.92091 35.39014 1.000 54.47361 445 GLN D C 1
ATOM 8024 O O . GLN D 3 191 ? 77.23531 21.75448 35.38359 1.000 49.97704 445 GLN D O 1
ATOM 8038 N N . LYS D 3 192 ? 76.04248 23.39689 36.32580 1.000 48.91678 446 LYS D N 1
ATOM 8039 C CA . LYS D 3 192 ? 75.55654 22.59062 37.45760 1.000 46.18127 446 LYS D CA 1
ATOM 8040 C C . LYS D 3 192 ? 74.21256 21.88854 37.19303 1.000 50.95392 446 LYS D C 1
ATOM 8041 O O . LYS D 3 192 ? 73.88858 20.92011 37.91833 1.000 47.78296 446 LYS D O 1
ATOM 8060 N N . LEU D 3 193 ? 73.43249 22.35918 36.24146 1.000 49.73705 447 LEU D N 1
ATOM 8061 C CA . LEU D 3 193 ? 72.06282 21.88331 36.14916 1.000 47.52925 447 LEU D CA 1
ATOM 8062 C C . LEU D 3 193 ? 71.58770 21.45557 34.74958 1.000 45.22620 447 LEU D C 1
ATOM 8063 O O . LEU D 3 193 ? 70.88755 20.44608 34.62856 1.000 42.27430 447 LEU D O 1
ATOM 8079 N N . VAL D 3 194 ? 71.98803 22.17837 33.71886 1.000 44.12204 448 VAL D N 1
ATOM 8080 C CA . VAL D 3 194 ? 71.58873 21.83278 32.36477 1.000 50.39714 448 VAL D CA 1
ATOM 8081 C C . VAL D 3 194 ? 72.74990 22.12725 31.45013 1.000 49.04446 448 VAL D C 1
ATOM 8082 O O . VAL D 3 194 ? 73.33180 23.20732 31.54365 1.000 55.64603 448 VAL D O 1
ATOM 8095 N N . VAL D 3 195 ? 73.04632 21.19671 30.57086 1.000 48.22256 449 VAL D N 1
ATOM 8096 C CA . VAL D 3 195 ? 73.97554 21.41312 29.49016 1.000 50.40085 449 VAL D CA 1
ATOM 8097 C C . VAL D 3 195 ? 73.16591 21.24910 28.23536 1.000 52.01516 449 VAL D C 1
ATOM 8098 O O . VAL D 3 195 ? 72.51104 20.21188 28.09566 1.000 50.15199 449 VAL D O 1
ATOM 8111 N N . GLU D 3 196 ? 73.35928 22.14154 27.27286 1.000 54.01033 450 GLU D N 1
ATOM 8112 C CA . GLU D 3 196 ? 72.48570 22.13005 26.10453 1.000 65.84306 450 GLU D CA 1
ATOM 8113 C C . GLU D 3 196 ? 73.33380 22.31099 24.86741 1.000 65.56581 450 GLU D C 1
ATOM 8114 O O . GLU D 3 196 ? 74.25967 23.13245 24.87771 1.000 60.58849 450 GLU D O 1
ATOM 8126 N N . GLU D 3 197 ? 73.02768 21.54995 23.81696 1.000 61.02512 451 GLU D N 1
ATOM 8127 C CA . GLU D 3 197 ? 73.64593 21.75720 22.51607 1.000 65.22072 451 GLU D CA 1
ATOM 8128 C C . GLU D 3 197 ? 72.56154 21.96356 21.47209 1.000 57.89920 451 GLU D C 1
ATOM 8129 O O . GLU D 3 197 ? 71.42352 21.50285 21.63290 1.000 52.95081 451 GLU D O 1
ATOM 8141 N N . LYS D 3 198 ? 72.90105 22.77344 20.47808 1.000 58.45772 452 LYS D N 1
ATOM 8142 C CA . LYS D 3 198 ? 71.96234 23.20392 19.45598 1.000 62.91393 452 LYS D CA 1
ATOM 8143 C C . LYS D 3 198 ? 72.53903 22.96631 18.07890 1.000 58.19623 452 LYS D C 1
ATOM 8144 O O . LYS D 3 198 ? 73.75333 22.92984 17.88843 1.000 59.02556 452 LYS D O 1
ATOM 8163 N N . ARG D 3 199 ? 71.63753 22.75796 17.11651 1.000 56.84342 453 ARG D N 1
ATOM 8164 C CA . ARG D 3 199 ? 71.98760 22.45625 15.74211 1.000 51.20906 453 ARG D CA 1
ATOM 8165 C C . ARG D 3 199 ? 70.99280 23.17489 14.83841 1.000 62.71125 453 ARG D C 1
ATOM 8166 O O . ARG D 3 199 ? 69.79500 23.16979 15.13188 1.000 57.20571 453 ARG D O 1
ATOM 8187 N N . PRO D 3 200 ? 71.43786 23.83517 13.76010 1.000 60.00432 454 PRO D N 1
ATOM 8188 C CA . PRO D 3 200 ? 70.46940 24.38248 12.80470 1.000 63.61858 454 PRO D CA 1
ATOM 8189 C C . PRO D 3 200 ? 69.68344 23.26857 12.13349 1.000 60.91187 454 PRO D C 1
ATOM 8190 O O . PRO D 3 200 ? 70.21585 22.18917 11.86396 1.000 60.50426 454 PRO D O 1
ATOM 8201 N N . CYS D 3 201 ? 68.41360 23.54621 11.84026 1.000 58.87623 455 CYS D N 1
ATOM 8202 C CA . CYS D 3 201 ? 67.64455 22.71898 10.91439 1.000 61.38605 455 CYS D CA 1
ATOM 8203 C C . CYS D 3 201 ? 67.95859 23.18792 9.51580 1.000 57.33876 455 CYS D C 1
ATOM 8204 O O . CYS D 3 201 ? 68.21471 24.37043 9.30263 1.000 61.45794 455 CYS D O 1
ATOM 8211 N N . LEU D 3 202 ? 67.93144 22.24752 8.57507 1.000 59.36984 456 LEU D N 1
ATOM 8212 C CA . LEU D 3 202 ? 68.41136 22.44823 7.20803 1.000 56.04209 456 LEU D CA 1
ATOM 8213 C C . LEU D 3 202 ? 67.25491 22.41210 6.21377 1.000 56.17570 456 LEU D C 1
ATOM 8214 O O . LEU D 3 202 ? 66.31545 21.62164 6.37948 1.000 55.59825 456 LEU D O 1
ATOM 8230 N N . HIS D 3 203 ? 67.36571 23.24280 5.15983 1.000 60.17901 457 HIS D N 1
ATOM 8231 C CA . HIS D 3 203 ? 66.39028 23.27417 4.06986 1.000 61.39516 457 HIS D CA 1
ATOM 8232 C C . HIS D 3 203 ? 64.96502 23.42067 4.59885 1.000 55.70019 457 HIS D C 1
ATOM 8233 O O . HIS D 3 203 ? 64.07608 22.61840 4.31899 1.000 55.99546 457 HIS D O 1
ATOM 8247 N N . VAL D 3 204 ? 64.77576 24.42321 5.43913 1.000 53.92889 458 VAL D N 1
ATOM 8248 C CA . VAL D 3 204 ? 63.50362 24.59668 6.13466 1.000 55.02359 458 VAL D CA 1
ATOM 8249 C C . VAL D 3 204 ? 62.45365 24.99358 5.10875 1.000 56.14062 458 VAL D C 1
ATOM 8250 O O . VAL D 3 204 ? 62.66959 25.94748 4.36591 1.000 54.58873 458 VAL D O 1
ATOM 8263 N N . PRO D 3 205 ? 61.33501 24.28092 4.99968 1.000 56.61140 459 PRO D N 1
ATOM 8264 C CA . PRO D 3 205 ? 60.26850 24.76346 4.11509 1.000 54.80255 459 PRO D CA 1
ATOM 8265 C C . PRO D 3 205 ? 59.51633 25.92209 4.75124 1.000 59.85693 459 PRO D C 1
ATOM 8266 O O . PRO D 3 205 ? 59.45273 26.07314 5.96558 1.000 61.07820 459 PRO D O 1
ATOM 8277 N N . ALA D 3 206 ? 58.93175 26.75434 3.90702 1.000 65.26163 460 ALA D N 1
ATOM 8278 C CA . ALA D 3 206 ? 58.18277 27.90558 4.38587 1.000 66.17643 460 ALA D CA 1
ATOM 8279 C C . ALA D 3 206 ? 56.85244 27.46971 4.97884 1.000 72.60055 460 ALA D C 1
ATOM 8280 O O . ALA D 3 206 ? 56.28050 26.44970 4.58891 1.000 69.97104 460 ALA D O 1
ATOM 8287 N N . CYS D 3 207 ? 56.35675 28.26185 5.92462 1.000 78.56769 461 CYS D N 1
ATOM 8288 C CA . CYS D 3 207 ? 55.04415 28.03123 6.51748 1.000 58.96117 461 CYS D CA 1
ATOM 8289 C C . CYS D 3 207 ? 54.01451 28.71389 5.63042 1.000 70.21260 461 CYS D C 1
ATOM 8290 O O . CYS D 3 207 ? 53.84708 29.93302 5.69755 1.000 71.60066 461 CYS D O 1
ATOM 8297 N N . LYS D 3 208 ? 53.32498 27.93699 4.82385 1.000 59.98179 462 LYS D N 1
ATOM 8298 C CA . LYS D 3 208 ? 52.25142 28.47781 3.95795 1.000 67.46351 462 LYS D CA 1
ATOM 8299 C C . LYS D 3 208 ? 50.92263 27.83579 4.34135 1.000 62.15768 462 LYS D C 1
ATOM 8300 O O . LYS D 3 208 ? 50.83661 26.61118 4.47100 1.000 59.82532 462 LYS D O 1
ATOM 8319 N N . ASP D 3 209 ? 49.90604 28.63628 4.58656 1.000 67.44856 463 ASP D N 1
ATOM 8320 C CA . ASP D 3 209 ? 48.60945 28.03748 4.90578 1.000 75.74207 463 ASP D CA 1
ATOM 8321 C C . ASP D 3 209 ? 48.06074 27.34203 3.67258 1.000 72.97667 463 ASP D C 1
ATOM 8322 O O . ASP D 3 209 ? 47.86889 28.00853 2.65065 1.000 75.28806 463 ASP D O 1
ATOM 8331 N N . PRO D 3 210 ? 47.76215 26.02562 3.72144 1.000 79.28479 464 PRO D N 1
ATOM 8332 C CA . PRO D 3 210 ? 47.14797 25.38231 2.54489 1.000 88.57012 464 PRO D CA 1
ATOM 8333 C C . PRO D 3 210 ? 45.83064 26.00191 2.09901 1.000 92.52456 464 PRO D C 1
ATOM 8334 O O . PRO D 3 210 ? 45.57314 26.09307 0.89055 1.000 104.34858 464 PRO D O 1
ATOM 8345 N N . GLU D 3 211 ? 45.04681 26.49747 3.06119 1.000 90.40854 465 GLU D N 1
ATOM 8346 C CA . GLU D 3 211 ? 43.67326 27.00538 2.90595 1.000 97.05140 465 GLU D CA 1
ATOM 8347 C C . GLU D 3 211 ? 42.86517 26.67799 1.64737 1.000 134.00530 465 GLU D C 1
ATOM 8348 O O . GLU D 3 211 ? 42.20666 25.63603 1.57645 1.000 137.09977 465 GLU D O 1
ATOM 8360 N N . ASP E 2 1 ? 26.59902 71.42707 12.31590 1.000 125.81383 28 ASP E N 1
ATOM 8361 C CA . ASP E 2 1 ? 27.18262 70.91902 11.07133 1.000 128.79216 28 ASP E CA 1
ATOM 8362 C C . ASP E 2 1 ? 26.55615 69.54569 10.84352 1.000 132.96948 28 ASP E C 1
ATOM 8363 O O . ASP E 2 1 ? 26.58647 68.73754 11.76470 1.000 113.43182 28 ASP E O 1
ATOM 8371 N N . PRO E 2 2 ? 25.98110 69.27001 9.65496 1.000 122.76302 29 PRO E N 1
ATOM 8372 C CA . PRO E 2 2 ? 25.30465 67.97983 9.46856 1.000 100.48544 29 PRO E CA 1
ATOM 8373 C C . PRO E 2 2 ? 26.26723 66.81320 9.59348 1.000 98.93452 29 PRO E C 1
ATOM 8374 O O . PRO E 2 2 ? 27.46865 66.94753 9.38080 1.000 98.50010 29 PRO E O 1
ATOM 8385 N N . VAL E 2 3 ? 25.73710 65.69003 10.06355 1.000 97.54130 30 VAL E N 1
ATOM 8386 C CA . VAL E 2 3 ? 26.51510 64.49190 10.34311 1.000 75.71431 30 VAL E CA 1
ATOM 8387 C C . VAL E 2 3 ? 25.74873 63.27221 9.84442 1.000 79.30081 30 VAL E C 1
ATOM 8388 O O . VAL E 2 3 ? 24.51524 63.24744 9.84401 1.000 84.67057 30 VAL E O 1
ATOM 8401 N N . LEU E 2 4 ? 26.49764 62.23386 9.45986 1.000 74.76160 31 LEU E N 1
ATOM 8402 C CA . LEU E 2 4 ? 25.94224 60.91294 9.19144 1.000 72.54156 31 LEU E CA 1
ATOM 8403 C C . LEU E 2 4 ? 25.87233 60.16661 10.51263 1.000 75.17168 31 LEU E C 1
ATOM 8404 O O . LEU E 2 4 ? 26.89726 60.02551 11.19265 1.000 69.98439 31 LEU E O 1
ATOM 8420 N N . CYS E 2 5 ? 24.66974 59.70338 10.87735 1.000 63.17912 32 CYS E N 1
ATOM 8421 C CA . CYS E 2 5 ? 24.39798 59.10421 12.16969 1.000 58.68331 32 CYS E CA 1
ATOM 8422 C C . CYS E 2 5 ? 24.13410 57.62884 11.96770 1.000 58.31282 32 CYS E C 1
ATOM 8423 O O . CYS E 2 5 ? 23.38508 57.29839 11.04029 1.000 65.05504 32 CYS E O 1
ATOM 8430 N N . PHE E 2 6 ? 24.76308 56.77569 12.81600 1.000 56.46154 33 PHE E N 1
ATOM 8431 C CA . PHE E 2 6 ? 24.60321 55.35666 12.64198 1.000 59.02592 33 PHE E CA 1
ATOM 8432 C C . PHE E 2 6 ? 24.24741 54.74118 13.99578 1.000 57.47778 33 PHE E C 1
ATOM 8433 O O . PHE E 2 6 ? 24.42980 55.36172 15.05027 1.000 53.57957 33 PHE E O 1
ATOM 8450 N N . THR E 2 7 ? 23.71032 53.52529 13.94183 1.000 60.43386 34 THR E N 1
ATOM 8451 C CA . THR E 2 7 ? 23.19149 52.86615 15.12202 1.000 60.78745 34 THR E CA 1
ATOM 8452 C C . THR E 2 7 ? 24.20614 52.00165 15.85423 1.000 65.55044 34 THR E C 1
ATOM 8453 O O . THR E 2 7 ? 23.90352 51.59034 16.97702 1.000 62.49384 34 THR E O 1
ATOM 8464 N N . GLN E 2 8 ? 25.39406 51.76672 15.27094 1.000 71.68702 35 GLN E N 1
ATOM 8465 C CA . GLN E 2 8 ? 26.38115 50.88097 15.86614 1.000 74.16415 35 GLN E CA 1
ATOM 8466 C C . GLN E 2 8 ? 27.79773 51.37560 15.59839 1.000 83.42510 35 GLN E C 1
ATOM 8467 O O . GLN E 2 8 ? 28.07282 51.98503 14.56123 1.000 79.82180 35 GLN E O 1
ATOM 8481 N N . TYR E 2 9 ? 28.69555 51.08029 16.53943 1.000 81.31492 36 TYR E N 1
ATOM 8482 C CA . TYR E 2 9 ? 30.13213 51.26397 16.39269 1.000 81.08122 36 TYR E CA 1
ATOM 8483 C C . TYR E 2 9 ? 30.74324 49.87619 16.45687 1.000 87.14879 36 TYR E C 1
ATOM 8484 O O . TYR E 2 9 ? 30.46449 49.12503 17.39799 1.000 87.56153 36 TYR E O 1
ATOM 8502 N N . GLU E 2 10 ? 31.52653 49.52354 15.43169 1.000 95.19135 37 GLU E N 1
ATOM 8503 C CA . GLU E 2 10 ? 32.05590 48.16880 15.33022 1.000 101.62391 37 GLU E CA 1
ATOM 8504 C C . GLU E 2 10 ? 33.03049 47.85031 16.45485 1.000 107.38908 37 GLU E C 1
ATOM 8505 O O . GLU E 2 10 ? 33.07647 46.70302 16.90686 1.000 119.25528 37 GLU E O 1
ATOM 8517 N N . GLU E 2 11 ? 33.81893 48.82901 16.90744 1.000 106.53944 38 GLU E N 1
ATOM 8518 C CA . GLU E 2 11 ? 34.75090 48.67982 18.02929 1.000 114.30274 38 GLU E CA 1
ATOM 8519 C C . GLU E 2 11 ? 35.96584 47.79875 17.72531 1.000 112.23530 38 GLU E C 1
ATOM 8520 O O . GLU E 2 11 ? 37.10519 48.19977 17.98865 1.000 104.32191 38 GLU E O 1
ATOM 8532 N N . SER E 2 12 ? 35.74745 46.59906 17.18646 1.000 109.27261 39 SER E N 1
ATOM 8533 C CA . SER E 2 12 ? 36.87067 45.83262 16.66844 1.000 108.08586 39 SER E CA 1
ATOM 8534 C C . SER E 2 12 ? 37.54415 46.58690 15.52991 1.000 109.19132 39 SER E C 1
ATOM 8535 O O . SER E 2 12 ? 38.77278 46.51086 15.38091 1.000 104.62970 39 SER E O 1
ATOM 8543 N N . SER E 2 13 ? 36.75968 47.35927 14.76589 1.000 108.40631 40 SER E N 1
ATOM 8544 C CA . SER E 2 13 ? 37.27285 48.37066 13.87046 1.000 101.56633 40 SER E CA 1
ATOM 8545 C C . SER E 2 13 ? 36.57040 49.69580 14.13131 1.000 119.58514 40 SER E C 1
ATOM 8546 O O . SER E 2 13 ? 35.44658 49.74309 14.65234 1.000 108.45499 40 SER E O 1
ATOM 8554 N N . GLY E 2 14 ? 37.21869 50.78046 13.71250 1.000 129.41944 41 GLY E N 1
ATOM 8555 C CA . GLY E 2 14 ? 36.63493 52.09566 13.89156 1.000 125.49981 41 GLY E CA 1
ATOM 8556 C C . GLY E 2 14 ? 35.71868 52.44587 12.74341 1.000 112.23486 41 GLY E C 1
ATOM 8557 O O . GLY E 2 14 ? 35.90863 53.47667 12.08597 1.000 113.51285 41 GLY E O 1
ATOM 8561 N N . LYS E 2 15 ? 34.74951 51.56306 12.49014 1.000 112.18117 42 LYS E N 1
ATOM 8562 C CA . LYS E 2 15 ? 33.85176 51.64478 11.34906 1.000 127.29027 42 LYS E CA 1
ATOM 8563 C C . LYS E 2 15 ? 32.42519 51.72381 11.86163 1.000 109.35182 42 LYS E C 1
ATOM 8564 O O . LYS E 2 15 ? 31.99294 50.88349 12.66223 1.000 90.07035 42 LYS E O 1
ATOM 8583 N N . CYS E 2 16 ? 31.70982 52.72627 11.38604 1.000 106.23220 43 CYS E N 1
ATOM 8584 C CA . CYS E 2 16 ?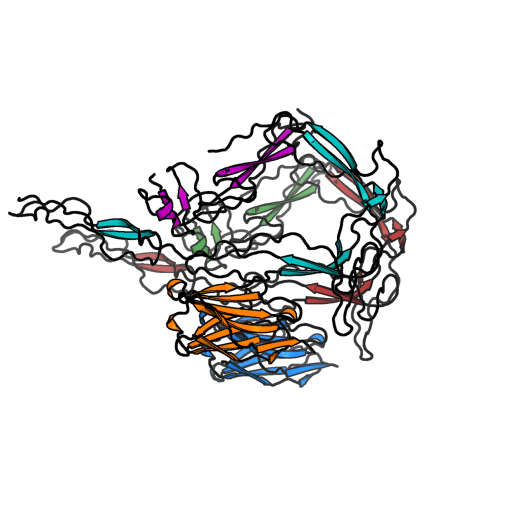 30.29410 52.87323 11.67953 1.000 94.42436 43 CYS E CA 1
ATOM 8585 C C . CYS E 2 16 ? 29.44294 51.86283 10.91947 1.000 91.07919 43 CYS E C 1
ATOM 8586 O O . CYS E 2 16 ? 29.75977 51.48323 9.78504 1.000 92.97606 43 CYS E O 1
ATOM 8593 N N . LYS E 2 17 ? 28.32574 51.46719 11.54725 1.000 83.22518 44 LYS E N 1
ATOM 8594 C CA . LYS E 2 17 ? 27.43433 50.48220 10.97675 1.000 83.02888 44 LYS E CA 1
ATOM 8595 C C . LYS E 2 17 ? 25.97486 50.80964 11.24326 1.000 73.40012 44 LYS E C 1
ATOM 8596 O O . LYS E 2 17 ? 25.60929 51.23067 12.33595 1.000 66.03968 44 LYS E O 1
ATOM 8615 N N . GLY E 2 18 ? 25.13331 50.51926 10.26107 1.000 79.00302 45 GLY E N 1
ATOM 8616 C CA . GLY E 2 18 ? 23.70546 50.69621 10.42997 1.000 66.30397 45 GLY E CA 1
ATOM 8617 C C . GLY E 2 18 ? 23.29288 52.13192 10.24164 1.000 66.50007 45 GLY E C 1
ATOM 8618 O O . GLY E 2 18 ? 22.81242 52.76838 11.18905 1.000 66.54262 45 GLY E O 1
ATOM 8622 N N . LEU E 2 19 ? 23.46259 52.63641 9.01061 1.000 68.16936 46 LEU E N 1
ATOM 8623 C CA . LEU E 2 19 ? 23.19652 54.04157 8.74403 1.000 68.99785 46 LEU E CA 1
ATOM 8624 C C . LEU E 2 19 ? 21.74052 54.38307 9.00264 1.000 73.52378 46 LEU E C 1
ATOM 8625 O O . LEU E 2 19 ? 20.82428 53.75909 8.47828 1.000 75.42701 46 LEU E O 1
ATOM 8641 N N . LEU E 2 20 ? 21.55860 55.45615 9.75269 1.000 62.81862 47 LEU E N 1
ATOM 8642 C CA . LEU E 2 20 ? 20.23232 55.98581 9.99783 1.000 65.63368 47 LEU E CA 1
ATOM 8643 C C . LEU E 2 20 ? 19.91982 57.05885 8.97988 1.000 67.65745 47 LEU E C 1
ATOM 8644 O O . LEU E 2 20 ? 18.80801 57.10213 8.44578 1.000 75.23152 47 LEU E O 1
ATOM 8660 N N . GLY E 2 21 ? 20.91513 57.86869 8.63459 1.000 73.54148 48 GLY E N 1
ATOM 8661 C CA . GLY E 2 21 ? 20.74011 58.91071 7.63461 1.000 76.97363 48 GLY E CA 1
ATOM 8662 C C . GLY E 2 21 ? 21.55474 60.13861 8.00404 1.000 83.17219 48 GLY E C 1
ATOM 8663 O O . GLY E 2 21 ? 22.15309 60.20788 9.08711 1.000 77.29299 48 GLY E O 1
ATOM 8667 N N . GLY E 2 22 ? 21.61608 61.09204 7.08878 1.000 79.42448 49 GLY E N 1
ATOM 8668 C CA . GLY E 2 22 ? 22.34760 62.32227 7.27512 1.000 81.10175 49 GLY E CA 1
ATOM 8669 C C . GLY E 2 22 ? 21.48965 63.43055 7.83895 1.000 81.02643 49 GLY E C 1
ATOM 8670 O O . GLY E 2 22 ? 20.46475 63.19907 8.48007 1.000 82.15536 49 GLY E O 1
ATOM 8674 N N . GLY E 2 23 ? 21.98818 64.64863 7.69244 1.000 88.65781 50 GLY E N 1
ATOM 8675 C CA . GLY E 2 23 ? 21.18866 65.82678 7.92763 1.000 85.73473 50 GLY E CA 1
ATOM 8676 C C . GLY E 2 23 ? 20.86130 66.12074 9.36148 1.000 82.11963 50 GLY E C 1
ATOM 8677 O O . GLY E 2 23 ? 19.91046 66.86186 9.62112 1.000 79.53598 50 GLY E O 1
ATOM 8681 N N . VAL E 2 24 ? 21.63914 65.58208 10.31121 1.000 76.61642 51 VAL E N 1
ATOM 8682 C CA . VAL E 2 24 ? 21.32951 65.71415 11.71985 1.000 79.74630 51 VAL E CA 1
ATOM 8683 C C . VAL E 2 24 ? 22.61395 66.07442 12.45420 1.000 77.03955 51 VAL E C 1
ATOM 8684 O O . VAL E 2 24 ? 23.70211 65.64315 12.06604 1.000 78.12851 51 VAL E O 1
ATOM 8697 N N . SER E 2 25 ? 22.47884 66.87225 13.51078 1.000 68.84474 52 SER E N 1
ATOM 8698 C CA . SER E 2 25 ? 23.62193 67.31290 14.29899 1.000 77.82514 52 SER E CA 1
ATOM 8699 C C . SER E 2 25 ? 24.18134 66.16233 15.14023 1.000 71.48486 52 SER E C 1
ATOM 8700 O O . SER E 2 25 ? 23.49902 65.17293 15.43416 1.000 62.01772 52 SER E O 1
ATOM 8708 N N . VAL E 2 26 ? 25.45546 66.28306 15.49808 1.000 71.13437 53 VAL E N 1
ATOM 8709 C CA . VAL E 2 26 ? 26.05725 65.25795 16.33542 1.000 67.19736 53 VAL E CA 1
ATOM 8710 C C . VAL E 2 26 ? 25.38576 65.21839 17.69103 1.000 60.33974 53 VAL E C 1
ATOM 8711 O O . VAL E 2 26 ? 25.31267 64.15709 18.31353 1.000 55.12692 53 VAL E O 1
ATOM 8724 N N . GLU E 2 27 ? 24.91127 66.37047 18.17596 1.000 67.33706 54 GLU E N 1
ATOM 8725 C CA . GLU E 2 27 ? 24.20894 66.40142 19.44826 1.000 62.68361 54 GLU E CA 1
ATOM 8726 C C . GLU E 2 27 ? 22.95599 65.55152 19.38265 1.000 57.05993 54 GLU E C 1
ATOM 8727 O O . GLU E 2 27 ? 22.72296 64.69286 20.23683 1.000 53.02255 54 GLU E O 1
ATOM 8739 N N . ASP E 2 28 ? 22.14626 65.74233 18.34974 1.000 58.98091 55 ASP E N 1
ATOM 8740 C CA . ASP E 2 28 ? 20.95293 64.91330 18.25527 1.000 56.04112 55 ASP E CA 1
ATOM 8741 C C . ASP E 2 28 ? 21.31967 63.45252 18.00873 1.000 47.83650 55 ASP E C 1
ATOM 8742 O O . ASP E 2 28 ? 20.71186 62.54718 18.59674 1.000 42.97111 55 ASP E O 1
ATOM 8751 N N . CYS E 2 29 ? 22.35001 63.20088 17.18630 1.000 49.30824 56 CYS E N 1
ATOM 8752 C CA . CYS E 2 29 ? 22.74649 61.81422 16.93429 1.000 49.54929 56 CYS E CA 1
ATOM 8753 C C . CYS E 2 29 ? 23.18027 61.09054 18.21877 1.000 48.73828 56 CYS E C 1
ATOM 8754 O O . CYS E 2 29 ? 22.76838 59.95550 18.47854 1.000 45.13196 56 CYS E O 1
ATOM 8761 N N . CYS E 2 30 ? 23.97101 61.74097 19.05604 1.000 47.76508 57 CYS E N 1
ATOM 8762 C CA . CYS E 2 30 ? 24.51116 61.11286 20.23659 1.000 37.81308 57 CYS E CA 1
ATOM 8763 C C . CYS E 2 30 ? 23.60908 61.26827 21.45070 1.000 41.83317 57 CYS E C 1
ATOM 8764 O O . CYS E 2 30 ? 24.05506 61.00545 22.55865 1.000 41.62289 57 CYS E O 1
ATOM 8771 N N . LEU E 2 31 ? 22.34879 61.69521 21.28204 1.000 41.07644 58 LEU E N 1
ATOM 8772 C CA . LEU E 2 31 ? 21.40341 61.58660 22.38037 1.000 39.28984 58 LEU E CA 1
ATOM 8773 C C . LEU E 2 31 ? 21.26068 60.14507 22.79944 1.000 38.79456 58 LEU E C 1
ATOM 8774 O O . LEU E 2 31 ? 21.04090 59.85895 23.97624 1.000 35.39087 58 LEU E O 1
ATOM 8790 N N . ASN E 2 32 ? 21.35620 59.21448 21.85398 1.000 33.63621 59 ASN E N 1
ATOM 8791 C CA . ASN E 2 32 ? 21.57917 57.80957 22.20063 1.000 35.95787 59 ASN E CA 1
ATOM 8792 C C . ASN E 2 32 ? 23.09444 57.53960 22.18508 1.000 39.29968 59 ASN E C 1
ATOM 8793 O O . ASN E 2 32 ? 23.71596 57.48000 21.11847 1.000 35.89402 59 ASN E O 1
ATOM 8804 N N . THR E 2 33 ? 23.70028 57.29412 23.37492 1.000 32.71528 60 THR E N 1
ATOM 8805 C CA . THR E 2 33 ? 25.14701 57.13520 23.38023 1.000 37.05000 60 THR E CA 1
ATOM 8806 C C . THR E 2 33 ? 25.59373 55.80375 22.81537 1.000 42.17432 60 THR E C 1
ATOM 8807 O O . THR E 2 33 ? 26.80363 55.52478 22.80553 1.000 40.46265 60 THR E O 1
ATOM 8818 N N . ALA E 2 34 ? 24.67447 54.91766 22.44961 1.000 37.17014 61 ALA E N 1
ATOM 8819 C CA . ALA E 2 34 ? 25.06064 53.70690 21.75026 1.000 36.73883 61 ALA E CA 1
ATOM 8820 C C . ALA E 2 34 ? 25.31286 53.95165 20.25635 1.000 40.44387 61 ALA E C 1
ATOM 8821 O O . ALA E 2 34 ? 25.81115 53.05812 19.56203 1.000 45.18721 61 ALA E O 1
ATOM 8828 N N . PHE E 2 35 ? 24.96804 55.12958 19.72850 1.000 41.43103 62 PHE E N 1
ATOM 8829 C CA . PHE E 2 35 ? 25.10513 55.42936 18.31045 1.000 45.53096 62 PHE E CA 1
ATOM 8830 C C . PHE E 2 35 ? 26.53909 55.81719 17.98837 1.000 46.60431 62 PHE E C 1
ATOM 8831 O O . PHE E 2 35 ? 27.40839 55.89853 18.86758 1.000 47.21003 62 PHE E O 1
ATOM 8848 N N . ALA E 2 36 ? 26.79277 56.01103 16.69319 1.000 51.84055 63 ALA E N 1
ATOM 8849 C CA . ALA E 2 36 ? 28.08218 56.41564 16.17580 1.000 56.64241 63 ALA E CA 1
ATOM 8850 C C . ALA E 2 36 ? 27.81720 57.34758 15.00965 1.000 61.77564 63 ALA E C 1
ATOM 8851 O O . ALA E 2 36 ? 26.69651 57.45227 14.50143 1.000 57.74893 63 ALA E O 1
ATOM 8858 N N . TYR E 2 37 ? 28.88861 58.03327 14.60009 1.000 57.99108 64 TYR E N 1
ATOM 8859 C CA . TYR E 2 37 ? 28.74903 59.07384 13.59501 1.000 61.87063 64 TYR E CA 1
ATOM 8860 C C . TYR E 2 37 ? 30.03795 59.24715 12.80918 1.000 74.49507 64 TYR E C 1
ATOM 8861 O O . TYR E 2 37 ? 31.13533 59.04399 13.33073 1.000 69.14596 64 TYR E O 1
ATOM 8879 N N . GLN E 2 38 ? 29.87740 59.68979 11.56677 1.000 82.25383 65 GLN E N 1
ATOM 8880 C CA . GLN E 2 38 ? 30.96788 60.10496 10.69586 1.000 86.09877 65 GLN E CA 1
ATOM 8881 C C . GLN E 2 38 ? 30.71659 61.54977 10.30899 1.000 82.83678 65 GLN E C 1
ATOM 8882 O O . GLN E 2 38 ? 29.59414 61.90621 9.94266 1.000 83.06261 65 GLN E O 1
ATOM 8896 N N . LYS E 2 39 ? 31.75126 62.37444 10.40844 1.000 92.10177 66 LYS E N 1
ATOM 8897 C CA . LYS E 2 39 ? 31.64500 63.75136 9.95230 1.000 92.59327 66 LYS E CA 1
ATOM 8898 C C . LYS E 2 39 ? 31.50306 63.84510 8.43636 1.000 98.07408 66 LYS E C 1
ATOM 8899 O O . LYS E 2 39 ? 30.88657 64.79476 7.94280 1.000 104.04844 66 LYS E O 1
ATOM 8918 N N . ARG E 2 40 ? 32.05744 62.88072 7.69473 1.000 105.33061 67 ARG E N 1
ATOM 8919 C CA . ARG E 2 40 ? 31.97647 62.83024 6.23998 1.000 110.03343 67 ARG E CA 1
ATOM 8920 C C . ARG E 2 40 ? 31.92584 61.36549 5.81242 1.000 109.82899 67 ARG E C 1
ATOM 8921 O O . ARG E 2 40 ? 32.38080 60.47533 6.53597 1.000 107.07536 67 ARG E O 1
ATOM 8942 N N . SER E 2 41 ? 31.39331 61.13141 4.60739 1.000 119.78648 68 SER E N 1
ATOM 8943 C CA . SER E 2 41 ? 31.04308 59.77879 4.18041 1.000 114.14150 68 SER E CA 1
ATOM 8944 C C . SER E 2 41 ? 32.25157 58.84852 4.11864 1.000 129.96624 68 SER E C 1
ATOM 8945 O O . SER E 2 41 ? 32.11590 57.65606 4.42831 1.000 137.00897 68 SER E O 1
ATOM 8953 N N . GLY E 2 42 ? 33.42702 59.37349 3.73668 1.000 119.17846 69 GLY E N 1
ATOM 8954 C CA . GLY E 2 42 ? 34.64124 58.58895 3.65018 1.000 108.71024 69 GLY E CA 1
ATOM 8955 C C . GLY E 2 42 ? 35.65894 58.97506 4.70892 1.000 116.07921 69 GLY E C 1
ATOM 8956 O O . GLY E 2 42 ? 36.85666 59.09849 4.40079 1.000 118.04469 69 GLY E O 1
ATOM 8960 N N . GLY E 2 43 ? 35.18881 59.12052 5.95936 1.000 111.69389 70 GLY E N 1
ATOM 8961 C CA . GLY E 2 43 ? 36.00667 59.61687 7.04842 1.000 134.72128 70 GLY E CA 1
ATOM 8962 C C . GLY E 2 43 ? 35.83037 58.79562 8.32021 1.000 101.00672 70 GLY E C 1
ATOM 8963 O O . GLY E 2 43 ? 35.09218 57.80908 8.35349 1.000 106.89122 70 GLY E O 1
ATOM 8967 N N . LEU E 2 44 ? 36.52857 59.22688 9.36362 1.000 106.39135 71 LEU E N 1
ATOM 8968 C CA . LEU E 2 44 ? 36.58991 58.43310 10.58239 1.000 98.09566 71 LEU E CA 1
ATOM 8969 C C . LEU E 2 44 ? 35.24406 58.37859 11.28425 1.000 84.46454 71 LEU E C 1
ATOM 8970 O O . LEU E 2 44 ? 34.62502 59.40395 11.54683 1.000 85.56919 71 LEU E O 1
ATOM 8986 N N . CYS E 2 45 ? 34.92522 57.18852 11.76528 1.000 84.90830 72 CYS E N 1
ATOM 8987 C CA . CYS E 2 45 ? 33.79578 56.98095 12.65033 1.000 86.51390 72 CYS E CA 1
ATOM 8988 C C . CYS E 2 45 ? 34.18950 57.19834 14.11420 1.000 77.94524 72 CYS E C 1
ATOM 8989 O O . CYS E 2 45 ? 35.23078 56.71207 14.56176 1.000 80.38885 72 CYS E O 1
ATOM 8996 N N . GLN E 2 46 ? 33.35651 57.94439 14.84763 1.000 67.81036 73 GLN E N 1
ATOM 8997 C CA . GLN E 2 46 ? 33.46992 58.13701 16.30494 1.000 64.21274 73 GLN E CA 1
ATOM 8998 C C . GLN E 2 46 ? 32.21156 57.61900 16.99037 1.000 67.97153 73 GLN E C 1
ATOM 8999 O O . GLN E 2 46 ? 31.10166 57.94541 16.54505 1.000 57.94599 73 GLN E O 1
ATOM 9013 N N . PRO E 2 47 ? 32.31936 56.77469 18.02718 1.000 62.50134 74 PRO E N 1
ATOM 9014 C CA . PRO E 2 47 ? 31.11836 56.42298 18.79390 1.000 53.59049 74 PRO E CA 1
ATOM 9015 C C . PRO E 2 47 ? 30.65044 57.61289 19.60467 1.000 55.45505 74 PRO E C 1
ATOM 9016 O O . PRO E 2 47 ? 31.41969 58.54662 19.89498 1.000 55.65262 74 PRO E O 1
ATOM 9027 N N . CYS E 2 48 ? 29.36184 57.58215 19.95881 1.000 47.24093 75 CYS E N 1
ATOM 9028 C CA . CYS E 2 48 ? 28.77069 58.60290 20.81155 1.000 44.54056 75 CYS E CA 1
ATOM 9029 C C . CYS E 2 48 ? 29.05735 58.38134 22.30278 1.000 53.95569 75 CYS E C 1
ATOM 9030 O O . CYS E 2 48 ? 28.70581 59.24158 23.11897 1.000 51.72284 75 CYS E O 1
ATOM 9037 N N . ARG E 2 49 ? 29.62267 57.24853 22.68295 1.000 72.87353 76 ARG E N 1
ATOM 9038 C CA . ARG E 2 49 ? 29.88566 57.04419 24.09437 1.000 72.93027 76 ARG E CA 1
ATOM 9039 C C . ARG E 2 49 ? 31.04117 57.92959 24.55456 1.000 69.70189 76 ARG E C 1
ATOM 9040 O O . ARG E 2 49 ? 31.78248 58.51690 23.75756 1.000 67.20289 76 ARG E O 1
ATOM 9061 N N . SER E 2 50 ? 31.17874 58.02895 25.87064 1.000 70.38553 77 SER E N 1
ATOM 9062 C CA . SER E 2 50 ? 32.16165 58.93846 26.46015 1.000 68.30591 77 SER E CA 1
ATOM 9063 C C . SER E 2 50 ? 33.55841 58.49683 26.06649 1.000 65.01455 77 SER E C 1
ATOM 9064 O O . SER E 2 50 ? 33.80756 57.29734 25.96595 1.000 64.85356 77 SER E O 1
ATOM 9072 N N . PRO E 2 51 ? 34.48703 59.42157 25.82436 1.000 62.78415 78 PRO E N 1
ATOM 9073 C CA . PRO E 2 51 ? 35.77232 58.99557 25.23302 1.000 67.35300 78 PRO E CA 1
ATOM 9074 C C . PRO E 2 51 ? 36.57542 58.07968 26.12666 1.000 68.17527 78 PRO E C 1
ATOM 9075 O O . PRO E 2 51 ? 36.49855 58.11327 27.34626 1.000 61.09447 78 PRO E O 1
ATOM 9086 N N . ARG E 2 52 ? 37.30276 57.20145 25.45214 1.000 60.36013 79 ARG E N 1
ATOM 9087 C CA . ARG E 2 52 ? 38.24318 56.27377 26.06291 1.000 65.86076 79 ARG E CA 1
ATOM 9088 C C . ARG E 2 52 ? 39.21318 55.88826 24.96713 1.000 60.90474 79 ARG E C 1
ATOM 9089 O O . ARG E 2 52 ? 38.93289 56.02595 23.77142 1.000 58.49582 79 ARG E O 1
ATOM 9110 N N . TRP E 2 53 ? 40.38485 55.44195 25.39524 1.000 59.79708 80 TRP E N 1
ATOM 9111 C CA . TRP E 2 53 ? 41.39982 55.01513 24.45271 1.000 61.98091 80 TRP E CA 1
ATOM 9112 C C . TRP E 2 53 ? 40.96114 53.73600 23.75952 1.000 55.34456 80 TRP E C 1
ATOM 9113 O O . TRP E 2 53 ? 40.45877 52.79526 24.38158 1.000 61.23543 80 TRP E O 1
ATOM 9134 N N . SER E 2 54 ? 41.18412 53.69854 22.47044 1.000 58.59418 81 SER E N 1
ATOM 9135 C CA . SER E 2 54 ? 41.03697 52.48669 21.70998 1.000 58.43255 81 SER E CA 1
ATOM 9136 C C . SER E 2 54 ? 42.22591 51.57055 21.97508 1.000 65.14345 81 SER E C 1
ATOM 9137 O O . SER E 2 54 ? 43.22825 51.96898 22.57236 1.000 61.04764 81 SER E O 1
ATOM 9145 N N . LEU E 2 55 ? 42.08962 50.32138 21.53110 1.000 59.34820 82 LEU E N 1
ATOM 9146 C CA . LEU E 2 55 ? 43.18022 49.35553 21.61605 1.000 73.50708 82 LEU E CA 1
ATOM 9147 C C . LEU E 2 55 ? 44.34562 49.73470 20.69803 1.000 66.46321 82 LEU E C 1
ATOM 9148 O O . LEU E 2 55 ? 44.16380 50.39169 19.67263 1.000 65.09424 82 LEU E O 1
ATOM 9164 N N . TRP E 2 56 ? 45.55417 49.30065 21.06597 1.000 68.24335 83 TRP E N 1
ATOM 9165 C CA . TRP E 2 56 ? 46.72408 49.60295 20.24471 1.000 64.71289 83 TRP E CA 1
ATOM 9166 C C . TRP E 2 56 ? 46.61270 48.97463 18.85834 1.000 61.13240 83 TRP E C 1
ATOM 9167 O O . TRP E 2 56 ? 46.23226 47.81024 18.71237 1.000 61.90364 83 TRP E O 1
ATOM 9187 N N . SER E 2 57 ? 47.01784 49.72509 17.83743 1.000 56.61881 84 SER E N 1
ATOM 9188 C CA . SER E 2 57 ? 47.15863 49.13121 16.52342 1.000 61.03573 84 SER E CA 1
ATOM 9189 C C . SER E 2 57 ? 48.30207 48.11626 16.54049 1.000 67.38075 84 SER E C 1
ATOM 9190 O O . SER E 2 57 ? 49.15130 48.08721 17.44309 1.000 68.72112 84 SER E O 1
ATOM 9198 N N . THR E 2 58 ? 48.27653 47.23956 15.55028 1.000 70.74352 85 THR E N 1
ATOM 9199 C CA . THR E 2 58 ? 49.41641 46.36896 15.32083 1.000 74.87842 85 THR E CA 1
ATOM 9200 C C . THR E 2 58 ? 50.64368 47.20751 15.01279 1.000 72.61206 85 THR E C 1
ATOM 9201 O O . THR E 2 58 ? 50.55316 48.32978 14.50260 1.000 66.26833 85 THR E O 1
ATOM 9212 N N . TRP E 2 59 ? 51.79782 46.67680 15.36442 1.000 71.61194 86 TRP E N 1
ATOM 9213 C CA . TRP E 2 59 ? 53.00904 47.32520 14.92074 1.000 66.67700 86 TRP E CA 1
ATOM 9214 C C . TRP E 2 59 ? 53.12694 47.26460 13.40133 1.000 61.54601 86 TRP E C 1
ATOM 9215 O O . TRP E 2 59 ? 53.08724 46.18270 12.81620 1.000 62.66181 86 TRP E O 1
ATOM 9235 N N . ALA E 2 60 ? 53.45783 48.40099 12.81402 1.000 61.17942 87 ALA E N 1
ATOM 9236 C CA . ALA E 2 60 ? 53.69714 48.49608 11.38766 1.000 63.23913 87 ALA E CA 1
ATOM 9237 C C . ALA E 2 60 ? 54.98133 47.74274 11.06350 1.000 62.09086 87 ALA E C 1
ATOM 9238 O O . ALA E 2 60 ? 55.76693 47.46378 11.95045 1.000 62.09435 87 ALA E O 1
ATOM 9245 N N . PRO E 2 61 ? 55.20797 47.40053 9.79291 1.000 60.08672 88 PRO E N 1
ATOM 9246 C CA . PRO E 2 61 ? 56.41718 46.64919 9.44599 1.000 70.56298 88 PRO E CA 1
ATOM 9247 C C . PRO E 2 61 ? 57.69443 47.39973 9.78824 1.000 65.03818 88 PRO E C 1
ATOM 9248 O O . PRO E 2 61 ? 57.71095 48.62490 9.92788 1.000 65.04297 88 PRO E O 1
ATOM 9259 N N . CYS E 2 62 ? 58.72982 46.62667 10.08032 1.000 66.99981 89 CYS E N 1
ATOM 9260 C CA . CYS E 2 62 ? 59.98243 47.22731 10.49330 1.000 71.10515 89 CYS E CA 1
ATOM 9261 C C . CYS E 2 62 ? 60.52524 48.08382 9.35537 1.000 71.05178 89 CYS E C 1
ATOM 9262 O O . CYS E 2 62 ? 60.41320 47.73659 8.17374 1.000 79.56585 89 CYS E O 1
ATOM 9269 N N . SER E 2 63 ? 61.10518 49.22558 9.72918 1.000 65.74153 90 SER E N 1
ATOM 9270 C CA . SER E 2 63 ? 61.44849 50.24683 8.75477 1.000 67.93440 90 SER E CA 1
ATOM 9271 C C . SER E 2 63 ? 62.52658 49.78240 7.78458 1.000 77.58354 90 SER E C 1
ATOM 9272 O O . SER E 2 63 ? 62.65945 50.38731 6.71589 1.000 84.79967 90 SER E O 1
ATOM 9280 N N . VAL E 2 64 ? 63.29557 48.75824 8.13442 1.000 74.53873 91 VAL E N 1
ATOM 9281 C CA . VAL E 2 64 ? 64.21957 48.12980 7.20887 1.000 79.56531 91 VAL E CA 1
ATOM 9282 C C . VAL E 2 64 ? 64.00552 46.62554 7.27958 1.000 86.28184 91 VAL E C 1
ATOM 9283 O O . VAL E 2 64 ? 63.63454 46.07469 8.32173 1.000 78.00951 91 VAL E O 1
ATOM 9296 N N . THR E 2 65 ? 64.23918 45.97326 6.14628 1.000 98.93810 92 THR E N 1
ATOM 9297 C CA . THR E 2 65 ? 64.14683 44.53434 5.98872 1.000 101.94918 92 THR E CA 1
ATOM 9298 C C . THR E 2 65 ? 65.33391 43.78916 6.56364 1.000 100.41991 92 THR E C 1
ATOM 9299 O O . THR E 2 65 ? 65.26519 42.56469 6.69566 1.000 103.03533 92 THR E O 1
ATOM 9309 N N . CYS E 2 66 ? 66.40899 44.48410 6.90620 1.000 98.50652 93 CYS E N 1
ATOM 9310 C CA . CYS E 2 66 ? 67.59027 43.84072 7.46041 1.000 111.95792 93 CYS E CA 1
ATOM 9311 C C . CYS E 2 66 ? 68.30173 44.82970 8.36520 1.000 112.85820 93 CYS E C 1
ATOM 9312 O O . CYS E 2 66 ? 68.24765 46.04007 8.14179 1.000 116.49465 93 CYS E O 1
ATOM 9319 N N . SER E 2 67 ? 68.95868 44.29867 9.39618 1.000 105.67798 94 SER E N 1
ATOM 9320 C CA . SER E 2 67 ? 69.54174 45.08218 10.48093 1.000 96.53912 94 SER E CA 1
ATOM 9321 C C . SER E 2 67 ? 68.49414 45.87719 11.26793 1.000 82.99881 94 SER E C 1
ATOM 9322 O O . SER E 2 67 ? 67.28558 45.77222 11.01884 1.000 84.02050 94 SER E O 1
ATOM 9330 N N . GLU E 2 68 ? 68.95646 46.65862 12.23198 1.000 72.82959 95 GLU E N 1
ATOM 9331 C CA . GLU E 2 68 ? 68.06318 47.33944 13.15041 1.000 74.59102 95 GLU E CA 1
ATOM 9332 C C . GLU E 2 68 ? 67.26458 48.44435 12.46159 1.000 71.23949 95 GLU E C 1
ATOM 9333 O O . GLU E 2 68 ? 67.80374 49.26237 11.71049 1.000 75.46968 95 GLU E O 1
ATOM 9345 N N . GLY E 2 69 ? 65.97937 48.49113 12.78801 1.000 65.87883 96 GLY E N 1
ATOM 9346 C CA . GLY E 2 69 ? 65.10459 49.55675 12.36205 1.000 64.96098 96 GLY E CA 1
ATOM 9347 C C . GLY E 2 69 ? 64.19586 50.01864 13.47524 1.000 63.37488 96 GLY E C 1
ATOM 9348 O O . GLY E 2 69 ? 64.54001 49.83256 14.65058 1.000 65.48459 96 GLY E O 1
ATOM 9352 N N . SER E 2 70 ? 63.03634 50.58191 13.13454 1.000 60.57234 97 SER E N 1
ATOM 9353 C CA . SER E 2 70 ? 62.09690 51.12309 14.10026 1.000 58.12495 97 SER E CA 1
ATOM 9354 C C . SER E 2 70 ? 60.69618 50.88352 13.54530 1.000 59.02007 97 SER E C 1
ATOM 9355 O O . SER E 2 70 ? 60.51746 50.67056 12.34111 1.000 57.87637 97 SER E O 1
ATOM 9363 N N . GLN E 2 71 ? 59.70398 50.95223 14.43254 1.000 58.64059 98 GLN E N 1
ATOM 9364 C CA . GLN E 2 71 ? 58.35561 50.47163 14.11592 1.000 57.24863 98 GLN E CA 1
ATOM 9365 C C . GLN E 2 71 ? 57.37934 51.21662 14.98270 1.000 57.88109 98 GLN E C 1
ATOM 9366 O O . GLN E 2 71 ? 57.63099 51.36509 16.17986 1.000 55.35339 98 GLN E O 1
ATOM 9380 N N . LEU E 2 72 ? 56.24622 51.62008 14.41577 1.000 51.51403 99 LEU E N 1
ATOM 9381 C CA . LEU E 2 72 ? 55.25070 52.41218 15.11925 1.000 58.33210 99 LEU E CA 1
ATOM 9382 C C . LEU E 2 72 ? 53.97232 51.62120 15.33582 1.000 52.64687 99 LEU E C 1
ATOM 9383 O O . LEU E 2 72 ? 53.64755 50.71842 14.56007 1.000 52.72454 99 LEU E O 1
ATOM 9399 N N . ARG E 2 73 ? 53.27478 51.96066 16.43328 1.000 53.97492 100 ARG E N 1
ATOM 9400 C CA . ARG E 2 73 ? 51.87066 51.62243 16.63332 1.000 56.65788 100 ARG E CA 1
ATOM 9401 C C . ARG E 2 73 ? 51.16081 52.79952 17.30655 1.000 62.97886 100 ARG E C 1
ATOM 9402 O O . ARG E 2 73 ? 51.79667 53.67625 17.90619 1.000 53.15619 100 ARG E O 1
ATOM 9423 N N . TYR E 2 74 ? 49.83137 52.76298 17.27099 1.000 63.32814 101 TYR E N 1
ATOM 9424 C CA . TYR E 2 74 ? 49.07723 53.88880 17.77967 1.000 60.86231 101 TYR E CA 1
ATOM 9425 C C . TYR E 2 74 ? 47.72378 53.43097 18.30481 1.000 64.99882 101 TYR E C 1
ATOM 9426 O O . TYR E 2 74 ? 47.21617 52.34932 17.97430 1.000 60.67912 101 TYR E O 1
ATOM 9444 N N . ARG E 2 75 ? 47.12232 54.32821 19.06549 1.000 58.18016 102 ARG E N 1
ATOM 9445 C CA . ARG E 2 75 ? 45.75143 54.21622 19.51593 1.000 58.50576 102 ARG E CA 1
ATOM 9446 C C . ARG E 2 75 ? 45.17001 55.61257 19.47853 1.000 66.49274 102 ARG E C 1
ATOM 9447 O O . ARG E 2 75 ? 45.89792 56.60812 19.51916 1.000 62.02226 102 ARG E O 1
ATOM 9468 N N . ARG E 2 76 ? 43.84370 55.65862 19.48036 1.000 68.91814 103 ARG E N 1
ATOM 9469 C CA . ARG E 2 76 ? 43.08294 56.87119 19.26997 1.000 65.96894 103 ARG E CA 1
ATOM 9470 C C . ARG E 2 76 ? 42.12406 57.06334 20.43759 1.000 61.94617 103 ARG E C 1
ATOM 9471 O O . ARG E 2 76 ? 41.63185 56.09947 21.03527 1.000 56.44370 103 ARG E O 1
ATOM 9492 N N . CYS E 2 77 ? 41.90385 58.32935 20.77059 1.000 61.52420 104 CYS E N 1
ATOM 9493 C CA . CYS E 2 77 ? 40.86075 58.71391 21.70837 1.000 61.76189 104 CYS E CA 1
ATOM 9494 C C . CYS E 2 77 ? 39.57144 58.71106 20.89610 1.000 65.03153 104 CYS E C 1
ATOM 9495 O O . CYS E 2 77 ? 39.45311 59.44086 19.90465 1.000 63.35682 104 CYS E O 1
ATOM 9502 N N . VAL E 2 78 ? 38.68359 57.78460 21.22632 1.000 58.15077 105 VAL E N 1
ATOM 9503 C CA . VAL E 2 78 ? 37.45346 57.57404 20.46960 1.000 61.02293 105 VAL E CA 1
ATOM 9504 C C . VAL E 2 78 ? 36.25642 57.76773 21.38872 1.000 63.44206 105 VAL E C 1
ATOM 9505 O O . VAL E 2 78 ? 36.21628 57.20554 22.48980 1.000 58.50477 105 VAL E O 1
ATOM 9518 N N . GLY E 2 79 ? 35.27296 58.51872 20.91248 1.000 64.48611 106 GLY E N 1
ATOM 9519 C CA . GLY E 2 79 ? 34.06882 58.84382 21.63875 1.000 62.89149 106 GLY E CA 1
ATOM 9520 C C . GLY E 2 79 ? 33.69764 60.27111 21.34993 1.000 64.84200 106 GLY E C 1
ATOM 9521 O O . GLY E 2 79 ? 34.21056 60.87081 20.41129 1.000 71.00958 106 GLY E O 1
ATOM 9525 N N . TRP E 2 80 ? 32.81919 60.81652 22.18143 1.000 64.27153 107 TRP E N 1
ATOM 9526 C CA . TRP E 2 80 ? 32.31792 62.16051 21.96280 1.000 67.55590 107 TRP E CA 1
ATOM 9527 C C . TRP E 2 80 ? 31.97033 62.80539 23.29560 1.000 72.70595 107 TRP E C 1
ATOM 9528 O O . TRP E 2 80 ? 31.47316 62.14524 24.20783 1.000 72.96470 107 TRP E O 1
ATOM 9549 N N . ASN E 2 81 ? 32.17939 64.12259 23.37330 1.000 69.28250 108 ASN E N 1
ATOM 9550 C CA . ASN E 2 81 ? 31.75938 64.93474 24.51590 1.000 73.31625 108 ASN E CA 1
ATOM 9551 C C . ASN E 2 81 ? 32.50301 64.54444 25.80660 1.000 76.09286 108 ASN E C 1
ATOM 9552 O O . ASN E 2 81 ? 31.90311 64.15913 26.81688 1.000 75.00491 108 ASN E O 1
ATOM 9563 N N . GLY E 2 82 ? 33.81956 64.67972 25.76868 1.000 71.72441 109 GLY E N 1
ATOM 9564 C CA . GLY E 2 82 ? 34.61055 64.45525 26.96721 1.000 69.71786 109 GLY E CA 1
ATOM 9565 C C . GLY E 2 82 ? 36.08013 64.43264 26.62217 1.000 73.55453 109 GLY E C 1
ATOM 9566 O O . GLY E 2 82 ? 36.48790 64.98446 25.59653 1.000 78.57683 109 GLY E O 1
ATOM 9570 N N . GLN E 2 83 ? 36.86313 63.75556 27.47048 1.000 77.41652 110 GLN E N 1
ATOM 9571 C CA . GLN E 2 83 ? 38.30165 63.63749 27.26506 1.000 74.18242 110 GLN E CA 1
ATOM 9572 C C . GLN E 2 83 ? 38.80137 62.29060 27.78216 1.000 75.01939 110 GLN E C 1
ATOM 9573 O O . GLN E 2 83 ? 38.34679 61.79393 28.81448 1.000 71.13216 110 GLN E O 1
ATOM 9587 N N . CYS E 2 84 ? 39.72798 61.69770 27.04167 1.000 77.04150 111 CYS E N 1
ATOM 9588 C CA . CYS E 2 84 ? 40.40775 60.49156 27.47098 1.000 82.36536 111 CYS E CA 1
ATOM 9589 C C . CYS E 2 84 ? 41.43668 60.84415 28.53727 1.000 90.97327 111 CYS E C 1
ATOM 9590 O O . CYS E 2 84 ? 41.87582 61.99780 28.63985 1.000 80.83942 111 CYS E O 1
ATOM 9597 N N . SER E 2 85 ? 41.80717 59.83845 29.33847 1.000 104.92079 112 SER E N 1
ATOM 9598 C CA . SER E 2 85 ? 42.77231 60.05236 30.41231 1.000 103.76828 112 SER E CA 1
ATOM 9599 C C . SER E 2 85 ? 44.06527 60.60304 29.82713 1.000 88.37011 112 SER E C 1
ATOM 9600 O O . SER E 2 85 ? 44.59065 60.08493 28.83255 1.000 84.47238 112 SER E O 1
ATOM 9608 N N . GLY E 2 86 ? 44.57200 61.64596 30.46530 1.000 99.49122 113 GLY E N 1
ATOM 9609 C CA . GLY E 2 86 ? 45.51485 62.54729 29.85406 1.000 106.66291 113 GLY E CA 1
ATOM 9610 C C . GLY E 2 86 ? 44.94070 63.89405 29.47376 1.000 102.48554 113 GLY E C 1
ATOM 9611 O O . GLY E 2 86 ? 45.69903 64.76218 29.02589 1.000 85.06453 113 GLY E O 1
ATOM 9615 N N . LYS E 2 87 ? 43.62992 64.09816 29.64549 1.000 114.10157 114 LYS E N 1
ATOM 9616 C CA . LYS E 2 87 ? 42.97597 65.38047 29.34796 1.000 113.86605 114 LYS E CA 1
ATOM 9617 C C . LYS E 2 87 ? 43.22243 65.80561 27.89857 1.000 100.30245 114 LYS E C 1
ATOM 9618 O O . LYS E 2 87 ? 43.88414 66.80743 27.60376 1.000 105.31776 114 LYS E O 1
ATOM 9637 N N . VAL E 2 88 ? 42.68746 64.99340 26.98739 1.000 99.03592 115 VAL E N 1
ATOM 9638 C CA . VAL E 2 88 ? 42.86756 65.15004 25.54994 1.000 103.67266 115 VAL E CA 1
ATOM 9639 C C . VAL E 2 88 ? 41.54228 64.91119 24.82844 1.000 91.17032 115 VAL E C 1
ATOM 9640 O O . VAL E 2 88 ? 40.71864 64.09968 25.25968 1.000 78.10568 115 VAL E O 1
ATOM 9653 N N . ALA E 2 89 ? 41.38291 65.60129 23.69416 1.000 81.21977 116 ALA E N 1
ATOM 9654 C CA . ALA E 2 89 ? 40.14390 65.61921 22.93482 1.000 86.64079 116 ALA E CA 1
ATOM 9655 C C . ALA E 2 89 ? 39.93134 64.31644 22.16895 1.000 86.16599 116 ALA E C 1
ATOM 9656 O O . ALA E 2 89 ? 40.86882 63.54345 21.95907 1.000 74.50335 116 ALA E O 1
ATOM 9663 N N . PRO E 2 90 ? 38.68382 64.01909 21.79376 1.000 78.88353 117 PRO E N 1
ATOM 9664 C CA . PRO E 2 90 ? 38.45042 62.86682 20.92085 1.000 71.00981 117 PRO E CA 1
ATOM 9665 C C . PRO E 2 90 ? 39.15876 63.04873 19.59202 1.000 69.04881 117 PRO E C 1
ATOM 9666 O O . PRO E 2 90 ? 39.26275 64.16526 19.07591 1.000 75.39622 117 PRO E O 1
ATOM 9677 N N . GLY E 2 91 ? 39.62842 61.93830 19.02541 1.000 63.55120 118 GLY E N 1
ATOM 9678 C CA . GLY E 2 91 ? 40.31834 61.91481 17.74759 1.000 76.24790 118 GLY E CA 1
ATOM 9679 C C . GLY E 2 91 ? 41.83344 61.92978 17.83348 1.000 73.64970 118 GLY E C 1
ATOM 9680 O O . GLY E 2 91 ? 42.50691 61.51290 16.88076 1.000 72.52608 118 GLY E O 1
ATOM 9684 N N . THR E 2 92 ? 42.37337 62.36227 18.96819 1.000 63.71984 119 THR E N 1
ATOM 9685 C CA . THR E 2 92 ? 43.81801 62.46305 19.12824 1.000 63.74483 119 THR E CA 1
ATOM 9686 C C . THR E 2 92 ? 44.48411 61.09229 19.16368 1.000 69.38360 119 THR E C 1
ATOM 9687 O O . THR E 2 92 ? 43.99017 60.16801 19.80709 1.000 66.84811 119 THR E O 1
ATOM 9698 N N . LEU E 2 93 ? 45.67522 60.99505 18.55601 1.000 67.44093 120 LEU E N 1
ATOM 9699 C CA . LEU E 2 93 ? 46.48090 59.77989 18.58449 1.000 63.70849 120 LEU E CA 1
ATOM 9700 C C . LEU E 2 93 ? 47.54286 59.86920 19.66768 1.000 62.35623 120 LEU E C 1
ATOM 9701 O O . LEU E 2 93 ? 48.04045 60.96111 19.97718 1.000 64.56630 120 LEU E O 1
ATOM 9717 N N . GLU E 2 94 ? 47.83231 58.72269 20.29112 1.000 61.22506 121 GLU E N 1
ATOM 9718 C CA . GLU E 2 94 ? 49.08356 58.47979 21.00232 1.000 61.35553 121 GLU E CA 1
ATOM 9719 C C . GLU E 2 94 ? 49.86645 57.42372 20.23708 1.000 60.11339 121 GLU E C 1
ATOM 9720 O O . GLU E 2 94 ? 49.27653 56.49512 19.65207 1.000 57.61974 121 GLU E O 1
ATOM 9732 N N . TRP E 2 95 ? 51.19589 57.56831 20.24679 1.000 58.51489 122 TRP E N 1
ATOM 9733 C CA . TRP E 2 95 ? 52.06701 56.74371 19.43534 1.000 53.13422 122 TRP E CA 1
ATOM 9734 C C . TRP E 2 95 ? 53.07940 56.08935 20.35612 1.000 55.32686 122 TRP E C 1
ATOM 9735 O O . TRP E 2 95 ? 53.50886 56.71222 21.32565 1.000 48.14679 122 TRP E O 1
ATOM 9756 N N . GLN E 2 96 ? 53.49119 54.85440 20.00848 1.000 50.73842 123 GLN E N 1
ATOM 9757 C CA . GLN E 2 96 ? 54.66351 54.20665 20.59823 1.000 51.35898 123 GLN E CA 1
ATOM 9758 C C . GLN E 2 96 ? 55.61821 53.73890 19.50142 1.000 53.14581 123 GLN E C 1
ATOM 9759 O O . GLN E 2 96 ? 55.19039 53.30905 18.42289 1.000 50.52966 123 GLN E O 1
ATOM 9773 N N . LEU E 2 97 ? 56.90657 53.80944 19.80430 1.000 49.40712 124 LEU E N 1
ATOM 9774 C CA . LEU E 2 97 ? 57.96319 53.45070 18.87386 1.000 52.59852 124 LEU E CA 1
ATOM 9775 C C . LEU E 2 97 ? 58.90786 52.49657 19.56379 1.000 55.25641 124 LEU E C 1
ATOM 9776 O O . LEU E 2 97 ? 59.32744 52.77104 20.70168 1.000 51.96220 124 LEU E O 1
ATOM 9792 N N . GLN E 2 98 ? 59.23876 51.39449 18.88329 1.000 51.42513 125 GLN E N 1
ATOM 9793 C CA . GLN E 2 98 ? 60.20538 50.44229 19.42042 1.000 58.52648 125 GLN E CA 1
ATOM 9794 C C . GLN E 2 98 ? 61.18122 50.04951 18.31344 1.000 59.19701 125 GLN E C 1
ATOM 9795 O O . GLN E 2 98 ? 60.84395 50.07300 17.12698 1.000 53.85423 125 GLN E O 1
ATOM 9809 N N . ALA E 2 99 ? 62.35775 49.61090 18.71314 1.000 55.69910 126 ALA E N 1
ATOM 9810 C CA . ALA E 2 99 ? 63.32166 49.02130 17.79848 1.000 59.42413 126 ALA E CA 1
ATOM 9811 C C . ALA E 2 99 ? 62.85679 47.65722 17.29694 1.000 62.24185 126 ALA E C 1
ATOM 9812 O O . ALA E 2 99 ? 62.07907 46.96075 17.95300 1.000 63.74143 126 ALA E O 1
ATOM 9819 N N . CYS E 2 100 ? 63.33491 47.27771 16.12010 1.000 60.35347 127 CYS E N 1
ATOM 9820 C CA . CYS E 2 100 ? 62.94888 46.01126 15.51362 1.000 62.29967 127 CYS E CA 1
ATOM 9821 C C . CYS E 2 100 ? 64.06212 45.57271 14.57105 1.000 64.20947 127 CYS E C 1
ATOM 9822 O O . CYS E 2 100 ? 64.80359 46.40097 14.04545 1.000 71.98052 127 CYS E O 1
ATOM 9829 N N . GLU E 2 101 ? 64.08042 44.27294 14.26912 1.000 75.58443 128 GLU E N 1
ATOM 9830 C CA . GLU E 2 101 ? 65.11044 43.70489 13.39750 1.000 83.78825 128 GLU E CA 1
ATOM 9831 C C . GLU E 2 101 ? 64.56729 42.42158 12.77536 1.000 96.91642 128 GLU E C 1
ATOM 9832 O O . GLU E 2 101 ? 64.29607 41.45717 13.49423 1.000 90.00482 128 GLU E O 1
ATOM 9844 N N . ASP E 2 102 ? 64.36517 42.42088 11.45244 1.000 97.58087 129 ASP E N 1
ATOM 9845 C CA . ASP E 2 102 ? 63.95277 41.20326 10.75489 1.000 86.94663 129 ASP E CA 1
ATOM 9846 C C . ASP E 2 102 ? 65.17069 40.30049 10.59872 1.000 95.67369 129 ASP E C 1
ATOM 9847 O O . ASP E 2 102 ? 65.32906 39.34030 11.35535 1.000 102.78008 129 ASP E O 1
ATOM 9856 N N . GLN E 2 103 ? 65.99920 40.56153 9.59194 1.000 103.79945 130 GLN E N 1
ATOM 9857 C CA . GLN E 2 103 ? 67.31435 39.94248 9.47362 1.000 120.26876 130 GLN E CA 1
ATOM 9858 C C . GLN E 2 103 ? 68.36420 40.74955 10.23806 1.000 119.35450 130 GLN E C 1
ATOM 9859 O O . GLN E 2 103 ? 68.28288 41.97722 10.32764 1.000 119.73843 130 GLN E O 1
ATOM 9873 N N . GLN E 2 104 ? 69.37555 40.05003 10.76506 1.000 103.53597 131 GLN E N 1
ATOM 9874 C CA . GLN E 2 104 ? 70.47770 40.74520 11.43014 1.000 115.01169 131 GLN E CA 1
ATOM 9875 C C . GLN E 2 104 ? 71.41768 41.41101 10.42670 1.000 131.55604 131 GLN E C 1
ATOM 9876 O O . GLN E 2 104 ? 71.86321 42.54349 10.65424 1.000 121.73387 131 GLN E O 1
ATOM 9890 N N . ALA E 2 105 ? 71.74793 40.71893 9.32963 1.000 139.70633 132 ALA E N 1
ATOM 9891 C CA . ALA E 2 105 ? 72.70349 41.17995 8.33065 1.000 122.19212 132 ALA E CA 1
ATOM 9892 C C . ALA E 2 105 ? 72.00032 41.35793 6.98786 1.000 140.08978 132 ALA E C 1
ATOM 9893 O O . ALA E 2 105 ? 71.02382 40.66098 6.68264 1.000 134.96918 132 ALA E O 1
ATOM 9900 N N . CYS E 2 106 ? 72.50182 42.31027 6.19016 1.000 138.54389 133 CYS E N 1
ATOM 9901 C CA . CYS E 2 106 ? 71.83864 42.70928 4.94548 1.000 148.29972 133 CYS E CA 1
ATOM 9902 C C . CYS E 2 106 ? 72.36833 41.94485 3.74390 1.000 144.37659 133 CYS E C 1
ATOM 9903 O O . CYS E 2 106 ? 73.58630 41.93191 3.52129 1.000 134.80843 133 CYS E O 1
ATOM 9910 N N . PRO E 2 107 ? 71.49701 41.26761 2.95680 1.000 152.88557 134 PRO E N 1
ATOM 9911 C CA . PRO E 2 107 ? 72.01775 40.73870 1.69520 1.000 150.12400 134 PRO E CA 1
ATOM 9912 C C . PRO E 2 107 ? 72.43102 41.86009 0.74566 1.000 148.95251 134 PRO E C 1
ATOM 9913 O O . PRO E 2 107 ? 71.80141 42.92082 0.77720 1.000 141.49575 134 PRO E O 1
ATOM 9924 N N . GLY F 3 1 ? -6.07327 71.76738 -11.07477 1.000 129.52542 255 GLY F N 1
ATOM 9925 C CA . GLY F 3 1 ? -5.75182 71.40498 -12.44941 1.000 107.49038 255 GLY F CA 1
ATOM 9926 C C . GLY F 3 1 ? -5.97968 69.93635 -12.75560 1.000 95.25608 255 GLY F C 1
ATOM 9927 O O . GLY F 3 1 ? -6.27865 69.15890 -11.85547 1.000 107.59963 255 GLY F O 1
ATOM 9930 N N . VAL F 3 2 ? -5.86950 69.54066 -14.02520 1.000 100.26076 256 VAL F N 1
ATOM 9931 C CA . VAL F 3 2 ? -6.01386 68.12165 -14.34628 1.000 103.22555 256 VAL F CA 1
ATOM 9932 C C . VAL F 3 2 ? -4.85257 67.31895 -13.76205 1.000 98.30374 256 VAL F C 1
ATOM 9933 O O . VAL F 3 2 ? -5.04983 66.24531 -13.18359 1.000 90.36402 256 VAL F O 1
ATOM 9946 N N . ALA F 3 3 ? -3.62602 67.81302 -13.91830 1.000 107.60504 257 ALA F N 1
ATOM 9947 C CA . ALA F 3 3 ? -2.46850 67.11147 -13.38976 1.000 102.13078 257 ALA F CA 1
ATOM 9948 C C . ALA F 3 3 ? -2.49765 67.20261 -11.86186 1.000 94.46853 257 ALA F C 1
ATOM 9949 O O . ALA F 3 3 ? -2.93543 68.20522 -11.28563 1.000 91.31167 257 ALA F O 1
ATOM 9956 N N . GLY F 3 4 ? -2.04796 66.15442 -11.22178 1.000 79.28281 258 GLY F N 1
ATOM 9957 C CA . GLY F 3 4 ? -1.94748 66.15120 -9.78023 1.000 83.43835 258 GLY F CA 1
ATOM 9958 C C . GLY F 3 4 ? -0.65285 66.78715 -9.29803 1.000 94.59091 258 GLY F C 1
ATOM 9959 O O . GLY F 3 4 ? 0.22099 67.13521 -10.08501 1.000 110.08705 258 GLY F O 1
ATOM 9963 N N . GLY F 3 5 ? -0.56556 67.02283 -7.99100 1.000 85.95367 259 GLY F N 1
ATOM 9964 C CA . GLY F 3 5 ? 0.66979 67.51594 -7.40896 1.000 80.65107 259 GLY F CA 1
ATOM 9965 C C . GLY F 3 5 ? 0.84072 67.07186 -5.96798 1.000 72.99116 259 GLY F C 1
ATOM 9966 O O . GLY F 3 5 ? -0.15758 67.02232 -5.25767 1.000 70.98550 259 GLY F O 1
ATOM 9970 N N . TRP F 3 6 ? 2.04803 66.66809 -5.55272 1.000 77.72144 260 TRP F N 1
ATOM 9971 C CA . TRP F 3 6 ? 2.22813 66.13739 -4.20749 1.000 72.30354 260 TRP F CA 1
ATOM 9972 C C . TRP F 3 6 ? 2.16669 67.20014 -3.12191 1.000 71.22051 260 TRP F C 1
ATOM 9973 O O . TRP F 3 6 ? 2.83439 68.23143 -3.20360 1.000 71.07767 260 TRP F O 1
ATOM 9993 N N . GLY F 3 7 ? 1.52389 66.85158 -2.01299 1.000 74.70921 261 GLY F N 1
ATOM 9994 C CA . GLY F 3 7 ? 1.60330 67.65636 -0.82523 1.000 67.99417 261 GLY F CA 1
ATOM 9995 C C . GLY F 3 7 ? 2.87375 67.40844 -0.05569 1.000 65.74472 261 GLY F C 1
ATOM 9996 O O . GLY F 3 7 ? 3.68106 66.54677 -0.39768 1.000 69.80225 261 GLY F O 1
ATOM 10000 N N . PRO F 3 8 ? 3.07041 68.18623 1.01849 1.000 67.45925 262 PRO F N 1
ATOM 10001 C CA . PRO F 3 8 ? 4.27861 68.03196 1.84378 1.000 66.02726 262 PRO F CA 1
ATOM 10002 C C . PRO F 3 8 ? 4.37997 66.68088 2.53249 1.000 62.96179 262 PRO F C 1
ATOM 10003 O O . PRO F 3 8 ? 3.39301 66.15466 3.02637 1.000 59.88309 262 PRO F O 1
ATOM 10014 N N . TRP F 3 9 ? 5.60980 66.19671 2.70100 1.000 67.77021 263 TRP F N 1
ATOM 10015 C CA . TRP F 3 9 ? 5.88186 64.98186 3.45962 1.000 63.29332 263 TRP F CA 1
ATOM 10016 C C . TRP F 3 9 ? 5.46921 65.17613 4.91577 1.000 62.64937 263 TRP F C 1
ATOM 10017 O O . TRP F 3 9 ? 5.47256 66.29873 5.42405 1.000 64.60229 263 TRP F O 1
ATOM 10037 N N . GLY F 3 10 ? 5.08442 64.07089 5.58334 1.000 56.42849 264 GLY F N 1
ATOM 10038 C CA . GLY F 3 10 ? 4.78959 64.08229 6.99963 1.000 54.28505 264 GLY F CA 1
ATOM 10039 C C . GLY F 3 10 ? 4.87659 62.71105 7.65255 1.000 52.56871 264 GLY F C 1
ATOM 10040 O O . GLY F 3 10 ? 4.80061 61.69101 6.96226 1.000 48.88246 264 GLY F O 1
ATOM 10044 N N . PRO F 3 11 ? 5.06937 62.64583 8.96589 1.000 59.68531 265 PRO F N 1
ATOM 10045 C CA . PRO F 3 11 ? 5.23216 61.32834 9.62138 1.000 56.40010 265 PRO F CA 1
ATOM 10046 C C . PRO F 3 11 ? 3.95565 60.50209 9.47810 1.000 56.05791 265 PRO F C 1
ATOM 10047 O O . PRO F 3 11 ? 2.84921 61.03031 9.50852 1.000 51.18119 265 PRO F O 1
ATOM 10058 N N . VAL F 3 12 ? 4.13732 59.19528 9.29841 1.000 55.11688 266 VAL F N 1
ATOM 10059 C CA . VAL F 3 12 ? 3.00940 58.27640 9.30466 1.000 61.35242 266 VAL F CA 1
ATOM 10060 C C . VAL F 3 12 ? 2.52134 58.02677 10.72874 1.000 58.69684 266 VAL F C 1
ATOM 10061 O O . VAL F 3 12 ? 1.32512 57.81180 10.96376 1.000 52.70276 266 VAL F O 1
ATOM 10074 N N . SER F 3 13 ? 3.44085 57.92643 11.67119 1.000 52.19052 267 SER F N 1
ATOM 10075 C CA . SER F 3 13 ? 3.17603 57.45851 13.02352 1.000 58.11489 267 SER F CA 1
ATOM 10076 C C . SER F 3 13 ? 4.12079 58.21511 13.93774 1.000 57.74501 267 SER F C 1
ATOM 10077 O O . SER F 3 13 ? 5.15461 58.70371 13.47162 1.000 51.41644 267 SER F O 1
ATOM 10085 N N . PRO F 3 14 ? 3.84077 58.27686 15.25033 1.000 65.10550 268 PRO F N 1
ATOM 10086 C CA . PRO F 3 14 ? 4.79520 58.90493 16.16647 1.000 65.08624 268 PRO F CA 1
ATOM 10087 C C . PRO F 3 14 ? 6.10623 58.13833 16.16317 1.000 59.72240 268 PRO F C 1
ATOM 10088 O O . PRO F 3 14 ? 6.17423 56.99820 15.70021 1.000 54.19550 268 PRO F O 1
ATOM 10099 N N . CYS F 3 15 ? 7.15977 58.81640 16.56878 1.000 65.00379 269 CYS F N 1
ATOM 10100 C CA . CYS F 3 15 ? 8.48985 58.21971 16.46103 1.000 57.95091 269 CYS F CA 1
ATOM 10101 C C . CYS F 3 15 ? 8.51211 56.92877 17.27893 1.000 50.45645 269 CYS F C 1
ATOM 10102 O O . CYS F 3 15 ? 7.91078 56.87928 18.35354 1.000 60.28840 269 CYS F O 1
ATOM 10109 N N . PRO F 3 16 ? 9.00953 55.79800 16.68953 1.000 49.91695 270 PRO F N 1
ATOM 10110 C CA . PRO F 3 16 ? 8.86431 54.51382 17.38456 1.000 52.63421 270 PRO F CA 1
ATOM 10111 C C . PRO F 3 16 ? 9.95952 54.17854 18.41876 1.000 54.04256 270 PRO F C 1
ATOM 10112 O O . PRO F 3 16 ? 10.19687 53.01023 18.73121 1.000 56.49769 270 PRO F O 1
ATOM 10123 N N . VAL F 3 17 ? 10.64464 55.18284 18.92286 1.000 46.53071 271 VAL F N 1
ATOM 10124 C CA . VAL F 3 17 ? 11.62507 54.99961 19.98897 1.000 42.53137 271 VAL F CA 1
ATOM 10125 C C . VAL F 3 17 ? 11.18693 55.92854 21.10595 1.000 45.85191 271 VAL F C 1
ATOM 10126 O O . VAL F 3 17 ? 10.49072 56.91838 20.85862 1.000 43.70322 271 VAL F O 1
ATOM 10139 N N . THR F 3 18 ? 11.63209 55.60181 22.32952 1.000 43.91258 272 THR F N 1
ATOM 10140 C CA . THR F 3 18 ? 11.39527 56.40676 23.51803 1.000 42.35921 272 THR F CA 1
ATOM 10141 C C . THR F 3 18 ? 12.50881 57.39371 23.83636 1.000 47.18719 272 THR F C 1
ATOM 10142 O O . THR F 3 18 ? 12.35554 58.16864 24.77206 1.000 45.92576 272 THR F O 1
ATOM 10152 N N . CYS F 3 19 ? 13.61249 57.41760 23.07825 1.000 42.07020 273 CYS F N 1
ATOM 10153 C CA . CYS F 3 19 ? 14.63081 58.43945 23.27142 1.000 42.53765 273 CYS F CA 1
ATOM 10154 C C . CYS F 3 19 ? 15.49596 58.49877 22.02122 1.000 36.88800 273 CYS F C 1
ATOM 10155 O O . CYS F 3 19 ? 15.51372 57.58409 21.20609 1.000 38.11402 273 CYS F O 1
ATOM 10162 N N . GLY F 3 20 ? 16.18072 59.64349 21.85285 1.000 33.93612 274 GLY F N 1
ATOM 10163 C CA . GLY F 3 20 ? 17.13623 59.78998 20.79236 1.000 37.31029 274 GLY F CA 1
ATOM 10164 C C . GLY F 3 20 ? 16.42597 59.84845 19.45533 1.000 41.91772 274 GLY F C 1
ATOM 10165 O O . GLY F 3 20 ? 15.27247 60.22420 19.34964 1.000 38.64418 274 GLY F O 1
ATOM 10169 N N . LEU F 3 21 ? 17.17176 59.49445 18.43034 1.000 38.70623 275 LEU F N 1
ATOM 10170 C CA . LEU F 3 21 ? 16.66377 59.37438 17.05483 1.000 46.25055 275 LEU F CA 1
ATOM 10171 C C . LEU F 3 21 ? 16.19162 57.94737 16.75823 1.000 45.71596 275 LEU F C 1
ATOM 10172 O O . LEU F 3 21 ? 16.63711 56.97295 17.38016 1.000 39.52634 275 LEU F O 1
ATOM 10188 N N . GLY F 3 22 ? 15.30934 57.84092 15.76507 1.000 43.00473 276 GLY F N 1
ATOM 10189 C CA . GLY F 3 22 ? 14.86157 56.56056 15.26258 1.000 45.83040 276 GLY F CA 1
ATOM 10190 C C . GLY F 3 22 ? 14.52656 56.76284 13.79677 1.000 49.66734 276 GLY F C 1
ATOM 10191 O O . GLY F 3 22 ? 14.70590 57.86361 13.26166 1.000 46.64579 276 GLY F O 1
ATOM 10195 N N . GLN F 3 23 ? 14.09900 55.69026 13.13890 1.000 51.39350 277 GLN F N 1
ATOM 10196 C CA . GLN F 3 23 ? 13.58448 55.78073 11.78667 1.000 50.56832 277 GLN F CA 1
ATOM 10197 C C . GLN F 3 23 ? 12.07703 55.60870 11.78569 1.000 53.17915 277 GLN F C 1
ATOM 10198 O O . GLN F 3 23 ? 11.54026 54.75799 12.49396 1.000 51.32769 277 GLN F O 1
ATOM 10212 N N . THR F 3 24 ? 11.43086 56.36247 10.92389 1.000 51.42159 278 THR F N 1
ATOM 10213 C CA . THR F 3 24 ? 9.99025 56.32162 10.78468 1.000 51.17229 278 THR F CA 1
ATOM 10214 C C . THR F 3 24 ? 9.69226 56.31752 9.29194 1.000 51.64191 278 THR F C 1
ATOM 10215 O O . THR F 3 24 ? 10.58168 56.54848 8.43894 1.000 47.79828 278 THR F O 1
ATOM 10226 N N . MET F 3 25 ? 8.49493 55.84443 8.95992 1.000 52.62346 279 MET F N 1
ATOM 10227 C CA . MET F 3 25 ? 7.98849 56.05243 7.62265 1.000 56.14300 279 MET F CA 1
ATOM 10228 C C . MET F 3 25 ? 7.38981 57.45145 7.53933 1.000 60.44018 279 MET F C 1
ATOM 10229 O O . MET F 3 25 ? 6.78929 57.95228 8.50162 1.000 53.13237 279 MET F O 1
ATOM 10243 N N . GLU F 3 26 ? 7.50310 58.06040 6.35562 1.000 57.14455 280 GLU F N 1
ATOM 10244 C CA . GLU F 3 26 ? 6.81774 59.32001 6.09338 1.000 54.05816 280 GLU F CA 1
ATOM 10245 C C . GLU F 3 26 ? 6.05091 59.11376 4.80923 1.000 55.65086 280 GLU F C 1
ATOM 10246 O O . GLU F 3 26 ? 6.27423 58.12494 4.10572 1.000 54.13681 280 GLU F O 1
ATOM 10258 N N . GLN F 3 27 ? 5.04633 59.96449 4.62619 1.000 50.43147 281 GLN F N 1
ATOM 10259 C CA . GLN F 3 27 ? 4.14375 59.80062 3.50144 1.000 48.25565 281 GLN F CA 1
ATOM 10260 C C . GLN F 3 27 ? 3.73468 61.18809 3.02965 1.000 57.77155 281 GLN F C 1
ATOM 10261 O O . GLN F 3 27 ? 3.92867 62.19689 3.72296 1.000 50.68389 281 GLN F O 1
ATOM 10275 N N . ARG F 3 28 ? 3.05695 61.19829 1.87706 1.000 53.02744 282 ARG F N 1
ATOM 10276 C CA . ARG F 3 28 ? 2.54031 62.43051 1.32354 1.000 55.39509 282 ARG F CA 1
ATOM 10277 C C . ARG F 3 28 ? 1.34378 62.08707 0.47510 1.000 54.61927 282 ARG F C 1
ATOM 10278 O O . ARG F 3 28 ? 1.21058 60.94873 -0.00140 1.000 46.99595 282 ARG F O 1
ATOM 10299 N N . THR F 3 29 ? 0.51293 63.10128 0.23904 1.000 53.85993 283 THR F N 1
ATOM 10300 C CA . THR F 3 29 ? -0.76751 62.89466 -0.40223 1.000 58.27145 283 THR F CA 1
ATOM 10301 C C . THR F 3 29 ? -0.85297 63.62686 -1.73379 1.000 58.04532 283 THR F C 1
ATOM 10302 O O . THR F 3 29 ? -0.39755 64.77011 -1.86390 1.000 55.58629 283 THR F O 1
ATOM 10313 N N . CYS F 3 30 ? -1.48437 62.97233 -2.69847 1.000 57.09850 284 CYS F N 1
ATOM 10314 C CA . CYS F 3 30 ? -1.66736 63.57884 -4.00898 1.000 58.95038 284 CYS F CA 1
ATOM 10315 C C . CYS F 3 30 ? -2.87884 64.48801 -3.92085 1.000 66.94554 284 CYS F C 1
ATOM 10316 O O . CYS F 3 30 ? -3.98842 64.07046 -4.19366 1.000 66.52087 284 CYS F O 1
ATOM 10323 N N . ASN F 3 31 ? -2.65108 65.73854 -3.51178 1.000 63.40257 285 ASN F N 1
ATOM 10324 C CA . ASN F 3 31 ? -3.75662 66.66860 -3.36451 1.000 61.70018 285 ASN F CA 1
ATOM 10325 C C . ASN F 3 31 ? -3.38385 68.12900 -3.59761 1.000 67.32914 285 ASN F C 1
ATOM 10326 O O . ASN F 3 31 ? -4.05357 69.01021 -3.04795 1.000 71.63260 285 ASN F O 1
ATOM 10337 N N . HIS F 3 32 ? -2.27790 68.41467 -4.27517 1.000 72.93134 286 HIS F N 1
ATOM 10338 C CA . HIS F 3 32 ? -1.76030 69.77842 -4.37480 1.000 78.87891 286 HIS F CA 1
ATOM 10339 C C . HIS F 3 32 ? -1.43724 70.06330 -5.83941 1.000 71.18760 286 HIS F C 1
ATOM 10340 O O . HIS F 3 32 ? -0.29639 70.36318 -6.20858 1.000 76.73343 286 HIS F O 1
ATOM 10354 N N . PRO F 3 33 ? -2.44426 70.06018 -6.70589 1.000 75.30454 287 PRO F N 1
ATOM 10355 C CA . PRO F 3 33 ? -3.87421 69.80198 -6.56317 1.000 74.44201 287 PRO F CA 1
ATOM 10356 C C . PRO F 3 33 ? -4.23452 68.33073 -6.73423 1.000 72.91210 287 PRO F C 1
ATOM 10357 O O . PRO F 3 33 ? -3.40872 67.52447 -7.16857 1.000 77.14966 287 PRO F O 1
ATOM 10368 N N . VAL F 3 34 ? -5.46041 67.97720 -6.36768 1.000 72.90697 288 VAL F N 1
ATOM 10369 C CA . VAL F 3 34 ? -6.00126 66.64140 -6.66748 1.000 74.69271 288 VAL F CA 1
ATOM 10370 C C . VAL F 3 34 ? -6.17331 66.50109 -8.17924 1.000 79.37452 288 VAL F C 1
ATOM 10371 O O . VAL F 3 34 ? -6.45908 67.50650 -8.84575 1.000 79.37915 288 VAL F O 1
ATOM 10384 N N . PRO F 3 35 ? -5.93202 65.31489 -8.78918 1.000 73.16030 289 PRO F N 1
ATOM 10385 C CA . PRO F 3 35 ? -6.20008 65.16490 -10.23431 1.000 75.37634 289 PRO F CA 1
ATOM 10386 C C . PRO F 3 35 ? -7.66885 65.29311 -10.54588 1.000 77.94243 289 PRO F C 1
ATOM 10387 O O . PRO F 3 35 ? -8.51824 64.93556 -9.72677 1.000 75.68212 289 PRO F O 1
ATOM 10398 N N . GLN F 3 36 ? -7.96574 65.79411 -11.76317 1.000 81.97125 290 GLN F N 1
ATOM 10399 C CA . GLN F 3 36 ? -9.29901 66.20323 -12.15743 1.000 83.20923 290 GLN F CA 1
ATOM 10400 C C . GLN F 3 36 ? -9.41647 66.02445 -13.67438 1.000 89.84370 290 GLN F C 1
ATOM 10401 O O . GLN F 3 36 ? -8.41497 66.01526 -14.39202 1.000 86.45305 290 GLN F O 1
ATOM 10415 N N . HIS F 3 37 ? -10.64906 65.83428 -14.15054 1.000 89.14960 291 HIS F N 1
ATOM 10416 C CA . HIS F 3 37 ? -10.94282 65.63327 -15.57576 1.000 96.37745 291 HIS F CA 1
ATOM 10417 C C . HIS F 3 37 ? -10.15631 64.45326 -16.14113 1.000 95.03267 291 HIS F C 1
ATOM 10418 O O . HIS F 3 37 ? -9.60325 64.50679 -17.24164 1.000 98.85044 291 HIS F O 1
ATOM 10432 N N . GLY F 3 38 ? -10.06526 63.39173 -15.35329 1.000 90.76807 292 GLY F N 1
ATOM 10433 C CA . GLY F 3 38 ? -9.32806 62.23658 -15.80945 1.000 95.25017 292 GLY F CA 1
ATOM 10434 C C . GLY F 3 38 ? -7.82877 62.45749 -15.86683 1.000 102.12687 292 GLY F C 1
ATOM 10435 O O . GLY F 3 38 ? -7.11909 61.66808 -16.48910 1.000 105.73846 292 GLY F O 1
ATOM 10439 N N . GLY F 3 39 ? -7.31682 63.50092 -15.21900 1.000 95.90833 293 GLY F N 1
ATOM 10440 C CA . GLY F 3 39 ? -5.93256 63.89288 -15.37393 1.000 96.22970 293 GLY F CA 1
ATOM 10441 C C . GLY F 3 39 ? -4.94331 62.95392 -14.71836 1.000 96.19047 293 GLY F C 1
ATOM 10442 O O . GLY F 3 39 ? -5.32635 62.02030 -14.01090 1.000 93.87457 293 GLY F O 1
ATOM 10446 N N . PRO F 3 40 ? -3.65211 63.11455 -15.02722 1.000 104.02725 294 PRO F N 1
ATOM 10447 C CA . PRO F 3 40 ? -2.65708 62.17819 -14.48527 1.000 87.77596 294 PRO F CA 1
ATOM 10448 C C . PRO F 3 40 ? -2.52094 62.22073 -12.96378 1.000 83.30432 294 PRO F C 1
ATOM 10449 O O . PRO F 3 40 ? -2.49470 63.27998 -12.33223 1.000 82.63204 294 PRO F O 1
ATOM 10460 N N . PHE F 3 41 ? -2.32926 61.04211 -12.39295 1.000 76.00493 295 PHE F N 1
ATOM 10461 C CA . PHE F 3 41 ? -2.05631 60.88709 -10.97769 1.000 76.40459 295 PHE F CA 1
ATOM 10462 C C . PHE F 3 41 ? -0.59338 61.23045 -10.69965 1.000 69.76025 295 PHE F C 1
ATOM 10463 O O . PHE F 3 41 ? 0.24368 61.24997 -11.59508 1.000 73.03722 295 PHE F O 1
ATOM 10480 N N . CYS F 3 42 ? -0.30178 61.56152 -9.44962 1.000 71.51211 296 CYS F N 1
ATOM 10481 C CA . CYS F 3 42 ? 1.05298 61.98100 -9.07828 1.000 69.91575 296 CYS F CA 1
ATOM 10482 C C . CYS F 3 42 ? 2.11333 60.90223 -9.31630 1.000 66.86138 296 CYS F C 1
ATOM 10483 O O . CYS F 3 42 ? 1.98483 59.77402 -8.83626 1.000 68.27375 296 CYS F O 1
ATOM 10490 N N . ALA F 3 43 ? 3.20436 61.28948 -10.00135 1.000 65.58970 297 ALA F N 1
ATOM 10491 C CA . ALA F 3 43 ? 4.34083 60.40304 -10.21764 1.000 66.29160 297 ALA F CA 1
ATOM 10492 C C . ALA F 3 43 ? 5.26285 60.46014 -9.01464 1.000 71.68564 297 ALA F C 1
ATOM 10493 O O . ALA F 3 43 ? 5.42458 61.52554 -8.40679 1.000 77.61393 297 ALA F O 1
ATOM 10500 N N . GLY F 3 44 ? 5.89350 59.33347 -8.69679 1.000 73.10999 298 GLY F N 1
ATOM 10501 C CA . GLY F 3 44 ? 6.87806 59.27244 -7.63082 1.000 79.24892 298 GLY F CA 1
ATOM 10502 C C . GLY F 3 44 ? 6.38280 58.44136 -6.45825 1.000 68.25897 298 GLY F C 1
ATOM 10503 O O . GLY F 3 44 ? 5.27219 57.90314 -6.45870 1.000 65.44344 298 GLY F O 1
ATOM 10507 N N . ASP F 3 45 ? 7.24876 58.33971 -5.45092 1.000 61.34143 299 ASP F N 1
ATOM 10508 C CA . ASP F 3 45 ? 6.92721 57.59572 -4.24901 1.000 56.05431 299 ASP F CA 1
ATOM 10509 C C . ASP F 3 45 ? 5.93106 58.37388 -3.41640 1.000 55.46154 299 ASP F C 1
ATOM 10510 O O . ASP F 3 45 ? 6.03311 59.59653 -3.29790 1.000 58.29357 299 ASP F O 1
ATOM 10519 N N . ALA F 3 46 ? 4.97900 57.66531 -2.81480 1.000 55.82100 300 ALA F N 1
ATOM 10520 C CA . ALA F 3 46 ? 4.08283 58.28630 -1.83851 1.000 57.97067 300 ALA F CA 1
ATOM 10521 C C . ALA F 3 46 ? 4.60684 58.18540 -0.40886 1.000 57.19830 300 ALA F C 1
ATOM 10522 O O . ALA F 3 46 ? 4.01012 58.80290 0.49894 1.000 49.85460 300 ALA F O 1
ATOM 10529 N N . THR F 3 47 ? 5.68504 57.41594 -0.19949 1.000 51.52355 301 THR F N 1
ATOM 10530 C CA . THR F 3 47 ? 6.20837 57.13204 1.12627 1.000 48.44770 301 THR F CA 1
ATOM 10531 C C . THR F 3 47 ? 7.73122 57.01334 1.06244 1.000 54.01285 301 THR F C 1
ATOM 10532 O O . THR F 3 47 ? 8.32462 56.79258 0.00807 1.000 53.37573 301 THR F O 1
ATOM 10543 N N . ARG F 3 48 ? 8.36278 57.13539 2.23379 1.000 57.93794 302 ARG F N 1
ATOM 10544 C CA . ARG F 3 48 ? 9.80674 56.94450 2.28602 1.000 58.18778 302 ARG F CA 1
ATOM 10545 C C . ARG F 3 48 ? 10.14894 56.70081 3.74975 1.000 57.62284 302 ARG F C 1
ATOM 10546 O O . ARG F 3 48 ? 9.34661 56.99493 4.63871 1.000 54.43199 302 ARG F O 1
ATOM 10567 N N . THR F 3 49 ? 11.33726 56.15788 3.99610 1.000 57.14218 303 THR F N 1
ATOM 10568 C CA . THR F 3 49 ? 11.87923 56.09285 5.35294 1.000 59.82742 303 THR F CA 1
ATOM 10569 C C . THR F 3 49 ? 12.66809 57.35858 5.64493 1.000 56.38108 303 THR F C 1
ATOM 10570 O O . THR F 3 49 ? 13.36554 57.88440 4.77370 1.000 59.84243 303 THR F O 1
ATOM 10581 N N . HIS F 3 50 ? 12.62176 57.79360 6.91056 1.000 53.02775 304 HIS F N 1
ATOM 10582 C CA . HIS F 3 50 ? 13.24286 59.04291 7.31356 1.000 55.65097 304 HIS F CA 1
ATOM 10583 C C . HIS F 3 50 ? 13.49657 59.02755 8.83007 1.000 48.65380 304 HIS F C 1
ATOM 10584 O O . HIS F 3 50 ? 12.88049 58.28697 9.59025 1.000 45.24109 304 HIS F O 1
ATOM 10598 N N . ILE F 3 51 ? 14.45505 59.84435 9.23173 1.000 50.92630 305 ILE F N 1
ATOM 10599 C CA . ILE F 3 51 ? 14.79964 59.99340 10.65219 1.000 54.00435 305 ILE F CA 1
ATOM 10600 C C . ILE F 3 51 ? 13.73423 60.79157 11.37137 1.000 50.63492 305 ILE F C 1
ATOM 10601 O O . ILE F 3 51 ? 13.26730 61.80772 10.87241 1.000 57.95338 305 ILE F O 1
ATOM 10617 N N . CYS F 3 52 ? 13.44387 60.39635 12.63037 1.000 44.39464 306 CYS F N 1
ATOM 10618 C CA . CYS F 3 52 ? 12.63069 61.15734 13.55312 1.000 48.57592 306 CYS F CA 1
ATOM 10619 C C . CYS F 3 52 ? 13.43948 61.33820 14.83287 1.000 51.07668 306 CYS F C 1
ATOM 10620 O O . CYS F 3 52 ? 14.24463 60.47382 15.21505 1.000 42.66113 306 CYS F O 1
ATOM 10627 N N . ASN F 3 53 ? 13.24424 62.49548 15.45837 1.000 48.86801 307 ASN F N 1
ATOM 10628 C CA . ASN F 3 53 ? 13.99213 62.90288 16.63657 1.000 50.07479 307 ASN F CA 1
ATOM 10629 C C . ASN F 3 53 ? 12.99575 63.06410 17.77048 1.000 50.98000 307 ASN F C 1
ATOM 10630 O O . ASN F 3 53 ? 12.13592 63.95326 17.71413 1.000 56.55123 307 ASN F O 1
ATOM 10641 N N . THR F 3 54 ? 13.08830 62.19895 18.79084 1.000 47.12714 308 THR F N 1
ATOM 10642 C CA . THR F 3 54 ? 12.27495 62.41465 19.96468 1.000 46.17720 308 THR F CA 1
ATOM 10643 C C . THR F 3 54 ? 12.74757 63.62263 20.75197 1.000 45.32288 308 THR F C 1
ATOM 10644 O O . THR F 3 54 ? 11.99925 64.12992 21.59526 1.000 53.21908 308 THR F O 1
ATOM 10655 N N . ALA F 3 55 ? 13.99263 64.03357 20.56258 1.000 49.87247 309 ALA F N 1
ATOM 10656 C CA . ALA F 3 55 ? 14.64065 65.06658 21.35190 1.000 52.75052 309 ALA F CA 1
ATOM 10657 C C . ALA F 3 55 ? 14.84041 64.70684 22.85115 1.000 51.71386 309 ALA F C 1
ATOM 10658 O O . ALA F 3 55 ? 15.25268 65.57159 23.61403 1.000 53.30600 309 ALA F O 1
ATOM 10665 N N . VAL F 3 56 ? 14.61747 63.46382 23.25367 1.000 44.87819 310 VAL F N 1
ATOM 10666 C CA . VAL F 3 56 ? 14.78471 63.00487 24.64775 1.000 46.73687 310 VAL F CA 1
ATOM 10667 C C . VAL F 3 56 ? 16.08158 62.29978 24.76970 1.000 40.82186 310 VAL F C 1
ATOM 10668 O O . VAL F 3 56 ? 16.35886 61.34341 23.99373 1.000 36.88969 310 VAL F O 1
ATOM 10681 N N . PRO F 3 57 ? 17.01257 62.69083 25.67176 1.000 41.41774 311 PRO F N 1
ATOM 10682 C CA . PRO F 3 57 ? 18.23512 61.92308 25.86241 1.000 36.13899 311 PRO F CA 1
ATOM 10683 C C . PRO F 3 57 ? 17.98217 60.53950 26.43799 1.000 32.29204 311 PRO F C 1
ATOM 10684 O O . PRO F 3 57 ? 17.12335 60.34773 27.29330 1.000 35.86719 311 PRO F O 1
ATOM 10695 N N . CYS F 3 58 ? 18.76383 59.58126 25.98066 1.000 31.05581 312 CYS F N 1
ATOM 10696 C CA . CYS F 3 58 ? 18.58061 58.22019 26.45911 1.000 31.68723 312 CYS F CA 1
ATOM 10697 C C . CYS F 3 58 ? 19.35109 58.05569 27.77265 1.000 32.93090 312 CYS F C 1
ATOM 10698 O O . CYS F 3 58 ? 20.33566 58.76960 28.00859 1.000 31.25152 312 CYS F O 1
ATOM 10705 N N . PRO F 3 59 ? 18.99051 57.05673 28.58994 1.000 29.28122 313 PRO F N 1
ATOM 10706 C CA . PRO F 3 59 ? 19.77917 56.78424 29.78542 1.000 31.30681 313 PRO F CA 1
ATOM 10707 C C . PRO F 3 59 ? 21.20280 56.41875 29.44031 1.000 31.19982 313 PRO F C 1
ATOM 10708 O O . PRO F 3 59 ? 21.44196 55.74829 28.46144 1.000 29.59325 313 PRO F O 1
ATOM 10719 N N . VAL F 3 60 ? 22.12568 56.81361 30.33427 1.000 25.69187 314 VAL F N 1
ATOM 10720 C CA . VAL F 3 60 ? 23.55207 56.53662 30.18860 1.000 28.34574 314 VAL F CA 1
ATOM 10721 C C . VAL F 3 60 ? 23.97073 55.81942 31.46811 1.000 25.68623 314 VAL F C 1
ATOM 10722 O O . VAL F 3 60 ? 23.79266 56.35654 32.57024 1.000 27.49712 314 VAL F O 1
ATOM 10735 N N . ASP F 3 61 ? 24.37084 54.54928 31.34591 1.000 25.96987 315 ASP F N 1
ATOM 10736 C CA . ASP F 3 61 ? 24.68287 53.76617 32.51977 1.000 29.31538 315 ASP F CA 1
ATOM 10737 C C . ASP F 3 61 ? 26.06075 54.18963 33.02251 1.000 27.22990 315 ASP F C 1
ATOM 10738 O O . ASP F 3 61 ? 26.94430 54.57595 32.23403 1.000 29.22974 315 ASP F O 1
ATOM 10747 N N . GLY F 3 62 ? 26.24833 54.11001 34.31096 1.000 28.04105 316 GLY F N 1
ATOM 10748 C CA . GLY F 3 62 ? 27.52867 54.48257 34.85969 1.000 30.90514 316 GLY F CA 1
ATOM 10749 C C . GLY F 3 62 ? 28.54226 53.41122 34.56520 1.000 31.42059 316 GLY F C 1
ATOM 10750 O O . GLY F 3 62 ? 28.19767 52.25199 34.35592 1.000 30.05245 316 GLY F O 1
ATOM 10754 N N . GLU F 3 63 ? 29.80681 53.81302 34.61657 1.000 29.96676 317 GLU F N 1
ATOM 10755 C CA . GLU F 3 63 ? 30.88363 52.86034 34.47292 1.000 32.88184 317 GLU F CA 1
ATOM 10756 C C . GLU F 3 63 ? 32.00129 53.22944 35.45644 1.000 31.32032 317 GLU F C 1
ATOM 10757 O O . GLU F 3 63 ? 32.27496 54.41137 35.68515 1.000 28.86064 317 GLU F O 1
ATOM 10769 N N . TRP F 3 64 ? 32.65543 52.22851 35.99487 1.000 30.87296 318 TRP F N 1
ATOM 10770 C CA . TRP F 3 64 ? 33.75193 52.51590 36.94023 1.000 32.61248 318 TRP F CA 1
ATOM 10771 C C . TRP F 3 64 ? 34.92174 53.19782 36.27707 1.000 34.28834 318 TRP F C 1
ATOM 10772 O O . TRP F 3 64 ? 35.37581 52.76510 35.22959 1.000 31.76197 318 TRP F O 1
ATOM 10792 N N . ASP F 3 65 ? 35.46224 54.20920 36.92897 1.000 38.25386 319 ASP F N 1
ATOM 10793 C CA . ASP F 3 65 ? 36.80010 54.65539 36.54322 1.000 38.60674 319 ASP F CA 1
ATOM 10794 C C . ASP F 3 65 ? 37.85375 53.68674 37.09935 1.000 38.96244 319 ASP F C 1
ATOM 10795 O O . ASP F 3 65 ? 37.54033 52.65862 37.73681 1.000 33.40106 319 ASP F O 1
ATOM 10804 N N . SER F 3 66 ? 39.11736 53.99541 36.85365 1.000 41.20224 320 SER F N 1
ATOM 10805 C CA . SER F 3 66 ? 40.19896 53.12463 37.27114 1.000 41.85437 320 SER F CA 1
ATOM 10806 C C . SER F 3 66 ? 40.46540 53.22763 38.76723 1.000 39.04012 320 SER F C 1
ATOM 10807 O O . SER F 3 66 ? 40.30086 54.29081 39.37518 1.000 39.49909 320 SER F O 1
ATOM 10815 N N . TRP F 3 67 ? 40.89211 52.11084 39.34832 1.000 40.30403 321 TRP F N 1
ATOM 10816 C CA . TRP F 3 67 ? 41.22096 52.12410 40.76517 1.000 39.01652 321 TRP F CA 1
ATOM 10817 C C . TRP F 3 67 ? 42.28712 53.17748 41.02373 1.000 39.07426 321 TRP F C 1
ATOM 10818 O O . TRP F 3 67 ? 43.19990 53.36425 40.22743 1.000 37.72712 321 TRP F O 1
ATOM 10838 N N . GLY F 3 68 ? 42.10017 53.93670 42.08838 1.000 35.82356 322 GLY F N 1
ATOM 10839 C CA . GLY F 3 68 ? 43.11976 54.87966 42.50269 1.000 43.06657 322 GLY F CA 1
ATOM 10840 C C . GLY F 3 68 ? 44.23446 54.14224 43.22075 1.000 39.51641 322 GLY F C 1
ATOM 10841 O O . GLY F 3 68 ? 44.29191 52.91291 43.24813 1.000 35.87090 322 GLY F O 1
ATOM 10845 N N . GLU F 3 69 ? 45.14926 54.92401 43.79069 1.000 42.08329 323 GLU F N 1
ATOM 10846 C CA . GLU F 3 69 ? 46.31684 54.35061 44.47502 1.000 47.24478 323 GLU F CA 1
ATOM 10847 C C . GLU F 3 69 ? 45.98813 53.78126 45.85134 1.000 41.67789 323 GLU F C 1
ATOM 10848 O O . GLU F 3 69 ? 45.10370 54.26118 46.55801 1.000 38.45439 323 GLU F O 1
ATOM 10860 N N . TRP F 3 70 ? 46.73331 52.75884 46.22526 1.000 42.82355 324 TRP F N 1
ATOM 10861 C CA . TRP F 3 70 ? 46.60400 52.21270 47.57405 1.000 42.69433 324 TRP F CA 1
ATOM 10862 C C . TRP F 3 70 ? 46.95454 53.30817 48.57884 1.000 42.13477 324 TRP F C 1
ATOM 10863 O O . TRP F 3 70 ? 47.92804 54.02944 48.39048 1.000 42.87301 324 TRP F O 1
ATOM 10883 N N . SER F 3 71 ? 46.14993 53.42941 49.63830 1.000 36.47322 325 SER F N 1
ATOM 10884 C CA . SER F 3 71 ? 46.46229 54.37576 50.70822 1.000 44.86133 325 SER F CA 1
ATOM 10885 C C . SER F 3 71 ? 47.65445 53.86420 51.52419 1.000 45.55104 325 SER F C 1
ATOM 10886 O O . SER F 3 71 ? 48.10757 52.76192 51.31028 1.000 44.69483 325 SER F O 1
ATOM 10894 N N . PRO F 3 72 ? 48.27997 54.69593 52.34395 1.000 45.06996 326 PRO F N 1
ATOM 10895 C CA . PRO F 3 72 ? 49.48984 54.23695 53.08616 1.000 51.67611 326 PRO F CA 1
ATOM 10896 C C . PRO F 3 72 ? 49.17924 53.10088 54.04814 1.000 53.66512 326 PRO F C 1
ATOM 10897 O O . PRO F 3 72 ? 48.12749 53.06720 54.69162 1.000 53.92027 326 PRO F O 1
ATOM 10908 N N . CYS F 3 73 ? 50.11270 52.17405 54.16687 1.000 45.43081 327 CYS F N 1
ATOM 10909 C CA . CYS F 3 73 ? 49.89612 51.02616 55.02419 1.000 54.43424 327 CYS F CA 1
ATOM 10910 C C . CYS F 3 73 ? 49.97282 51.46362 56.48423 1.000 57.13217 327 CYS F C 1
ATOM 10911 O O . CYS F 3 73 ? 51.03723 51.87386 56.94523 1.000 54.49010 327 CYS F O 1
ATOM 10918 N N . ILE F 3 74 ? 48.84378 51.34335 57.21053 1.000 60.23895 328 ILE F N 1
ATOM 10919 C CA . ILE F 3 74 ? 48.72643 51.81596 58.58610 1.000 66.21606 328 ILE F CA 1
ATOM 10920 C C . ILE F 3 74 ? 47.90281 50.84230 59.42030 1.000 62.55665 328 ILE F C 1
ATOM 10921 O O . ILE F 3 74 ? 47.05521 50.10803 58.89884 1.000 61.62988 328 ILE F O 1
ATOM 10937 N N . ARG F 3 75 ? 48.06440 50.97200 60.73752 1.000 64.92222 329 ARG F N 1
ATOM 10938 C CA . ARG F 3 75 ? 47.33087 50.22402 61.73481 1.000 66.32944 329 ARG F CA 1
ATOM 10939 C C . ARG F 3 75 ? 46.72236 51.25950 62.66661 1.000 74.28801 329 ARG F C 1
ATOM 10940 O O . ARG F 3 75 ? 47.39862 52.22716 63.03986 1.000 72.15779 329 ARG F O 1
ATOM 10961 N N . ARG F 3 76 ? 45.44073 51.06331 63.01515 1.000 84.90985 330 ARG F N 1
ATOM 10962 C CA . ARG F 3 76 ? 44.66604 52.10777 63.68082 1.000 83.23474 330 ARG F CA 1
ATOM 10963 C C . ARG F 3 76 ? 45.20682 52.45378 65.06012 1.000 84.33371 330 ARG F C 1
ATOM 10964 O O . ARG F 3 76 ? 45.13932 53.62358 65.46129 1.000 87.12560 330 ARG F O 1
ATOM 10985 N N . ASN F 3 77 ? 45.80536 51.48987 65.76791 1.000 80.57254 331 ASN F N 1
ATOM 10986 C CA . ASN F 3 77 ? 46.29334 51.74172 67.11209 1.000 81.72360 331 ASN F CA 1
ATOM 10987 C C . ASN F 3 77 ? 47.72773 52.26466 67.18860 1.000 90.44207 331 ASN F C 1
ATOM 10988 O O . ASN F 3 77 ? 48.21949 52.41885 68.31345 1.000 85.99535 331 ASN F O 1
ATOM 10999 N N . MET F 3 78 ? 48.41203 52.50972 66.05978 1.000 87.99851 332 MET F N 1
ATOM 11000 C CA . MET F 3 78 ? 49.83548 52.84188 66.10041 1.000 92.92422 332 MET F CA 1
ATOM 11001 C C . MET F 3 78 ? 50.16199 53.95833 65.11511 1.000 92.48179 332 MET F C 1
ATOM 11002 O O . MET F 3 78 ? 49.54359 54.06894 64.05124 1.000 104.41154 332 MET F O 1
ATOM 11016 N N . LYS F 3 79 ? 51.13542 54.79277 65.49155 1.000 85.38222 333 LYS F N 1
ATOM 11017 C CA . LYS F 3 79 ? 51.48501 55.95656 64.67802 1.000 104.87393 333 LYS F CA 1
ATOM 11018 C C . LYS F 3 79 ? 52.20304 55.55293 63.39404 1.000 100.76121 333 LYS F C 1
ATOM 11019 O O . LYS F 3 79 ? 51.84236 56.02123 62.30434 1.000 109.81451 333 LYS F O 1
ATOM 11038 N N . SER F 3 80 ? 53.22850 54.69842 63.50422 1.000 84.12266 334 SER F N 1
ATOM 11039 C CA . SER F 3 80 ? 53.96935 54.23199 62.33550 1.000 90.47227 334 SER F CA 1
ATOM 11040 C C . SER F 3 80 ? 54.40475 52.78729 62.54465 1.000 64.71710 334 SER F C 1
ATOM 11041 O O . SER F 3 80 ? 55.01147 52.47117 63.57596 1.000 71.49071 334 SER F O 1
ATOM 11049 N N . ILE F 3 81 ? 54.10089 51.93778 61.56750 1.000 63.02290 335 ILE F N 1
ATOM 11050 C CA . ILE F 3 81 ? 54.48563 50.53390 61.53225 1.000 58.18691 335 ILE F CA 1
ATOM 11051 C C . ILE F 3 81 ? 55.62807 50.27044 60.56128 1.000 60.48447 335 ILE F C 1
ATOM 11052 O O . ILE F 3 81 ? 55.96037 49.10688 60.32788 1.000 55.25031 335 ILE F O 1
ATOM 11068 N N . SER F 3 82 ? 56.23196 51.32920 59.99964 1.000 56.27514 336 SER F N 1
ATOM 11069 C CA . SER F 3 82 ? 57.28406 51.18400 58.98947 1.000 55.10921 336 SER F CA 1
ATOM 11070 C C . SER F 3 82 ? 58.44019 50.40169 59.57194 1.000 58.01693 336 SER F C 1
ATOM 11071 O O . SER F 3 82 ? 58.81315 50.58919 60.73717 1.000 56.38546 336 SER F O 1
ATOM 11079 N N . CYS F 3 83 ? 59.01387 49.53678 58.76363 1.000 54.82661 337 CYS F N 1
ATOM 11080 C CA . CYS F 3 83 ? 60.25708 48.86280 59.10095 1.000 53.33218 337 CYS F CA 1
ATOM 11081 C C . CYS F 3 83 ? 60.08596 47.91862 60.28214 1.000 54.88971 337 CYS F C 1
ATOM 11082 O O . CYS F 3 83 ? 61.04370 47.67520 61.00541 1.000 57.54518 337 CYS F O 1
ATOM 11089 N N . GLN F 3 84 ? 58.88608 47.41399 60.52450 1.000 54.54485 338 GLN F N 1
ATOM 11090 C CA . GLN F 3 84 ? 58.62990 46.50212 61.63575 1.000 60.04351 338 GLN F CA 1
ATOM 11091 C C . GLN F 3 84 ? 57.70944 45.40998 61.10769 1.000 58.87537 338 GLN F C 1
ATOM 11092 O O . GLN F 3 84 ? 56.94239 45.63683 60.15562 1.000 56.46061 338 GLN F O 1
ATOM 11106 N N . GLU F 3 85 ? 57.80270 44.22327 61.71834 1.000 57.32312 339 GLU F N 1
ATOM 11107 C CA . GLU F 3 85 ? 56.95797 43.10621 61.29713 1.000 57.66842 339 GLU F CA 1
ATOM 11108 C C . GLU F 3 85 ? 55.60386 43.27032 61.98688 1.000 63.28109 339 GLU F C 1
ATOM 11109 O O . GLU F 3 85 ? 55.27705 42.59195 62.95874 1.000 67.58827 339 GLU F O 1
ATOM 11121 N N . ILE F 3 86 ? 54.83490 44.22751 61.49189 1.000 64.75589 340 ILE F N 1
ATOM 11122 C CA . ILE F 3 86 ? 53.50571 44.55560 61.99614 1.000 60.86969 340 ILE F CA 1
ATOM 11123 C C . ILE F 3 86 ? 52.58203 44.65676 60.77418 1.000 69.60886 340 ILE F C 1
ATOM 11124 O O . ILE F 3 86 ? 52.74680 45.58374 59.97039 1.000 59.83825 340 ILE F O 1
ATOM 11140 N N . PRO F 3 87 ? 51.62802 43.73854 60.57581 1.000 63.26017 341 PRO F N 1
ATOM 11141 C CA . PRO F 3 87 ? 50.66328 43.92696 59.48458 1.000 57.51498 341 PRO F CA 1
ATOM 11142 C C . PRO F 3 87 ? 49.79590 45.15771 59.72581 1.000 57.96353 341 PRO F C 1
ATOM 11143 O O . PRO F 3 87 ? 49.36934 45.41788 60.86267 1.000 63.98058 341 PRO F O 1
ATOM 11154 N N . GLY F 3 88 ? 49.49603 45.86243 58.64961 1.000 58.21134 342 GLY F N 1
ATOM 11155 C CA . GLY F 3 88 ? 48.61541 46.99170 58.71519 1.000 53.63540 342 GLY F CA 1
ATOM 11156 C C . GLY F 3 88 ? 47.51330 46.74688 57.71548 1.000 54.89430 342 GLY F C 1
ATOM 11157 O O . GLY F 3 88 ? 47.37002 45.61914 57.22450 1.000 53.69129 342 GLY F O 1
ATOM 11161 N N . GLN F 3 89 ? 46.80785 47.80581 57.34866 1.000 49.49594 343 GLN F N 1
ATOM 11162 C CA . GLN F 3 89 ? 45.76957 47.69493 56.34675 1.000 48.09571 343 GLN F CA 1
ATOM 11163 C C . GLN F 3 89 ? 45.86269 48.89339 55.42847 1.000 47.51103 343 GLN F C 1
ATOM 11164 O O . GLN F 3 89 ? 46.38419 49.95488 55.80189 1.000 49.86148 343 GLN F O 1
ATOM 11178 N N . GLN F 3 90 ? 45.23344 48.74198 54.26147 1.000 44.21789 344 GLN F N 1
ATOM 11179 C CA . GLN F 3 90 ? 45.43783 49.62918 53.13339 1.000 42.60889 344 GLN F CA 1
ATOM 11180 C C . GLN F 3 90 ? 44.20514 49.46078 52.29914 1.000 43.28976 344 GLN F C 1
ATOM 11181 O O . GLN F 3 90 ? 43.65082 48.37149 52.23615 1.000 43.73274 344 GLN F O 1
ATOM 11195 N N . SER F 3 91 ? 43.84270 50.50481 51.59223 1.000 39.23729 345 SER F N 1
ATOM 11196 C CA . SER F 3 91 ? 42.70761 50.37302 50.65268 1.000 44.27606 345 SER F CA 1
ATOM 11197 C C . SER F 3 91 ? 42.81301 51.30516 49.47186 1.000 46.66221 345 SER F C 1
ATOM 11198 O O . SER F 3 91 ? 43.57280 52.27100 49.47187 1.000 35.15166 345 SER F O 1
ATOM 11206 N N . ARG F 3 92 ? 41.96635 51.03004 48.47356 1.000 38.40857 346 ARG F N 1
ATOM 11207 C CA . ARG F 3 92 ? 41.91509 51.85748 47.30649 1.000 32.54968 346 ARG F CA 1
ATOM 11208 C C . ARG F 3 92 ? 40.47331 51.80809 46.81903 1.000 34.50345 346 ARG F C 1
ATOM 11209 O O . ARG F 3 92 ? 39.73243 50.88663 47.19724 1.000 35.21150 346 ARG F O 1
ATOM 11230 N N . GLY F 3 93 ? 40.08903 52.82064 46.07161 1.000 37.64289 347 GLY F N 1
ATOM 11231 C CA . GLY F 3 93 ? 38.72489 52.92355 45.60822 1.000 34.24714 347 GLY F CA 1
ATOM 11232 C C . GLY F 3 93 ? 38.66365 53.39910 44.17083 1.000 38.15692 347 GLY F C 1
ATOM 11233 O O . GLY F 3 93 ? 39.65415 53.80741 43.58127 1.000 33.28196 347 GLY F O 1
ATOM 11237 N N . ARG F 3 94 ? 37.42842 53.41133 43.64239 1.000 33.79831 348 ARG F N 1
ATOM 11238 C CA . ARG F 3 94 ? 37.15599 53.89041 42.31323 1.000 32.25981 348 ARG F CA 1
ATOM 11239 C C . ARG F 3 94 ? 35.74606 54.47790 42.38893 1.000 31.79784 348 ARG F C 1
ATOM 11240 O O . ARG F 3 94 ? 35.03759 54.28172 43.37275 1.000 31.48349 348 ARG F O 1
ATOM 11261 N N . THR F 3 95 ? 35.35715 55.17772 41.34439 1.000 35.48410 349 THR F N 1
ATOM 11262 C CA . THR F 3 95 ? 34.11692 55.93792 41.34356 1.000 33.48206 349 THR F CA 1
ATOM 11263 C C . THR F 3 95 ? 33.32225 55.60064 40.09687 1.000 35.24856 349 THR F C 1
ATOM 11264 O O . THR F 3 95 ? 33.89168 55.42289 39.01994 1.000 34.18490 349 THR F O 1
ATOM 11275 N N . CYS F 3 96 ? 32.01799 55.57568 40.27006 1.000 29.90838 350 CYS F N 1
ATOM 11276 C CA . CYS F 3 96 ? 31.06601 55.38038 39.16189 1.000 2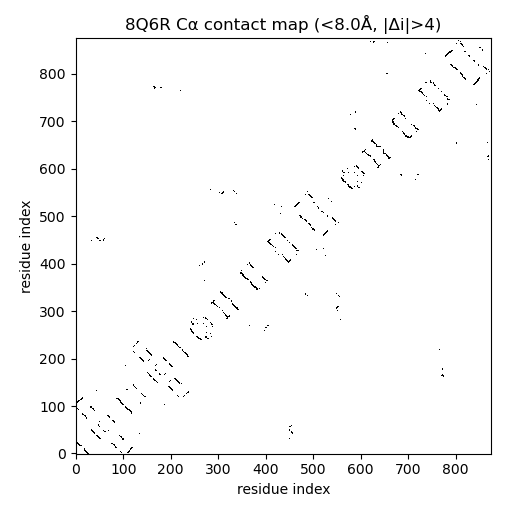8.11718 350 CYS F CA 1
ATOM 11277 C C . CYS F 3 96 ? 30.92544 56.71211 38.43459 1.000 31.60633 350 CYS F C 1
ATOM 11278 O O . CYS F 3 96 ? 30.50615 57.70218 39.05036 1.000 35.59992 350 CYS F O 1
ATOM 11285 N N . ARG F 3 97 ? 31.29303 56.75039 37.14727 1.000 29.10259 351 ARG F N 1
ATOM 11286 C CA . ARG F 3 97 ? 31.26300 57.96673 36.36154 1.000 34.19386 351 ARG F CA 1
ATOM 11287 C C . ARG F 3 97 ? 30.25367 57.82455 35.19642 1.000 32.92462 351 ARG F C 1
ATOM 11288 O O . ARG F 3 97 ? 30.08339 56.73429 34.65943 1.000 28.55263 351 ARG F O 1
ATOM 11309 N N . GLY F 3 98 ? 29.63069 58.93347 34.81494 1.000 28.56386 352 GLY F N 1
ATOM 11310 C CA . GLY F 3 98 ? 28.81374 59.07456 33.60146 1.000 33.41409 352 GLY F CA 1
ATOM 11311 C C . GLY F 3 98 ? 27.34667 58.69204 33.71175 1.000 29.19452 352 GLY F C 1
ATOM 11312 O O . GLY F 3 98 ? 26.57636 58.83712 32.69954 1.000 31.81035 352 GLY F O 1
ATOM 11316 N N . ARG F 3 99 ? 26.89930 58.19977 34.86127 1.000 29.63997 353 ARG F N 1
ATOM 11317 C CA . ARG F 3 99 ? 25.46291 57.88171 34.98200 1.000 29.34243 353 ARG F CA 1
ATOM 11318 C C . ARG F 3 99 ? 24.60547 59.12612 34.77905 1.000 27.40422 353 ARG F C 1
ATOM 11319 O O . ARG F 3 99 ? 24.87325 60.19388 35.31272 1.000 27.05752 353 ARG F O 1
ATOM 11340 N N . LYS F 3 100 ? 23.55373 58.99711 33.95563 1.000 26.70527 354 LYS F N 1
ATOM 11341 C CA . LYS F 3 100 ? 22.82050 60.20108 33.60231 1.000 26.72777 354 LYS F CA 1
ATOM 11342 C C . LYS F 3 100 ? 21.47850 59.78025 32.97188 1.000 28.78143 354 LYS F C 1
ATOM 11343 O O . LYS F 3 100 ? 21.35767 58.69741 32.41160 1.000 24.14846 354 LYS F O 1
ATOM 11362 N N . PHE F 3 101 ? 20.48972 60.61751 33.16852 1.000 26.62500 355 PHE F N 1
ATOM 11363 C CA . PHE F 3 101 ? 19.11030 60.39681 32.62287 1.000 27.27106 355 PHE F CA 1
ATOM 11364 C C . PHE F 3 101 ? 18.56688 59.01960 32.94185 1.000 29.44373 355 PHE F C 1
ATOM 11365 O O . PHE F 3 101 ? 18.08769 58.32039 32.06242 1.000 27.11099 355 PHE F O 1
ATOM 11382 N N . ASP F 3 102 ? 18.70935 58.61105 34.20965 1.000 25.65986 356 ASP F N 1
ATOM 11383 C CA . ASP F 3 102 ? 18.15804 57.35669 34.73250 1.000 27.35298 356 ASP F CA 1
ATOM 11384 C C . ASP F 3 102 ? 18.89183 56.12958 34.22034 1.000 29.68200 356 ASP F C 1
ATOM 11385 O O . ASP F 3 102 ? 18.34396 55.02295 34.22287 1.000 27.15545 356 ASP F O 1
ATOM 11394 N N . GLY F 3 103 ? 20.18154 56.26411 33.91248 1.000 30.51405 357 GLY F N 1
ATOM 11395 C CA . GLY F 3 103 ? 20.94344 55.05370 33.59971 1.000 26.75900 357 GLY F CA 1
ATOM 11396 C C . GLY F 3 103 ? 21.21843 54.24310 34.87980 1.000 26.19771 357 GLY F C 1
ATOM 11397 O O . GLY F 3 103 ? 20.95468 54.69926 35.98186 1.000 27.05824 357 GLY F O 1
ATOM 11401 N N . HIS F 3 104 ? 21.77050 53.04080 34.69200 1.000 25.72275 358 HIS F N 1
ATOM 11402 C CA . HIS F 3 104 ? 22.04575 52.16993 35.79572 1.000 27.79336 358 HIS F CA 1
ATOM 11403 C C . HIS F 3 104 ? 23.22818 52.66594 36.60469 1.000 29.90414 358 HIS F C 1
ATOM 11404 O O . HIS F 3 104 ? 24.13778 53.32104 36.10327 1.000 28.32059 358 HIS F O 1
ATOM 11418 N N . ARG F 3 105 ? 23.21739 52.28505 37.86728 1.000 30.30194 359 ARG F N 1
ATOM 11419 C CA . ARG F 3 105 ? 24.37657 52.42758 38.75232 1.000 32.74711 359 ARG F CA 1
ATOM 11420 C C . ARG F 3 105 ? 25.42805 51.36326 38.38954 1.000 36.30507 359 ARG F C 1
ATOM 11421 O O . ARG F 3 105 ? 25.14783 50.40320 37.67638 1.000 29.60785 359 ARG F O 1
ATOM 11442 N N . CYS F 3 106 ? 26.64363 51.58371 38.79952 1.000 31.31028 360 CYS F N 1
ATOM 11443 C CA . CYS F 3 106 ? 27.69927 50.60884 38.56160 1.000 31.53347 360 CYS F CA 1
ATOM 11444 C C . CYS F 3 106 ? 27.58306 49.47052 39.54535 1.000 30.90607 360 CYS F C 1
ATOM 11445 O O . CYS F 3 106 ? 27.36383 49.72388 40.74959 1.000 37.80973 360 CYS F O 1
ATOM 11452 N N . ALA F 3 107 ? 27.78766 48.23928 39.08865 1.000 29.29142 361 ALA F N 1
ATOM 11453 C CA . ALA F 3 107 ? 27.74226 47.09307 39.98568 1.000 27.22848 361 ALA F CA 1
ATOM 11454 C C . ALA F 3 107 ? 29.17714 46.65584 40.40014 1.000 26.84305 361 ALA F C 1
ATOM 11455 O O . ALA F 3 107 ? 30.10715 46.77435 39.61908 1.000 31.19111 361 ALA F O 1
ATOM 11462 N N . GLY F 3 108 ? 29.28023 46.05435 41.55437 1.000 31.22148 362 GLY F N 1
ATOM 11463 C CA . GLY F 3 108 ? 30.57818 45.55291 42.08886 1.000 35.62189 362 GLY F CA 1
ATOM 11464 C C . GLY F 3 108 ? 31.17732 46.41044 43.20474 1.000 37.24710 362 GLY F C 1
ATOM 11465 O O . GLY F 3 108 ? 30.59537 47.36774 43.66407 1.000 31.30761 362 GLY F O 1
ATOM 11469 N N . GLN F 3 109 ? 32.35972 46.04348 43.67689 1.000 35.94366 363 GLN F N 1
ATOM 11470 C CA . GLN F 3 109 ? 32.99034 46.77229 44.78594 1.000 42.17054 363 GLN F CA 1
ATOM 11471 C C . GLN F 3 109 ? 33.50059 48.15577 44.38782 1.000 36.32979 363 GLN F C 1
ATOM 11472 O O . GLN F 3 109 ? 34.16473 48.33671 43.36234 1.000 34.46907 363 GLN F O 1
ATOM 11486 N N . GLN F 3 110 ? 33.25104 49.12895 45.24794 1.000 30.81667 364 GLN F N 1
ATOM 11487 C CA . GLN F 3 110 ? 33.74382 50.49708 45.07994 1.000 30.61887 364 GLN F CA 1
ATOM 11488 C C . GLN F 3 110 ? 35.08715 50.67495 45.79277 1.000 36.87271 364 GLN F C 1
ATOM 11489 O O . GLN F 3 110 ? 35.85920 51.58327 45.44839 1.000 33.79445 364 GLN F O 1
ATOM 11503 N N . GLN F 3 111 ? 35.40810 49.80129 46.69506 1.000 32.25908 365 GLN F N 1
ATOM 11504 C CA . GLN F 3 111 ? 36.63829 49.88851 47.51328 1.000 40.35011 365 GLN F CA 1
ATOM 11505 C C . GLN F 3 111 ? 37.25596 48.50431 47.55941 1.000 46.46804 365 GLN F C 1
ATOM 11506 O O . GLN F 3 111 ? 36.54095 47.50000 47.52598 1.000 39.13269 365 GLN F O 1
ATOM 11520 N N . ASP F 3 112 ? 38.58128 48.44273 47.62581 1.000 43.18615 366 ASP F N 1
ATOM 11521 C CA . ASP F 3 112 ? 39.31506 47.18514 47.68237 1.000 43.73380 366 ASP F CA 1
ATOM 11522 C C . ASP F 3 112 ? 40.25448 47.33126 48.86988 1.000 53.34329 366 ASP F C 1
ATOM 11523 O O . ASP F 3 112 ? 40.86932 48.38383 48.99641 1.000 39.94173 366 ASP F O 1
ATOM 11532 N N . ILE F 3 113 ? 40.34023 46.32013 49.75219 1.000 51.89575 367 ILE F N 1
ATOM 11533 C CA . ILE F 3 113 ? 41.09704 46.41158 51.00120 1.000 53.72428 367 ILE F CA 1
ATOM 11534 C C . ILE F 3 113 ? 42.06977 45.23569 51.02039 1.000 58.60845 367 ILE F C 1
ATOM 11535 O O . ILE F 3 113 ? 41.77182 44.14747 50.52957 1.000 55.03467 367 ILE F O 1
ATOM 11551 N N . ARG F 3 114 ? 43.24859 45.45246 51.60686 1.000 59.27547 368 ARG F N 1
ATOM 11552 C CA . ARG F 3 114 ? 44.15222 44.33002 51.81180 1.000 49.82289 368 ARG F CA 1
ATOM 11553 C C . ARG F 3 114 ? 45.01241 44.64262 53.03691 1.000 57.55580 368 ARG F C 1
ATOM 11554 O O . ARG F 3 114 ? 45.18195 45.81205 53.40478 1.000 48.89667 368 ARG F O 1
ATOM 11575 N N . HIS F 3 115 ? 45.64910 43.60163 53.55558 1.000 60.96668 369 HIS F N 1
ATOM 11576 C CA . HIS F 3 115 ? 46.67589 43.72493 54.58200 1.000 67.60973 369 HIS F CA 1
ATOM 11577 C C . HIS F 3 115 ? 48.04013 43.92819 53.93348 1.000 59.22863 369 HIS F C 1
ATOM 11578 O O . HIS F 3 115 ? 48.31636 43.43595 52.84216 1.000 54.95748 369 HIS F O 1
ATOM 11592 N N . CYS F 3 116 ? 48.92873 44.57328 54.67830 1.000 54.66447 370 CYS F N 1
ATOM 11593 C CA . CYS F 3 116 ? 50.18467 45.01796 54.09431 1.000 51.72079 370 CYS F CA 1
ATOM 11594 C C . CYS F 3 116 ? 51.17310 45.18264 55.21967 1.000 53.72952 370 CYS F C 1
ATOM 11595 O O . CYS F 3 116 ? 50.79038 45.35324 56.38562 1.000 54.94305 370 CYS F O 1
ATOM 11602 N N . TYR F 3 117 ? 52.46228 45.09014 54.86216 1.000 50.95358 371 TYR F N 1
ATOM 11603 C CA . TYR F 3 117 ? 53.54945 45.54535 55.70678 1.000 46.02595 371 TYR F CA 1
ATOM 11604 C C . TYR F 3 117 ? 54.12248 46.81409 55.09265 1.000 51.98083 371 TYR F C 1
ATOM 11605 O O . TYR F 3 117 ? 54.26049 46.87619 53.86168 1.000 47.37043 371 TYR F O 1
ATOM 11623 N N . SER F 3 118 ? 54.51398 47.78391 55.91999 1.000 47.19996 372 SER F N 1
ATOM 11624 C CA . SER F 3 118 ? 55.06763 49.02120 55.41914 1.000 44.04783 372 SER F CA 1
ATOM 11625 C C . SER F 3 118 ? 56.57988 48.93817 55.40967 1.000 44.87031 372 SER F C 1
ATOM 11626 O O . SER F 3 118 ? 57.17837 48.76176 56.47609 1.000 48.25537 372 SER F O 1
ATOM 11634 N N . ILE F 3 119 ? 57.19256 49.10157 54.23497 1.000 43.59070 373 ILE F N 1
ATOM 11635 C CA . ILE F 3 119 ? 58.64886 49.32932 54.13906 1.000 44.14857 373 ILE F CA 1
ATOM 11636 C C . ILE F 3 119 ? 58.97029 50.73620 53.63915 1.000 44.78623 373 ILE F C 1
ATOM 11637 O O . ILE F 3 119 ? 60.04223 50.97459 53.09410 1.000 44.00698 373 ILE F O 1
ATOM 11653 N N . GLN F 3 120 ? 57.98313 51.64646 53.72554 1.000 47.60919 374 GLN F N 1
ATOM 11654 C CA . GLN F 3 120 ? 58.18638 53.03976 53.33012 1.000 49.96616 374 GLN F CA 1
ATOM 11655 C C . GLN F 3 120 ? 59.38388 53.62583 54.09099 1.000 48.60645 374 GLN F C 1
ATOM 11656 O O . GLN F 3 120 ? 59.41370 53.68909 55.32517 1.000 52.49943 374 GLN F O 1
ATOM 11670 N N . HIS F 3 121 ? 60.32439 54.15421 53.32152 1.000 52.38293 375 HIS F N 1
ATOM 11671 C CA . HIS F 3 121 ? 61.56014 54.75513 53.78124 1.000 53.41164 375 HIS F CA 1
ATOM 11672 C C . HIS F 3 121 ? 62.42530 53.80860 54.61952 1.000 53.94655 375 HIS F C 1
ATOM 11673 O O . HIS F 3 121 ? 63.31334 54.30119 55.33079 1.000 56.32775 375 HIS F O 1
ATOM 11687 N N . CYS F 3 122 ? 62.24138 52.47870 54.53961 1.000 49.68181 376 CYS F N 1
ATOM 11688 C CA . CYS F 3 122 ? 63.09390 51.60925 55.35748 1.000 54.60653 376 CYS F CA 1
ATOM 11689 C C . CYS F 3 122 ? 64.42367 51.31545 54.67403 1.000 49.90114 376 CYS F C 1
ATOM 11690 O O . CYS F 3 122 ? 64.44662 50.96905 53.49176 1.000 48.42911 376 CYS F O 1
ATOM 11697 N N . PRO F 3 123 ? 65.54211 51.40939 55.41509 1.000 53.39014 377 PRO F N 1
ATOM 11698 C CA . PRO F 3 123 ? 66.81840 50.91604 54.88416 1.000 49.99236 377 PRO F CA 1
ATOM 11699 C C . PRO F 3 123 ? 66.79321 49.39874 54.76880 1.000 52.17798 377 PRO F C 1
ATOM 11700 O O . PRO F 3 123 ? 66.40516 48.70100 55.69840 1.000 55.25573 377 PRO F O 1
ATOM 11711 N N . LEU F 3 124 ? 67.21135 48.90035 53.61451 1.000 51.18033 378 LEU F N 1
ATOM 11712 C CA . LEU F 3 124 ? 67.26615 47.47342 53.38317 1.000 50.99373 378 LEU F CA 1
ATOM 11713 C C . LEU F 3 124 ? 68.55305 47.17991 52.63060 1.000 50.69317 378 LEU F C 1
ATOM 11714 O O . LEU F 3 124 ? 69.01986 48.00323 51.84129 1.000 53.87337 378 LEU F O 1
ATOM 11730 N N . LYS F 3 125 ? 69.09216 45.99460 52.83176 1.000 45.71286 379 LYS F N 1
ATOM 11731 C CA . LYS F 3 125 ? 70.21216 45.54003 52.01052 1.000 47.40537 379 LYS F CA 1
ATOM 11732 C C . LYS F 3 125 ? 69.73931 45.46416 50.55343 1.000 48.83694 379 LYS F C 1
ATOM 11733 O O . LYS F 3 125 ? 68.57961 45.12122 50.28761 1.000 46.06843 379 LYS F O 1
ATOM 11752 N N . GLY F 3 126 ? 70.61312 45.85777 49.64063 1.000 43.16390 380 GLY F N 1
ATOM 11753 C CA . GLY F 3 126 ? 70.27871 45.90912 48.23402 1.000 46.85549 380 GLY F CA 1
ATOM 11754 C C . GLY F 3 126 ? 71.21565 45.05492 47.40755 1.000 49.60764 380 GLY F C 1
ATOM 11755 O O . GLY F 3 126 ? 72.31150 44.75765 47.87459 1.000 45.24903 380 GLY F O 1
ATOM 11759 N N . SER F 3 127 ? 70.79955 44.65834 46.18702 1.000 45.40488 381 SER F N 1
ATOM 11760 C CA . SER F 3 127 ? 71.68494 44.04768 45.20397 1.000 50.61488 381 SER F CA 1
ATOM 11761 C C . SER F 3 127 ? 71.29250 44.57227 43.82668 1.000 46.90155 381 SER F C 1
ATOM 11762 O O . SER F 3 127 ? 70.12945 44.88303 43.58968 1.000 45.05961 381 SER F O 1
ATOM 11770 N N . TRP F 3 128 ? 72.27791 44.68674 42.93360 1.000 47.72547 382 TRP F N 1
ATOM 11771 C CA . TRP F 3 128 ? 72.06671 45.24869 41.60475 1.000 49.41710 382 TRP F CA 1
ATOM 11772 C C . TRP F 3 128 ? 71.38364 44.24554 40.67583 1.000 46.97301 382 TRP F C 1
ATOM 11773 O O . TRP F 3 128 ? 71.92782 43.16510 40.41697 1.000 47.85195 382 TRP F O 1
ATOM 11793 N N . SER F 3 129 ? 70.27102 44.65937 40.07214 1.000 43.19981 383 SER F N 1
ATOM 11794 C CA . SER F 3 129 ? 69.59705 43.82159 39.11185 1.000 51.07916 383 SER F CA 1
ATOM 11795 C C . SER F 3 129 ? 70.42448 43.71815 37.84634 1.000 53.32191 383 SER F C 1
ATOM 11796 O O . SER F 3 129 ? 71.37808 44.47432 37.62971 1.000 47.84831 383 SER F O 1
ATOM 11804 N N . GLU F 3 130 ? 70.14358 42.68758 37.06614 1.000 54.62560 384 GLU F N 1
ATOM 11805 C CA . GLU F 3 130 ? 70.65314 42.66160 35.70423 1.000 53.62361 384 GLU F CA 1
ATOM 11806 C C . GLU F 3 130 ? 69.88368 43.69911 34.88586 1.000 50.98363 384 GLU F C 1
ATOM 11807 O O . GLU F 3 130 ? 68.87422 44.23689 35.34457 1.000 47.96735 384 GLU F O 1
ATOM 11819 N N . TRP F 3 131 ? 70.37731 43.95753 33.66842 1.000 54.73816 385 TRP F N 1
ATOM 11820 C CA . TRP F 3 131 ? 69.76432 44.94174 32.78281 1.000 52.27928 385 TRP F CA 1
ATOM 11821 C C . TRP F 3 131 ? 68.30563 44.57124 32.55632 1.000 49.30947 385 TRP F C 1
ATOM 11822 O O . TRP F 3 131 ? 67.96426 43.39976 32.37891 1.000 48.30925 385 TRP F O 1
ATOM 11842 N N . SER F 3 132 ? 67.43935 45.56736 32.64754 1.000 43.33841 386 SER F N 1
ATOM 11843 C CA . SER F 3 132 ? 66.07226 45.41340 32.16585 1.000 44.67705 386 SER F CA 1
ATOM 11844 C C . SER F 3 132 ? 66.09571 45.29871 30.64260 1.000 51.62582 386 SER F C 1
ATOM 11845 O O . SER F 3 132 ? 67.12520 45.50715 29.98957 1.000 51.73524 386 SER F O 1
ATOM 11853 N N . THR F 3 133 ? 65.00082 44.82911 30.08154 1.000 55.15579 387 THR F N 1
ATOM 11854 C CA . THR F 3 133 ? 64.89682 44.86262 28.63382 1.000 53.95548 387 THR F CA 1
ATOM 11855 C C . THR F 3 133 ? 64.74330 46.31146 28.19984 1.000 52.32324 387 THR F C 1
ATOM 11856 O O . THR F 3 133 ? 64.29913 47.16864 28.97930 1.000 51.51420 387 THR F O 1
ATOM 11867 N N . TRP F 3 134 ? 65.14483 46.58074 26.96297 1.000 55.13400 388 TRP F N 1
ATOM 11868 C CA . TRP F 3 134 ? 65.07338 47.93619 26.43459 1.000 51.34127 388 TRP F CA 1
ATOM 11869 C C . TRP F 3 134 ? 63.63676 48.43504 26.45102 1.000 52.22462 388 TRP F C 1
ATOM 11870 O O . TRP F 3 134 ? 62.69338 47.66044 26.28761 1.000 52.48645 388 TRP F O 1
ATOM 11890 N N . GLY F 3 135 ? 63.47771 49.72487 26.71965 1.000 45.12796 389 GLY F N 1
ATOM 11891 C CA . GLY F 3 135 ? 62.20074 50.36902 26.74129 1.000 50.30883 389 GLY F CA 1
ATOM 11892 C C . GLY F 3 135 ? 61.80539 50.81823 25.34020 1.000 51.36739 389 GLY F C 1
ATOM 11893 O O . GLY F 3 135 ? 62.46990 50.54422 24.34011 1.000 44.76305 389 GLY F O 1
ATOM 11897 N N . LEU F 3 136 ? 60.68567 51.54097 25.29174 1.000 47.99596 390 LEU F N 1
ATOM 11898 C CA . LEU F 3 136 ? 60.22073 52.18148 24.08158 1.000 51.16088 390 LEU F CA 1
ATOM 11899 C C . LEU F 3 136 ? 61.13850 53.33036 23.69569 1.000 54.48534 390 LEU F C 1
ATOM 11900 O O . LEU F 3 136 ? 61.83621 53.92765 24.52813 1.000 47.26885 390 LEU F O 1
ATOM 11916 N N . CYS F 3 137 ? 61.15146 53.61422 22.39811 1.000 49.20743 391 CYS F N 1
ATOM 11917 C CA . CYS F 3 137 ? 61.88301 54.75571 21.90239 1.000 51.88236 391 CYS F CA 1
ATOM 11918 C C . CYS F 3 137 ? 61.10374 56.03178 22.16629 1.000 51.88534 391 CYS F C 1
ATOM 11919 O O . CYS F 3 137 ? 59.97405 56.17664 21.70865 1.000 51.42780 391 CYS F O 1
ATOM 11926 N N . MET F 3 138 ? 61.73824 56.98842 22.83652 1.000 51.32377 392 MET F N 1
ATOM 11927 C CA . MET F 3 138 ? 61.05948 58.21193 23.24618 1.000 51.86232 392 MET F CA 1
ATOM 11928 C C . MET F 3 138 ? 61.87496 59.43331 22.88418 1.000 49.95619 392 MET F C 1
ATOM 11929 O O . MET F 3 138 ? 63.09397 59.38705 22.89989 1.000 50.08917 392 MET F O 1
ATOM 11943 N N . PRO F 3 139 ? 61.20606 60.55688 22.52549 1.000 50.55869 393 PRO F N 1
ATOM 11944 C CA . PRO F 3 139 ? 59.78066 60.75846 22.14548 1.000 52.63367 393 PRO F CA 1
ATOM 11945 C C . PRO F 3 139 ? 59.43019 59.96335 20.84181 1.000 55.42928 393 PRO F C 1
ATOM 11946 O O . PRO F 3 139 ? 60.21647 59.99545 19.90983 1.000 54.29730 393 PRO F O 1
ATOM 11957 N N . PRO F 3 140 ? 58.25204 59.32347 20.78300 1.000 55.43062 394 PRO F N 1
ATOM 11958 C CA . PRO F 3 140 ? 57.93498 58.49337 19.60968 1.000 55.93557 394 PRO F CA 1
ATOM 11959 C C . PRO F 3 140 ? 57.91120 59.24146 18.30503 1.000 56.11978 394 PRO F C 1
ATOM 11960 O O . PRO F 3 140 ? 58.17476 58.63498 17.25553 1.000 57.86361 394 PRO F O 1
ATOM 11971 N N . CYS F 3 141 ? 57.57419 60.52685 18.33970 1.000 59.97343 395 CYS F N 1
ATOM 11972 C CA . CYS F 3 141 ? 57.43855 61.33274 17.13600 1.000 65.70101 395 CYS F CA 1
ATOM 11973 C C . CYS F 3 141 ? 58.40113 62.50828 17.09963 1.000 75.33932 395 CYS F C 1
ATOM 11974 O O . CYS F 3 141 ? 58.40615 63.25508 16.11308 1.000 81.45839 395 CYS F O 1
ATOM 11981 N N . GLY F 3 142 ? 59.20130 62.69462 18.15295 1.000 73.29354 396 GLY F N 1
ATOM 11982 C CA . GLY F 3 142 ? 60.03708 63.86535 18.29878 1.000 72.04905 396 GLY F CA 1
ATOM 11983 C C . GLY F 3 142 ? 61.39650 63.64945 17.69317 1.000 72.27613 396 GLY F C 1
ATOM 11984 O O . GLY F 3 142 ? 61.68422 62.56612 17.18343 1.000 76.48129 396 GLY F O 1
ATOM 11988 N N . PRO F 3 143 ? 62.24662 64.68077 17.69709 1.000 80.09491 397 PRO F N 1
ATOM 11989 C CA . PRO F 3 143 ? 63.59663 64.51520 17.14774 1.000 86.98679 397 PRO F CA 1
ATOM 11990 C C . PRO F 3 143 ? 64.40435 63.52533 17.97011 1.000 75.93128 397 PRO F C 1
ATOM 11991 O O . PRO F 3 143 ? 64.27891 63.45810 19.19716 1.000 78.07479 397 PRO F O 1
ATOM 12002 N N . ASN F 3 144 ? 65.25497 62.76524 17.27674 1.000 70.96146 398 ASN F N 1
ATOM 12003 C CA . ASN F 3 144 ? 66.21264 61.87028 17.86972 1.000 70.57018 398 ASN F CA 1
ATOM 12004 C C . ASN F 3 144 ? 65.68011 60.95554 18.95833 1.000 62.26820 398 ASN F C 1
ATOM 12005 O O . ASN F 3 144 ? 66.14528 61.03684 20.14354 1.000 62.67527 398 ASN F O 1
ATOM 12016 N N . PRO F 3 145 ? 64.70549 60.09169 18.67742 1.000 57.62229 399 PRO F N 1
ATOM 12017 C CA . PRO F 3 145 ? 64.21649 59.17985 19.72736 1.000 57.12903 399 PRO F CA 1
ATOM 12018 C C . PRO F 3 145 ? 65.31934 58.25393 20.22650 1.000 55.57829 399 PRO F C 1
ATOM 12019 O O . PRO F 3 145 ? 66.16785 57.78656 19.45170 1.000 52.29857 399 PRO F O 1
ATOM 12030 N N . THR F 3 146 ? 65.28081 57.98087 21.52660 1.000 56.51953 400 THR F N 1
ATOM 12031 C CA . THR F 3 146 ? 66.25463 57.10489 22.16407 1.000 55.31122 400 THR F CA 1
ATOM 12032 C C . THR F 3 146 ? 65.52255 56.17612 23.10688 1.000 56.13843 400 THR F C 1
ATOM 12033 O O . THR F 3 146 ? 64.45625 56.52753 23.62831 1.000 51.15359 400 THR F O 1
ATOM 12044 N N . ARG F 3 147 ? 66.08948 54.98560 23.26978 1.000 49.84707 401 ARG F N 1
ATOM 12045 C CA . ARG F 3 147 ? 65.57292 54.00271 24.18420 1.000 47.45397 401 ARG F CA 1
ATOM 12046 C C . ARG F 3 147 ? 66.63146 53.69089 25.24776 1.000 50.72261 401 ARG F C 1
ATOM 12047 O O . ARG F 3 147 ? 67.83072 53.86670 25.02387 1.000 46.88368 401 ARG F O 1
ATOM 12068 N N . ALA F 3 148 ? 66.16279 53.14533 26.36241 1.000 47.57121 402 ALA F N 1
ATOM 12069 C CA . ALA F 3 148 ? 66.96288 52.95738 27.56489 1.000 50.52201 402 ALA F CA 1
ATOM 12070 C C . ALA F 3 148 ? 66.66062 51.63291 28.23112 1.000 44.62922 402 ALA F C 1
ATOM 12071 O O . ALA F 3 148 ? 65.58323 51.06842 28.13840 1.000 44.82495 402 ALA F O 1
ATOM 12078 N N . ARG F 3 149 ? 67.64780 51.18449 28.98817 1.000 46.69917 403 ARG F N 1
ATOM 12079 C CA . ARG F 3 149 ? 67.51415 50.06874 29.91305 1.000 48.58011 403 ARG F CA 1
ATOM 12080 C C . ARG F 3 149 ? 68.29395 50.44385 31.16098 1.000 47.30257 403 ARG F C 1
ATOM 12081 O O . ARG F 3 149 ? 69.14309 51.33708 31.11566 1.000 41.26743 403 ARG F O 1
ATOM 12102 N N . GLN F 3 150 ? 67.99481 49.76222 32.26209 1.000 45.49910 404 GLN F N 1
ATOM 12103 C CA . GLN F 3 150 ? 68.54542 50.15475 33.56047 1.000 45.05047 404 GLN F CA 1
ATOM 12104 C C . GLN F 3 150 ? 68.93657 48.93354 34.37510 1.000 43.24991 404 GLN F C 1
ATOM 12105 O O . GLN F 3 150 ? 68.34665 47.86213 34.19866 1.000 42.75716 404 GLN F O 1
ATOM 12119 N N . ARG F 3 151 ? 69.92437 49.10067 35.26137 1.000 42.70779 405 ARG F N 1
ATOM 12120 C CA . ARG F 3 151 ? 70.12584 48.19610 36.39453 1.000 44.81301 405 ARG F CA 1
ATOM 12121 C C . ARG F 3 151 ? 69.70845 48.97882 37.62450 1.000 42.70830 405 ARG F C 1
ATOM 12122 O O . ARG F 3 151 ? 69.96828 50.18251 37.70831 1.000 43.81754 405 ARG F O 1
ATOM 12143 N N . LEU F 3 152 ? 69.02455 48.30317 38.53315 1.000 40.30202 406 LEU F N 1
ATOM 12144 C CA . LEU F 3 152 ? 68.46402 48.93485 39.71399 1.000 43.37055 406 LEU F CA 1
ATOM 12145 C C . LEU F 3 152 ? 69.00468 48.27034 40.96101 1.000 41.57157 406 LEU F C 1
ATOM 12146 O O . LEU F 3 152 ? 69.21033 47.04959 41.00887 1.000 40.23189 406 LEU F O 1
ATOM 12162 N N . CYS F 3 153 ? 69.23353 49.07836 41.97429 1.000 39.49474 407 CYS F N 1
ATOM 12163 C CA . CYS F 3 153 ? 69.60053 48.56520 43.30037 1.000 41.32674 407 CYS F CA 1
ATOM 12164 C C . CYS F 3 153 ? 68.30452 48.06049 43.91539 1.000 41.70472 407 CYS F C 1
ATOM 12165 O O . CYS F 3 153 ? 67.42412 48.84591 44.24639 1.000 43.09146 407 CYS F O 1
ATOM 12172 N N . THR F 3 154 ? 68.13179 46.74138 43.93140 1.000 41.71553 408 THR F N 1
ATOM 12173 C CA . THR F 3 154 ? 66.86449 46.08165 44.26635 1.000 40.23416 408 THR F CA 1
ATOM 12174 C C . THR F 3 154 ? 66.85932 45.67094 45.73671 1.000 43.80298 408 THR F C 1
ATOM 12175 O O . THR F 3 154 ? 67.81671 45.00223 46.18032 1.000 41.31280 408 THR F O 1
ATOM 12186 N N . PRO F 3 155 ? 65.87557 46.07123 46.54091 1.000 41.95751 409 PRO F N 1
ATOM 12187 C CA . PRO F 3 155 ? 65.92978 45.72173 47.96567 1.000 44.32570 409 PRO F CA 1
ATOM 12188 C C . PRO F 3 155 ? 65.71458 44.24774 48.18447 1.000 45.37650 409 PRO F C 1
ATOM 12189 O O . PRO F 3 155 ? 64.96400 43.59134 47.47720 1.000 47.46487 409 PRO F O 1
ATOM 12200 N N . LEU F 3 156 ? 66.35019 43.72580 49.20861 1.000 47.44177 410 LEU F N 1
ATOM 12201 C CA . LEU F 3 156 ? 66.07192 42.38385 49.71616 1.000 50.35149 410 LEU F CA 1
ATOM 12202 C C . LEU F 3 156 ? 64.92012 42.53590 50.70538 1.000 54.12568 410 LEU F C 1
ATOM 12203 O O . LEU F 3 156 ? 65.07599 43.15610 51.77169 1.000 49.01314 410 LEU F O 1
ATOM 12219 N N . LEU F 3 157 ? 63.78674 41.95118 50.39300 1.000 49.56249 411 LEU F N 1
ATOM 12220 C CA . LEU F 3 157 ? 62.62834 42.13759 51.27434 1.000 50.85576 411 LEU F CA 1
ATOM 12221 C C . LEU F 3 157 ? 62.84735 41.36493 52.57958 1.000 49.75093 411 LEU F C 1
ATOM 12222 O O . LEU F 3 157 ? 63.40892 40.27138 52.57121 1.000 48.94011 411 LEU F O 1
ATOM 12238 N N . PRO F 3 158 ? 62.40214 41.91310 53.71755 1.000 48.99751 412 PRO F N 1
ATOM 12239 C CA . PRO F 3 158 ? 62.49955 41.12105 54.94029 1.000 50.70425 412 PRO F CA 1
ATOM 12240 C C . PRO F 3 158 ? 61.64101 39.88338 54.82633 1.000 55.97929 412 PRO F C 1
ATOM 12241 O O . PRO F 3 158 ? 60.59555 39.85337 54.17773 1.000 49.45176 412 PRO F O 1
ATOM 12252 N N . LYS F 3 159 ? 62.12779 38.83715 55.46245 1.000 53.07879 413 LYS F N 1
ATOM 12253 C CA . LYS F 3 159 ? 61.61849 37.49319 55.23322 1.000 61.58227 413 LYS F CA 1
ATOM 12254 C C . LYS F 3 159 ? 60.45459 37.22177 56.18526 1.000 62.04016 413 LYS F C 1
ATOM 12255 O O . LYS F 3 159 ? 60.49698 36.34384 57.02273 1.000 66.09291 413 LYS F O 1
ATOM 12274 N N . TYR F 3 160 ? 59.39113 38.03384 56.05347 1.000 60.86821 414 TYR F N 1
ATOM 12275 C CA . TYR F 3 160 ? 58.17618 37.95672 56.85480 1.000 60.41580 414 TYR F CA 1
ATOM 12276 C C . TYR F 3 160 ? 57.19773 36.94234 56.27280 1.000 60.21539 414 TYR F C 1
ATOM 12277 O O . TYR F 3 160 ? 57.27588 36.60019 55.09103 1.000 62.84843 414 TYR F O 1
ATOM 12295 N N . PRO F 3 161 ? 56.24261 36.43037 57.05918 1.000 64.08874 415 PRO F N 1
ATOM 12296 C CA . PRO F 3 161 ? 55.23419 35.48268 56.49132 1.000 68.39844 415 PRO F CA 1
ATOM 12297 C C . PRO F 3 161 ? 54.42582 36.14272 55.39120 1.000 70.68249 415 PRO F C 1
ATOM 12298 O O . PRO F 3 161 ? 54.00646 37.29296 55.54969 1.000 70.37795 415 PRO F O 1
ATOM 12309 N N . PRO F 3 162 ? 54.13666 35.43005 54.28134 1.000 76.98127 416 PRO F N 1
ATOM 12310 C CA . PRO F 3 162 ? 53.30782 36.05171 53.23736 1.000 81.94000 416 PRO F CA 1
ATOM 12311 C C . PRO F 3 162 ? 51.83282 36.17883 53.58513 1.000 81.38314 416 PRO F C 1
ATOM 12312 O O . PRO F 3 162 ? 51.14211 36.95907 52.91481 1.000 83.08853 416 PRO F O 1
ATOM 12323 N N . THR F 3 163 ? 51.32830 35.44601 54.58571 1.000 84.04783 417 THR F N 1
ATOM 12324 C CA . THR F 3 163 ? 49.91713 35.49267 54.95649 1.000 84.20444 417 THR F CA 1
ATOM 12325 C C . THR F 3 163 ? 49.80534 35.47211 56.47574 1.000 87.10877 417 THR F C 1
ATOM 12326 O O . THR F 3 163 ? 50.66330 34.90602 57.16505 1.000 90.80603 417 THR F O 1
ATOM 12337 N N . VAL F 3 164 ? 48.74976 36.10061 56.99674 1.000 88.91012 418 VAL F N 1
ATOM 12338 C CA . VAL F 3 164 ? 48.55096 36.22973 58.43818 1.000 100.17178 418 VAL F CA 1
ATOM 12339 C C . VAL F 3 164 ? 47.06008 36.09618 58.74291 1.000 105.42526 418 VAL F C 1
ATOM 12340 O O . VAL F 3 164 ? 46.21378 36.60148 58.00019 1.000 106.52783 418 VAL F O 1
ATOM 12353 N N . SER F 3 165 ? 46.74926 35.42817 59.85707 1.000 112.46510 419 SER F N 1
ATOM 12354 C CA . SER F 3 165 ? 45.40599 35.40210 60.42533 1.000 125.76289 419 SER F CA 1
ATOM 12355 C C . SER F 3 165 ? 45.36015 36.45041 61.52976 1.000 132.22968 419 SER F C 1
ATOM 12356 O O . SER F 3 165 ? 46.07978 36.33855 62.53021 1.000 125.77227 419 SER F O 1
ATOM 12364 N N . MET F 3 166 ? 44.55747 37.49227 61.32850 1.000 132.89922 420 MET F N 1
ATOM 12365 C CA . MET F 3 166 ? 44.42278 38.50296 62.36727 1.000 133.66997 420 MET F CA 1
ATOM 12366 C C . MET F 3 166 ? 43.55468 38.00517 63.51692 1.000 136.00633 420 MET F C 1
ATOM 12367 O O . MET F 3 166 ? 43.75629 38.41289 64.66670 1.000 138.36251 420 MET F O 1
ATOM 12381 N N . VAL F 3 167 ? 42.61034 37.11607 63.22277 1.000 130.89450 421 VAL F N 1
ATOM 12382 C CA . VAL F 3 167 ? 41.68094 36.54958 64.19467 1.000 127.66483 421 VAL F CA 1
ATOM 12383 C C . VAL F 3 167 ? 41.86762 35.03999 64.12987 1.000 130.34275 421 VAL F C 1
ATOM 12384 O O . VAL F 3 167 ? 42.19277 34.48556 63.07358 1.000 126.21902 421 VAL F O 1
ATOM 12397 N N . GLU F 3 168 ? 41.67455 34.37193 65.27136 1.000 136.40252 422 GLU F N 1
ATOM 12398 C CA . GLU F 3 168 ? 41.85287 32.92361 65.30203 1.000 125.40289 422 GLU F CA 1
ATOM 12399 C C . GLU F 3 168 ? 40.80935 32.20015 64.45579 1.000 125.94865 422 GLU F C 1
ATOM 12400 O O . GLU F 3 168 ? 41.13938 31.23551 63.75513 1.000 137.13557 422 GLU F O 1
ATOM 12412 N N . GLY F 3 169 ? 39.55461 32.64498 64.49890 1.000 112.34040 423 GLY F N 1
ATOM 12413 C CA . GLY F 3 169 ? 38.54732 32.02056 63.65895 1.000 108.62903 423 GLY F CA 1
ATOM 12414 C C . GLY F 3 169 ? 38.79723 32.25161 62.18377 1.000 114.08249 423 GLY F C 1
ATOM 12415 O O . GLY F 3 169 ? 38.55336 31.36318 61.36243 1.000 117.01136 423 GLY F O 1
ATOM 12419 N N . GLN F 3 170 ? 39.27621 33.44563 61.82844 1.000 116.71146 424 GLN F N 1
ATOM 12420 C CA . GLN F 3 170 ? 39.46665 33.82914 60.43357 1.000 124.33734 424 GLN F CA 1
ATOM 12421 C C . GLN F 3 170 ? 40.69517 33.14832 59.84126 1.000 125.16752 424 GLN F C 1
ATOM 12422 O O . GLN F 3 170 ? 41.64932 32.81174 60.55026 1.000 129.70313 424 GLN F O 1
ATOM 12436 N N . GLY F 3 171 ? 40.66948 32.96628 58.52535 1.000 117.44186 425 GLY F N 1
ATOM 12437 C CA . GLY F 3 171 ? 41.77838 32.37187 57.81438 1.000 118.84947 425 GLY F CA 1
ATOM 12438 C C . GLY F 3 171 ? 42.91498 33.35525 57.59385 1.000 122.33215 425 GLY F C 1
ATOM 12439 O O . GLY F 3 171 ? 42.96589 34.44738 58.16482 1.000 117.27057 425 GLY F O 1
ATOM 12443 N N . GLU F 3 172 ? 43.85005 32.93580 56.73544 1.000 132.63850 426 GLU F N 1
ATOM 12444 C CA . GLU F 3 172 ? 45.11050 33.64004 56.50072 1.000 126.49182 426 GLU F CA 1
ATOM 12445 C C . GLU F 3 172 ? 44.96352 34.58936 55.30807 1.000 122.72633 426 GLU F C 1
ATOM 12446 O O . GLU F 3 172 ? 44.91133 34.15130 54.15212 1.000 121.86805 426 GLU F O 1
ATOM 12458 N N . LYS F 3 173 ? 44.90394 35.88813 55.58248 1.000 112.55262 427 LYS F N 1
ATOM 12459 C CA . LYS F 3 173 ? 44.83800 36.87908 54.52045 1.000 109.86827 427 LYS F CA 1
ATOM 12460 C C . LYS F 3 173 ? 46.25295 37.10144 53.99388 1.000 103.95306 427 LYS F C 1
ATOM 12461 O O . LYS F 3 173 ? 47.21651 37.00443 54.75595 1.000 99.98120 427 LYS F O 1
ATOM 12480 N N . ASN F 3 174 ? 46.38185 37.39833 52.69381 1.000 93.79677 428 ASN F N 1
ATOM 12481 C CA . ASN F 3 174 ? 47.68904 37.76163 52.16776 1.000 88.93672 428 ASN F CA 1
ATOM 12482 C C . ASN F 3 174 ? 48.14828 39.07276 52.80533 1.000 84.70931 428 ASN F C 1
ATOM 12483 O O . ASN F 3 174 ? 47.33020 39.90082 53.22315 1.000 75.37941 428 ASN F O 1
ATOM 12492 N N . VAL F 3 175 ? 49.46700 39.24849 52.90513 1.000 72.51621 429 VAL F N 1
ATOM 12493 C CA . VAL F 3 175 ? 50.03671 40.50757 53.35254 1.000 69.39306 429 VAL F CA 1
ATOM 12494 C C . VAL F 3 175 ? 51.11413 40.87450 52.34682 1.000 67.12174 429 VAL F C 1
ATOM 12495 O O . VAL F 3 175 ? 52.06492 40.10763 52.16016 1.000 61.32244 429 VAL F O 1
ATOM 12508 N N . THR F 3 176 ? 51.01986 42.08341 51.79140 1.000 56.47015 430 THR F N 1
ATOM 12509 C CA . THR F 3 176 ? 51.84748 42.50221 50.67929 1.000 60.39248 430 THR F CA 1
ATOM 12510 C C . THR F 3 176 ? 52.72748 43.65414 51.13418 1.000 55.93002 430 THR F C 1
ATOM 12511 O O . THR F 3 176 ? 52.26637 44.55288 51.84515 1.000 49.48300 430 THR F O 1
ATOM 12522 N N . PHE F 3 177 ? 53.98438 43.63900 50.70054 1.000 46.73021 431 PHE F N 1
ATOM 12523 C CA . PHE F 3 177 ? 54.84671 44.76899 51.00323 1.000 45.43838 431 PHE F CA 1
ATOM 12524 C C . PHE F 3 177 ? 54.39745 45.99611 50.23669 1.000 46.74613 431 PHE F C 1
ATOM 12525 O O . PHE F 3 177 ? 54.15574 45.91129 49.04444 1.000 49.46995 431 PHE F O 1
ATOM 12542 N N . TRP F 3 178 ? 54.34009 47.14138 50.92353 1.000 41.40845 432 TRP F N 1
ATOM 12543 C CA . TRP F 3 178 ? 54.06667 48.44554 50.35169 1.000 41.88089 432 TRP F CA 1
ATOM 12544 C C . TRP F 3 178 ? 55.06303 49.49718 50.80434 1.000 42.23424 432 TRP F C 1
ATOM 12545 O O . TRP F 3 178 ? 55.44138 49.53779 51.97197 1.000 43.17636 432 TRP F O 1
ATOM 12566 N N . GLY F 3 179 ? 55.40681 50.40416 49.91903 1.000 37.12803 433 GLY F N 1
ATOM 12567 C CA . GLY F 3 179 ? 56.17092 51.61802 50.13292 1.000 44.08772 433 GLY F CA 1
ATOM 12568 C C . GLY F 3 179 ? 57.52523 51.52774 49.46400 1.000 45.10277 433 GLY F C 1
ATOM 12569 O O . GLY F 3 179 ? 57.96660 50.46689 49.05499 1.000 39.47427 433 GLY F O 1
ATOM 12573 N N . ARG F 3 180 ? 58.18443 52.68256 49.32530 1.000 41.63439 434 ARG F N 1
ATOM 12574 C CA . ARG F 3 180 ? 59.45621 52.74736 48.60216 1.000 46.49009 434 ARG F CA 1
ATOM 12575 C C . ARG F 3 180 ? 60.55018 52.64787 49.64983 1.000 43.40134 434 ARG F C 1
ATOM 12576 O O . ARG F 3 180 ? 60.71342 53.58307 50.45182 1.000 39.82959 434 ARG F O 1
ATOM 12597 N N . PRO F 3 181 ? 61.29284 51.57588 49.71529 1.000 39.52465 435 PRO F N 1
ATOM 12598 C CA . PRO F 3 181 ? 62.34319 51.51071 50.75121 1.000 37.85351 435 PRO F CA 1
ATOM 12599 C C . PRO F 3 181 ? 63.60662 52.22741 50.27756 1.000 40.29506 435 PRO F C 1
ATOM 12600 O O . PRO F 3 181 ? 63.58785 52.80866 49.18227 1.000 40.69885 435 PRO F O 1
ATOM 12611 N N . LEU F 3 182 ? 64.71263 52.12414 51.01660 1.000 44.29184 436 LEU F N 1
ATOM 12612 C CA . LEU F 3 182 ? 65.97481 52.81561 50.69963 1.000 45.36590 436 LEU F CA 1
ATOM 12613 C C . LEU F 3 182 ? 67.01424 51.70669 50.58257 1.000 45.00723 436 LEU F C 1
ATOM 12614 O O . LEU F 3 182 ? 67.62361 51.31018 51.57409 1.000 39.44518 436 LEU F O 1
ATOM 12630 N N . PRO F 3 183 ? 67.09636 51.07173 49.42703 1.000 41.57824 437 PRO F N 1
ATOM 12631 C CA . PRO F 3 183 ? 68.01964 49.95152 49.29739 1.000 42.20360 437 PRO F CA 1
ATOM 12632 C C . PRO F 3 183 ? 69.44132 50.47186 49.28883 1.000 43.94406 437 PRO F C 1
ATOM 12633 O O . PRO F 3 183 ? 69.71283 51.56425 48.80567 1.000 40.45791 437 PRO F O 1
ATOM 12644 N N . ARG F 3 184 ? 70.31912 49.64539 49.83622 1.000 37.40391 438 ARG F N 1
ATOM 12645 C CA . ARG F 3 184 ? 71.74187 49.93408 50.03958 1.000 44.07049 438 ARG F CA 1
ATOM 12646 C C . ARG F 3 184 ? 72.58521 48.94977 49.23681 1.000 46.01150 438 ARG F C 1
ATOM 12647 O O . ARG F 3 184 ? 72.62309 47.74731 49.54870 1.000 48.23874 438 ARG F O 1
ATOM 12668 N N . CYS F 3 185 ? 73.30470 49.46688 48.24241 1.000 46.24353 439 CYS F N 1
ATOM 12669 C CA . CYS F 3 185 ? 74.25250 48.71045 47.44782 1.000 51.59863 439 CYS F CA 1
ATOM 12670 C C . CYS F 3 185 ? 75.56396 49.47921 47.38533 1.000 46.59865 439 CYS F C 1
ATOM 12671 O O . CYS F 3 185 ? 75.58467 50.69700 47.51804 1.000 43.83000 439 CYS F O 1
ATOM 12678 N N . GLU F 3 186 ? 76.65680 48.77810 47.14303 1.000 54.88303 440 GLU F N 1
ATOM 12679 C CA . GLU F 3 186 ? 77.87678 49.47673 46.73919 1.000 51.04155 440 GLU F CA 1
ATOM 12680 C C . GLU F 3 186 ? 77.63250 50.09296 45.37453 1.000 51.33744 440 GLU F C 1
ATOM 12681 O O . GLU F 3 186 ? 76.81263 49.62852 44.58811 1.000 46.85523 440 GLU F O 1
ATOM 12693 N N . GLU F 3 187 ? 78.35304 51.16819 45.11153 1.000 49.33790 441 GLU F N 1
ATOM 12694 C CA . GLU F 3 187 ? 78.09737 51.94442 43.90040 1.000 52.59474 441 GLU F CA 1
ATOM 12695 C C . GLU F 3 187 ? 78.46660 51.15937 42.64622 1.000 52.92213 441 GLU F C 1
ATOM 12696 O O . GLU F 3 187 ? 79.41330 50.37194 42.60529 1.000 45.48321 441 GLU F O 1
ATOM 12708 N N . LEU F 3 188 ? 77.67920 51.37860 41.60220 1.000 50.45755 442 LEU F N 1
ATOM 12709 C CA . LEU F 3 188 ? 77.94212 50.85732 40.26281 1.000 50.89972 442 LEU F CA 1
ATOM 12710 C C . LEU F 3 188 ? 78.02848 52.04627 39.32982 1.000 53.32153 442 LEU F C 1
ATOM 12711 O O . LEU F 3 188 ? 77.07487 52.80243 39.21108 1.000 46.60567 442 LEU F O 1
ATOM 12727 N N . GLN F 3 189 ? 79.16583 52.18201 38.63941 1.000 52.91944 443 GLN F N 1
ATOM 12728 C CA . GLN F 3 189 ? 79.43723 53.27997 37.72127 1.000 52.66919 443 GLN F CA 1
ATOM 12729 C C . GLN F 3 189 ? 79.23959 54.62873 38.41257 1.000 58.86232 443 GLN F C 1
ATOM 12730 O O . GLN F 3 189 ? 78.74920 55.58971 37.82352 1.000 56.64990 443 GLN F O 1
ATOM 12744 N N . GLY F 3 190 ? 79.56750 54.72120 39.68631 1.000 53.02335 444 GLY F N 1
ATOM 12745 C CA . GLY F 3 190 ? 79.35027 55.94564 40.42865 1.000 56.54562 444 GLY F CA 1
ATOM 12746 C C . GLY F 3 190 ? 77.93473 56.17368 40.90815 1.000 55.21137 444 GLY F C 1
ATOM 12747 O O . GLY F 3 190 ? 77.69429 57.20818 41.56730 1.000 54.18629 444 GLY F O 1
ATOM 12751 N N . GLN F 3 191 ? 77.02007 55.23118 40.68468 1.000 51.62925 445 GLN F N 1
ATOM 12752 C CA . GLN F 3 191 ? 75.64170 55.41187 41.07993 1.000 45.65746 445 GLN F CA 1
ATOM 12753 C C . GLN F 3 191 ? 75.31393 54.46721 42.22395 1.000 46.64519 445 GLN F C 1
ATOM 12754 O O . GLN F 3 191 ? 75.74058 53.31313 42.21318 1.000 41.00861 445 GLN F O 1
ATOM 12768 N N . LYS F 3 192 ? 74.46890 54.92836 43.16625 1.000 42.67845 446 LYS F N 1
ATOM 12769 C CA . LYS F 3 192 ? 73.98430 54.08143 44.24925 1.000 52.51298 446 LYS F CA 1
ATOM 12770 C C . LYS F 3 192 ? 72.65878 53.37615 43.96894 1.000 48.67442 446 LYS F C 1
ATOM 12771 O O . LYS F 3 192 ? 72.42657 52.32460 44.58109 1.000 43.47028 446 LYS F O 1
ATOM 12790 N N . LEU F 3 193 ? 71.83002 53.88258 43.04652 1.000 45.24309 447 LEU F N 1
ATOM 12791 C CA . LEU F 3 193 ? 70.44736 53.39055 42.93724 1.000 40.06193 447 LEU F CA 1
ATOM 12792 C C . LEU F 3 193 ? 70.03397 52.95656 41.54900 1.000 42.85836 447 LEU F C 1
ATOM 12793 O O . LEU F 3 193 ? 69.29666 51.95605 41.42591 1.000 37.04749 447 LEU F O 1
ATOM 12809 N N . VAL F 3 194 ? 70.45250 53.68388 40.51514 1.000 36.66154 448 VAL F N 1
ATOM 12810 C CA . VAL F 3 194 ? 70.06875 53.34358 39.15666 1.000 41.62883 448 VAL F CA 1
ATOM 12811 C C . VAL F 3 194 ? 71.23109 53.64120 38.24312 1.000 42.66479 448 VAL F C 1
ATOM 12812 O O . VAL F 3 194 ? 71.88101 54.68505 38.38653 1.000 46.09813 448 VAL F O 1
ATOM 12825 N N . VAL F 3 195 ? 71.50802 52.71919 37.33976 1.000 37.06395 449 VAL F N 1
ATOM 12826 C CA . VAL F 3 195 ? 72.39738 52.99632 36.23369 1.000 44.91027 449 VAL F CA 1
ATOM 12827 C C . VAL F 3 195 ? 71.58054 52.78595 34.96473 1.000 49.95215 449 VAL F C 1
ATOM 12828 O O . VAL F 3 195 ? 70.88152 51.77452 34.85271 1.000 43.67393 449 VAL F O 1
ATOM 12841 N N . GLU F 3 196 ? 71.78008 53.64147 33.99095 1.000 51.84686 450 GLU F N 1
ATOM 12842 C CA . GLU F 3 196 ? 70.96955 53.65624 32.78701 1.000 51.83408 450 GLU F CA 1
ATOM 12843 C C . GLU F 3 196 ? 71.92754 53.69208 31.62154 1.000 53.37365 450 GLU F C 1
ATOM 12844 O O . GLU F 3 196 ? 72.99118 54.31411 31.71574 1.000 53.26467 450 GLU F O 1
ATOM 12856 N N . GLU F 3 197 ? 71.58670 52.96276 30.57351 1.000 54.00435 451 GLU F N 1
ATOM 12857 C CA . GLU F 3 197 ? 72.25147 53.08176 29.29249 1.000 57.13744 451 GLU F CA 1
ATOM 12858 C C . GLU F 3 197 ? 71.18834 53.51012 28.29875 1.000 54.86228 451 GLU F C 1
ATOM 12859 O O . GLU F 3 197 ? 70.04041 53.05668 28.40950 1.000 47.82501 451 GLU F O 1
ATOM 12871 N N . LYS F 3 198 ? 71.56734 54.34742 27.33152 1.000 49.99412 452 LYS F N 1
ATOM 12872 C CA . LYS F 3 198 ? 70.64002 54.86986 26.32470 1.000 58.40174 452 LYS F CA 1
ATOM 12873 C C . LYS F 3 198 ? 71.23330 54.67162 24.94220 1.000 51.65372 452 LYS F C 1
ATOM 12874 O O . LYS F 3 198 ? 72.44184 54.79699 24.76377 1.000 52.66165 452 LYS F O 1
ATOM 12893 N N . ARG F 3 199 ? 70.37632 54.40242 23.93979 1.000 52.58397 453 ARG F N 1
ATOM 12894 C CA . ARG F 3 199 ? 70.80015 54.12583 22.55605 1.000 52.60839 453 ARG F CA 1
ATOM 12895 C C . ARG F 3 199 ? 69.79163 54.75476 21.60847 1.000 56.43793 453 ARG F C 1
ATOM 12896 O O . ARG F 3 199 ? 68.58916 54.64955 21.84367 1.000 53.10729 453 ARG F O 1
ATOM 12917 N N . PRO F 3 200 ? 70.23509 55.43552 20.54263 1.000 55.29012 454 PRO F N 1
ATOM 12918 C CA . PRO F 3 200 ? 69.27251 55.93559 19.56550 1.000 55.27018 454 PRO F CA 1
ATOM 12919 C C . PRO F 3 200 ? 68.52736 54.79836 18.87322 1.000 59.82022 454 PRO F C 1
ATOM 12920 O O . PRO F 3 200 ? 69.09630 53.73163 18.59412 1.000 57.35514 454 PRO F O 1
ATOM 12931 N N . CYS F 3 201 ? 67.26967 55.05433 18.55365 1.000 61.82192 455 CYS F N 1
ATOM 12932 C CA . CYS F 3 201 ? 66.55299 54.21997 17.59134 1.000 58.12185 455 CYS F CA 1
ATOM 12933 C C . CYS F 3 201 ? 66.92844 54.67099 16.20278 1.000 59.07650 455 CYS F C 1
ATOM 12934 O O . CYS F 3 201 ? 67.17278 55.85186 15.96986 1.000 58.32791 455 CYS F O 1
ATOM 12941 N N . LEU F 3 202 ? 66.93962 53.71506 15.29384 1.000 56.99979 456 LEU F N 1
ATOM 12942 C CA . LEU F 3 202 ? 67.44774 53.90591 13.94421 1.000 63.83128 456 LEU F CA 1
ATOM 12943 C C . LEU F 3 202 ? 66.29762 53.87938 12.93960 1.000 67.46522 456 LEU F C 1
ATOM 12944 O O . LEU F 3 202 ? 65.30338 53.16500 13.13290 1.000 67.49131 456 LEU F O 1
ATOM 12960 N N . HIS F 3 203 ? 66.43548 54.70627 11.89689 1.000 68.48643 457 HIS F N 1
ATOM 12961 C CA . HIS F 3 203 ? 65.49393 54.76336 10.77677 1.000 66.31112 457 HIS F CA 1
ATOM 12962 C C . HIS F 3 203 ? 64.06628 54.95554 11.23614 1.000 71.86220 457 HIS F C 1
ATOM 12963 O O . HIS F 3 203 ? 63.16612 54.17841 10.92895 1.000 64.25817 457 HIS F O 1
ATOM 12977 N N . VAL F 3 204 ? 63.87893 55.97740 12.03933 1.000 60.57643 458 VAL F N 1
ATOM 12978 C CA . VAL F 3 204 ? 62.58511 56.19474 12.66914 1.000 63.02942 458 VAL F CA 1
ATOM 12979 C C . VAL F 3 204 ? 61.62962 56.57135 11.55168 1.000 69.39377 458 VAL F C 1
ATOM 12980 O O . VAL F 3 204 ? 61.94075 57.49443 10.78924 1.000 65.10081 458 VAL F O 1
ATOM 12993 N N . PRO F 3 205 ? 60.50295 55.86004 11.39763 1.000 66.85482 459 PRO F N 1
ATOM 12994 C CA . PRO F 3 205 ? 59.46322 56.34139 10.49866 1.000 66.78755 459 PRO F CA 1
ATOM 12995 C C . PRO F 3 205 ? 58.78374 57.52303 11.15492 1.000 63.90314 459 PRO F C 1
ATOM 12996 O O . PRO F 3 205 ? 58.86765 57.71362 12.36766 1.000 67.44130 459 PRO F O 1
ATOM 13007 N N . ALA F 3 206 ? 58.17668 58.36396 10.32346 1.000 65.29589 460 ALA F N 1
ATOM 13008 C CA . ALA F 3 206 ? 57.39160 59.48874 10.79667 1.000 69.92525 460 ALA F CA 1
ATOM 13009 C C . ALA F 3 206 ? 56.01604 59.05794 11.29827 1.000 73.79519 460 ALA F C 1
ATOM 13010 O O . ALA F 3 206 ? 55.40644 58.09094 10.81720 1.000 66.82544 460 ALA F O 1
ATOM 13017 N N . CYS F 3 207 ? 55.49105 59.84387 12.22858 1.000 73.14881 461 CYS F N 1
ATOM 13018 C CA . CYS F 3 207 ? 54.14589 59.62466 12.75103 1.000 67.16272 461 CYS F CA 1
ATOM 13019 C C . CYS F 3 207 ? 53.15101 60.30160 11.83921 1.000 73.14489 461 CYS F C 1
ATOM 13020 O O . CYS F 3 207 ? 53.05173 61.53173 11.86674 1.000 80.86980 461 CYS F O 1
ATOM 13027 N N . LYS F 3 208 ? 52.42433 59.51425 11.04044 1.000 70.88804 462 LYS F N 1
ATOM 13028 C CA . LYS F 3 208 ? 51.37911 60.06259 10.16767 1.000 81.98430 462 LYS F CA 1
ATOM 13029 C C . LYS F 3 208 ? 50.02906 59.49488 10.58067 1.000 75.47391 462 LYS F C 1
ATOM 13030 O O . LYS F 3 208 ? 49.83831 58.27506 10.53521 1.000 72.85692 462 LYS F O 1
ATOM 13049 N N . ASP F 3 209 ? 49.07459 60.36511 10.91027 1.000 82.08987 463 ASP F N 1
ATOM 13050 C CA . ASP F 3 209 ? 47.71198 59.89530 11.19379 1.000 88.65450 463 ASP F CA 1
ATOM 13051 C C . ASP F 3 209 ? 47.15616 59.31009 9.90354 1.000 76.32130 463 ASP F C 1
ATOM 13052 O O . ASP F 3 209 ? 47.23401 59.97072 8.86773 1.000 80.89258 463 ASP F O 1
ATOM 13061 N N . PRO F 3 210 ? 46.59331 58.08583 9.92361 1.000 81.37811 464 PRO F N 1
ATOM 13062 C CA . PRO F 3 210 ? 46.07864 57.51339 8.66507 1.000 85.24162 464 PRO F CA 1
ATOM 13063 C C . PRO F 3 210 ? 45.00098 58.32046 7.95902 1.000 84.62779 464 PRO F C 1
ATOM 13064 O O . PRO F 3 210 ? 44.87298 58.16325 6.74005 1.000 89.40939 464 PRO F O 1
ATOM 13075 N N . GLU F 3 211 ? 44.20355 59.12256 8.66182 1.000 90.11353 465 GLU F N 1
ATOM 13076 C CA . GLU F 3 211 ? 43.13334 59.87604 7.99968 1.000 96.54583 465 GLU F CA 1
ATOM 13077 C C . GLU F 3 211 ? 43.64151 60.75136 6.81345 1.000 108.57431 465 GLU F C 1
ATOM 13078 O O . GLU F 3 211 ? 42.90500 61.58335 6.25072 1.000 100.31476 465 GLU F O 1
#

Organism: Homo sapiens (NCBI:txid9606)